Protein 7CWH (pdb70)

Radius of gyration: 13.85 Å; Cα contacts (8 Å, |Δi|>4): 88; chains: 2; bounding box: 49×27×31 Å

Nearest PDB structures (foldseek):
  7cwh-assembly1_B  TM=8.374E-01  e=2.472E-10  Homo sapiens
  5y1z-assembly2_D  TM=7.277E-01  e=6.299E-08  Homo sapiens
  6g5n-assembly2_B  TM=7.390E-01  e=1.308E-02  Homo sapiens
  6g5p-assembly2_B  TM=7.292E-01  e=2.421E-02  Homo sapiens
  7cwh-assembly1_B  TM=8.612E-01  e=1.214E-10  Homo sapiens

InterPro domains:
  IPR000164 Histone H3/CENP-A [PR00622] (3-17)
  IPR000164 Histone H3/CENP-A [PR00622] (17-31)
  IPR000164 Histone H3/CENP-A [PR00622] (34-55)
  IPR000164 Histone H3/CENP-A [PR00622] (58-75)
  IPR000164 Histone H3/CENP-A [PR00622] (80-98)
  IPR000164 Histone H3/CENP-A [PR00622] (98-114)
  IPR000164 Histone H3/CENP-A [PR00622] (114-135)
  IPR000164 Histone H3/CENP-A [PS00322] (15-21)
  IPR000164 Histone H3/CENP-A [PS00959] (67-75)
  IPR000164 Histone H3/CENP-A [PTHR11426] (1-136)
  IPR000164 Histone H3/CENP-A [SM00428] (34-136)
  IPR007125 Core Histone H2A/H2B/H3 domain [PF00125] (44-131)
  IPR009072 Histone-fold [G3DSA:1.10.20.10] (2-136)
  IPR009072 Histone-fold [SSF47113] (2-133)

Organism: Homo sapiens (NCBI:txid9606)

Structure (mmCIF, N/CA/C/O backbone):
data_7CWH
#
_entry.id   7CWH
#
loop_
_entity.id
_entity.type
_entity.pdbx_description
1 polymer 'Peptide from Histone H3.3'
2 polymer 'Protein kinase C-binding protein 1'
3 non-polymer 'ZINC ION'
#
loop_
_atom_site.group_PDB
_atom_site.id
_atom_site.type_symbol
_atom_site.label_atom_id
_atom_site.label_alt_id
_atom_site.label_comp_id
_atom_site.label_asym_id
_atom_site.label_entity_id
_atom_site.label_seq_id
_atom_site.pdbx_PDB_ins_code
_atom_site.Cartn_x
_atom_site.Cartn_y
_atom_site.Cartn_z
_atom_site.occupancy
_atom_site.B_iso_or_equiv
_atom_site.auth_seq_id
_atom_site.auth_comp_id
_atom_site.auth_asym_id
_atom_site.auth_atom_id
_atom_site.pdbx_PDB_model_num
ATOM 1 N N . SER A 1 1 ? 12.599 -10.542 2.269 1 0 31 SER A N 1
ATOM 2 C CA . SER A 1 1 ? 12.461 -9.57 3.39 1 0 31 SER A CA 1
ATOM 3 C C . SER A 1 1 ? 13.421 -8.398 3.172 1 0 31 SER A C 1
ATOM 4 O O . SER A 1 1 ? 13.143 -7.489 2.413 1 0 31 SER A O 1
ATOM 14 N N . THR A 1 2 ? 14.547 -8.413 3.828 1 0 32 THR A N 1
ATOM 15 C CA . THR A 1 2 ? 15.523 -7.299 3.656 1 0 32 THR A CA 1
ATOM 16 C C . THR A 1 2 ? 14.802 -5.96 3.823 1 0 32 THR A C 1
ATOM 17 O O . THR A 1 2 ? 13.626 -5.909 4.124 1 0 32 THR A O 1
ATOM 28 N N . GLY A 1 3 ? 15.498 -4.872 3.631 1 0 33 GLY A N 1
ATOM 29 C CA . GLY A 1 3 ? 14.852 -3.538 3.779 1 0 33 GLY A CA 1
ATOM 30 C C . GLY A 1 3 ? 14.033 -3.225 2.526 1 0 33 GLY A C 1
ATOM 31 O O . GLY A 1 3 ? 14.156 -2.168 1.94 1 0 33 GLY A O 1
ATOM 35 N N . ARG A 1 4 ? 13.195 -4.135 2.111 1 0 34 ARG A N 1
ATOM 36 C CA . ARG A 1 4 ? 12.368 -3.89 0.896 1 0 34 ARG A CA 1
ATOM 37 C C . ARG A 1 4 ? 11.597 -2.58 1.062 1 0 34 ARG A C 1
ATOM 38 O O . ARG A 1 4 ? 11.387 -1.848 0.115 1 0 34 ARG A O 1
ATOM 59 N N . VAL A 1 5 ? 11.172 -2.276 2.258 1 0 35 VAL A N 1
ATOM 60 C CA . VAL A 1 5 ? 10.412 -1.014 2.482 1 0 35 VAL A CA 1
ATOM 61 C C . VAL A 1 5 ? 11.037 -0.24 3.644 1 0 35 VAL A C 1
ATOM 62 O O . VAL A 1 5 ? 11.805 -0.777 4.417 1 0 35 VAL A O 1
ATOM 75 N N . LYS A 1 6 ? 10.712 1.017 3.776 1 0 36 LYS A N 1
ATOM 76 C CA . LYS A 1 6 ? 11.283 1.823 4.891 1 0 36 LYS A CA 1
ATOM 77 C C . LYS A 1 6 ? 10.645 1.39 6.213 1 0 36 LYS A C 1
ATOM 78 O O . LYS A 1 6 ? 9.448 1.204 6.302 1 0 36 LYS A O 1
ATOM 97 N N . LYS A 1 7 ? 11.433 1.228 7.24 1 0 37 LYS A N 1
ATOM 98 C CA . LYS A 1 7 ? 10.87 0.808 8.553 1 0 37 LYS A CA 1
ATOM 99 C C . LYS A 1 7 ? 11.516 1.629 9.672 1 0 37 LYS A C 1
ATOM 100 O O . LYS A 1 7 ? 12.199 1.1 10.525 1 0 37 LYS A O 1
ATOM 119 N N . PRO A 1 8 ? 11.299 2.916 9.667 1 0 38 PRO A N 1
ATOM 120 C CA . PRO A 1 8 ? 11.869 3.832 10.695 1 0 38 PRO A CA 1
ATOM 121 C C . PRO A 1 8 ? 11.186 3.663 12.055 1 0 38 PRO A C 1
ATOM 122 O O . PRO A 1 8 ? 11.545 4.307 13.023 1 0 38 PRO A O 1
ATOM 133 N N . HIS A 1 9 ? 10.209 2.805 12.138 1 0 39 HIS A N 1
ATOM 134 C CA . HIS A 1 9 ? 9.511 2.598 13.437 1 0 39 HIS A CA 1
ATOM 135 C C . HIS A 1 9 ? 8.981 3.941 13.945 1 0 39 HIS A C 1
ATOM 136 O O . HIS A 1 9 ? 9.624 4.617 14.723 1 0 39 HIS A O 1
ATOM 151 N N . ARG A 1 10 ? 7.815 4.333 13.508 1 0 40 ARG A N 1
ATOM 152 C CA . ARG A 1 10 ? 7.251 5.634 13.967 1 0 40 ARG A CA 1
ATOM 153 C C . ARG A 1 10 ? 7.192 5.655 15.494 1 0 40 ARG A C 1
ATOM 154 O O . ARG A 1 10 ? 7.435 6.668 16.121 1 0 40 ARG A O 1
ATOM 175 N N . TYR A 1 11 ? 6.87 4.544 16.1 1 0 41 TYR A N 1
ATOM 176 C CA . TYR A 1 11 ? 6.795 4.502 17.587 1 0 41 TYR A CA 1
ATOM 177 C C . TYR A 1 11 ? 8.076 5.095 18.18 1 0 41 TYR A C 1
ATOM 178 O O . TYR A 1 11 ? 8.03 5.534 19.317 1 0 41 TYR A O 1
ATOM 197 N N . GLN B 2 1 ? 5.835 -16.955 2.694 1 0 103 GLN B N 1
ATOM 198 C CA . GLN B 2 1 ? 4.666 -17.169 3.591 1 0 103 GLN B CA 1
ATOM 199 C C . GLN B 2 1 ? 4.116 -15.814 4.044 1 0 103 GLN B C 1
ATOM 200 O O . GLN B 2 1 ? 2.992 -15.707 4.491 1 0 103 GLN B O 1
ATOM 216 N N . ASP B 2 2 ? 4.902 -14.779 3.932 1 0 104 ASP B N 1
ATOM 217 C CA . ASP B 2 2 ? 4.424 -13.432 4.357 1 0 104 ASP B CA 1
ATOM 218 C C . ASP B 2 2 ? 3.649 -12.782 3.211 1 0 104 ASP B C 1
ATOM 219 O O . ASP B 2 2 ? 3.31 -11.616 3.261 1 0 104 ASP B O 1
ATOM 228 N N . GLY B 2 3 ? 3.362 -13.525 2.178 1 0 105 GLY B N 1
ATOM 229 C CA . GLY B 2 3 ? 2.611 -12.948 1.028 1 0 105 GLY B CA 1
ATOM 230 C C . GLY B 2 3 ? 3.581 -12.227 0.092 1 0 105 GLY B C 1
ATOM 231 O O . GLY B 2 3 ? 3.189 -11.399 -0.706 1 0 105 GLY B O 1
ATOM 235 N N . ARG B 2 4 ? 4.846 -12.533 0.185 1 0 106 ARG B N 1
ATOM 236 C CA . ARG B 2 4 ? 5.842 -11.859 -0.694 1 0 106 ARG B CA 1
ATOM 237 C C . ARG B 2 4 ? 5.351 -10.45 -1.034 1 0 106 ARG B C 1
ATOM 238 O O . ARG B 2 4 ? 4.824 -10.207 -2.103 1 0 106 ARG B O 1
ATOM 259 N N . ASN B 2 5 ? 5.519 -9.519 -0.135 1 0 107 ASN B N 1
ATOM 260 C CA . ASN B 2 5 ? 5.064 -8.128 -0.408 1 0 107 ASN B CA 1
ATOM 261 C C . ASN B 2 5 ? 5.846 -7.559 -1.594 1 0 107 ASN B C 1
ATOM 262 O O . ASN B 2 5 ? 5.425 -6.615 -2.235 1 0 107 ASN B O 1
ATOM 273 N N . ASP B 2 6 ? 6.984 -8.126 -1.893 1 0 108 ASP B N 1
ATOM 274 C CA . ASP B 2 6 ? 7.793 -7.616 -3.037 1 0 108 ASP B CA 1
ATOM 275 C C . ASP B 2 6 ? 7.212 -8.145 -4.351 1 0 108 ASP B C 1
ATOM 276 O O . ASP B 2 6 ? 6.98 -9.327 -4.501 1 0 108 ASP B O 1
ATOM 285 N N . PHE B 2 7 ? 6.982 -7.282 -5.302 1 0 109 PHE B N 1
ATOM 286 C CA . PHE B 2 7 ? 6.428 -7.744 -6.607 1 0 109 PHE B CA 1
ATOM 287 C C . PHE B 2 7 ? 6.583 -6.634 -7.657 1 0 109 PHE B C 1
ATOM 288 O O . PHE B 2 7 ? 7.607 -6.524 -8.302 1 0 109 PHE B O 1
ATOM 305 N N . TYR B 2 8 ? 5.571 -5.819 -7.842 1 0 110 TYR B N 1
ATOM 306 C CA . TYR B 2 8 ? 5.665 -4.717 -8.856 1 0 110 TYR B CA 1
ATOM 307 C C . TYR B 2 8 ? 4.643 -3.602 -8.554 1 0 110 TYR B C 1
ATOM 308 O O . TYR B 2 8 ? 3.476 -3.86 -8.334 1 0 110 TYR B O 1
ATOM 326 N N . CYS B 2 9 ? 5.072 -2.36 -8.575 1 0 111 CYS B N 1
ATOM 327 C CA . CYS B 2 9 ? 4.126 -1.227 -8.326 1 0 111 CYS B CA 1
ATOM 328 C C . CYS B 2 9 ? 3.533 -0.867 -9.691 1 0 111 CYS B C 1
ATOM 329 O O . CYS B 2 9 ? 4.253 -0.578 -10.625 1 0 111 CYS B O 1
ATOM 336 N N . TRP B 2 10 ? 2.237 -0.908 -9.819 1 0 112 TRP B N 1
ATOM 337 C CA . TRP B 2 10 ? 1.596 -0.592 -11.129 1 0 112 TRP B CA 1
ATOM 338 C C . TRP B 2 10 ? 1.997 0.805 -11.62 1 0 112 TRP B C 1
ATOM 339 O O . TRP B 2 10 ? 1.997 1.066 -12.806 1 0 112 TRP B O 1
ATOM 360 N N . VAL B 2 11 ? 2.32 1.714 -10.74 1 0 113 VAL B N 1
ATOM 361 C CA . VAL B 2 11 ? 2.687 3.086 -11.214 1 0 113 VAL B CA 1
ATOM 362 C C . VAL B 2 11 ? 4.027 3.054 -11.96 1 0 113 VAL B C 1
ATOM 363 O O . VAL B 2 11 ? 4.188 3.696 -12.979 1 0 113 VAL B O 1
ATOM 376 N N . CYS B 2 12 ? 4.989 2.319 -11.468 1 0 114 CYS B N 1
ATOM 377 C CA . CYS B 2 12 ? 6.314 2.267 -12.156 1 0 114 CYS B CA 1
ATOM 378 C C . CYS B 2 12 ? 6.461 0.939 -12.889 1 0 114 CYS B C 1
ATOM 379 O O . CYS B 2 12 ? 7.313 0.783 -13.742 1 0 114 CYS B O 1
ATOM 386 N N . HIS B 2 13 ? 5.663 -0.031 -12.552 1 0 115 HIS B N 1
ATOM 387 C CA . HIS B 2 13 ? 5.806 -1.35 -13.214 1 0 115 HIS B CA 1
ATOM 388 C C . HIS B 2 13 ? 7.153 -1.943 -12.793 1 0 115 HIS B C 1
ATOM 389 O O . HIS B 2 13 ? 7.672 -2.851 -13.413 1 0 115 HIS B O 1
ATOM 404 N N . ARG B 2 14 ? 7.726 -1.417 -11.741 1 0 116 ARG B N 1
ATOM 405 C CA . ARG B 2 14 ? 9.04 -1.928 -11.259 1 0 116 ARG B CA 1
ATOM 406 C C . ARG B 2 14 ? 8.917 -2.35 -9.793 1 0 116 ARG B C 1
ATOM 407 O O . ARG B 2 14 ? 8.009 -1.944 -9.094 1 0 116 ARG B O 1
ATOM 428 N N . GLU B 2 15 ? 9.826 -3.159 -9.32 1 0 117 GLU B N 1
ATOM 429 C CA . GLU B 2 15 ? 9.756 -3.61 -7.901 1 0 117 GLU B CA 1
ATOM 430 C C . GLU B 2 15 ? 10.713 -2.769 -7.052 1 0 117 GLU B C 1
ATOM 431 O O . GLU B 2 15 ? 11.78 -2.388 -7.494 1 0 117 GLU B O 1
ATOM 443 N N . GLY B 2 16 ? 10.342 -2.48 -5.834 1 0 118 GLY B N 1
ATOM 444 C CA . GLY B 2 16 ? 11.237 -1.672 -4.956 1 0 118 GLY B CA 1
ATOM 445 C C . GLY B 2 16 ? 10.395 -0.754 -4.065 1 0 118 GLY B C 1
ATOM 446 O O . GLY B 2 16 ? 9.56 -0.01 -4.537 1 0 118 GLY B O 1
ATOM 450 N N . GLN B 2 17 ? 10.61 -0.802 -2.778 1 0 119 GLN B N 1
ATOM 451 C CA . GLN B 2 17 ? 9.834 0.077 -1.857 1 0 119 GLN B CA 1
ATOM 452 C C . GLN B 2 17 ? 8.338 -0.089 -2.131 1 0 119 GLN B C 1
ATOM 453 O O . GLN B 2 17 ? 7.691 0.796 -2.656 1 0 119 GLN B O 1
ATOM 467 N N . VAL B 2 18 ? 7.781 -1.218 -1.784 1 0 120 VAL B N 1
ATOM 468 C CA . VAL B 2 18 ? 6.325 -1.433 -2.02 1 0 120 VAL B CA 1
ATOM 469 C C . VAL B 2 18 ? 5.666 -1.949 -0.739 1 0 120 VAL B C 1
ATOM 470 O O . VAL B 2 18 ? 6.26 -2.685 0.024 1 0 120 VAL B O 1
ATOM 483 N N . LEU B 2 19 ? 4.439 -1.572 -0.5 1 0 121 LEU B N 1
ATOM 484 C CA . LEU B 2 19 ? 3.74 -2.044 0.73 1 0 121 LEU B CA 1
ATOM 485 C C . LEU B 2 19 ? 2.663 -3.061 0.338 1 0 121 LEU B C 1
ATOM 486 O O . LEU B 2 19 ? 2.21 -3.094 -0.789 1 0 121 LEU B O 1
ATOM 502 N N . CYS B 2 20 ? 2.256 -3.898 1.255 1 0 122 CYS B N 1
ATOM 503 C CA . CYS B 2 20 ? 1.212 -4.912 0.927 1 0 122 CYS B CA 1
ATOM 504 C C . CYS B 2 20 ? -0.18 -4.394 1.309 1 0 122 CYS B C 1
ATOM 505 O O . CYS B 2 20 ? -0.418 -4.012 2.436 1 0 122 CYS B O 1
ATOM 513 N N . CYS B 2 21 ? -1.109 -4.4 0.386 1 0 123 CYS B N 1
ATOM 514 C CA . CYS B 2 21 ? -2.486 -3.92 0.715 1 0 123 CYS B CA 1
ATOM 515 C C . CYS B 2 21 ? -3.412 -5.148 0.845 1 0 123 CYS B C 1
ATOM 516 O O . CYS B 2 21 ? -3.292 -6.108 0.112 1 0 123 CYS B O 1
ATOM 523 N N . GLU B 2 22 ? -4.316 -5.133 1.783 1 0 124 GLU B N 1
ATOM 524 C CA . GLU B 2 22 ? -5.21 -6.313 1.959 1 0 124 GLU B CA 1
ATOM 525 C C . GLU B 2 22 ? -6.518 -6.097 1.195 1 0 124 GLU B C 1
ATOM 526 O O . GLU B 2 22 ? -7.182 -7.038 0.809 1 0 124 GLU B O 1
ATOM 538 N N . LEU B 2 23 ? -6.894 -4.869 0.975 1 0 125 LEU B N 1
ATOM 539 C CA . LEU B 2 23 ? -8.168 -4.601 0.256 1 0 125 LEU B CA 1
ATOM 540 C C . LEU B 2 23 ? -7.869 -4.266 -1.206 1 0 125 LEU B C 1
ATOM 541 O O . LEU B 2 23 ? -8.741 -3.854 -1.949 1 0 125 LEU B O 1
ATOM 557 N N . CYS B 2 24 ? -6.642 -4.432 -1.622 1 0 126 CYS B N 1
ATOM 558 C CA . CYS B 2 24 ? -6.283 -4.119 -3.032 1 0 126 CYS B CA 1
ATOM 559 C C . CYS B 2 24 ? -5.036 -4.914 -3.428 1 0 126 CYS B C 1
ATOM 560 O O . CYS B 2 24 ? -4.382 -5.523 -2.603 1 0 126 CYS B O 1
ATOM 567 N N . PRO B 2 25 ? -4.703 -4.893 -4.685 1 0 127 PRO B N 1
ATOM 568 C CA . PRO B 2 25 ? -3.531 -5.61 -5.234 1 0 127 PRO B CA 1
ATOM 569 C C . PRO B 2 25 ? -2.539 -5.998 -4.133 1 0 127 PRO B C 1
ATOM 570 O O . PRO B 2 25 ? -2.087 -5.168 -3.37 1 0 127 PRO B O 1
ATOM 581 N N . ARG B 2 26 ? -2.229 -7.257 -4.034 1 0 128 ARG B N 1
ATOM 582 C CA . ARG B 2 26 ? -1.317 -7.738 -2.957 1 0 128 ARG B CA 1
ATOM 583 C C . ARG B 2 26 ? -0.123 -6.79 -2.759 1 0 128 ARG B C 1
ATOM 584 O O . ARG B 2 26 ? 0.378 -6.648 -1.661 1 0 128 ARG B O 1
ATOM 605 N N . VAL B 2 27 ? 0.362 -6.159 -3.796 1 0 129 VAL B N 1
ATOM 606 C CA . VAL B 2 27 ? 1.547 -5.269 -3.619 1 0 129 VAL B CA 1
ATOM 607 C C . VAL B 2 27 ? 1.28 -3.892 -4.227 1 0 129 VAL B C 1
ATOM 608 O O . VAL B 2 27 ? 0.659 -3.767 -5.265 1 0 129 VAL B O 1
ATOM 621 N N . TYR B 2 28 ? 1.748 -2.851 -3.586 1 0 130 TYR B N 1
ATOM 622 C CA . TYR B 2 28 ? 1.548 -1.49 -4.147 1 0 130 TYR B CA 1
ATOM 623 C C . TYR B 2 28 ? 2.654 -0.548 -3.653 1 0 130 TYR B C 1
ATOM 624 O O . TYR B 2 28 ? 3.369 -0.829 -2.71 1 0 130 TYR B O 1
ATOM 642 N N . HIS B 2 29 ? 2.803 0.559 -4.321 1 0 131 HIS B N 1
ATOM 643 C CA . HIS B 2 29 ? 3.879 1.541 -3.993 1 0 131 HIS B CA 1
ATOM 644 C C . HIS B 2 29 ? 3.49 2.496 -2.861 1 0 131 HIS B C 1
ATOM 645 O O . HIS B 2 29 ? 2.359 2.922 -2.742 1 0 131 HIS B O 1
ATOM 659 N N . ALA B 2 30 ? 4.461 2.887 -2.075 1 0 132 ALA B N 1
ATOM 660 C CA . ALA B 2 30 ? 4.222 3.893 -1.001 1 0 132 ALA B CA 1
ATOM 661 C C . ALA B 2 30 ? 4.881 5.189 -1.467 1 0 132 ALA B C 1
ATOM 662 O O . ALA B 2 30 ? 4.497 6.281 -1.093 1 0 132 ALA B O 1
ATOM 669 N N . LYS B 2 31 ? 5.866 5.051 -2.319 1 0 133 LYS B N 1
ATOM 670 C CA . LYS B 2 31 ? 6.597 6.236 -2.847 1 0 133 LYS B CA 1
ATOM 671 C C . LYS B 2 31 ? 5.678 6.941 -3.836 1 0 133 LYS B C 1
ATOM 672 O O . LYS B 2 31 ? 5.338 8.095 -3.681 1 0 133 LYS B O 1
ATOM 691 N N . CYS B 2 32 ? 5.253 6.228 -4.842 1 0 134 CYS B N 1
ATOM 692 C CA . CYS B 2 32 ? 4.356 6.829 -5.863 1 0 134 CYS B CA 1
ATOM 693 C C . CYS B 2 32 ? 3.161 7.455 -5.151 1 0 134 CYS B C 1
ATOM 694 O O . CYS B 2 32 ? 2.644 8.478 -5.555 1 0 134 CYS B O 1
ATOM 701 N N . LEU B 2 33 ? 2.737 6.852 -4.074 1 0 135 LEU B N 1
ATOM 702 C CA . LEU B 2 33 ? 1.589 7.403 -3.309 1 0 135 LEU B CA 1
ATOM 703 C C . LEU B 2 33 ? 2.11 8.539 -2.426 1 0 135 LEU B C 1
ATOM 704 O O . LEU B 2 33 ? 1.353 9.295 -1.85 1 0 135 LEU B O 1
ATOM 720 N N . ARG B 2 34 ? 3.408 8.659 -2.329 1 0 136 ARG B N 1
ATOM 721 C CA . ARG B 2 34 ? 4.006 9.743 -1.502 1 0 136 ARG B CA 1
ATOM 722 C C . ARG B 2 34 ? 3.664 9.515 -0.028 1 0 136 ARG B C 1
ATOM 723 O O . ARG B 2 34 ? 3.294 10.427 0.685 1 0 136 ARG B O 1
ATOM 744 N N . LEU B 2 35 ? 3.794 8.302 0.438 1 0 137 LEU B N 1
ATOM 745 C CA . LEU B 2 35 ? 3.493 8.017 1.867 1 0 137 LEU B CA 1
ATOM 746 C C . LEU B 2 35 ? 4.767 8.185 2.696 1 0 137 LEU B C 1
ATOM 747 O O . LEU B 2 35 ? 5.819 7.69 2.343 1 0 137 LEU B O 1
ATOM 763 N N . THR B 2 36 ? 4.68 8.882 3.795 1 0 138 THR B N 1
ATOM 764 C CA . THR B 2 36 ? 5.891 9.099 4.635 1 0 138 THR B CA 1
ATOM 765 C C . THR B 2 36 ? 5.796 8.241 5.898 1 0 138 THR B C 1
ATOM 766 O O . THR B 2 36 ? 6.702 8.211 6.71 1 0 138 THR B O 1
ATOM 777 N N . SER B 2 37 ? 4.71 7.542 6.069 1 0 139 SER B N 1
ATOM 778 C CA . SER B 2 37 ? 4.553 6.69 7.281 1 0 139 SER B CA 1
ATOM 779 C C . SER B 2 37 ? 4.56 5.218 6.868 1 0 139 SER B C 1
ATOM 780 O O . SER B 2 37 ? 4.138 4.863 5.785 1 0 139 SER B O 1
ATOM 788 N N . GLU B 2 38 ? 5.04 4.356 7.722 1 0 140 GLU B N 1
ATOM 789 C CA . GLU B 2 38 ? 5.075 2.909 7.374 1 0 140 GLU B CA 1
ATOM 790 C C . GLU B 2 38 ? 4.167 2.13 8.329 1 0 140 GLU B C 1
ATOM 791 O O . GLU B 2 38 ? 4.582 1.716 9.393 1 0 140 GLU B O 1
ATOM 803 N N . PRO B 2 39 ? 2.939 1.933 7.942 1 0 141 PRO B N 1
ATOM 804 C CA . PRO B 2 39 ? 1.943 1.197 8.771 1 0 141 PRO B CA 1
ATOM 805 C C . PRO B 2 39 ? 2.151 -0.319 8.706 1 0 141 PRO B C 1
ATOM 806 O O . PRO B 2 39 ? 2.616 -0.849 7.716 1 0 141 PRO B O 1
ATOM 817 N N . GLU B 2 40 ? 1.816 -1.022 9.752 1 0 142 GLU B N 1
ATOM 818 C CA . GLU B 2 40 ? 2.004 -2.5 9.746 1 0 142 GLU B CA 1
ATOM 819 C C . GLU B 2 40 ? 0.639 -3.191 9.757 1 0 142 GLU B C 1
ATOM 820 O O . GLU B 2 40 ? -0.326 -2.675 10.288 1 0 142 GLU B O 1
ATOM 832 N N . GLY B 2 41 ? 0.549 -4.354 9.174 1 0 143 GLY B N 1
ATOM 833 C CA . GLY B 2 41 ? -0.756 -5.076 9.147 1 0 143 GLY B CA 1
ATOM 834 C C . GLY B 2 41 ? -1.554 -4.641 7.917 1 0 143 GLY B C 1
ATOM 835 O O . GLY B 2 41 ? -1.031 -4.023 7.013 1 0 143 GLY B O 1
ATOM 839 N N . ASP B 2 42 ? -2.817 -4.964 7.875 1 0 144 ASP B N 1
ATOM 840 C CA . ASP B 2 42 ? -3.652 -4.569 6.705 1 0 144 ASP B CA 1
ATOM 841 C C . ASP B 2 42 ? -3.681 -3.044 6.577 1 0 144 ASP B C 1
ATOM 842 O O . ASP B 2 42 ? -4.373 -2.362 7.307 1 0 144 ASP B O 1
ATOM 851 N N . TRP B 2 43 ? -2.94 -2.505 5.647 1 0 145 TRP B N 1
ATOM 852 C CA . TRP B 2 43 ? -2.92 -1.025 5.472 1 0 145 TRP B CA 1
ATOM 853 C C . TRP B 2 43 ? -3.737 -0.663 4.228 1 0 145 TRP B C 1
ATOM 854 O O . TRP B 2 43 ? -3.775 -1.4 3.264 1 0 145 TRP B O 1
ATOM 875 N N . PHE B 2 44 ? -4.404 0.458 4.25 1 0 146 PHE B N 1
ATOM 876 C CA . PHE B 2 44 ? -5.235 0.855 3.077 1 0 146 PHE B CA 1
ATOM 877 C C . PHE B 2 44 ? -4.572 2.011 2.326 1 0 146 PHE B C 1
ATOM 878 O O . PHE B 2 44 ? -4.521 3.124 2.811 1 0 146 PHE B O 1
ATOM 895 N N . CYS B 2 45 ? -4.078 1.771 1.139 1 0 147 CYS B N 1
ATOM 896 C CA . CYS B 2 45 ? -3.436 2.878 0.379 1 0 147 CYS B CA 1
ATOM 897 C C . CYS B 2 45 ? -4.482 3.96 0.111 1 0 147 CYS B C 1
ATOM 898 O O . CYS B 2 45 ? -5.65 3.671 -0.063 1 0 147 CYS B O 1
ATOM 905 N N . PRO B 2 46 ? -4.07 5.195 0.066 1 0 148 PRO B N 1
ATOM 906 C CA . PRO B 2 46 ? -4.987 6.329 -0.184 1 0 148 PRO B CA 1
ATOM 907 C C . PRO B 2 46 ? -6.058 5.954 -1.209 1 0 148 PRO B C 1
ATOM 908 O O . PRO B 2 46 ? -7.176 6.424 -1.157 1 0 148 PRO B O 1
ATOM 919 N N . GLU B 2 47 ? -5.721 5.093 -2.131 1 0 149 GLU B N 1
ATOM 920 C CA . GLU B 2 47 ? -6.71 4.687 -3.166 1 0 149 GLU B CA 1
ATOM 921 C C . GLU B 2 47 ? -7.878 3.962 -2.494 1 0 149 GLU B C 1
ATOM 922 O O . GLU B 2 47 ? -9.027 4.265 -2.743 1 0 149 GLU B O 1
ATOM 934 N N . CYS B 2 48 ? -7.607 3.004 -1.643 1 0 150 CYS B N 1
ATOM 935 C CA . CYS B 2 48 ? -8.733 2.287 -0.981 1 0 150 CYS B CA 1
ATOM 936 C C . CYS B 2 48 ? -9.371 3.203 0.069 1 0 150 CYS B C 1
ATOM 937 O O . CYS B 2 48 ? -10.576 3.236 0.225 1 0 150 CYS B O 1
ATOM 944 N N . GLU B 2 49 ? -8.577 3.954 0.785 1 0 151 GLU B N 1
ATOM 945 C CA . GLU B 2 49 ? -9.139 4.873 1.82 1 0 151 GLU B CA 1
ATOM 946 C C . GLU B 2 49 ? -9.987 5.965 1.152 1 0 151 GLU B C 1
ATOM 947 O O . GLU B 2 49 ? -10.999 6.382 1.678 1 0 151 GLU B O 1
ATOM 959 N N . LYS B 2 50 ? -9.578 6.44 0.005 1 0 152 LYS B N 1
ATOM 960 C CA . LYS B 2 50 ? -10.358 7.52 -0.676 1 0 152 LYS B CA 1
ATOM 961 C C . LYS B 2 50 ? -11.778 7.033 -0.975 1 0 152 LYS B C 1
ATOM 962 O O . LYS B 2 50 ? -12.746 7.719 -0.715 1 0 152 LYS B O 1
ATOM 981 N N . ILE B 2 51 ? -11.91 5.858 -1.524 1 0 153 ILE B N 1
ATOM 982 C CA . ILE B 2 51 ? -13.268 5.335 -1.844 1 0 153 ILE B CA 1
ATOM 983 C C . ILE B 2 51 ? -13.977 4.911 -0.556 1 0 153 ILE B C 1
ATOM 984 O O . ILE B 2 51 ? -15.191 4.884 -0.484 1 0 153 ILE B O 1
ATOM 1000 N N . THR B 2 52 ? -13.232 4.576 0.462 1 0 154 THR B N 1
ATOM 1001 C CA . THR B 2 52 ? -13.868 4.154 1.744 1 0 154 THR B CA 1
ATOM 1002 C C . THR B 2 52 ? -14.548 5.356 2.404 1 0 154 THR B C 1
ATOM 1003 O O . THR B 2 52 ? -15.628 5.246 2.949 1 0 154 THR B O 1
ATOM 1014 N N . VAL B 2 53 ? -13.925 6.501 2.363 1 0 155 VAL B N 1
ATOM 1015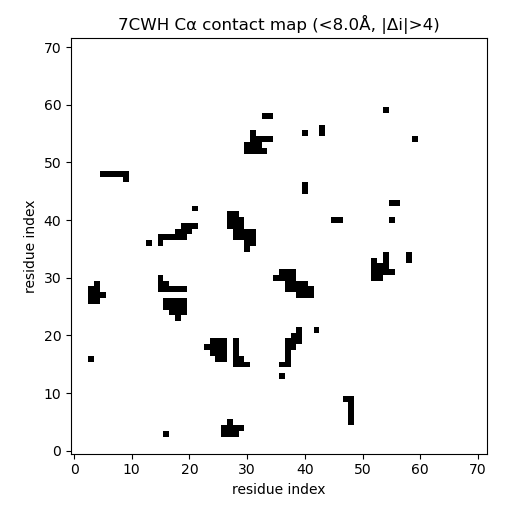 C CA . VAL B 2 53 ? -14.542 7.707 2.987 1 0 155 VAL B CA 1
ATOM 1016 C C . VAL B 2 53 ? -15.806 8.095 2.216 1 0 155 VAL B C 1
ATOM 1017 O O . VAL B 2 53 ? -16.801 8.487 2.791 1 0 155 VAL B O 1
ATOM 1030 N N . ALA B 2 54 ? -15.773 7.992 0.915 1 0 156 ALA B N 1
ATOM 1031 C CA . ALA B 2 54 ? -16.973 8.355 0.109 1 0 156 ALA B CA 1
ATOM 1032 C C . ALA B 2 54 ? -18.108 7.373 0.41 1 0 156 ALA B C 1
ATOM 1033 O O . ALA B 2 54 ? -19.268 7.672 0.212 1 0 156 ALA B O 1
ATOM 1040 N N . GLU B 2 55 ? -17.781 6.203 0.889 1 0 157 GLU B N 1
ATOM 1041 C CA . GLU B 2 55 ? -18.842 5.205 1.201 1 0 157 GLU B CA 1
ATOM 1042 C C . GLU B 2 55 ? -19.761 5.04 -0.012 1 0 157 GLU B C 1
ATOM 1043 O O . GLU B 2 55 ? -19.491 5.551 -1.081 1 0 157 GLU B O 1
ATOM 1055 N N . CYS B 2 56 ? -20.846 4.331 0.146 1 0 158 CYS B N 1
ATOM 1056 C CA . CYS B 2 56 ? -21.78 4.134 -0.999 1 0 158 CYS B CA 1
ATOM 1057 C C . CYS B 2 56 ? -22.08 5.486 -1.649 1 0 158 CYS B C 1
ATOM 1058 O O . CYS B 2 56 ? -22.878 6.259 -1.159 1 0 158 CYS B O 1
ATOM 1066 N N . ILE B 2 57 ? -21.446 5.777 -2.753 1 0 159 ILE B N 1
ATOM 1067 C CA . ILE B 2 57 ? -21.695 7.078 -3.434 1 0 159 ILE B CA 1
ATOM 1068 C C . ILE B 2 57 ? -23.176 7.187 -3.802 1 0 159 ILE B C 1
ATOM 1069 O O . ILE B 2 57 ? -23.765 8.247 -3.737 1 0 159 ILE B O 1
ATOM 1085 N N . GLU B 2 58 ? -23.783 6.097 -4.186 1 0 160 GLU B N 1
ATOM 1086 C CA . GLU B 2 58 ? -25.225 6.14 -4.558 1 0 160 GLU B CA 1
ATOM 1087 C C . GLU B 2 58 ? -26.078 5.811 -3.33 1 0 160 GLU B C 1
ATOM 1088 O O . GLU B 2 58 ? -25.671 5.067 -2.461 1 0 160 GLU B O 1
ATOM 1100 N N . THR B 2 59 ? -27.259 6.361 -3.254 1 0 161 THR B N 1
ATOM 1101 C CA . THR B 2 59 ? -28.136 6.081 -2.082 1 0 161 THR B CA 1
ATOM 1102 C C . THR B 2 59 ? -28.831 4.732 -2.277 1 0 161 THR B C 1
ATOM 1103 O O . THR B 2 59 ? -29.291 4.409 -3.354 1 0 161 THR B O 1
ATOM 1114 N N . GLN B 2 60 ? -28.908 3.939 -1.242 1 0 162 GLN B N 1
ATOM 1115 C CA . GLN B 2 60 ? -29.571 2.611 -1.368 1 0 162 GLN B CA 1
ATOM 1116 C C . GLN B 2 60 ? -31.047 2.74 -0.986 1 0 162 GLN B C 1
ATOM 1117 O O . GLN B 2 60 ? -31.383 3.25 0.064 1 0 162 GLN B O 1
ATOM 1131 N N . SER B 2 61 ? -31.93 2.28 -1.831 1 0 163 SER B N 1
ATOM 1132 C CA . SER B 2 61 ? -33.383 2.378 -1.515 1 0 163 SER B CA 1
ATOM 1133 C C . SER B 2 61 ? -33.719 3.81 -1.093 1 0 163 SER B C 1
ATOM 1134 O O . SER B 2 61 ? -32.863 4.666 -1.243 1 0 163 SER B O 1
ATOM 1145 N N . SER A 1 1 ? 17.45 -11.133 4.217 1 0 31 SER A N 2
ATOM 1146 C CA . SER A 1 1 ? 16.055 -10.787 3.828 1 0 31 SER A CA 2
ATOM 1147 C C . SER A 1 1 ? 15.705 -9.398 4.365 1 0 31 SER A C 2
ATOM 1148 O O . SER A 1 1 ? 15.253 -9.251 5.484 1 0 31 SER A O 2
ATOM 1158 N N . THR A 1 2 ? 15.909 -8.377 3.578 1 0 32 THR A N 2
ATOM 1159 C CA . THR A 1 2 ? 15.586 -7 4.045 1 0 32 THR A CA 2
ATOM 1160 C C . THR A 1 2 ? 14.091 -6.735 3.858 1 0 32 THR A C 2
ATOM 1161 O O . THR A 1 2 ? 13.416 -7.423 3.117 1 0 32 THR A O 2
ATOM 1172 N N . GLY A 1 3 ? 13.566 -5.743 4.524 1 0 33 GLY A N 2
ATOM 1173 C CA . GLY A 1 3 ? 12.115 -5.436 4.384 1 0 33 GLY A CA 2
ATOM 1174 C C . GLY A 1 3 ? 11.856 -4.804 3.015 1 0 33 GLY A C 2
ATOM 1175 O O . GLY A 1 3 ? 12.521 -3.868 2.616 1 0 33 GLY A O 2
ATOM 1179 N N . ARG A 1 4 ? 10.893 -5.307 2.292 1 0 34 ARG A N 2
ATOM 1180 C CA . ARG A 1 4 ? 10.591 -4.735 0.951 1 0 34 ARG A CA 2
ATOM 1181 C C . ARG A 1 4 ? 10.236 -3.253 1.097 1 0 34 ARG A C 2
ATOM 1182 O O . ARG A 1 4 ? 10.551 -2.443 0.248 1 0 34 ARG A O 2
ATOM 1203 N N . VAL A 1 5 ? 9.581 -2.893 2.167 1 0 35 VAL A N 2
ATOM 1204 C CA . VAL A 1 5 ? 9.206 -1.465 2.366 1 0 35 VAL A CA 2
ATOM 1205 C C . VAL A 1 5 ? 9.579 -1.031 3.785 1 0 35 VAL A C 2
ATOM 1206 O O . VAL A 1 5 ? 9.589 -1.826 4.704 1 0 35 VAL A O 2
ATOM 1219 N N . LYS A 1 6 ? 9.882 0.225 3.971 1 0 36 LYS A N 2
ATOM 1220 C CA . LYS A 1 6 ? 10.254 0.708 5.33 1 0 36 LYS A CA 2
ATOM 1221 C C . LYS A 1 6 ? 9.133 0.369 6.316 1 0 36 LYS A C 2
ATOM 1222 O O . LYS A 1 6 ? 8.043 0 5.929 1 0 36 LYS A O 2
ATOM 1241 N N . LYS A 1 7 ? 9.394 0.49 7.59 1 0 37 LYS A N 2
ATOM 1242 C CA . LYS A 1 7 ? 8.341 0.175 8.598 1 0 37 LYS A CA 2
ATOM 1243 C C . LYS A 1 7 ? 8.603 0.977 9.875 1 0 37 LYS A C 2
ATOM 1244 O O . LYS A 1 7 ? 7.801 1.796 10.277 1 0 37 LYS A O 2
ATOM 1263 N N . PRO A 1 8 ? 9.719 0.742 10.505 1 0 38 PRO A N 2
ATOM 1264 C CA . PRO A 1 8 ? 10.103 1.453 11.759 1 0 38 PRO A CA 2
ATOM 1265 C C . PRO A 1 8 ? 10.178 2.969 11.557 1 0 38 PRO A C 2
ATOM 1266 O O . PRO A 1 8 ? 10.747 3.449 10.597 1 0 38 PRO A O 2
ATOM 1277 N N . HIS A 1 9 ? 9.611 3.726 12.454 1 0 39 HIS A N 2
ATOM 1278 C CA . HIS A 1 9 ? 9.657 5.208 12.311 1 0 39 HIS A CA 2
ATOM 1279 C C . HIS A 1 9 ? 9.158 5.855 13.604 1 0 39 HIS A C 2
ATOM 1280 O O . HIS A 1 9 ? 9.666 6.87 14.037 1 0 39 HIS A O 2
ATOM 1295 N N . ARG A 1 10 ? 8.163 5.281 14.222 1 0 40 ARG A N 2
ATOM 1296 C CA . ARG A 1 10 ? 7.634 5.868 15.484 1 0 40 ARG A CA 2
ATOM 1297 C C . ARG A 1 10 ? 6.994 4.766 16.332 1 0 40 ARG A C 2
ATOM 1298 O O . ARG A 1 10 ? 6.714 3.686 15.852 1 0 40 ARG A O 2
ATOM 1319 N N . TYR A 1 11 ? 6.765 5.031 17.588 1 0 41 TYR A N 2
ATOM 1320 C CA . TYR A 1 11 ? 6.145 3.997 18.466 1 0 41 TYR A CA 2
ATOM 1321 C C . TYR A 1 11 ? 4.9 3.427 17.782 1 0 41 TYR A C 2
ATOM 1322 O O . TYR A 1 11 ? 3.969 4.185 17.564 1 0 41 TYR A O 2
ATOM 1341 N N . GLN B 2 1 ? 10.407 -17.816 4.533 1 0 103 GLN B N 2
ATOM 1342 C CA . GLN B 2 1 ? 9.498 -17.57 3.38 1 0 103 GLN B CA 2
ATOM 1343 C C . GLN B 2 1 ? 8.354 -16.652 3.818 1 0 103 GLN B C 2
ATOM 1344 O O . GLN B 2 1 ? 7.404 -17.084 4.441 1 0 103 GLN B O 2
ATOM 1360 N N . ASP B 2 2 ? 8.438 -15.391 3.497 1 0 104 ASP B N 2
ATOM 1361 C CA . ASP B 2 2 ? 7.357 -14.447 3.896 1 0 104 ASP B CA 2
ATOM 1362 C C . ASP B 2 2 ? 6.249 -14.465 2.842 1 0 104 ASP B C 2
ATOM 1363 O O . ASP B 2 2 ? 5.323 -13.679 2.885 1 0 104 ASP B O 2
ATOM 1372 N N . GLY B 2 3 ? 6.334 -15.358 1.894 1 0 105 GLY B N 2
ATOM 1373 C CA . GLY B 2 3 ? 5.285 -15.425 0.837 1 0 105 GLY B CA 2
ATOM 1374 C C . GLY B 2 3 ? 5.574 -14.376 -0.238 1 0 105 GLY B C 2
ATOM 1375 O O . GLY B 2 3 ? 4.708 -14.003 -1.004 1 0 105 GLY B O 2
ATOM 1379 N N . ARG B 2 4 ? 6.787 -13.897 -0.302 1 0 106 ARG B N 2
ATOM 1380 C CA . ARG B 2 4 ? 7.127 -12.869 -1.323 1 0 106 ARG B CA 2
ATOM 1381 C C . ARG B 2 4 ? 5.88 -12.049 -1.657 1 0 106 ARG B C 2
ATOM 1382 O O . ARG B 2 4 ? 5.219 -12.282 -2.649 1 0 106 ARG B O 2
ATOM 1403 N N . ASN B 2 5 ? 5.553 -11.088 -0.837 1 0 107 ASN B N 2
ATOM 1404 C CA . ASN B 2 5 ? 4.348 -10.254 -1.109 1 0 107 ASN B CA 2
ATOM 1405 C C . ASN B 2 5 ? 4.697 -9.172 -2.133 1 0 107 ASN B C 2
ATOM 1406 O O . ASN B 2 5 ? 3.875 -8.352 -2.488 1 0 107 ASN B O 2
ATOM 1417 N N . ASP B 2 6 ? 5.912 -9.164 -2.611 1 0 108 ASP B N 2
ATOM 1418 C CA . ASP B 2 6 ? 6.316 -8.129 -3.603 1 0 108 ASP B CA 2
ATOM 1419 C C . ASP B 2 6 ? 5.965 -8.607 -5.012 1 0 108 ASP B C 2
ATOM 1420 O O . ASP B 2 6 ? 6.247 -9.729 -5.383 1 0 108 ASP B O 2
ATOM 1429 N N . PHE B 2 7 ? 5.356 -7.765 -5.804 1 0 109 PHE B N 2
ATOM 1430 C CA . PHE B 2 7 ? 5.008 -8.171 -7.197 1 0 109 PHE B CA 2
ATOM 1431 C C . PHE B 2 7 ? 5.287 -7.008 -8.158 1 0 109 PHE B C 2
ATOM 1432 O O . PHE B 2 7 ? 6.284 -6.995 -8.851 1 0 109 PHE B O 2
ATOM 1449 N N . TYR B 2 8 ? 4.404 -6.037 -8.218 1 0 110 TYR B N 2
ATOM 1450 C CA . TYR B 2 8 ? 4.621 -4.875 -9.142 1 0 110 TYR B CA 2
ATOM 1451 C C . TYR B 2 8 ? 3.789 -3.655 -8.697 1 0 110 TYR B C 2
ATOM 1452 O O . TYR B 2 8 ? 2.67 -3.788 -8.242 1 0 110 TYR B O 2
ATOM 1470 N N . CYS B 2 9 ? 4.319 -2.463 -8.86 1 0 111 CYS B N 2
ATOM 1471 C CA . CYS B 2 9 ? 3.548 -1.234 -8.492 1 0 111 CYS B CA 2
ATOM 1472 C C . CYS B 2 9 ? 2.927 -0.706 -9.793 1 0 111 CYS B C 2
ATOM 1473 O O . CYS B 2 9 ? 3.626 -0.493 -10.764 1 0 111 CYS B O 2
ATOM 1480 N N . TRP B 2 10 ? 1.64 -0.511 -9.825 1 0 112 TRP B N 2
ATOM 1481 C CA . TRP B 2 10 ? 0.981 -0.01 -11.068 1 0 112 TRP B CA 2
ATOM 1482 C C . TRP B 2 10 ? 1.478 1.395 -11.431 1 0 112 TRP B C 2
ATOM 1483 O O . TRP B 2 10 ? 1.449 1.783 -12.582 1 0 112 TRP B O 2
ATOM 1504 N N . VAL B 2 11 ? 1.916 2.174 -10.478 1 0 113 VAL B N 2
ATOM 1505 C CA . VAL B 2 11 ? 2.377 3.556 -10.824 1 0 113 VAL B CA 2
ATOM 1506 C C . VAL B 2 11 ? 3.652 3.498 -11.677 1 0 113 VAL B C 2
ATOM 1507 O O . VAL B 2 11 ? 3.755 4.161 -12.691 1 0 113 VAL B O 2
ATOM 1520 N N . CYS B 2 12 ? 4.622 2.718 -11.28 1 0 114 CYS B N 2
ATOM 1521 C CA . CYS B 2 12 ? 5.886 2.637 -12.073 1 0 114 CYS B CA 2
ATOM 1522 C C . CYS B 2 12 ? 5.966 1.291 -12.781 1 0 114 CYS B C 2
ATOM 1523 O O . CYS B 2 12 ? 6.754 1.103 -13.686 1 0 114 CYS B O 2
ATOM 1530 N N . HIS B 2 13 ? 5.18 0.341 -12.367 1 0 115 HIS B N 2
ATOM 1531 C CA . HIS B 2 13 ? 5.264 -0.997 -13.004 1 0 115 HIS B CA 2
ATOM 1532 C C . HIS B 2 13 ? 6.6 -1.625 -12.601 1 0 115 HIS B C 2
ATOM 1533 O O . HIS B 2 13 ? 7.078 -2.555 -13.219 1 0 115 HIS B O 2
ATOM 1548 N N . ARG B 2 14 ? 7.206 -1.107 -11.564 1 0 116 ARG B N 2
ATOM 1549 C CA . ARG B 2 14 ? 8.516 -1.65 -11.102 1 0 116 ARG B CA 2
ATOM 1550 C C . ARG B 2 14 ? 8.306 -2.469 -9.827 1 0 116 ARG B C 2
ATOM 1551 O O . ARG B 2 14 ? 7.242 -2.462 -9.24 1 0 116 ARG B O 2
ATOM 1572 N N . GLU B 2 15 ? 9.315 -3.173 -9.39 1 0 117 GLU B N 2
ATOM 1573 C CA . GLU B 2 15 ? 9.169 -3.998 -8.157 1 0 117 GLU B CA 2
ATOM 1574 C C . GLU B 2 15 ? 10.062 -3.427 -7.054 1 0 117 GLU B C 2
ATOM 1575 O O . GLU B 2 15 ? 10.916 -2.597 -7.3 1 0 117 GLU B O 2
ATOM 1587 N N . GLY B 2 16 ? 9.873 -3.864 -5.838 1 0 118 GLY B N 2
ATOM 1588 C CA . GLY B 2 16 ? 10.715 -3.348 -4.721 1 0 118 GLY B CA 2
ATOM 1589 C C . GLY B 2 16 ? 10.056 -2.11 -4.108 1 0 118 GLY B C 2
ATOM 1590 O O . GLY B 2 16 ? 9.338 -1.386 -4.766 1 0 118 GLY B O 2
ATOM 1594 N N . GLN B 2 17 ? 10.297 -1.862 -2.849 1 0 119 GLN B N 2
ATOM 1595 C CA . GLN B 2 17 ? 9.69 -0.669 -2.193 1 0 119 GLN B CA 2
ATOM 1596 C C . GLN B 2 17 ? 8.175 -0.684 -2.402 1 0 119 GLN B C 2
ATOM 1597 O O . GLN B 2 17 ? 7.589 0.292 -2.829 1 0 119 GLN B O 2
ATOM 1611 N N . VAL B 2 18 ? 7.535 -1.783 -2.108 1 0 120 VAL B N 2
ATOM 1612 C CA . VAL B 2 18 ? 6.058 -1.855 -2.295 1 0 120 VAL B CA 2
ATOM 1613 C C . VAL B 2 18 ? 5.382 -2.15 -0.955 1 0 120 VAL B C 2
ATOM 1614 O O . VAL B 2 18 ? 5.916 -2.855 -0.121 1 0 120 VAL B O 2
ATOM 1627 N N . LEU B 2 19 ? 4.207 -1.621 -0.743 1 0 121 LEU B N 2
ATOM 1628 C CA . LEU B 2 19 ? 3.499 -1.867 0.545 1 0 121 LEU B CA 2
ATOM 1629 C C . LEU B 2 19 ? 2.324 -2.818 0.302 1 0 121 LEU B C 2
ATOM 1630 O O . LEU B 2 19 ? 1.675 -2.766 -0.725 1 0 121 LEU B O 2
ATOM 1646 N N . CYS B 2 20 ? 2.052 -3.695 1.23 1 0 122 CYS B N 2
ATOM 1647 C CA . CYS B 2 20 ? 0.92 -4.651 1.042 1 0 122 CYS B CA 2
ATOM 1648 C C . CYS B 2 20 ? -0.396 -4.022 1.513 1 0 122 CYS B C 2
ATOM 1649 O O . CYS B 2 20 ? -0.469 -3.438 2.576 1 0 122 CYS B O 2
ATOM 1657 N N . CYS B 2 21 ? -1.448 -4.157 0.743 1 0 123 CYS B N 2
ATOM 1658 C CA . CYS B 2 21 ? -2.76 -3.579 1.169 1 0 123 CYS B CA 2
ATOM 1659 C C . CYS B 2 21 ? -3.675 -4.717 1.66 1 0 123 CYS B C 2
ATOM 1660 O O . CYS B 2 21 ? -3.231 -5.828 1.864 1 0 123 CYS B O 2
ATOM 1667 N N . GLU B 2 22 ? -4.938 -4.458 1.847 1 0 124 GLU B N 2
ATOM 1668 C CA . GLU B 2 22 ? -5.846 -5.543 2.316 1 0 124 GLU B CA 2
ATOM 1669 C C . GLU B 2 22 ? -7.224 -5.39 1.67 1 0 124 GLU B C 2
ATOM 1670 O O . GLU B 2 22 ? -8.145 -6.118 1.975 1 0 124 GLU B O 2
ATOM 1682 N N . LEU B 2 23 ? -7.373 -4.445 0.784 1 0 125 LEU B N 2
ATOM 1683 C CA . LEU B 2 23 ? -8.693 -4.254 0.122 1 0 125 LEU B CA 2
ATOM 1684 C C . LEU B 2 23 ? -8.488 -4.076 -1.384 1 0 125 LEU B C 2
ATOM 1685 O O . LEU B 2 23 ? -9.403 -3.732 -2.108 1 0 125 LEU B O 2
ATOM 1701 N N . CYS B 2 24 ? -7.292 -4.303 -1.858 1 0 126 CYS B N 2
ATOM 1702 C CA . CYS B 2 24 ? -7.023 -4.136 -3.311 1 0 126 CYS B CA 2
ATOM 1703 C C . CYS B 2 24 ? -5.749 -4.903 -3.685 1 0 126 CYS B C 2
ATOM 1704 O O . CYS B 2 24 ? -5.119 -5.527 -2.856 1 0 126 CYS B O 2
ATOM 1711 N N . PRO B 2 25 ? -5.371 -4.838 -4.927 1 0 127 PRO B N 2
ATOM 1712 C CA . PRO B 2 25 ? -4.168 -5.524 -5.452 1 0 127 PRO B CA 2
ATOM 1713 C C . PRO B 2 25 ? -3.24 -5.981 -4.324 1 0 127 PRO B C 2
ATOM 1714 O O . PRO B 2 25 ? -2.871 -5.212 -3.459 1 0 127 PRO B O 2
ATOM 1725 N N . ARG B 2 26 ? -2.892 -7.235 -4.317 1 0 128 ARG B N 2
ATOM 1726 C CA . ARG B 2 26 ? -2.051 -7.79 -3.218 1 0 128 ARG B CA 2
ATOM 1727 C C . ARG B 2 26 ? -0.943 -6.808 -2.8 1 0 128 ARG B C 2
ATOM 1728 O O . ARG B 2 26 ? -0.66 -6.657 -1.627 1 0 128 ARG B O 2
ATOM 1749 N N . VAL B 2 27 ? -0.292 -6.157 -3.728 1 0 129 VAL B N 2
ATOM 1750 C CA . VAL B 2 27 ? 0.819 -5.244 -3.333 1 0 129 VAL B CA 2
ATOM 1751 C C . VAL B 2 27 ? 0.691 -3.901 -4.052 1 0 129 VAL B C 2
ATOM 1752 O O . VAL B 2 27 ? 0.169 -3.815 -5.148 1 0 129 VAL B O 2
ATOM 1765 N N . TYR B 2 28 ? 1.166 -2.845 -3.443 1 0 130 TYR B N 2
ATOM 1766 C CA . TYR B 2 28 ? 1.111 -1.519 -4.112 1 0 130 TYR B CA 2
ATOM 1767 C C . TYR B 2 28 ? 2.269 -0.636 -3.632 1 0 130 TYR B C 2
ATOM 1768 O O . TYR B 2 28 ? 2.934 -0.917 -2.653 1 0 130 TYR B O 2
ATOM 1786 N N . HIS B 2 29 ? 2.521 0.419 -4.352 1 0 131 HIS B N 2
ATOM 1787 C CA . HIS B 2 29 ? 3.659 1.334 -4.042 1 0 131 HIS B CA 2
ATOM 1788 C C . HIS B 2 29 ? 3.325 2.351 -2.945 1 0 131 HIS B C 2
ATOM 1789 O O . HIS B 2 29 ? 2.291 2.987 -2.955 1 0 131 HIS B O 2
ATOM 1803 N N . ALA B 2 30 ? 4.248 2.551 -2.039 1 0 132 ALA B N 2
ATOM 1804 C CA . ALA B 2 30 ? 4.086 3.604 -0.997 1 0 132 ALA B CA 2
ATOM 1805 C C . ALA B 2 30 ? 5.058 4.724 -1.36 1 0 132 ALA B C 2
ATOM 1806 O O . ALA B 2 30 ? 4.842 5.886 -1.072 1 0 132 ALA B O 2
ATOM 1813 N N . LYS B 2 31 ? 6.121 4.363 -2.033 1 0 133 LYS B N 2
ATOM 1814 C CA . LYS B 2 31 ? 7.146 5.358 -2.45 1 0 133 LYS B CA 2
ATOM 1815 C C . LYS B 2 31 ? 6.471 6.343 -3.395 1 0 133 LYS B C 2
ATOM 1816 O O . LYS B 2 31 ? 6.578 7.543 -3.251 1 0 133 LYS B O 2
ATOM 1835 N N . CYS B 2 32 ? 5.75 5.828 -4.352 1 0 134 CYS B N 2
ATOM 1836 C CA . CYS B 2 32 ? 5.04 6.707 -5.315 1 0 134 CYS B CA 2
ATOM 1837 C C . CYS B 2 32 ? 4.189 7.701 -4.531 1 0 134 CYS B C 2
ATOM 1838 O O . CYS B 2 32 ? 3.982 8.824 -4.944 1 0 134 CYS B O 2
ATOM 1845 N N . LEU B 2 33 ? 3.717 7.293 -3.386 1 0 135 LEU B N 2
ATOM 1846 C CA . LEU B 2 33 ? 2.912 8.209 -2.539 1 0 135 LEU B CA 2
ATOM 1847 C C . LEU B 2 33 ? 3.872 9.153 -1.815 1 0 135 LEU B C 2
ATOM 1848 O O . LEU B 2 33 ? 3.488 10.192 -1.316 1 0 135 LEU B O 2
ATOM 1864 N N . ARG B 2 34 ? 5.127 8.79 -1.767 1 0 136 ARG B N 2
ATOM 1865 C CA . ARG B 2 34 ? 6.138 9.655 -1.099 1 0 136 ARG B CA 2
ATOM 1866 C C . ARG B 2 34 ? 5.75 9.863 0.367 1 0 136 ARG B C 2
ATOM 1867 O O . ARG B 2 34 ? 5.776 10.966 0.877 1 0 136 ARG B O 2
ATOM 1888 N N . LEU B 2 35 ? 5.397 8.809 1.049 1 0 137 LEU B N 2
ATOM 1889 C CA . LEU B 2 35 ? 5.019 8.943 2.483 1 0 137 LEU B CA 2
ATOM 1890 C C . LEU B 2 35 ? 6.287 9.043 3.333 1 0 137 LEU B C 2
ATOM 1891 O O . LEU B 2 35 ? 7.368 8.709 2.892 1 0 137 LEU B O 2
ATOM 1907 N N . THR B 2 36 ? 6.162 9.5 4.549 1 0 138 THR B N 2
ATOM 1908 C CA . THR B 2 36 ? 7.36 9.631 5.424 1 0 138 THR B CA 2
ATOM 1909 C C . THR B 2 36 ? 7.275 8.614 6.562 1 0 138 THR B C 2
ATOM 1910 O O . THR B 2 36 ? 8.252 8.327 7.226 1 0 138 THR B O 2
ATOM 1921 N N . SER B 2 37 ? 6.114 8.065 6.791 1 0 139 SER B N 2
ATOM 1922 C CA . SER B 2 37 ? 5.964 7.068 7.889 1 0 139 SER B CA 2
ATOM 1923 C C . SER B 2 37 ? 5.057 5.931 7.416 1 0 139 SER B C 2
ATOM 1924 O O . SER B 2 37 ? 4.149 6.131 6.633 1 0 139 SER B O 2
ATOM 1932 N N . GLU B 2 38 ? 5.298 4.736 7.88 1 0 140 GLU B N 2
ATOM 1933 C CA . GLU B 2 38 ? 4.452 3.589 7.451 1 0 140 GLU B CA 2
ATOM 1934 C C . GLU B 2 38 ? 3.746 2.988 8.668 1 0 140 GLU B C 2
ATOM 1935 O O . GLU B 2 38 ? 4.268 2.112 9.329 1 0 140 GLU B O 2
ATOM 1947 N N . PRO B 2 39 ? 2.565 3.458 8.956 1 0 141 PRO B N 2
ATOM 1948 C CA . PRO B 2 39 ? 1.756 2.956 10.102 1 0 141 PRO B CA 2
ATOM 1949 C C . PRO B 2 39 ? 1.532 1.443 10.027 1 0 141 PRO B C 2
ATOM 1950 O O . PRO B 2 39 ? 1.483 0.866 8.958 1 0 141 PRO B O 2
ATOM 1961 N N . GLU B 2 40 ? 1.396 0.794 11.15 1 0 142 GLU B N 2
ATOM 1962 C CA . GLU B 2 40 ? 1.172 -0.678 11.133 1 0 142 GLU B CA 2
ATOM 1963 C C . GLU B 2 40 ? -0.33 -0.968 11.066 1 0 142 GLU B C 2
ATOM 1964 O O . GLU B 2 40 ? -1.139 -0.236 11.602 1 0 142 GLU B O 2
ATOM 1976 N N . GLY B 2 41 ? -0.707 -2.031 10.412 1 0 143 GLY B N 2
ATOM 1977 C CA . GLY B 2 41 ? -2.156 -2.365 10.303 1 0 143 GLY B CA 2
ATOM 1978 C C . GLY B 2 41 ? -2.546 -2.479 8.828 1 0 143 GLY B C 2
ATOM 1979 O O . GLY B 2 41 ? -1.703 -2.596 7.962 1 0 143 GLY B O 2
ATOM 1983 N N . ASP B 2 42 ? -3.818 -2.447 8.538 1 0 144 ASP B N 2
ATOM 1984 C CA . ASP B 2 42 ? -4.263 -2.554 7.119 1 0 144 ASP B CA 2
ATOM 1985 C C . ASP B 2 42 ? -4.003 -1.233 6.391 1 0 144 ASP B C 2
ATOM 1986 O O . ASP B 2 42 ? -4.648 -0.235 6.643 1 0 144 ASP B O 2
ATOM 1995 N N . TRP B 2 43 ? -3.066 -1.221 5.481 1 0 145 TRP B N 2
ATOM 1996 C CA . TRP B 2 43 ? -2.768 0.03 4.731 1 0 145 TRP B CA 2
ATOM 1997 C C . TRP B 2 43 ? -3.714 0.124 3.53 1 0 145 TRP B C 2
ATOM 1998 O O . TRP B 2 43 ? -3.814 -0.788 2.733 1 0 145 TRP B O 2
ATOM 2019 N N . PHE B 2 44 ? -4.422 1.213 3.403 1 0 146 PHE B N 2
ATOM 2020 C CA . PHE B 2 44 ? -5.378 1.352 2.267 1 0 146 PHE B CA 2
ATOM 2021 C C . PHE B 2 44 ? -4.828 2.333 1.231 1 0 146 PHE B C 2
ATOM 2022 O O . PHE B 2 44 ? -4.744 3.52 1.474 1 0 146 PHE B O 2
ATOM 2039 N N . CYS B 2 45 ? -4.467 1.858 0.066 1 0 147 CYS B N 2
ATOM 2040 C CA . CYS B 2 45 ? -3.929 2.788 -0.965 1 0 147 CYS B CA 2
ATOM 2041 C C . CYS B 2 45 ? -4.905 3.954 -1.128 1 0 147 CYS B C 2
ATOM 2042 O O . CYS B 2 45 ? -6.094 3.807 -0.929 1 0 147 CYS B O 2
ATOM 2049 N N . PRO B 2 46 ? -4.41 5.1 -1.498 1 0 148 PRO B N 2
ATOM 2050 C CA . PRO B 2 46 ? -5.252 6.303 -1.698 1 0 148 PRO B CA 2
ATOM 2051 C C . PRO B 2 46 ? -6.549 5.947 -2.425 1 0 148 PRO B C 2
ATOM 2052 O O . PRO B 2 46 ? -7.6 6.49 -2.148 1 0 148 PRO B O 2
ATOM 2063 N N . GLU B 2 47 ? -6.481 5.021 -3.344 1 0 149 GLU B N 2
ATOM 2064 C CA . GLU B 2 47 ? -7.702 4.638 -4.105 1 0 149 GLU B CA 2
ATOM 2065 C C . GLU B 2 47 ? -8.728 4.034 -3.143 1 0 149 GLU B C 2
ATOM 2066 O O . GLU B 2 47 ? -9.88 4.415 -3.14 1 0 149 GLU B O 2
ATOM 2078 N N . CYS B 2 48 ? -8.333 3.096 -2.322 1 0 150 CYS B N 2
ATOM 2079 C CA . CYS B 2 48 ? -9.319 2.494 -1.38 1 0 150 CYS B CA 2
ATOM 2080 C C . CYS B 2 48 ? -9.643 3.501 -0.272 1 0 150 CYS B C 2
ATOM 2081 O O . CYS B 2 48 ? -10.781 3.654 0.127 1 0 150 CYS B O 2
ATOM 2088 N N . GLU B 2 49 ? -8.655 4.201 0.223 1 0 151 GLU B N 2
ATOM 2089 C CA . GLU B 2 49 ? -8.908 5.206 1.298 1 0 151 GLU B CA 2
ATOM 2090 C C . GLU B 2 49 ? -9.837 6.312 0.778 1 0 151 GLU B C 2
ATOM 2091 O O . GLU B 2 49 ? -10.633 6.86 1.516 1 0 151 GLU B O 2
ATOM 2103 N N . LYS B 2 50 ? -9.738 6.654 -0.48 1 0 152 LYS B N 2
ATOM 2104 C CA . LYS B 2 50 ? -10.606 7.74 -1.029 1 0 152 LYS B CA 2
ATOM 2105 C C . LYS B 2 50 ? -12.077 7.321 -0.96 1 0 152 LYS B C 2
ATOM 2106 O O . LYS B 2 50 ? -12.932 8.085 -0.555 1 0 152 LYS B O 2
ATOM 2125 N N . ILE B 2 51 ? -12.381 6.119 -1.359 1 0 153 ILE B N 2
ATOM 2126 C CA . ILE B 2 51 ? -13.799 5.658 -1.328 1 0 153 ILE B CA 2
ATOM 2127 C C . ILE B 2 51 ? -14.173 5.233 0.096 1 0 153 ILE B C 2
ATOM 2128 O O . ILE B 2 51 ? -15.336 5.171 0.448 1 0 153 ILE B O 2
ATOM 2144 N N . THR B 2 52 ? -13.201 4.935 0.913 1 0 154 THR B N 2
ATOM 2145 C CA . THR B 2 52 ? -13.507 4.508 2.309 1 0 154 THR B CA 2
ATOM 2146 C C . THR B 2 52 ? -14.051 5.698 3.105 1 0 154 THR B C 2
ATOM 2147 O O . THR B 2 52 ? -14.98 5.565 3.877 1 0 154 THR B O 2
ATOM 2158 N N . VAL B 2 53 ? -13.479 6.857 2.928 1 0 155 VAL B N 2
ATOM 2159 C CA . VAL B 2 53 ? -13.967 8.051 3.676 1 0 155 VAL B CA 2
ATOM 2160 C C . VAL B 2 53 ? -15.265 8.557 3.045 1 0 155 VAL B C 2
ATOM 2161 O O . VAL B 2 53 ? -16.15 9.037 3.724 1 0 155 VAL B O 2
ATOM 2174 N N . ALA B 2 54 ? -15.386 8.455 1.75 1 0 156 ALA B N 2
ATOM 2175 C CA . ALA B 2 54 ? -16.628 8.93 1.079 1 0 156 ALA B CA 2
ATOM 2176 C C . ALA B 2 54 ? -17.791 8.004 1.438 1 0 156 ALA B C 2
ATOM 2177 O O . ALA B 2 54 ? -18.945 8.335 1.246 1 0 156 ALA B O 2
ATOM 2184 N N . GLU B 2 55 ? -17.498 6.842 1.957 1 0 157 GLU B N 2
ATOM 2185 C CA . GLU B 2 55 ? -18.587 5.895 2.325 1 0 157 GLU B CA 2
ATOM 2186 C C . GLU B 2 55 ? -19.529 5.711 1.133 1 0 157 GLU B C 2
ATOM 2187 O O . GLU B 2 55 ? -19.167 5.957 0 1 0 157 GLU B O 2
ATOM 2199 N N . CYS B 2 56 ? -20.736 5.279 1.38 1 0 158 CYS B N 2
ATOM 2200 C CA . CYS B 2 56 ? -21.698 5.079 0.261 1 0 158 CYS B CA 2
ATOM 2201 C C . CYS B 2 56 ? -22.207 6.438 -0.223 1 0 158 CYS B C 2
ATOM 2202 O O . CYS B 2 56 ? -23.04 7.06 0.405 1 0 158 CYS B O 2
ATOM 2210 N N . ILE B 2 57 ? -21.711 6.905 -1.338 1 0 159 ILE B N 2
ATOM 2211 C CA . ILE B 2 57 ? -22.167 8.223 -1.859 1 0 159 ILE B CA 2
ATOM 2212 C C . ILE B 2 57 ? -23.671 8.169 -2.141 1 0 159 ILE B C 2
ATOM 2213 O O . ILE B 2 57 ? -24.412 9.06 -1.773 1 0 159 ILE B O 2
ATOM 2229 N N . GLU B 2 58 ? -24.128 7.132 -2.786 1 0 160 GLU B N 2
ATOM 2230 C CA . GLU B 2 58 ? -25.582 7.023 -3.088 1 0 160 GLU B CA 2
ATOM 2231 C C . GLU B 2 58 ? -25.883 5.636 -3.659 1 0 160 GLU B C 2
ATOM 2232 O O . GLU B 2 58 ? -26.068 5.47 -4.847 1 0 160 GLU B O 2
ATOM 2244 N N . THR B 2 59 ? -25.934 4.638 -2.819 1 0 161 THR B N 2
ATOM 2245 C CA . THR B 2 59 ? -26.224 3.262 -3.313 1 0 161 THR B CA 2
ATOM 2246 C C . THR B 2 59 ? -27.305 2.625 -2.438 1 0 161 THR B C 2
ATOM 2247 O O . THR B 2 59 ? -27.596 3.09 -1.354 1 0 161 THR B O 2
ATOM 2258 N N . GLN B 2 60 ? -27.903 1.56 -2.9 1 0 162 GLN B N 2
ATOM 2259 C CA . GLN B 2 60 ? -28.964 0.893 -2.094 1 0 162 GLN B CA 2
ATOM 2260 C C . GLN B 2 60 ? -28.895 -0.62 -2.312 1 0 162 GLN B C 2
ATOM 2261 O O . GLN B 2 60 ? -28.294 -1.094 -3.254 1 0 162 GLN B O 2
ATOM 2275 N N . SER B 2 61 ? -29.505 -1.381 -1.444 1 0 163 SER B N 2
ATOM 2276 C CA . SER B 2 61 ? -29.472 -2.863 -1.602 1 0 163 SER B CA 2
ATOM 2277 C C . SER B 2 61 ? -30.185 -3.253 -2.899 1 0 163 SER B C 2
ATOM 2278 O O . SER B 2 61 ? -31.388 -3.064 -2.971 1 0 163 SER B O 2
ATOM 2289 N N . SER A 1 1 ? 12.358 -10.903 1.387 1 0 31 SER A N 3
ATOM 2290 C CA . SER A 1 1 ? 13.095 -11.625 2.463 1 0 31 SER A CA 3
ATOM 2291 C C . SER A 1 1 ? 14.167 -10.707 3.053 1 0 31 SER A C 3
ATOM 2292 O O . SER A 1 1 ? 14.668 -10.938 4.135 1 0 31 SER A O 3
ATOM 2302 N N . THR A 1 2 ? 14.522 -9.666 2.35 1 0 32 THR A N 3
ATOM 2303 C CA . THR A 1 2 ? 15.56 -8.734 2.87 1 0 32 THR A CA 3
ATOM 2304 C C . THR A 1 2 ? 15.227 -7.305 2.436 1 0 32 THR A C 3
ATOM 2305 O O . THR A 1 2 ? 15.933 -6.37 2.752 1 0 32 THR A O 3
ATOM 2316 N N . GLY A 1 3 ? 14.154 -7.131 1.713 1 0 33 GLY A N 3
ATOM 2317 C CA . GLY A 1 3 ? 13.776 -5.762 1.259 1 0 33 GLY A CA 3
ATOM 2318 C C . GLY A 1 3 ? 12.298 -5.742 0.871 1 0 33 GLY A C 3
ATOM 2319 O O . GLY A 1 3 ? 11.822 -6.598 0.152 1 0 33 GLY A O 3
ATOM 2323 N N . ARG A 1 4 ? 11.565 -4.77 1.342 1 0 34 ARG A N 3
ATOM 2324 C CA . ARG A 1 4 ? 10.117 -4.694 1 1 0 34 ARG A CA 3
ATOM 2325 C C . ARG A 1 4 ? 9.552 -3.352 1.466 1 0 34 ARG A C 3
ATOM 2326 O O . ARG A 1 4 ? 9.485 -2.4 0.714 1 0 34 ARG A O 3
ATOM 2347 N N . VAL A 1 5 ? 9.143 -3.268 2.703 1 0 35 VAL A N 3
ATOM 2348 C CA . VAL A 1 5 ? 8.58 -1.986 3.216 1 0 35 VAL A CA 3
ATOM 2349 C C . VAL A 1 5 ? 9.631 -1.273 4.07 1 0 35 VAL A C 3
ATOM 2350 O O . VAL A 1 5 ? 10.538 -1.887 4.596 1 0 35 VAL A O 3
ATOM 2363 N N . LYS A 1 6 ? 9.514 0.019 4.215 1 0 36 LYS A N 3
ATOM 2364 C CA . LYS A 1 6 ? 10.508 0.771 5.032 1 0 36 LYS A CA 3
ATOM 2365 C C . LYS A 1 6 ? 10.135 0.667 6.512 1 0 36 LYS A C 3
ATOM 2366 O O . LYS A 1 6 ? 10.274 1.609 7.266 1 0 36 LYS A O 3
ATOM 2385 N N . LYS A 1 7 ? 9.659 -0.473 6.936 1 0 37 LYS A N 3
ATOM 2386 C CA . LYS A 1 7 ? 9.277 -0.635 8.366 1 0 37 LYS A CA 3
ATOM 2387 C C . LYS A 1 7 ? 10.493 -0.366 9.255 1 0 37 LYS A C 3
ATOM 2388 O O . LYS A 1 7 ? 10.406 0.328 10.248 1 0 37 LYS A O 3
ATOM 2407 N N . PRO A 1 8 ? 11.622 -0.913 8.896 1 0 38 PRO A N 3
ATOM 2408 C CA . PRO A 1 8 ? 12.883 -0.74 9.673 1 0 38 PRO A CA 3
ATOM 2409 C C . PRO A 1 8 ? 13.274 0.734 9.814 1 0 38 PRO A C 3
ATOM 2410 O O . PRO A 1 8 ? 14.003 1.108 10.711 1 0 38 PRO A O 3
ATOM 2421 N N . HIS A 1 9 ? 12.794 1.572 8.939 1 0 39 HIS A N 3
ATOM 2422 C CA . HIS A 1 9 ? 13.14 3.018 9.029 1 0 39 HIS A CA 3
ATOM 2423 C C . HIS A 1 9 ? 12.724 3.553 10.399 1 0 39 HIS A C 3
ATOM 2424 O O . HIS A 1 9 ? 13.445 4.299 11.03 1 0 39 HIS A O 3
ATOM 2439 N N . ARG A 1 10 ? 11.562 3.181 10.864 1 0 40 ARG A N 3
ATOM 2440 C CA . ARG A 1 10 ? 11.102 3.673 12.192 1 0 40 ARG A CA 3
ATOM 2441 C C . ARG A 1 10 ? 12.025 3.129 13.285 1 0 40 ARG A C 3
ATOM 2442 O O . ARG A 1 10 ? 12.537 2.031 13.187 1 0 40 ARG A O 3
ATOM 2463 N N . TYR A 1 11 ? 12.239 3.887 14.325 1 0 41 TYR A N 3
ATOM 2464 C CA . TYR A 1 11 ? 13.128 3.411 15.423 1 0 41 TYR A CA 3
ATOM 2465 C C . TYR A 1 11 ? 12.706 2.003 15.847 1 0 41 TYR A C 3
ATOM 2466 O O . TYR A 1 11 ? 11.598 1.861 16.338 1 0 41 TYR A O 3
ATOM 2485 N N . GLN B 2 1 ? 2.989 -18.334 6.828 1 0 103 GLN B N 3
ATOM 2486 C CA . GLN B 2 1 ? 4.21 -17.836 6.132 1 0 103 GLN B CA 3
ATOM 2487 C C . GLN B 2 1 ? 4.024 -16.361 5.771 1 0 103 GLN B C 3
ATOM 2488 O O . GLN B 2 1 ? 2.949 -15.81 5.902 1 0 103 GLN B O 3
ATOM 2504 N N . ASP B 2 2 ? 5.064 -15.717 5.318 1 0 104 ASP B N 3
ATOM 2505 C CA . ASP B 2 2 ? 4.946 -14.278 4.949 1 0 104 ASP B CA 3
ATOM 2506 C C . ASP B 2 2 ? 3.89 -14.116 3.853 1 0 104 ASP B C 3
ATOM 2507 O O . ASP B 2 2 ? 3.173 -13.137 3.809 1 0 104 ASP B O 3
ATOM 2516 N N . GLY B 2 3 ? 3.791 -15.07 2.968 1 0 105 GLY B N 3
ATOM 2517 C CA . GLY B 2 3 ? 2.784 -14.969 1.875 1 0 105 GLY B CA 3
ATOM 2518 C C . GLY B 2 3 ? 3.355 -14.137 0.727 1 0 105 GLY B C 3
ATOM 2519 O O . GLY B 2 3 ? 2.632 -13.624 -0.103 1 0 105 GLY B O 3
ATOM 2523 N N . ARG B 2 4 ? 4.652 -13.995 0.674 1 0 106 ARG B N 3
ATOM 2524 C CA . ARG B 2 4 ? 5.269 -13.187 -0.415 1 0 106 ARG B CA 3
ATOM 2525 C C . ARG B 2 4 ? 4.297 -12.088 -0.848 1 0 106 ARG B C 3
ATOM 2526 O O . ARG B 2 4 ? 3.621 -12.203 -1.852 1 0 106 ARG B O 3
ATOM 2547 N N . ASN B 2 5 ? 4.222 -11.021 -0.1 1 0 107 ASN B N 3
ATOM 2548 C CA . ASN B 2 5 ? 3.295 -9.915 -0.469 1 0 107 ASN B CA 3
ATOM 2549 C C . ASN B 2 5 ? 3.987 -8.983 -1.465 1 0 107 ASN B C 3
ATOM 2550 O O . ASN B 2 5 ? 3.455 -7.958 -1.844 1 0 107 ASN B O 3
ATOM 2561 N N . ASP B 2 6 ? 5.171 -9.327 -1.892 1 0 108 ASP B N 3
ATOM 2562 C CA . ASP B 2 6 ? 5.899 -8.457 -2.859 1 0 108 ASP B CA 3
ATOM 2563 C C . ASP B 2 6 ? 5.211 -8.524 -4.224 1 0 108 ASP B C 3
ATOM 2564 O O . ASP B 2 6 ? 4.728 -9.561 -4.634 1 0 108 ASP B O 3
ATOM 2573 N N . PHE B 2 7 ? 5.168 -7.429 -4.935 1 0 109 PHE B N 3
ATOM 2574 C CA . PHE B 2 7 ? 4.518 -7.438 -6.277 1 0 109 PHE B CA 3
ATOM 2575 C C . PHE B 2 7 ? 5.031 -6.254 -7.107 1 0 109 PHE B C 3
ATOM 2576 O O . PHE B 2 7 ? 6.189 -6.203 -7.475 1 0 109 PHE B O 3
ATOM 2593 N N . TYR B 2 8 ? 4.176 -5.307 -7.42 1 0 110 TYR B N 3
ATOM 2594 C CA . TYR B 2 8 ? 4.618 -4.132 -8.242 1 0 110 TYR B CA 3
ATOM 2595 C C . TYR B 2 8 ? 3.705 -2.914 -7.996 1 0 110 TYR B C 3
ATOM 2596 O O . TYR B 2 8 ? 2.509 -3.048 -7.818 1 0 110 TYR B O 3
ATOM 2614 N N . CYS B 2 9 ? 4.259 -1.722 -8.019 1 0 111 CYS B N 3
ATOM 2615 C CA . CYS B 2 9 ? 3.424 -0.496 -7.826 1 0 111 CYS B CA 3
ATOM 2616 C C . CYS B 2 9 ? 2.881 -0.109 -9.204 1 0 111 CYS B C 3
ATOM 2617 O O . CYS B 2 9 ? 3.634 0.112 -10.13 1 0 111 CYS B O 3
ATOM 2624 N N . TRP B 2 10 ? 1.589 -0.034 -9.348 1 0 112 TRP B N 3
ATOM 2625 C CA . TRP B 2 10 ? 0.993 0.332 -10.667 1 0 112 TRP B CA 3
ATOM 2626 C C . TRP B 2 10 ? 1.453 1.725 -11.115 1 0 112 TRP B C 3
ATOM 2627 O O . TRP B 2 10 ? 1.43 2.036 -12.289 1 0 112 TRP B O 3
ATOM 2648 N N . VAL B 2 11 ? 1.85 2.58 -10.209 1 0 113 VAL B N 3
ATOM 2649 C CA . VAL B 2 11 ? 2.284 3.946 -10.641 1 0 113 VAL B CA 3
ATOM 2650 C C . VAL B 2 11 ? 3.633 3.874 -11.37 1 0 113 VAL B C 3
ATOM 2651 O O . VAL B 2 11 ? 3.863 4.591 -12.325 1 0 113 VAL B O 3
ATOM 2664 N N . CYS B 2 12 ? 4.523 3.024 -10.936 1 0 114 CYS B N 3
ATOM 2665 C CA . CYS B 2 12 ? 5.855 2.93 -11.607 1 0 114 CYS B CA 3
ATOM 2666 C C . CYS B 2 12 ? 6 1.566 -12.272 1 0 114 CYS B C 3
ATOM 2667 O O . CYS B 2 12 ? 6.901 1.343 -13.057 1 0 114 CYS B O 3
ATOM 2674 N N . HIS B 2 13 ? 5.145 0.641 -11.951 1 0 115 HIS B N 3
ATOM 2675 C CA . HIS B 2 13 ? 5.282 -0.71 -12.547 1 0 115 HIS B CA 3
ATOM 2676 C C . HIS B 2 13 ? 6.592 -1.316 -12.041 1 0 115 HIS B C 3
ATOM 2677 O O . HIS B 2 13 ? 7.134 -2.236 -12.619 1 0 115 HIS B O 3
ATOM 2692 N N . ARG B 2 14 ? 7.107 -0.788 -10.961 1 0 116 ARG B N 3
ATOM 2693 C CA . ARG B 2 14 ? 8.382 -1.312 -10.395 1 0 116 ARG B CA 3
ATOM 2694 C C . ARG B 2 14 ? 8.158 -1.742 -8.943 1 0 116 ARG B C 3
ATOM 2695 O O . ARG B 2 14 ? 7.318 -1.203 -8.248 1 0 116 ARG B O 3
ATOM 2716 N N . GLU B 2 15 ? 8.903 -2.707 -8.476 1 0 117 GLU B N 3
ATOM 2717 C CA . GLU B 2 15 ? 8.727 -3.169 -7.071 1 0 117 GLU B CA 3
ATOM 2718 C C . GLU B 2 15 ? 9.785 -2.51 -6.181 1 0 117 GLU B C 3
ATOM 2719 O O . GLU B 2 15 ? 10.904 -2.279 -6.597 1 0 117 GLU B O 3
ATOM 2731 N N . GLY B 2 16 ? 9.44 -2.207 -4.96 1 0 118 GLY B N 3
ATOM 2732 C CA . GLY B 2 16 ? 10.428 -1.567 -4.043 1 0 118 GLY B CA 3
ATOM 2733 C C . GLY B 2 16 ? 9.711 -0.589 -3.112 1 0 118 GLY B C 3
ATOM 2734 O O . GLY B 2 16 ? 9.012 0.304 -3.549 1 0 118 GLY B O 3
ATOM 2738 N N . GLN B 2 17 ? 9.88 -0.745 -1.826 1 0 119 GLN B N 3
ATOM 2739 C CA . GLN B 2 17 ? 9.213 0.18 -0.866 1 0 119 GLN B CA 3
ATOM 2740 C C . GLN B 2 17 ? 7.706 0.186 -1.123 1 0 119 GLN B C 3
ATOM 2741 O O . GLN B 2 17 ? 7.163 1.128 -1.665 1 0 119 GLN B O 3
ATOM 2755 N N . VAL B 2 18 ? 7.023 -0.86 -0.742 1 0 120 VAL B N 3
ATOM 2756 C CA . VAL B 2 18 ? 5.55 -0.91 -0.966 1 0 120 VAL B CA 3
ATOM 2757 C C . VAL B 2 18 ? 4.849 -1.387 0.308 1 0 120 VAL B C 3
ATOM 2758 O O . VAL B 2 18 ? 5.385 -2.171 1.065 1 0 120 VAL B O 3
ATOM 2771 N N . LEU B 2 19 ? 3.651 -0.924 0.545 1 0 121 LEU B N 3
ATOM 2772 C CA . LEU B 2 19 ? 2.914 -1.358 1.765 1 0 121 LEU B CA 3
ATOM 2773 C C . LEU B 2 19 ? 1.827 -2.363 1.367 1 0 121 LEU B C 3
ATOM 2774 O O . LEU B 2 19 ? 1.386 -2.396 0.236 1 0 121 LEU B O 3
ATOM 2790 N N . CYS B 2 20 ? 1.401 -3.19 2.284 1 0 122 CYS B N 3
ATOM 2791 C CA . CYS B 2 20 ? 0.351 -4.196 1.95 1 0 122 CYS B CA 3
ATOM 2792 C C . CYS B 2 20 ? -1.044 -3.643 2.27 1 0 122 CYS B C 3
ATOM 2793 O O . CYS B 2 20 ? -1.327 -3.27 3.391 1 0 122 CYS B O 3
ATOM 2801 N N . CYS B 2 21 ? -1.926 -3.609 1.302 1 0 123 CYS B N 3
ATOM 2802 C CA . CYS B 2 21 ? -3.305 -3.1 1.571 1 0 123 CYS B CA 3
ATOM 2803 C C . CYS B 2 21 ? -4.197 -4.323 1.888 1 0 123 CYS B C 3
ATOM 2804 O O . CYS B 2 21 ? -4.01 -5.379 1.321 1 0 123 CYS B O 3
ATOM 2811 N N . GLU B 2 22 ? -5.132 -4.202 2.787 1 0 124 GLU B N 3
ATOM 2812 C CA . GLU B 2 22 ? -5.978 -5.381 3.123 1 0 124 GLU B CA 3
ATOM 2813 C C . GLU B 2 22 ? -7.332 -5.271 2.42 1 0 124 GLU B C 3
ATOM 2814 O O . GLU B 2 22 ? -8.22 -6.072 2.638 1 0 124 GLU B O 3
ATOM 2826 N N . LEU B 2 23 ? -7.502 -4.286 1.585 1 0 125 LEU B N 3
ATOM 2827 C CA . LEU B 2 23 ? -8.801 -4.129 0.877 1 0 125 LEU B CA 3
ATOM 2828 C C . LEU B 2 23 ? -8.548 -3.886 -0.611 1 0 125 LEU B C 3
ATOM 2829 O O . LEU B 2 23 ? -9.451 -3.56 -1.36 1 0 125 LEU B O 3
ATOM 2845 N N . CYS B 2 24 ? -7.326 -4.039 -1.045 1 0 126 CYS B N 3
ATOM 2846 C CA . CYS B 2 24 ? -7.005 -3.797 -2.478 1 0 126 CYS B CA 3
ATOM 2847 C C . CYS B 2 24 ? -5.687 -4.493 -2.831 1 0 126 CYS B C 3
ATOM 2848 O O . CYS B 2 24 ? -5.029 -5.07 -1.987 1 0 126 CYS B O 3
ATOM 2855 N N . PRO B 2 25 ? -5.302 -4.424 -4.069 1 0 127 PRO B N 3
ATOM 2856 C CA . PRO B 2 25 ? -4.053 -5.039 -4.576 1 0 127 PRO B CA 3
ATOM 2857 C C . PRO B 2 25 ? -3.096 -5.393 -3.434 1 0 127 PRO B C 3
ATOM 2858 O O . PRO B 2 25 ? -2.76 -4.566 -2.612 1 0 127 PRO B O 3
ATOM 2869 N N . ARG B 2 26 ? -2.687 -6.628 -3.368 1 0 128 ARG B N 3
ATOM 2870 C CA . ARG B 2 26 ? -1.808 -7.082 -2.253 1 0 128 ARG B CA 3
ATOM 2871 C C . ARG B 2 26 ? -0.697 -6.062 -1.954 1 0 128 ARG B C 3
ATOM 2872 O O . ARG B 2 26 ? -0.347 -5.846 -0.809 1 0 128 ARG B O 3
ATOM 2893 N N . VAL B 2 27 ? -0.116 -5.449 -2.95 1 0 129 VAL B N 3
ATOM 2894 C CA . VAL B 2 27 ? 1 -4.499 -2.671 1 0 129 VAL B CA 3
ATOM 2895 C C . VAL B 2 27 ? 0.774 -3.175 -3.402 1 0 129 VAL B C 3
ATOM 2896 O O . VAL B 2 27 ? 0.248 -3.138 -4.498 1 0 129 VAL B O 3
ATOM 2909 N N . TYR B 2 28 ? 1.172 -2.082 -2.803 1 0 130 TYR B N 3
ATOM 2910 C CA . TYR B 2 28 ? 1.02 -0.77 -3.486 1 0 130 TYR B CA 3
ATOM 2911 C C . TYR B 2 28 ? 2.112 0.2 -3.015 1 0 130 TYR B C 3
ATOM 2912 O O . TYR B 2 28 ? 2.784 -0.016 -2.026 1 0 130 TYR B O 3
ATOM 2930 N N . HIS B 2 29 ? 2.296 1.256 -3.753 1 0 131 HIS B N 3
ATOM 2931 C CA . HIS B 2 29 ? 3.383 2.24 -3.466 1 0 131 HIS B CA 3
ATOM 2932 C C . HIS B 2 29 ? 2.997 3.253 -2.382 1 0 131 HIS B C 3
ATOM 2933 O O . HIS B 2 29 ? 1.896 3.762 -2.344 1 0 131 HIS B O 3
ATOM 2947 N N . ALA B 2 30 ? 3.945 3.594 -1.547 1 0 132 ALA B N 3
ATOM 2948 C CA . ALA B 2 30 ? 3.721 4.657 -0.526 1 0 132 ALA B CA 3
ATOM 2949 C C . ALA B 2 30 ? 4.564 5.855 -0.957 1 0 132 ALA B C 3
ATOM 2950 O O . ALA B 2 30 ? 4.293 6.992 -0.617 1 0 132 ALA B O 3
ATOM 2957 N N . LYS B 2 31 ? 5.577 5.587 -1.743 1 0 133 LYS B N 3
ATOM 2958 C CA . LYS B 2 31 ? 6.474 6.666 -2.236 1 0 133 LYS B CA 3
ATOM 2959 C C . LYS B 2 31 ? 5.677 7.513 -3.22 1 0 133 LYS B C 3
ATOM 2960 O O . LYS B 2 31 ? 5.56 8.713 -3.08 1 0 133 LYS B O 3
ATOM 2979 N N . CYS B 2 32 ? 5.104 6.877 -4.204 1 0 134 CYS B N 3
ATOM 2980 C CA . CYS B 2 32 ? 4.287 7.612 -5.2 1 0 134 CYS B CA 3
ATOM 2981 C C . CYS B 2 32 ? 3.23 8.424 -4.458 1 0 134 CYS B C 3
ATOM 2982 O O . CYS B 2 32 ? 2.871 9.514 -4.856 1 0 134 CYS B O 3
ATOM 2989 N N . LEU B 2 33 ? 2.748 7.901 -3.364 1 0 135 LEU B N 3
ATOM 2990 C CA . LEU B 2 33 ? 1.75 8.642 -2.554 1 0 135 LEU B CA 3
ATOM 2991 C C . LEU B 2 33 ? 2.495 9.676 -1.711 1 0 135 LEU B C 3
ATOM 2992 O O . LEU B 2 33 ? 1.906 10.552 -1.107 1 0 135 LEU B O 3
ATOM 3008 N N . ARG B 2 34 ? 3.798 9.576 -1.675 1 0 136 ARG B N 3
ATOM 3009 C CA . ARG B 2 34 ? 4.607 10.535 -0.876 1 0 136 ARG B CA 3
ATOM 3010 C C . ARG B 2 34 ? 4.392 10.275 0.616 1 0 136 ARG B C 3
ATOM 3011 O O . ARG B 2 34 ? 4.219 11.188 1.399 1 0 136 ARG B O 3
ATOM 3032 N N . LEU B 2 35 ? 4.406 9.033 1.017 1 0 137 LEU B N 3
ATOM 3033 C CA . LEU B 2 35 ? 4.215 8.713 2.458 1 0 137 LEU B CA 3
ATOM 3034 C C . LEU B 2 35 ? 5.582 8.559 3.128 1 0 137 LEU B C 3
ATOM 3035 O O . LEU B 2 35 ? 6.449 7.865 2.637 1 0 137 LEU B O 3
ATOM 3051 N N . THR B 2 36 ? 5.781 9.204 4.244 1 0 138 THR B N 3
ATOM 3052 C CA . THR B 2 36 ? 7.101 9.12 4.929 1 0 138 THR B CA 3
ATOM 3053 C C . THR B 2 36 ? 6.953 8.332 6.23 1 0 138 THR B C 3
ATOM 3054 O O . THR B 2 36 ? 7.926 7.93 6.838 1 0 138 THR B O 3
ATOM 3065 N N . SER B 2 37 ? 5.743 8.106 6.662 1 0 139 SER B N 3
ATOM 3066 C CA . SER B 2 37 ? 5.531 7.35 7.927 1 0 139 SER B CA 3
ATOM 3067 C C . SER B 2 37 ? 4.924 5.985 7.605 1 0 139 SER B C 3
ATOM 3068 O O . SER B 2 37 ? 4.109 5.852 6.713 1 0 139 SER B O 3
ATOM 3076 N N . GLU B 2 38 ? 5.316 4.967 8.318 1 0 140 GLU B N 3
ATOM 3077 C CA . GLU B 2 38 ? 4.762 3.611 8.047 1 0 140 GLU B CA 3
ATOM 3078 C C . GLU B 2 38 ? 3.528 3.378 8.919 1 0 140 GLU B C 3
ATOM 3079 O O . GLU B 2 38 ? 3.576 3.499 10.127 1 0 140 GLU B O 3
ATOM 3091 N N . PRO B 2 39 ? 2.429 3.039 8.303 1 0 141 PRO B N 3
ATOM 3092 C CA . PRO B 2 39 ? 1.148 2.787 9.023 1 0 141 PRO B CA 3
ATOM 3093 C C . PRO B 2 39 ? 1.14 1.422 9.718 1 0 141 PRO B C 3
ATOM 3094 O O . PRO B 2 39 ? 1.771 0.484 9.274 1 0 141 PRO B O 3
ATOM 3105 N N . GLU B 2 40 ? 0.432 1.302 10.807 1 0 142 GLU B N 3
ATOM 3106 C CA . GLU B 2 40 ? 0.386 -0.003 11.522 1 0 142 GLU B CA 3
ATOM 3107 C C . GLU B 2 40 ? -1.007 -0.621 11.374 1 0 142 GLU B C 3
ATOM 3108 O O . GLU B 2 40 ? -2.009 0.066 11.404 1 0 142 GLU B O 3
ATOM 3120 N N . GLY B 2 41 ? -1.077 -1.915 11.215 1 0 143 GLY B N 3
ATOM 3121 C CA . GLY B 2 41 ? -2.404 -2.575 11.063 1 0 143 GLY B CA 3
ATOM 3122 C C . GLY B 2 41 ? -2.874 -2.452 9.613 1 0 143 GLY B C 3
ATOM 3123 O O . GLY B 2 41 ? -2.105 -2.145 8.726 1 0 143 GLY B O 3
ATOM 3127 N N . ASP B 2 42 ? -4.133 -2.691 9.366 1 0 144 ASP B N 3
ATOM 3128 C CA . ASP B 2 42 ? -4.654 -2.586 7.973 1 0 144 ASP B CA 3
ATOM 3129 C C . ASP B 2 42 ? -4.598 -1.13 7.505 1 0 144 ASP B C 3
ATOM 3130 O O . ASP B 2 42 ? -5.104 -0.237 8.157 1 0 144 ASP B O 3
ATOM 3139 N N . TRP B 2 43 ? -3.994 -0.884 6.374 1 0 145 TRP B N 3
ATOM 3140 C CA . TRP B 2 43 ? -3.905 0.512 5.86 1 0 145 TRP B CA 3
ATOM 3141 C C . TRP B 2 43 ? -4.728 0.62 4.574 1 0 145 TRP B C 3
ATOM 3142 O O . TRP B 2 43 ? -4.831 -0.321 3.811 1 0 145 TRP B O 3
ATOM 3163 N N . PHE B 2 44 ? -5.329 1.753 4.335 1 0 146 PHE B N 3
ATOM 3164 C CA . PHE B 2 44 ? -6.16 1.911 3.107 1 0 146 PHE B CA 3
ATOM 3165 C C . PHE B 2 44 ? -5.539 2.959 2.18 1 0 146 PHE B C 3
ATOM 3166 O O . PHE B 2 44 ? -5.556 4.138 2.471 1 0 146 PHE B O 3
ATOM 3183 N N . CYS B 2 45 ? -5.008 2.549 1.058 1 0 147 CYS B N 3
ATOM 3184 C CA . CYS B 2 45 ? -4.406 3.545 0.129 1 0 147 CYS B CA 3
ATOM 3185 C C . CYS B 2 45 ? -5.5 4.519 -0.317 1 0 147 CYS B C 3
ATOM 3186 O O . CYS B 2 45 ? -6.649 4.15 -0.446 1 0 147 CYS B O 3
ATOM 3193 N N . PRO B 2 46 ? -5.143 5.746 -0.564 1 0 148 PRO B N 3
ATOM 3194 C CA . PRO B 2 46 ? -6.111 6.783 -0.99 1 0 148 PRO B CA 3
ATOM 3195 C C . PRO B 2 46 ? -7.161 6.198 -1.934 1 0 148 PRO B C 3
ATOM 3196 O O . PRO B 2 46 ? -8.3 6.619 -1.954 1 0 148 PRO B O 3
ATOM 3207 N N . GLU B 2 47 ? -6.782 5.215 -2.708 1 0 149 GLU B N 3
ATOM 3208 C CA . GLU B 2 47 ? -7.748 4.606 -3.661 1 0 149 GLU B CA 3
ATOM 3209 C C . GLU B 2 47 ? -8.898 3.966 -2.878 1 0 149 GLU B C 3
ATOM 3210 O O . GLU B 2 47 ? -10.054 4.181 -3.178 1 0 149 GLU B O 3
ATOM 3222 N N . CYS B 2 48 ? -8.602 3.179 -1.873 1 0 150 CYS B N 3
ATOM 3223 C CA . CYS B 2 48 ? -9.708 2.549 -1.1 1 0 150 CYS B CA 3
ATOM 3224 C C . CYS B 2 48 ? -10.385 3.609 -0.225 1 0 150 CYS B C 3
ATOM 3225 O O . CYS B 2 48 ? -11.595 3.647 -0.105 1 0 150 CYS B O 3
ATOM 3232 N N . GLU B 2 49 ? -9.62 4.478 0.38 1 0 151 GLU B N 3
ATOM 3233 C CA . GLU B 2 49 ? -10.22 5.542 1.24 1 0 151 GLU B CA 3
ATOM 3234 C C . GLU B 2 49 ? -11.104 6.468 0.393 1 0 151 GLU B C 3
ATOM 3235 O O . GLU B 2 49 ? -12.133 6.935 0.84 1 0 151 GLU B O 3
ATOM 3247 N N . LYS B 2 50 ? -10.71 6.749 -0.822 1 0 152 LYS B N 3
ATOM 3248 C CA . LYS B 2 50 ? -11.526 7.662 -1.678 1 0 152 LYS B CA 3
ATOM 3249 C C . LYS B 2 50 ? -12.926 7.078 -1.883 1 0 152 LYS B C 3
ATOM 3250 O O . LYS B 2 50 ? -13.919 7.765 -1.759 1 0 152 LYS B O 3
ATOM 3269 N N . ILE B 2 51 ? -13.013 5.817 -2.203 1 0 153 ILE B N 3
ATOM 3270 C CA . ILE B 2 51 ? -14.349 5.193 -2.419 1 0 153 ILE B CA 3
ATOM 3271 C C . ILE B 2 51 ? -15.016 4.913 -1.07 1 0 153 ILE B C 3
ATOM 3272 O O . ILE B 2 51 ? -16.221 4.791 -0.978 1 0 153 ILE B O 3
ATOM 3288 N N . THR B 2 52 ? -14.243 4.807 -0.024 1 0 154 THR B N 3
ATOM 3289 C CA . THR B 2 52 ? -14.838 4.528 1.315 1 0 154 THR B CA 3
ATOM 3290 C C . THR B 2 52 ? -15.645 5.741 1.783 1 0 154 THR B C 3
ATOM 3291 O O . THR B 2 52 ? -16.719 5.605 2.338 1 0 154 THR B O 3
ATOM 3302 N N . VAL B 2 53 ? -15.142 6.925 1.569 1 0 155 VAL B N 3
ATOM 3303 C CA . VAL B 2 53 ? -15.89 8.141 1.995 1 0 155 VAL B CA 3
ATOM 3304 C C . VAL B 2 53 ? -16.939 8.494 0.937 1 0 155 VAL B C 3
ATOM 3305 O O . VAL B 2 53 ? -18.04 8.9 1.253 1 0 155 VAL B O 3
ATOM 3318 N N . ALA B 2 54 ? -16.608 8.343 -0.315 1 0 156 ALA B N 3
ATOM 3319 C CA . ALA B 2 54 ? -17.588 8.668 -1.389 1 0 156 ALA B CA 3
ATOM 3320 C C . ALA B 2 54 ? -18.223 7.375 -1.908 1 0 156 ALA B C 3
ATOM 3321 O O . ALA B 2 54 ? -18.642 7.291 -3.046 1 0 156 ALA B O 3
ATOM 3328 N N . GLU B 2 55 ? -18.298 6.366 -1.084 1 0 157 GLU B N 3
ATOM 3329 C CA . GLU B 2 55 ? -18.903 5.081 -1.531 1 0 157 GLU B CA 3
ATOM 3330 C C . GLU B 2 55 ? -20.22 5.363 -2.258 1 0 157 GLU B C 3
ATOM 3331 O O . GLU B 2 55 ? -20.646 4.606 -3.107 1 0 157 GLU B O 3
ATOM 3343 N N . CYS B 2 56 ? -20.867 6.45 -1.933 1 0 158 CYS B N 3
ATOM 3344 C CA . CYS B 2 56 ? -22.153 6.78 -2.606 1 0 158 CYS B CA 3
ATOM 3345 C C . CYS B 2 56 ? -21.99 6.632 -4.12 1 0 158 CYS B C 3
ATOM 3346 O O . CYS B 2 56 ? -22.924 6.307 -4.827 1 0 158 CYS B O 3
ATOM 3354 N N . ILE B 2 57 ? -20.809 6.867 -4.624 1 0 159 ILE B N 3
ATOM 3355 C CA . ILE B 2 57 ? -20.587 6.739 -6.091 1 0 159 ILE B CA 3
ATOM 3356 C C . ILE B 2 57 ? -20.969 5.329 -6.546 1 0 159 ILE B C 3
ATOM 3357 O O . ILE B 2 57 ? -21.485 5.134 -7.628 1 0 159 ILE B O 3
ATOM 3373 N N . GLU B 2 58 ? -20.721 4.344 -5.727 1 0 160 GLU B N 3
ATOM 3374 C CA . GLU B 2 58 ? -21.071 2.949 -6.112 1 0 160 GLU B CA 3
ATOM 3375 C C . GLU B 2 58 ? -21.994 2.342 -5.052 1 0 160 GLU B C 3
ATOM 3376 O O . GLU B 2 58 ? -21.973 2.729 -3.903 1 0 160 GLU B O 3
ATOM 3388 N N . THR B 2 59 ? -22.804 1.391 -5.433 1 0 161 THR B N 3
ATOM 3389 C CA . THR B 2 59 ? -23.727 0.763 -4.448 1 0 161 THR B CA 3
ATOM 3390 C C . THR B 2 59 ? -22.974 -0.311 -3.658 1 0 161 THR B C 3
ATOM 3391 O O . THR B 2 59 ? -21.929 -0.777 -4.066 1 0 161 THR B O 3
ATOM 3402 N N . GLN B 2 60 ? -23.497 -0.707 -2.529 1 0 162 GLN B N 3
ATOM 3403 C CA . GLN B 2 60 ? -22.811 -1.75 -1.716 1 0 162 GLN B CA 3
ATOM 3404 C C . GLN B 2 60 ? -22.665 -3.027 -2.543 1 0 162 GLN B C 3
ATOM 3405 O O . GLN B 2 60 ? -21.693 -3.749 -2.424 1 0 162 GLN B O 3
ATOM 3419 N N . SER B 2 61 ? -23.622 -3.315 -3.381 1 0 163 SER B N 3
ATOM 3420 C CA . SER B 2 61 ? -23.537 -4.549 -4.215 1 0 163 SER B CA 3
ATOM 3421 C C . SER B 2 61 ? -22.604 -4.298 -5.401 1 0 163 SER B C 3
ATOM 3422 O O . SER B 2 61 ? -21.546 -4.904 -5.437 1 0 163 SER B O 3
ATOM 3433 N N . SER A 1 1 ? 11.949 -11.626 -1.493 1 0 31 SER A N 4
ATOM 3434 C CA . SER A 1 1 ? 12.349 -12.13 -0.148 1 0 31 SER A CA 4
ATOM 3435 C C . SER A 1 1 ? 12.827 -10.958 0.714 1 0 31 SER A C 4
ATOM 3436 O O . SER A 1 1 ? 12.071 -10.382 1.47 1 0 31 SER A O 4
ATOM 3446 N N . THR A 1 2 ? 14.078 -10.604 0.605 1 0 32 THR A N 4
ATOM 3447 C CA . THR A 1 2 ? 14.602 -9.471 1.419 1 0 32 THR A CA 4
ATOM 3448 C C . THR A 1 2 ? 14.243 -8.148 0.741 1 0 32 THR A C 4
ATOM 3449 O O . THR A 1 2 ? 13.93 -8.104 -0.431 1 0 32 THR A O 4
ATOM 3460 N N . GLY A 1 3 ? 14.284 -7.066 1.471 1 0 33 GLY A N 4
ATOM 3461 C CA . GLY A 1 3 ? 13.945 -5.747 0.868 1 0 33 GLY A CA 4
ATOM 3462 C C . GLY A 1 3 ? 12.506 -5.777 0.348 1 0 33 GLY A C 4
ATOM 3463 O O . GLY A 1 3 ? 12.185 -6.5 -0.574 1 0 33 GLY A O 4
ATOM 3467 N N . ARG A 1 4 ? 11.638 -4.997 0.931 1 0 34 ARG A N 4
ATOM 3468 C CA . ARG A 1 4 ? 10.222 -4.981 0.469 1 0 34 ARG A CA 4
ATOM 3469 C C . ARG A 1 4 ? 9.558 -3.675 0.91 1 0 34 ARG A C 4
ATOM 3470 O O . ARG A 1 4 ? 9.266 -2.813 0.106 1 0 34 ARG A O 4
ATOM 3491 N N . VAL A 1 5 ? 9.313 -3.523 2.183 1 0 35 VAL A N 4
ATOM 3492 C CA . VAL A 1 5 ? 8.659 -2.276 2.673 1 0 35 VAL A CA 4
ATOM 3493 C C . VAL A 1 5 ? 9.527 -1.638 3.759 1 0 35 VAL A C 4
ATOM 3494 O O . VAL A 1 5 ? 10.185 -2.317 4.52 1 0 35 VAL A O 4
ATOM 3507 N N . LYS A 1 6 ? 9.531 -0.335 3.839 1 0 36 LYS A N 4
ATOM 3508 C CA . LYS A 1 6 ? 10.355 0.347 4.876 1 0 36 LYS A CA 4
ATOM 3509 C C . LYS A 1 6 ? 9.648 0.253 6.231 1 0 36 LYS A C 4
ATOM 3510 O O . LYS A 1 6 ? 8.444 0.391 6.325 1 0 36 LYS A O 4
ATOM 3529 N N . LYS A 1 7 ? 10.386 0.02 7.28 1 0 37 LYS A N 4
ATOM 3530 C CA . LYS A 1 7 ? 9.758 -0.076 8.628 1 0 37 LYS A CA 4
ATOM 3531 C C . LYS A 1 7 ? 10.849 -0.129 9.699 1 0 37 LYS A C 4
ATOM 3532 O O . LYS A 1 7 ? 10.882 -1.023 10.52 1 0 37 LYS A O 4
ATOM 3551 N N . PRO A 1 8 ? 11.737 0.828 9.69 1 0 38 PRO A N 4
ATOM 3552 C CA . PRO A 1 8 ? 12.853 0.9 10.676 1 0 38 PRO A CA 4
ATOM 3553 C C . PRO A 1 8 ? 12.348 1.144 12.099 1 0 38 PRO A C 4
ATOM 3554 O O . PRO A 1 8 ? 12.839 0.567 13.049 1 0 38 PRO A O 4
ATOM 3565 N N . HIS A 1 9 ? 11.371 1.993 12.256 1 0 39 HIS A N 4
ATOM 3566 C CA . HIS A 1 9 ? 10.837 2.267 13.62 1 0 39 HIS A CA 4
ATOM 3567 C C . HIS A 1 9 ? 9.322 2.458 13.54 1 0 39 HIS A C 4
ATOM 3568 O O . HIS A 1 9 ? 8.811 3.069 12.622 1 0 39 HIS A O 4
ATOM 3583 N N . ARG A 1 10 ? 8.597 1.939 14.492 1 0 40 ARG A N 4
ATOM 3584 C CA . ARG A 1 10 ? 7.117 2.092 14.466 1 0 40 ARG A CA 4
ATOM 3585 C C . ARG A 1 10 ? 6.743 3.513 14.891 1 0 40 ARG A C 4
ATOM 3586 O O . ARG A 1 10 ? 7.347 4.087 15.777 1 0 40 ARG A O 4
ATOM 3607 N N . TYR A 1 11 ? 5.75 4.087 14.268 1 0 41 TYR A N 4
ATOM 3608 C CA . TYR A 1 11 ? 5.338 5.471 14.637 1 0 41 TYR A CA 4
ATOM 3609 C C . TYR A 1 11 ? 4.027 5.819 13.93 1 0 41 TYR A C 4
ATOM 3610 O O . TYR A 1 11 ? 3.894 5.473 12.767 1 0 41 TYR A O 4
ATOM 3629 N N . GLN B 2 1 ? 4.135 -19.62 5.048 1 0 103 GLN B N 4
ATOM 3630 C CA . GLN B 2 1 ? 4.713 -18.485 4.277 1 0 103 GLN B CA 4
ATOM 3631 C C . GLN B 2 1 ? 4.001 -17.188 4.666 1 0 103 GLN B C 4
ATOM 3632 O O . GLN B 2 1 ? 2.948 -17.205 5.274 1 0 103 GLN B O 4
ATOM 3648 N N . ASP B 2 2 ? 4.567 -16.064 4.322 1 0 104 ASP B N 4
ATOM 3649 C CA . ASP B 2 2 ? 3.922 -14.768 4.674 1 0 104 ASP B CA 4
ATOM 3650 C C . ASP B 2 2 ? 2.919 -14.385 3.584 1 0 104 ASP B C 4
ATOM 3651 O O . ASP B 2 2 ? 2.382 -13.295 3.574 1 0 104 ASP B O 4
ATOM 3660 N N . GLY B 2 3 ? 2.658 -15.275 2.666 1 0 105 GLY B N 4
ATOM 3661 C CA . GLY B 2 3 ? 1.691 -14.961 1.577 1 0 105 GLY B CA 4
ATOM 3662 C C . GLY B 2 3 ? 2.405 -14.192 0.463 1 0 105 GLY B C 4
ATOM 3663 O O . GLY B 2 3 ? 1.783 -13.535 -0.348 1 0 105 GLY B O 4
ATOM 3667 N N . ARG B 2 4 ? 3.707 -14.269 0.42 1 0 106 ARG B N 4
ATOM 3668 C CA . ARG B 2 4 ? 4.459 -13.536 -0.637 1 0 106 ARG B CA 4
ATOM 3669 C C . ARG B 2 4 ? 3.69 -12.274 -1.031 1 0 106 ARG B C 4
ATOM 3670 O O . ARG B 2 4 ? 2.984 -12.248 -2.02 1 0 106 ARG B O 4
ATOM 3691 N N . ASN B 2 5 ? 3.818 -11.225 -0.265 1 0 107 ASN B N 4
ATOM 3692 C CA . ASN B 2 5 ? 3.094 -9.966 -0.595 1 0 107 ASN B CA 4
ATOM 3693 C C . ASN B 2 5 ? 3.879 -9.189 -1.654 1 0 107 ASN B C 4
ATOM 3694 O O . ASN B 2 5 ? 3.503 -8.103 -2.047 1 0 107 ASN B O 4
ATOM 3705 N N . ASP B 2 6 ? 4.969 -9.736 -2.118 1 0 108 ASP B N 4
ATOM 3706 C CA . ASP B 2 6 ? 5.781 -9.024 -3.147 1 0 108 ASP B CA 4
ATOM 3707 C C . ASP B 2 6 ? 5.026 -9.017 -4.478 1 0 108 ASP B C 4
ATOM 3708 O O . ASP B 2 6 ? 4.37 -9.975 -4.834 1 0 108 ASP B O 4
ATOM 3717 N N . PHE B 2 7 ? 5.117 -7.946 -5.22 1 0 109 PHE B N 4
ATOM 3718 C CA . PHE B 2 7 ? 4.411 -7.887 -6.532 1 0 109 PHE B CA 4
ATOM 3719 C C . PHE B 2 7 ? 5 -6.755 -7.386 1 0 109 PHE B C 4
ATOM 3720 O O . PHE B 2 7 ? 6.14 -6.817 -7.804 1 0 109 PHE B O 4
ATOM 3737 N N . TYR B 2 8 ? 4.229 -5.729 -7.66 1 0 110 TYR B N 4
ATOM 3738 C CA . TYR B 2 8 ? 4.748 -4.598 -8.499 1 0 110 TYR B CA 4
ATOM 3739 C C . TYR B 2 8 ? 3.937 -3.31 -8.25 1 0 110 TYR B C 4
ATOM 3740 O O . TYR B 2 8 ? 2.756 -3.353 -7.964 1 0 110 TYR B O 4
ATOM 3758 N N . CYS B 2 9 ? 4.561 -2.16 -8.388 1 0 111 CYS B N 4
ATOM 3759 C CA . CYS B 2 9 ? 3.825 -0.872 -8.198 1 0 111 CYS B CA 4
ATOM 3760 C C . CYS B 2 9 ? 3.274 -0.477 -9.571 1 0 111 CYS B C 4
ATOM 3761 O O . CYS B 2 9 ? 4.02 -0.352 -10.521 1 0 111 CYS B O 4
ATOM 3768 N N . TRP B 2 10 ? 1.99 -0.291 -9.687 1 0 112 TRP B N 4
ATOM 3769 C CA . TRP B 2 10 ? 1.395 0.088 -11.003 1 0 112 TRP B CA 4
ATOM 3770 C C . TRP B 2 10 ? 1.942 1.436 -11.49 1 0 112 TRP B C 4
ATOM 3771 O O . TRP B 2 10 ? 1.911 1.726 -12.67 1 0 112 TRP B O 4
ATOM 3792 N N . VAL B 2 11 ? 2.425 2.275 -10.612 1 0 113 VAL B N 4
ATOM 3793 C CA . VAL B 2 11 ? 2.939 3.601 -11.082 1 0 113 VAL B CA 4
ATOM 3794 C C . VAL B 2 11 ? 4.264 3.424 -11.837 1 0 113 VAL B C 4
ATOM 3795 O O . VAL B 2 11 ? 4.521 4.104 -12.811 1 0 113 VAL B O 4
ATOM 3808 N N . CYS B 2 12 ? 5.105 2.524 -11.403 1 0 114 CYS B N 4
ATOM 3809 C CA . CYS B 2 12 ? 6.411 2.325 -12.1 1 0 114 CYS B CA 4
ATOM 3810 C C . CYS B 2 12 ? 6.469 0.925 -12.697 1 0 114 CYS B C 4
ATOM 3811 O O . CYS B 2 12 ? 7.323 0.621 -13.506 1 0 114 CYS B O 4
ATOM 3818 N N . HIS B 2 13 ? 5.59 0.056 -12.291 1 0 115 HIS B N 4
ATOM 3819 C CA . HIS B 2 13 ? 5.641 -1.328 -12.823 1 0 115 HIS B CA 4
ATOM 3820 C C . HIS B 2 13 ? 6.926 -1.982 -12.312 1 0 115 HIS B C 4
ATOM 3821 O O . HIS B 2 13 ? 7.464 -2.887 -12.917 1 0 115 HIS B O 4
ATOM 3836 N N . ARG B 2 14 ? 7.423 -1.511 -11.196 1 0 116 ARG B N 4
ATOM 3837 C CA . ARG B 2 14 ? 8.674 -2.084 -10.624 1 0 116 ARG B CA 4
ATOM 3838 C C . ARG B 2 14 ? 8.417 -2.527 -9.181 1 0 116 ARG B C 4
ATOM 3839 O O . ARG B 2 14 ? 7.599 -1.961 -8.483 1 0 116 ARG B O 4
ATOM 3860 N N . GLU B 2 15 ? 9.114 -3.532 -8.724 1 0 117 GLU B N 4
ATOM 3861 C CA . GLU B 2 15 ? 8.907 -4.01 -7.329 1 0 117 GLU B CA 4
ATOM 3862 C C . GLU B 2 15 ? 10.025 -3.469 -6.435 1 0 117 GLU B C 4
ATOM 3863 O O . GLU B 2 15 ? 11.159 -3.336 -6.854 1 0 117 GLU B O 4
ATOM 3875 N N . GLY B 2 16 ? 9.717 -3.158 -5.204 1 0 118 GLY B N 4
ATOM 3876 C CA . GLY B 2 16 ? 10.765 -2.63 -4.284 1 0 118 GLY B CA 4
ATOM 3877 C C . GLY B 2 16 ? 10.191 -1.478 -3.454 1 0 118 GLY B C 4
ATOM 3878 O O . GLY B 2 16 ? 9.557 -0.582 -3.974 1 0 118 GLY B O 4
ATOM 3882 N N . GLN B 2 17 ? 10.412 -1.495 -2.168 1 0 119 GLN B N 4
ATOM 3883 C CA . GLN B 2 17 ? 9.885 -0.4 -1.305 1 0 119 GLN B CA 4
ATOM 3884 C C . GLN B 2 17 ? 8.385 -0.23 -1.552 1 0 119 GLN B C 4
ATOM 3885 O O . GLN B 2 17 ? 7.921 0.835 -1.905 1 0 119 GLN B O 4
ATOM 3899 N N . VAL B 2 18 ? 7.621 -1.274 -1.372 1 0 120 VAL B N 4
ATOM 3900 C CA . VAL B 2 18 ? 6.153 -1.17 -1.608 1 0 120 VAL B CA 4
ATOM 3901 C C . VAL B 2 18 ? 5.401 -1.413 -0.298 1 0 120 VAL B C 4
ATOM 3902 O O . VAL B 2 18 ? 5.846 -2.151 0.556 1 0 120 VAL B O 4
ATOM 3915 N N . LEU B 2 19 ? 4.258 -0.8 -0.137 1 0 121 LEU B N 4
ATOM 3916 C CA . LEU B 2 19 ? 3.473 -1.004 1.113 1 0 121 LEU B CA 4
ATOM 3917 C C . LEU B 2 19 ? 2.387 -2.055 0.859 1 0 121 LEU B C 4
ATOM 3918 O O . LEU B 2 19 ? 1.989 -2.289 -0.264 1 0 121 LEU B O 4
ATOM 3934 N N . CYS B 2 20 ? 1.912 -2.698 1.893 1 0 122 CYS B N 4
ATOM 3935 C CA . CYS B 2 20 ? 0.862 -3.741 1.703 1 0 122 CYS B CA 4
ATOM 3936 C C . CYS B 2 20 ? -0.524 -3.173 2.033 1 0 122 CYS B C 4
ATOM 3937 O O . CYS B 2 20 ? -0.779 -2.743 3.139 1 0 122 CYS B O 4
ATOM 3945 N N . CYS B 2 21 ? -1.432 -3.191 1.089 1 0 123 CYS B N 4
ATOM 3946 C CA . CYS B 2 21 ? -2.808 -2.678 1.373 1 0 123 CYS B CA 4
ATOM 3947 C C . CYS B 2 21 ? -3.681 -3.91 1.694 1 0 123 CYS B C 4
ATOM 3948 O O . CYS B 2 21 ? -3.44 -4.981 1.174 1 0 123 CYS B O 4
ATOM 3955 N N . GLU B 2 22 ? -4.663 -3.785 2.541 1 0 124 GLU B N 4
ATOM 3956 C CA . GLU B 2 22 ? -5.497 -4.974 2.875 1 0 124 GLU B CA 4
ATOM 3957 C C . GLU B 2 22 ? -6.827 -4.908 2.123 1 0 124 GLU B C 4
ATOM 3958 O O . GLU B 2 22 ? -7.473 -5.913 1.9 1 0 124 GLU B O 4
ATOM 3970 N N . LEU B 2 23 ? -7.246 -3.738 1.737 1 0 125 LEU B N 4
ATOM 3971 C CA . LEU B 2 23 ? -8.548 -3.612 1.028 1 0 125 LEU B CA 4
ATOM 3972 C C . LEU B 2 23 ? -8.302 -3.44 -0.47 1 0 125 LEU B C 4
ATOM 3973 O O . LEU B 2 23 ? -9.205 -3.127 -1.227 1 0 125 LEU B O 4
ATOM 3989 N N . CYS B 2 24 ? -7.087 -3.635 -0.906 1 0 126 CYS B N 4
ATOM 3990 C CA . CYS B 2 24 ? -6.773 -3.46 -2.35 1 0 126 CYS B CA 4
ATOM 3991 C C . CYS B 2 24 ? -5.485 -4.217 -2.688 1 0 126 CYS B C 4
ATOM 3992 O O . CYS B 2 24 ? -4.84 -4.784 -1.83 1 0 126 CYS B O 4
ATOM 3999 N N . PRO B 2 25 ? -5.111 -4.208 -3.934 1 0 127 PRO B N 4
ATOM 4000 C CA . PRO B 2 25 ? -3.893 -4.888 -4.428 1 0 127 PRO B CA 4
ATOM 4001 C C . PRO B 2 25 ? -2.931 -5.225 -3.284 1 0 127 PRO B C 4
ATOM 4002 O O . PRO B 2 25 ? -2.601 -4.387 -2.469 1 0 127 PRO B O 4
ATOM 4013 N N . ARG B 2 26 ? -2.511 -6.454 -3.208 1 0 128 ARG B N 4
ATOM 4014 C CA . ARG B 2 26 ? -1.624 -6.892 -2.093 1 0 128 ARG B CA 4
ATOM 4015 C C . ARG B 2 26 ? -0.433 -5.937 -1.907 1 0 128 ARG B C 4
ATOM 4016 O O . ARG B 2 26 ? -0.021 -5.669 -0.794 1 0 128 ARG B O 4
ATOM 4037 N N . VAL B 2 27 ? 0.146 -5.437 -2.966 1 0 129 VAL B N 4
ATOM 4038 C CA . VAL B 2 27 ? 1.34 -4.557 -2.795 1 0 129 VAL B CA 4
ATOM 4039 C C . VAL B 2 27 ? 1.162 -3.255 -3.579 1 0 129 VAL B C 4
ATOM 4040 O O . VAL B 2 27 ? 0.618 -3.238 -4.667 1 0 129 VAL B O 4
ATOM 4053 N N . TYR B 2 28 ? 1.624 -2.159 -3.034 1 0 130 TYR B N 4
ATOM 4054 C CA . TYR B 2 28 ? 1.538 -0.873 -3.776 1 0 130 TYR B CA 4
ATOM 4055 C C . TYR B 2 28 ? 2.632 0.089 -3.293 1 0 130 TYR B C 4
ATOM 4056 O O . TYR B 2 28 ? 3.039 0.081 -2.148 1 0 130 TYR B O 4
ATOM 4074 N N . HIS B 2 29 ? 3.119 0.899 -4.189 1 0 131 HIS B N 4
ATOM 4075 C CA . HIS B 2 29 ? 4.24 1.835 -3.881 1 0 131 HIS B CA 4
ATOM 4076 C C . HIS B 2 29 ? 3.907 2.811 -2.748 1 0 131 HIS B C 4
ATOM 4077 O O . HIS B 2 29 ? 2.807 3.312 -2.636 1 0 131 HIS B O 4
ATOM 4091 N N . ALA B 2 30 ? 4.896 3.134 -1.954 1 0 132 ALA B N 4
ATOM 4092 C CA . ALA B 2 30 ? 4.722 4.164 -0.89 1 0 132 ALA B CA 4
ATOM 4093 C C . ALA B 2 30 ? 5.481 5.403 -1.361 1 0 132 ALA B C 4
ATOM 4094 O O . ALA B 2 30 ? 5.194 6.521 -0.978 1 0 132 ALA B O 4
ATOM 4101 N N . LYS B 2 31 ? 6.439 5.189 -2.229 1 0 133 LYS B N 4
ATOM 4102 C CA . LYS B 2 31 ? 7.25 6.312 -2.772 1 0 133 LYS B CA 4
ATOM 4103 C C . LYS B 2 31 ? 6.357 7.107 -3.717 1 0 133 LYS B C 4
ATOM 4104 O O . LYS B 2 31 ? 6.128 8.286 -3.539 1 0 133 LYS B O 4
ATOM 4123 N N . CYS B 2 32 ? 5.831 6.446 -4.711 1 0 134 CYS B N 4
ATOM 4124 C CA . CYS B 2 32 ? 4.929 7.129 -5.673 1 0 134 CYS B CA 4
ATOM 4125 C C . CYS B 2 32 ? 3.818 7.821 -4.889 1 0 134 CYS B C 4
ATOM 4126 O O . CYS B 2 32 ? 3.336 8.871 -5.263 1 0 134 CYS B O 4
ATOM 4133 N N . LEU B 2 33 ? 3.428 7.241 -3.788 1 0 135 LEU B N 4
ATOM 4134 C CA . LEU B 2 33 ? 2.379 7.866 -2.941 1 0 135 LEU B CA 4
ATOM 4135 C C . LEU B 2 33 ? 3.022 9.015 -2.161 1 0 135 LEU B C 4
ATOM 4136 O O . LEU B 2 33 ? 2.35 9.858 -1.601 1 0 135 LEU B O 4
ATOM 4152 N N . ARG B 2 34 ? 4.328 9.046 -2.131 1 0 136 ARG B N 4
ATOM 4153 C CA . ARG B 2 34 ? 5.04 10.134 -1.41 1 0 136 ARG B CA 4
ATOM 4154 C C . ARG B 2 34 ? 4.835 9.975 0.099 1 0 136 ARG B C 4
ATOM 4155 O O . ARG B 2 34 ? 4.569 10.929 0.804 1 0 136 ARG B O 4
ATOM 4176 N N . LEU B 2 35 ? 4.965 8.777 0.598 1 0 137 LEU B N 4
ATOM 4177 C CA . LEU B 2 35 ? 4.803 8.559 2.062 1 0 137 LEU B CA 4
ATOM 4178 C C . LEU B 2 35 ? 6.183 8.436 2.711 1 0 137 LEU B C 4
ATOM 4179 O O . LEU B 2 35 ? 7.04 7.718 2.236 1 0 137 LEU B O 4
ATOM 4195 N N . THR B 2 36 ? 6.403 9.131 3.792 1 0 138 THR B N 4
ATOM 4196 C CA . THR B 2 36 ? 7.728 9.06 4.468 1 0 138 THR B CA 4
ATOM 4197 C C . THR B 2 36 ? 7.579 8.344 5.81 1 0 138 THR B C 4
ATOM 4198 O O . THR B 2 36 ? 8.551 8.001 6.453 1 0 138 THR B O 4
ATOM 4209 N N . SER B 2 37 ? 6.369 8.114 6.237 1 0 139 SER B N 4
ATOM 4210 C CA . SER B 2 37 ? 6.155 7.427 7.541 1 0 139 SER B CA 4
ATOM 4211 C C . SER B 2 37 ? 5.509 6.062 7.292 1 0 139 SER B C 4
ATOM 4212 O O . SER B 2 37 ? 4.738 5.888 6.368 1 0 139 SER B O 4
ATOM 4220 N N . GLU B 2 38 ? 5.821 5.092 8.105 1 0 140 GLU B N 4
ATOM 4221 C CA . GLU B 2 38 ? 5.226 3.741 7.911 1 0 140 GLU B CA 4
ATOM 4222 C C . GLU B 2 38 ? 3.997 3.588 8.807 1 0 140 GLU B C 4
ATOM 4223 O O . GLU B 2 38 ? 4.07 3.75 10.01 1 0 140 GLU B O 4
ATOM 4235 N N . PRO B 2 39 ? 2.875 3.275 8.221 1 0 141 PRO B N 4
ATOM 4236 C CA . PRO B 2 39 ? 1.598 3.094 8.968 1 0 141 PRO B CA 4
ATOM 4237 C C . PRO B 2 39 ? 1.551 1.755 9.71 1 0 141 PRO B C 4
ATOM 4238 O O . PRO B 2 39 ? 2.135 0.779 9.284 1 0 141 PRO B O 4
ATOM 4249 N N . GLU B 2 40 ? 0.863 1.701 10.815 1 0 142 GLU B N 4
ATOM 4250 C CA . GLU B 2 40 ? 0.779 0.421 11.574 1 0 142 GLU B CA 4
ATOM 4251 C C . GLU B 2 40 ? -0.578 -0.239 11.319 1 0 142 GLU B C 4
ATOM 4252 O O . GLU B 2 40 ? -1.601 0.415 11.286 1 0 142 GLU B O 4
ATOM 4264 N N . GLY B 2 41 ? -0.592 -1.532 11.139 1 0 143 GLY B N 4
ATOM 4265 C CA . GLY B 2 41 ? -1.882 -2.234 10.881 1 0 143 GLY B CA 4
ATOM 4266 C C . GLY B 2 41 ? -2.248 -2.103 9.401 1 0 143 GLY B C 4
ATOM 4267 O O . GLY B 2 41 ? -1.427 -1.754 8.578 1 0 143 GLY B O 4
ATOM 4271 N N . ASP B 2 42 ? -3.474 -2.383 9.057 1 0 144 ASP B N 4
ATOM 4272 C CA . ASP B 2 42 ? -3.894 -2.274 7.631 1 0 144 ASP B CA 4
ATOM 4273 C C . ASP B 2 42 ? -3.859 -0.811 7.187 1 0 144 ASP B C 4
ATOM 4274 O O . ASP B 2 42 ? -4.356 0.067 7.866 1 0 144 ASP B O 4
ATOM 4283 N N . TRP B 2 43 ? -3.284 -0.541 6.048 1 0 145 TRP B N 4
ATOM 4284 C CA . TRP B 2 43 ? -3.218 0.865 5.558 1 0 145 TRP B CA 4
ATOM 4285 C C . TRP B 2 43 ? -4.101 0.998 4.314 1 0 145 TRP B C 4
ATOM 4286 O O . TRP B 2 43 ? -4.252 0.068 3.545 1 0 145 TRP B O 4
ATOM 4307 N N . PHE B 2 44 ? -4.701 2.14 4.121 1 0 146 PHE B N 4
ATOM 4308 C CA . PHE B 2 44 ? -5.594 2.323 2.938 1 0 146 PHE B CA 4
ATOM 4309 C C . PHE B 2 44 ? -5.007 3.37 1.99 1 0 146 PHE B C 4
ATOM 4310 O O . PHE B 2 44 ? -5.018 4.552 2.279 1 0 146 PHE B O 4
ATOM 4327 N N . CYS B 2 45 ? -4.509 2.96 0.853 1 0 147 CYS B N 4
ATOM 4328 C CA . CYS B 2 45 ? -3.957 3.959 -0.105 1 0 147 CYS B CA 4
ATOM 4329 C C . CYS B 2 45 ? -5.07 4.935 -0.488 1 0 147 CYS B C 4
ATOM 4330 O O . CYS B 2 45 ? -6.234 4.589 -0.484 1 0 147 CYS B O 4
ATOM 4337 N N . PRO B 2 46 ? -4.717 6.141 -0.828 1 0 148 PRO B N 4
ATOM 4338 C CA . PRO B 2 46 ? -5.702 7.183 -1.198 1 0 148 PRO B CA 4
ATOM 4339 C C . PRO B 2 46 ? -6.797 6.607 -2.095 1 0 148 PRO B C 4
ATOM 4340 O O . PRO B 2 46 ? -7.93 7.045 -2.072 1 0 148 PRO B O 4
ATOM 4351 N N . GLU B 2 47 ? -6.465 5.613 -2.875 1 0 149 GLU B N 4
ATOM 4352 C CA . GLU B 2 47 ? -7.478 5.006 -3.777 1 0 149 GLU B CA 4
ATOM 4353 C C . GLU B 2 47 ? -8.588 4.369 -2.937 1 0 149 GLU B C 4
ATOM 4354 O O . GLU B 2 47 ? -9.758 4.583 -3.183 1 0 149 GLU B O 4
ATOM 4366 N N . CYS B 2 48 ? -8.245 3.587 -1.945 1 0 150 CYS B N 4
ATOM 4367 C CA . CYS B 2 48 ? -9.312 2.96 -1.115 1 0 150 CYS B CA 4
ATOM 4368 C C . CYS B 2 48 ? -9.944 4.024 -0.209 1 0 150 CYS B C 4
ATOM 4369 O O . CYS B 2 48 ? -11.143 4.052 -0.016 1 0 150 CYS B O 4
ATOM 4376 N N . GLU B 2 49 ? -9.148 4.904 0.34 1 0 151 GLU B N 4
ATOM 4377 C CA . GLU B 2 49 ? -9.704 5.968 1.229 1 0 151 GLU B CA 4
ATOM 4378 C C . GLU B 2 49 ? -10.621 6.9 0.425 1 0 151 GLU B C 4
ATOM 4379 O O . GLU B 2 49 ? -11.627 7.368 0.92 1 0 151 GLU B O 4
ATOM 4391 N N . LYS B 2 50 ? -10.278 7.186 -0.805 1 0 152 LYS B N 4
ATOM 4392 C CA . LYS B 2 50 ? -11.129 8.107 -1.62 1 0 152 LYS B CA 4
ATOM 4393 C C . LYS B 2 50 ? -12.539 7.529 -1.765 1 0 152 LYS B C 4
ATOM 4394 O O . LYS B 2 50 ? -13.523 8.218 -1.582 1 0 152 LYS B O 4
ATOM 4413 N N . ILE B 2 51 ? -12.647 6.274 -2.096 1 0 153 ILE B N 4
ATOM 4414 C CA . ILE B 2 51 ? -13.994 5.657 -2.257 1 0 153 ILE B CA 4
ATOM 4415 C C . ILE B 2 51 ? -14.625 5.425 -0.882 1 0 153 ILE B C 4
ATOM 4416 O O . ILE B 2 51 ? -15.829 5.333 -0.75 1 0 153 ILE B O 4
ATOM 4432 N N . THR B 2 52 ? -13.822 5.324 0.142 1 0 154 THR B N 4
ATOM 4433 C CA . THR B 2 52 ? -14.38 5.092 1.505 1 0 154 THR B CA 4
ATOM 4434 C C . THR B 2 52 ? -15.152 6.332 1.965 1 0 154 THR B C 4
ATOM 4435 O O . THR B 2 52 ? -16.209 6.232 2.554 1 0 154 THR B O 4
ATOM 4446 N N . VAL B 2 53 ? -14.633 7.5 1.702 1 0 155 VAL B N 4
ATOM 4447 C CA . VAL B 2 53 ? -15.346 8.742 2.116 1 0 155 VAL B CA 4
ATOM 4448 C C . VAL B 2 53 ? -16.563 8.961 1.212 1 0 155 VAL B C 4
ATOM 4449 O O . VAL B 2 53 ? -17.618 9.36 1.661 1 0 155 VAL B O 4
ATOM 4462 N N . ALA B 2 54 ? -16.423 8.704 -0.059 1 0 156 ALA B N 4
ATOM 4463 C CA . ALA B 2 54 ? -17.572 8.896 -0.989 1 0 156 ALA B CA 4
ATOM 4464 C C . ALA B 2 54 ? -18.153 7.533 -1.37 1 0 156 ALA B C 4
ATOM 4465 O O . ALA B 2 54 ? -18.679 7.353 -2.451 1 0 156 ALA B O 4
ATOM 4472 N N . GLU B 2 55 ? -18.063 6.572 -0.492 1 0 157 GLU B N 4
ATOM 4473 C CA . GLU B 2 55 ? -18.612 5.223 -0.807 1 0 157 GLU B CA 4
ATOM 4474 C C . GLU B 2 55 ? -20.012 5.368 -1.408 1 0 157 GLU B C 4
ATOM 4475 O O . GLU B 2 55 ? -20.468 4.525 -2.153 1 0 157 GLU B O 4
ATOM 4487 N N . CYS B 2 56 ? -20.696 6.434 -1.094 1 0 158 CYS B N 4
ATOM 4488 C CA . CYS B 2 56 ? -22.063 6.635 -1.65 1 0 158 CYS B CA 4
ATOM 4489 C C . CYS B 2 56 ? -22.043 6.373 -3.157 1 0 158 CYS B C 4
ATOM 4490 O O . CYS B 2 56 ? -23.033 5.984 -3.743 1 0 158 CYS B O 4
ATOM 4498 N N . ILE B 2 57 ? -20.921 6.585 -3.79 1 0 159 ILE B N 4
ATOM 4499 C CA . ILE B 2 57 ? -20.84 6.348 -5.259 1 0 159 ILE B CA 4
ATOM 4500 C C . ILE B 2 57 ? -21.274 4.913 -5.569 1 0 159 ILE B C 4
ATOM 4501 O O . ILE B 2 57 ? -21.911 4.651 -6.571 1 0 159 ILE B O 4
ATOM 4517 N N . GLU B 2 58 ? -20.937 3.984 -4.717 1 0 160 GLU B N 4
ATOM 4518 C CA . GLU B 2 58 ? -21.331 2.567 -4.966 1 0 160 GLU B CA 4
ATOM 4519 C C . GLU B 2 58 ? -22.242 2.088 -3.834 1 0 160 GLU B C 4
ATOM 4520 O O . GLU B 2 58 ? -22.17 2.565 -2.719 1 0 160 GLU B O 4
ATOM 4532 N N . THR B 2 59 ? -23.099 1.143 -4.112 1 0 161 THR B N 4
ATOM 4533 C CA . THR B 2 59 ? -24.014 0.631 -3.052 1 0 161 THR B CA 4
ATOM 4534 C C . THR B 2 59 ? -23.282 -0.415 -2.209 1 0 161 THR B C 4
ATOM 4535 O O . THR B 2 59 ? -22.563 -1.248 -2.723 1 0 161 THR B O 4
ATOM 4546 N N . GLN B 2 60 ? -23.458 -0.377 -0.916 1 0 162 GLN B N 4
ATOM 4547 C CA . GLN B 2 60 ? -22.773 -1.371 -0.042 1 0 162 GLN B CA 4
ATOM 4548 C C . GLN B 2 60 ? -23.685 -2.581 0.169 1 0 162 GLN B C 4
ATOM 4549 O O . GLN B 2 60 ? -24.831 -2.447 0.55 1 0 162 GLN B O 4
ATOM 4563 N N . SER B 2 61 ? -23.185 -3.761 -0.075 1 0 163 SER B N 4
ATOM 4564 C CA . SER B 2 61 ? -24.025 -4.978 0.113 1 0 163 SER B CA 4
ATOM 4565 C C . SER B 2 61 ? -24.539 -5.026 1.552 1 0 163 SER B C 4
ATOM 4566 O O . SER B 2 61 ? -24.137 -4.179 2.333 1 0 163 SER B O 4
ATOM 4577 N N . SER A 1 1 ? 13.404 -11.075 6.888 1 0 31 SER A N 5
ATOM 4578 C CA . SER A 1 1 ? 13.196 -9.622 6.63 1 0 31 SER A CA 5
ATOM 4579 C C . SER A 1 1 ? 13.804 -9.253 5.275 1 0 31 SER A C 5
ATOM 4580 O O . SER A 1 1 ? 14.904 -8.745 5.195 1 0 31 SER A O 5
ATOM 4590 N N . THR A 1 2 ? 13.095 -9.504 4.208 1 0 32 THR A N 5
ATOM 4591 C CA . THR A 1 2 ? 13.633 -9.165 2.859 1 0 32 THR A CA 5
ATOM 4592 C C . THR A 1 2 ? 13.964 -7.672 2.802 1 0 32 THR A C 5
ATOM 4593 O O . THR A 1 2 ? 14.947 -7.268 2.215 1 0 32 THR A O 5
ATOM 4604 N N . GLY A 1 3 ? 13.15 -6.851 3.408 1 0 33 GLY A N 5
ATOM 4605 C CA . GLY A 1 3 ? 13.42 -5.386 3.388 1 0 33 GLY A CA 5
ATOM 4606 C C . GLY A 1 3 ? 12.915 -4.791 2.073 1 0 33 GLY A C 5
ATOM 4607 O O . GLY A 1 3 ? 13.384 -3.764 1.624 1 0 33 GLY A O 5
ATOM 4611 N N . ARG A 1 4 ? 11.962 -5.428 1.45 1 0 34 ARG A N 5
ATOM 4612 C CA . ARG A 1 4 ? 11.427 -4.9 0.164 1 0 34 ARG A CA 5
ATOM 4613 C C . ARG A 1 4 ? 10.94 -3.463 0.367 1 0 34 ARG A C 5
ATOM 4614 O O . ARG A 1 4 ? 11.083 -2.621 -0.498 1 0 34 ARG A O 5
ATOM 4635 N N . VAL A 1 5 ? 10.365 -3.176 1.503 1 0 35 VAL A N 5
ATOM 4636 C CA . VAL A 1 5 ? 9.871 -1.793 1.759 1 0 35 VAL A CA 5
ATOM 4637 C C . VAL A 1 5 ? 10.325 -1.34 3.149 1 0 35 VAL A C 5
ATOM 4638 O O . VAL A 1 5 ? 10.415 -2.125 4.071 1 0 35 VAL A O 5
ATOM 4651 N N . LYS A 1 6 ? 10.608 -0.074 3.308 1 0 36 LYS A N 5
ATOM 4652 C CA . LYS A 1 6 ? 11.051 0.428 4.638 1 0 36 LYS A CA 5
ATOM 4653 C C . LYS A 1 6 ? 9.996 0.082 5.691 1 0 36 LYS A C 5
ATOM 4654 O O . LYS A 1 6 ? 8.81 0.12 5.433 1 0 36 LYS A O 5
ATOM 4673 N N . LYS A 1 7 ? 10.419 -0.256 6.879 1 0 37 LYS A N 5
ATOM 4674 C CA . LYS A 1 7 ? 9.441 -0.599 7.948 1 0 37 LYS A CA 5
ATOM 4675 C C . LYS A 1 7 ? 10.06 -0.313 9.318 1 0 37 LYS A C 5
ATOM 4676 O O . LYS A 1 7 ? 10.106 -1.17 10.178 1 0 37 LYS A O 5
ATOM 4695 N N . PRO A 1 8 ? 10.532 0.887 9.517 1 0 38 PRO A N 5
ATOM 4696 C CA . PRO A 1 8 ? 11.16 1.301 10.805 1 0 38 PRO A CA 5
ATOM 4697 C C . PRO A 1 8 ? 10.161 1.283 11.964 1 0 38 PRO A C 5
ATOM 4698 O O . PRO A 1 8 ? 8.983 1.525 11.783 1 0 38 PRO A O 5
ATOM 4709 N N . HIS A 1 9 ? 10.619 1.002 13.151 1 0 39 HIS A N 5
ATOM 4710 C CA . HIS A 1 9 ? 9.69 0.972 14.317 1 0 39 HIS A CA 5
ATOM 4711 C C . HIS A 1 9 ? 9.735 2.323 15.033 1 0 39 HIS A C 5
ATOM 4712 O O . HIS A 1 9 ? 10.783 2.918 15.19 1 0 39 HIS A O 5
ATOM 4727 N N . ARG A 1 10 ? 8.608 2.814 15.465 1 0 40 ARG A N 5
ATOM 4728 C CA . ARG A 1 10 ? 8.591 4.128 16.168 1 0 40 ARG A CA 5
ATOM 4729 C C . ARG A 1 10 ? 9.511 4.067 17.386 1 0 40 ARG A C 5
ATOM 4730 O O . ARG A 1 10 ? 10.155 5.037 17.741 1 0 40 ARG A O 5
ATOM 4751 N N . TYR A 1 11 ? 9.582 2.935 18.033 1 0 41 TYR A N 5
ATOM 4752 C CA . TYR A 1 11 ? 10.462 2.813 19.228 1 0 41 TYR A CA 5
ATOM 4753 C C . TYR A 1 11 ? 11.912 2.62 18.777 1 0 41 TYR A C 5
ATOM 4754 O O . TYR A 1 11 ? 12.139 1.772 17.93 1 0 41 TYR A O 5
ATOM 4773 N N . GLN B 2 1 ? 8.121 -16.86 5.991 1 0 103 GLN B N 5
ATOM 4774 C CA . GLN B 2 1 ? 6.799 -16.638 6.642 1 0 103 GLN B CA 5
ATOM 4775 C C . GLN B 2 1 ? 6.282 -15.242 6.288 1 0 103 GLN B C 5
ATOM 4776 O O . GLN B 2 1 ? 5.104 -14.965 6.376 1 0 103 GLN B O 5
ATOM 4792 N N . ASP B 2 2 ? 7.157 -14.361 5.886 1 0 104 ASP B N 5
ATOM 4793 C CA . ASP B 2 2 ? 6.716 -12.984 5.526 1 0 104 ASP B CA 5
ATOM 4794 C C . ASP B 2 2 ? 5.695 -13.057 4.389 1 0 104 ASP B C 5
ATOM 4795 O O . ASP B 2 2 ? 4.756 -12.287 4.333 1 0 104 ASP B O 5
ATOM 4804 N N . GLY B 2 3 ? 5.871 -13.976 3.479 1 0 105 GLY B N 5
ATOM 4805 C CA . GLY B 2 3 ? 4.911 -14.097 2.346 1 0 105 GLY B CA 5
ATOM 4806 C C . GLY B 2 3 ? 5.385 -13.226 1.181 1 0 105 GLY B C 5
ATOM 4807 O O . GLY B 2 3 ? 4.702 -13.079 0.186 1 0 105 GLY B O 5
ATOM 4811 N N . ARG B 2 4 ? 6.548 -12.647 1.296 1 0 106 ARG B N 5
ATOM 4812 C CA . ARG B 2 4 ? 7.061 -11.783 0.197 1 0 106 ARG B CA 5
ATOM 4813 C C . ARG B 2 4 ? 5.884 -11.149 -0.548 1 0 106 ARG B C 5
ATOM 4814 O O . ARG B 2 4 ? 5.432 -11.652 -1.557 1 0 106 ARG B O 5
ATOM 4835 N N . ASN B 2 5 ? 5.382 -10.049 -0.056 1 0 107 ASN B N 5
ATOM 4836 C CA . ASN B 2 5 ? 4.232 -9.386 -0.733 1 0 107 ASN B CA 5
ATOM 4837 C C . ASN B 2 5 ? 4.752 -8.48 -1.851 1 0 107 ASN B C 5
ATOM 4838 O O . ASN B 2 5 ? 4.015 -7.704 -2.427 1 0 107 ASN B O 5
ATOM 4849 N N . ASP B 2 6 ? 6.016 -8.574 -2.163 1 0 108 ASP B N 5
ATOM 4850 C CA . ASP B 2 6 ? 6.582 -7.716 -3.243 1 0 108 ASP B CA 5
ATOM 4851 C C . ASP B 2 6 ? 6.049 -8.182 -4.599 1 0 108 ASP B C 5
ATOM 4852 O O . ASP B 2 6 ? 5.971 -9.363 -4.87 1 0 108 ASP B O 5
ATOM 4861 N N . PHE B 2 7 ? 5.686 -7.265 -5.454 1 0 109 PHE B N 5
ATOM 4862 C CA . PHE B 2 7 ? 5.165 -7.661 -6.795 1 0 109 PHE B CA 5
ATOM 4863 C C . PHE B 2 7 ? 5.505 -6.573 -7.824 1 0 109 PHE B C 5
ATOM 4864 O O . PHE B 2 7 ? 6.552 -6.6 -8.437 1 0 109 PHE B O 5
ATOM 4881 N N . TYR B 2 8 ? 4.62 -5.626 -8.028 1 0 110 TYR B N 5
ATOM 4882 C CA . TYR B 2 8 ? 4.894 -4.539 -9.026 1 0 110 TYR B CA 5
ATOM 4883 C C . TYR B 2 8 ? 4.044 -3.288 -8.725 1 0 110 TYR B C 5
ATOM 4884 O O . TYR B 2 8 ? 2.88 -3.383 -8.388 1 0 110 TYR B O 5
ATOM 4902 N N . CYS B 2 9 ? 4.612 -2.112 -8.879 1 0 111 CYS B N 5
ATOM 4903 C CA . CYS B 2 9 ? 3.837 -0.858 -8.633 1 0 111 CYS B CA 5
ATOM 4904 C C . CYS B 2 9 ? 3.29 -0.406 -9.991 1 0 111 CYS B C 5
ATOM 4905 O O . CYS B 2 9 ? 4.03 -0.224 -10.936 1 0 111 CYS B O 5
ATOM 4912 N N . TRP B 2 10 ? 2.001 -0.242 -10.096 1 0 112 TRP B N 5
ATOM 4913 C CA . TRP B 2 10 ? 1.395 0.179 -11.394 1 0 112 TRP B CA 5
ATOM 4914 C C . TRP B 2 10 ? 1.941 1.54 -11.846 1 0 112 TRP B C 5
ATOM 4915 O O . TRP B 2 10 ? 2.004 1.82 -13.025 1 0 112 TRP B O 5
ATOM 4936 N N . VAL B 2 11 ? 2.321 2.399 -10.937 1 0 113 VAL B N 5
ATOM 4937 C CA . VAL B 2 11 ? 2.83 3.738 -11.371 1 0 113 VAL B CA 5
ATOM 4938 C C . VAL B 2 11 ? 4.144 3.584 -12.15 1 0 113 VAL B C 5
ATOM 4939 O O . VAL B 2 11 ? 4.372 4.266 -13.13 1 0 113 VAL B O 5
ATOM 4952 N N . CYS B 2 12 ? 5.01 2.701 -11.728 1 0 114 CYS B N 5
ATOM 4953 C CA . CYS B 2 12 ? 6.304 2.518 -12.453 1 0 114 CYS B CA 5
ATOM 4954 C C . CYS B 2 12 ? 6.269 1.218 -13.246 1 0 114 CYS B C 5
ATOM 4955 O O . CYS B 2 12 ? 7.078 0.995 -14.125 1 0 114 CYS B O 5
ATOM 4962 N N . HIS B 2 13 ? 5.361 0.341 -12.933 1 0 115 HIS B N 5
ATOM 4963 C CA . HIS B 2 13 ? 5.325 -0.955 -13.656 1 0 115 HIS B CA 5
ATOM 4964 C C . HIS B 2 13 ? 6.578 -1.742 -13.267 1 0 115 HIS B C 5
ATOM 4965 O O . HIS B 2 13 ? 6.968 -2.684 -13.926 1 0 115 HIS B O 5
ATOM 4980 N N . ARG B 2 14 ? 7.214 -1.347 -12.194 1 0 116 ARG B N 5
ATOM 4981 C CA . ARG B 2 14 ? 8.447 -2.053 -11.74 1 0 116 ARG B CA 5
ATOM 4982 C C . ARG B 2 14 ? 8.309 -2.42 -10.262 1 0 116 ARG B C 5
ATOM 4983 O O . ARG B 2 14 ? 7.521 -1.841 -9.539 1 0 116 ARG B O 5
ATOM 5004 N N . GLU B 2 15 ? 9.071 -3.375 -9.802 1 0 117 GLU B N 5
ATOM 5005 C CA . GLU B 2 15 ? 8.98 -3.778 -8.371 1 0 117 GLU B CA 5
ATOM 5006 C C . GLU B 2 15 ? 10.018 -3.002 -7.555 1 0 117 GLU B C 5
ATOM 5007 O O . GLU B 2 15 ? 11.108 -2.728 -8.019 1 0 117 GLU B O 5
ATOM 5019 N N . GLY B 2 16 ? 9.687 -2.644 -6.344 1 0 118 GLY B N 5
ATOM 5020 C CA . GLY B 2 16 ? 10.658 -1.891 -5.499 1 0 118 GLY B CA 5
ATOM 5021 C C . GLY B 2 16 ? 9.9 -1.045 -4.472 1 0 118 GLY B C 5
ATOM 5022 O O . GLY B 2 16 ? 9.091 -0.208 -4.818 1 0 118 GLY B O 5
ATOM 5026 N N . GLN B 2 17 ? 10.161 -1.256 -3.21 1 0 119 GLN B N 5
ATOM 5027 C CA . GLN B 2 17 ? 9.466 -0.458 -2.161 1 0 119 GLN B CA 5
ATOM 5028 C C . GLN B 2 17 ? 7.964 -0.425 -2.451 1 0 119 GLN B C 5
ATOM 5029 O O . GLN B 2 17 ? 7.475 0.447 -3.142 1 0 119 GLN B O 5
ATOM 5043 N N . VAL B 2 18 ? 7.228 -1.369 -1.932 1 0 120 VAL B N 5
ATOM 5044 C CA . VAL B 2 18 ? 5.757 -1.385 -2.177 1 0 120 VAL B CA 5
ATOM 5045 C C . VAL B 2 18 ? 5.028 -1.819 -0.904 1 0 120 VAL B C 5
ATOM 5046 O O . VAL B 2 18 ? 5.553 -2.556 -0.097 1 0 120 VAL B O 5
ATOM 5059 N N . LEU B 2 19 ? 3.813 -1.37 -0.725 1 0 121 LEU B N 5
ATOM 5060 C CA . LEU B 2 19 ? 3.047 -1.761 0.491 1 0 121 LEU B CA 5
ATOM 5061 C C . LEU B 2 19 ? 1.812 -2.567 0.073 1 0 121 LEU B C 5
ATOM 5062 O O . LEU B 2 19 ? 1.346 -2.466 -1.045 1 0 121 LEU B O 5
ATOM 5078 N N . CYS B 2 20 ? 1.288 -3.374 0.954 1 0 122 CYS B N 5
ATOM 5079 C CA . CYS B 2 20 ? 0.09 -4.19 0.598 1 0 122 CYS B CA 5
ATOM 5080 C C . CYS B 2 20 ? -1.196 -3.473 1.025 1 0 122 CYS B C 5
ATOM 5081 O O . CYS B 2 20 ? -1.345 -3.078 2.164 1 0 122 CYS B O 5
ATOM 5089 N N . CYS B 2 21 ? -2.14 -3.321 0.129 1 0 123 CYS B N 5
ATOM 5090 C CA . CYS B 2 21 ? -3.421 -2.652 0.505 1 0 123 CYS B CA 5
ATOM 5091 C C . CYS B 2 21 ? -4.47 -3.744 0.843 1 0 123 CYS B C 5
ATOM 5092 O O . CYS B 2 21 ? -4.599 -4.722 0.136 1 0 123 CYS B O 5
ATOM 5099 N N . GLU B 2 22 ? -5.205 -3.588 1.908 1 0 124 GLU B N 5
ATOM 5100 C CA . GLU B 2 22 ? -6.215 -4.626 2.258 1 0 124 GLU B CA 5
ATOM 5101 C C . GLU B 2 22 ? -7.576 -4.252 1.668 1 0 124 GLU B C 5
ATOM 5102 O O . GLU B 2 22 ? -8.594 -4.8 2.04 1 0 124 GLU B O 5
ATOM 5114 N N . LEU B 2 23 ? -7.604 -3.323 0.755 1 0 125 LEU B N 5
ATOM 5115 C CA . LEU B 2 23 ? -8.902 -2.917 0.149 1 0 125 LEU B CA 5
ATOM 5116 C C . LEU B 2 23 ? -8.698 -2.592 -1.33 1 0 125 LEU B C 5
ATOM 5117 O O . LEU B 2 23 ? -9.542 -1.985 -1.964 1 0 125 LEU B O 5
ATOM 5133 N N . CYS B 2 24 ? -7.584 -2.988 -1.883 1 0 126 CYS B N 5
ATOM 5134 C CA . CYS B 2 24 ? -7.313 -2.688 -3.315 1 0 126 CYS B CA 5
ATOM 5135 C C . CYS B 2 24 ? -6.097 -3.491 -3.785 1 0 126 CYS B C 5
ATOM 5136 O O . CYS B 2 24 ? -5.486 -4.216 -3.026 1 0 126 CYS B O 5
ATOM 5143 N N . PRO B 2 25 ? -5.746 -3.349 -5.028 1 0 127 PRO B N 5
ATOM 5144 C CA . PRO B 2 25 ? -4.592 -4.05 -5.639 1 0 127 PRO B CA 5
ATOM 5145 C C . PRO B 2 25 ? -3.652 -4.623 -4.574 1 0 127 PRO B C 5
ATOM 5146 O O . PRO B 2 25 ? -3.099 -3.903 -3.767 1 0 127 PRO B O 5
ATOM 5157 N N . ARG B 2 26 ? -3.499 -5.915 -4.555 1 0 128 ARG B N 5
ATOM 5158 C CA . ARG B 2 26 ? -2.666 -6.571 -3.508 1 0 128 ARG B CA 5
ATOM 5159 C C . ARG B 2 26 ? -1.374 -5.783 -3.233 1 0 128 ARG B C 5
ATOM 5160 O O . ARG B 2 26 ? -0.924 -5.706 -2.107 1 0 128 ARG B O 5
ATOM 5181 N N . VAL B 2 27 ? -0.753 -5.221 -4.234 1 0 129 VAL B N 5
ATOM 5182 C CA . VAL B 2 27 ? 0.539 -4.514 -3.987 1 0 129 VAL B CA 5
ATOM 5183 C C . VAL B 2 27 ? 0.521 -3.123 -4.62 1 0 129 VAL B C 5
ATOM 5184 O O . VAL B 2 27 ? -0.027 -2.919 -5.687 1 0 129 VAL B O 5
ATOM 5197 N N . TYR B 2 28 ? 1.119 -2.159 -3.969 1 0 130 TYR B N 5
ATOM 5198 C CA . TYR B 2 28 ? 1.181 -0.796 -4.561 1 0 130 TYR B CA 5
ATOM 5199 C C . TYR B 2 28 ? 2.403 -0.042 -4.021 1 0 130 TYR B C 5
ATOM 5200 O O . TYR B 2 28 ? 3.008 -0.413 -3.035 1 0 130 TYR B O 5
ATOM 5218 N N . HIS B 2 29 ? 2.773 1.008 -4.698 1 0 131 HIS B N 5
ATOM 5219 C CA . HIS B 2 29 ? 3.988 1.794 -4.335 1 0 131 HIS B CA 5
ATOM 5220 C C . HIS B 2 29 ? 3.757 2.732 -3.145 1 0 131 HIS B C 5
ATOM 5221 O O . HIS B 2 29 ? 2.703 3.313 -2.982 1 0 131 HIS B O 5
ATOM 5235 N N . ALA B 2 30 ? 4.785 2.933 -2.359 1 0 132 ALA B N 5
ATOM 5236 C CA . ALA B 2 30 ? 4.712 3.909 -1.235 1 0 132 ALA B CA 5
ATOM 5237 C C . ALA B 2 30 ? 5.507 5.135 -1.674 1 0 132 ALA B C 5
ATOM 5238 O O . ALA B 2 30 ? 5.259 6.252 -1.258 1 0 132 ALA B O 5
ATOM 5245 N N . LYS B 2 31 ? 6.453 4.916 -2.554 1 0 133 LYS B N 5
ATOM 5246 C CA . LYS B 2 31 ? 7.292 6.029 -3.076 1 0 133 LYS B CA 5
ATOM 5247 C C . LYS B 2 31 ? 6.414 6.879 -3.985 1 0 133 LYS B C 5
ATOM 5248 O O . LYS B 2 31 ? 6.219 8.057 -3.764 1 0 133 LYS B O 5
ATOM 5267 N N . CYS B 2 32 ? 5.859 6.267 -4.993 1 0 134 CYS B N 5
ATOM 5268 C CA . CYS B 2 32 ? 4.955 7.002 -5.915 1 0 134 CYS B CA 5
ATOM 5269 C C . CYS B 2 32 ? 3.835 7.635 -5.094 1 0 134 CYS B C 5
ATOM 5270 O O . CYS B 2 32 ? 3.29 8.661 -5.449 1 0 134 CYS B O 5
ATOM 5277 N N . LEU B 2 33 ? 3.51 7.034 -3.984 1 0 135 LEU B N 5
ATOM 5278 C CA . LEU B 2 33 ? 2.449 7.598 -3.11 1 0 135 LEU B CA 5
ATOM 5279 C C . LEU B 2 33 ? 3.064 8.729 -2.285 1 0 135 LEU B C 5
ATOM 5280 O O . LEU B 2 33 ? 2.376 9.494 -1.639 1 0 135 LEU B O 5
ATOM 5296 N N . ARG B 2 34 ? 4.367 8.834 -2.312 1 0 136 ARG B N 5
ATOM 5297 C CA . ARG B 2 34 ? 5.054 9.908 -1.545 1 0 136 ARG B CA 5
ATOM 5298 C C . ARG B 2 34 ? 4.908 9.643 -0.045 1 0 136 ARG B C 5
ATOM 5299 O O . ARG B 2 34 ? 4.605 10.533 0.727 1 0 136 ARG B O 5
ATOM 5320 N N . LEU B 2 35 ? 5.127 8.427 0.374 1 0 137 LEU B N 5
ATOM 5321 C CA . LEU B 2 35 ? 5.007 8.107 1.824 1 0 137 LEU B CA 5
ATOM 5322 C C . LEU B 2 35 ? 6.385 8.212 2.481 1 0 137 LEU B C 5
ATOM 5323 O O . LEU B 2 35 ? 7.371 7.734 1.957 1 0 137 LEU B O 5
ATOM 5339 N N . THR B 2 36 ? 6.459 8.837 3.623 1 0 138 THR B N 5
ATOM 5340 C CA . THR B 2 36 ? 7.773 8.973 4.315 1 0 138 THR B CA 5
ATOM 5341 C C . THR B 2 36 ? 7.777 8.111 5.577 1 0 138 THR B C 5
ATOM 5342 O O . THR B 2 36 ? 8.816 7.702 6.057 1 0 138 THR B O 5
ATOM 5353 N N . SER B 2 37 ? 6.625 7.831 6.117 1 0 139 SER B N 5
ATOM 5354 C CA . SER B 2 37 ? 6.561 6.997 7.351 1 0 139 SER B CA 5
ATOM 5355 C C . SER B 2 37 ? 5.875 5.67 7.027 1 0 139 SER B C 5
ATOM 5356 O O . SER B 2 37 ? 5.088 5.574 6.107 1 0 139 SER B O 5
ATOM 5364 N N . GLU B 2 38 ? 6.167 4.643 7.776 1 0 140 GLU B N 5
ATOM 5365 C CA . GLU B 2 38 ? 5.536 3.322 7.504 1 0 140 GLU B CA 5
ATOM 5366 C C . GLU B 2 38 ? 4.677 2.909 8.701 1 0 140 GLU B C 5
ATOM 5367 O O . GLU B 2 38 ? 5.158 2.317 9.646 1 0 140 GLU B O 5
ATOM 5379 N N . PRO B 2 39 ? 3.412 3.216 8.652 1 0 141 PRO B N 5
ATOM 5380 C CA . PRO B 2 39 ? 2.453 2.862 9.736 1 0 141 PRO B CA 5
ATOM 5381 C C . PRO B 2 39 ? 2.051 1.385 9.687 1 0 141 PRO B C 5
ATOM 5382 O O . PRO B 2 39 ? 2.026 0.774 8.637 1 0 141 PRO B O 5
ATOM 5393 N N . GLU B 2 40 ? 1.738 0.806 10.813 1 0 142 GLU B N 5
ATOM 5394 C CA . GLU B 2 40 ? 1.349 -0.632 10.824 1 0 142 GLU B CA 5
ATOM 5395 C C . GLU B 2 40 ? -0.175 -0.752 10.743 1 0 142 GLU B C 5
ATOM 5396 O O . GLU B 2 40 ? -0.9 0.094 11.231 1 0 142 GLU B O 5
ATOM 5408 N N . GLY B 2 41 ? -0.665 -1.795 10.132 1 0 143 GLY B N 5
ATOM 5409 C CA . GLY B 2 41 ? -2.141 -1.968 10.015 1 0 143 GLY B CA 5
ATOM 5410 C C . GLY B 2 41 ? -2.545 -1.922 8.54 1 0 143 GLY B C 5
ATOM 5411 O O . GLY B 2 41 ? -1.72 -1.751 7.666 1 0 143 GLY B O 5
ATOM 5415 N N . ASP B 2 42 ? -3.81 -2.076 8.258 1 0 144 ASP B N 5
ATOM 5416 C CA . ASP B 2 42 ? -4.267 -2.045 6.841 1 0 144 ASP B CA 5
ATOM 5417 C C . ASP B 2 42 ? -3.874 -0.712 6.197 1 0 144 ASP B C 5
ATOM 5418 O O . ASP B 2 42 ? -4.124 0.348 6.734 1 0 144 ASP B O 5
ATOM 5427 N N . TRP B 2 43 ? -3.268 -0.759 5.04 1 0 145 TRP B N 5
ATOM 5428 C CA . TRP B 2 43 ? -2.853 0.5 4.362 1 0 145 TRP B CA 5
ATOM 5429 C C . TRP B 2 43 ? -3.923 0.889 3.338 1 0 145 TRP B C 5
ATOM 5430 O O . TRP B 2 43 ? -4.385 0.069 2.569 1 0 145 TRP B O 5
ATOM 5451 N N . PHE B 2 44 ? -4.334 2.126 3.334 1 0 146 PHE B N 5
ATOM 5452 C CA . PHE B 2 44 ? -5.383 2.561 2.367 1 0 146 PHE B CA 5
ATOM 5453 C C . PHE B 2 44 ? -4.823 3.627 1.423 1 0 146 PHE B C 5
ATOM 5454 O O . PHE B 2 44 ? -4.675 4.774 1.793 1 0 146 PHE B O 5
ATOM 5471 N N . CYS B 2 45 ? -4.527 3.271 0.201 1 0 147 CYS B N 5
ATOM 5472 C CA . CYS B 2 45 ? -4.009 4.293 -0.752 1 0 147 CYS B CA 5
ATOM 5473 C C . CYS B 2 45 ? -5.121 5.303 -1.036 1 0 147 CYS B C 5
ATOM 5474 O O . CYS B 2 45 ? -6.288 4.967 -1.028 1 0 147 CYS B O 5
ATOM 5481 N N . PRO B 2 46 ? -4.764 6.528 -1.297 1 0 148 PRO B N 5
ATOM 5482 C CA . PRO B 2 46 ? -5.748 7.599 -1.574 1 0 148 PRO B CA 5
ATOM 5483 C C . PRO B 2 46 ? -6.931 7.063 -2.38 1 0 148 PRO B C 5
ATOM 5484 O O . PRO B 2 46 ? -8.042 7.537 -2.264 1 0 148 PRO B O 5
ATOM 5495 N N . GLU B 2 47 ? -6.696 6.06 -3.184 1 0 149 GLU B N 5
ATOM 5496 C CA . GLU B 2 47 ? -7.799 5.489 -4 1 0 149 GLU B CA 5
ATOM 5497 C C . GLU B 2 47 ? -8.864 4.897 -3.074 1 0 149 GLU B C 5
ATOM 5498 O O . GLU B 2 47 ? -10.038 5.165 -3.22 1 0 149 GLU B O 5
ATOM 5510 N N . CYS B 2 48 ? -8.475 4.091 -2.117 1 0 150 CYS B N 5
ATOM 5511 C CA . CYS B 2 48 ? -9.498 3.506 -1.204 1 0 150 CYS B CA 5
ATOM 5512 C C . CYS B 2 48 ? -10.001 4.593 -0.244 1 0 150 CYS B C 5
ATOM 5513 O O . CYS B 2 48 ? -11.184 4.714 0.001 1 0 150 CYS B O 5
ATOM 5520 N N . GLU B 2 49 ? -9.113 5.388 0.293 1 0 151 GLU B N 5
ATOM 5521 C CA . GLU B 2 49 ? -9.542 6.468 1.233 1 0 151 GLU B CA 5
ATOM 5522 C C . GLU B 2 49 ? -10.498 7.437 0.524 1 0 151 GLU B C 5
ATOM 5523 O O . GLU B 2 49 ? -11.434 7.938 1.113 1 0 151 GLU B O 5
ATOM 5535 N N . LYS B 2 50 ? -10.264 7.717 -0.732 1 0 152 LYS B N 5
ATOM 5536 C CA . LYS B 2 50 ? -11.152 8.674 -1.46 1 0 152 LYS B CA 5
ATOM 5537 C C . LYS B 2 50 ? -12.589 8.147 -1.478 1 0 152 LYS B C 5
ATOM 5538 O O . LYS B 2 50 ? -13.528 8.87 -1.211 1 0 152 LYS B O 5
ATOM 5557 N N . ILE B 2 51 ? -12.77 6.896 -1.797 1 0 153 ILE B N 5
ATOM 5558 C CA . ILE B 2 51 ? -14.146 6.327 -1.838 1 0 153 ILE B CA 5
ATOM 5559 C C . ILE B 2 51 ? -14.624 6.026 -0.415 1 0 153 ILE B C 5
ATOM 5560 O O . ILE B 2 51 ? -15.808 5.912 -0.159 1 0 153 ILE B O 5
ATOM 5576 N N . THR B 2 52 ? -13.718 5.89 0.512 1 0 154 THR B N 5
ATOM 5577 C CA . THR B 2 52 ? -14.124 5.59 1.915 1 0 154 THR B CA 5
ATOM 5578 C C . THR B 2 52 ? -14.819 6.811 2.523 1 0 154 THR B C 5
ATOM 5579 O O . THR B 2 52 ? -15.804 6.69 3.224 1 0 154 THR B O 5
ATOM 5590 N N . VAL B 2 53 ? -14.314 7.987 2.266 1 0 155 VAL B N 5
ATOM 5591 C CA . VAL B 2 53 ? -14.949 9.21 2.831 1 0 155 VAL B CA 5
ATOM 5592 C C . VAL B 2 53 ? -16.228 9.53 2.055 1 0 155 VAL B C 5
ATOM 5593 O O . VAL B 2 53 ? -17.178 10.062 2.596 1 0 155 VAL B O 5
ATOM 5606 N N . ALA B 2 54 ? -16.263 9.21 0.791 1 0 156 ALA B N 5
ATOM 5607 C CA . ALA B 2 54 ? -17.481 9.496 -0.017 1 0 156 ALA B CA 5
ATOM 5608 C C . ALA B 2 54 ? -18.674 8.737 0.571 1 0 156 ALA B C 5
ATOM 5609 O O . ALA B 2 54 ? -19.797 9.202 0.535 1 0 156 ALA B O 5
ATOM 5616 N N . GLU B 2 55 ? -18.44 7.573 1.111 1 0 157 GLU B N 5
ATOM 5617 C CA . GLU B 2 55 ? -19.56 6.787 1.699 1 0 157 GLU B CA 5
ATOM 5618 C C . GLU B 2 55 ? -20.625 6.535 0.629 1 0 157 GLU B C 5
ATOM 5619 O O . GLU B 2 55 ? -20.741 7.271 -0.33 1 0 157 GLU B O 5
ATOM 5631 N N . CYS B 2 56 ? -21.405 5.501 0.787 1 0 158 CYS B N 5
ATOM 5632 C CA . CYS B 2 56 ? -22.461 5.203 -0.222 1 0 158 CYS B CA 5
ATOM 5633 C C . CYS B 2 56 ? -21.826 5.096 -1.609 1 0 158 CYS B C 5
ATOM 5634 O O . CYS B 2 56 ? -22.288 5.691 -2.562 1 0 158 CYS B O 5
ATOM 5642 N N . ILE B 2 57 ? -20.767 4.343 -1.731 1 0 159 ILE B N 5
ATOM 5643 C CA . ILE B 2 57 ? -20.104 4.199 -3.057 1 0 159 ILE B CA 5
ATOM 5644 C C . ILE B 2 57 ? -21.113 3.672 -4.079 1 0 159 ILE B C 5
ATOM 5645 O O . ILE B 2 57 ? -21.11 4.065 -5.228 1 0 159 ILE B O 5
ATOM 5661 N N . GLU B 2 58 ? -21.979 2.785 -3.669 1 0 160 GLU B N 5
ATOM 5662 C CA . GLU B 2 58 ? -22.987 2.235 -4.618 1 0 160 GLU B CA 5
ATOM 5663 C C . GLU B 2 58 ? -24.356 2.188 -3.936 1 0 160 GLU B C 5
ATOM 5664 O O . GLU B 2 58 ? -24.467 1.884 -2.765 1 0 160 GLU B O 5
ATOM 5676 N N . THR B 2 59 ? -25.4 2.484 -4.66 1 0 161 THR B N 5
ATOM 5677 C CA . THR B 2 59 ? -26.761 2.455 -4.054 1 0 161 THR B CA 5
ATOM 5678 C C . THR B 2 59 ? -27.26 1.01 -3.99 1 0 161 THR B C 5
ATOM 5679 O O . THR B 2 59 ? -27.096 0.247 -4.921 1 0 161 THR B O 5
ATOM 5690 N N . GLN B 2 60 ? -27.869 0.63 -2.901 1 0 162 GLN B N 5
ATOM 5691 C CA . GLN B 2 60 ? -28.379 -0.764 -2.781 1 0 162 GLN B CA 5
ATOM 5692 C C . GLN B 2 60 ? -29.438 -1.017 -3.855 1 0 162 GLN B C 5
ATOM 5693 O O . GLN B 2 60 ? -30.204 -0.139 -4.204 1 0 162 GLN B O 5
ATOM 5707 N N . SER B 2 61 ? -29.49 -2.209 -4.384 1 0 163 SER B N 5
ATOM 5708 C CA . SER B 2 61 ? -30.499 -2.514 -5.437 1 0 163 SER B CA 5
ATOM 5709 C C . SER B 2 61 ? -31.904 -2.393 -4.845 1 0 163 SER B C 5
ATOM 5710 O O . SER B 2 61 ? -32.534 -3.42 -4.651 1 0 163 SER B O 5
ATOM 5721 N N . SER A 1 1 ? 14.344 -9.219 8.481 1 0 31 SER A N 6
ATOM 5722 C CA . SER A 1 1 ? 13.709 -8.252 7.542 1 0 31 SER A CA 6
ATOM 5723 C C . SER A 1 1 ? 14.635 -8.015 6.348 1 0 31 SER A C 6
ATOM 5724 O O . SER A 1 1 ? 15.739 -7.526 6.494 1 0 31 SER A O 6
ATOM 5734 N N . THR A 1 2 ? 14.197 -8.356 5.168 1 0 32 THR A N 6
ATOM 5735 C CA . THR A 1 2 ? 15.053 -8.152 3.966 1 0 32 THR A CA 6
ATOM 5736 C C . THR A 1 2 ? 15.19 -6.653 3.689 1 0 32 THR A C 6
ATOM 5737 O O . THR A 1 2 ? 16.055 -6.227 2.947 1 0 32 THR A O 6
ATOM 5748 N N . GLY A 1 3 ? 14.348 -5.852 4.278 1 0 33 GLY A N 6
ATOM 5749 C CA . GLY A 1 3 ? 14.43 -4.381 4.047 1 0 33 GLY A CA 6
ATOM 5750 C C . GLY A 1 3 ? 13.59 -4.009 2.823 1 0 33 GLY A C 6
ATOM 5751 O O . GLY A 1 3 ? 13.676 -2.91 2.311 1 0 33 GLY A O 6
ATOM 5755 N N . ARG A 1 4 ? 12.777 -4.914 2.352 1 0 34 ARG A N 6
ATOM 5756 C CA . ARG A 1 4 ? 11.932 -4.611 1.164 1 0 34 ARG A CA 6
ATOM 5757 C C . ARG A 1 4 ? 11.109 -3.351 1.432 1 0 34 ARG A C 6
ATOM 5758 O O . ARG A 1 4 ? 10.856 -2.562 0.543 1 0 34 ARG A O 6
ATOM 5779 N N . VAL A 1 5 ? 10.687 -3.154 2.651 1 0 35 VAL A N 6
ATOM 5780 C CA . VAL A 1 5 ? 9.879 -1.944 2.974 1 0 35 VAL A CA 6
ATOM 5781 C C . VAL A 1 5 ? 10.481 -1.236 4.189 1 0 35 VAL A C 6
ATOM 5782 O O . VAL A 1 5 ? 11.257 -1.806 4.93 1 0 35 VAL A O 6
ATOM 5795 N N . LYS A 1 6 ? 10.127 0.003 4.402 1 0 36 LYS A N 6
ATOM 5796 C CA . LYS A 1 6 ? 10.681 0.746 5.569 1 0 36 LYS A CA 6
ATOM 5797 C C . LYS A 1 6 ? 9.85 0.431 6.815 1 0 36 LYS A C 6
ATOM 5798 O O . LYS A 1 6 ? 8.748 -0.071 6.727 1 0 36 LYS A O 6
ATOM 5817 N N . LYS A 1 7 ? 10.371 0.721 7.975 1 0 37 LYS A N 6
ATOM 5818 C CA . LYS A 1 7 ? 9.608 0.439 9.225 1 0 37 LYS A CA 6
ATOM 5819 C C . LYS A 1 7 ? 10.098 1.366 10.341 1 0 37 LYS A C 6
ATOM 5820 O O . LYS A 1 7 ? 9.349 2.168 10.863 1 0 37 LYS A O 6
ATOM 5839 N N . PRO A 1 8 ? 11.347 1.256 10.7 1 0 38 PRO A N 6
ATOM 5840 C CA . PRO A 1 8 ? 11.955 2.099 11.769 1 0 38 PRO A CA 6
ATOM 5841 C C . PRO A 1 8 ? 11.862 3.592 11.444 1 0 38 PRO A C 6
ATOM 5842 O O . PRO A 1 8 ? 12.019 4.001 10.311 1 0 38 PRO A O 6
ATOM 5853 N N . HIS A 1 9 ? 11.611 4.411 12.427 1 0 39 HIS A N 6
ATOM 5854 C CA . HIS A 1 9 ? 11.511 5.873 12.169 1 0 39 HIS A CA 6
ATOM 5855 C C . HIS A 1 9 ? 11.438 6.618 13.503 1 0 39 HIS A C 6
ATOM 5856 O O . HIS A 1 9 ? 12.291 7.418 13.826 1 0 39 HIS A O 6
ATOM 5871 N N . ARG A 1 10 ? 10.422 6.362 14.281 1 0 40 ARG A N 6
ATOM 5872 C CA . ARG A 1 10 ? 10.297 7.059 15.591 1 0 40 ARG A CA 6
ATOM 5873 C C . ARG A 1 10 ? 11.567 6.834 16.413 1 0 40 ARG A C 6
ATOM 5874 O O . ARG A 1 10 ? 12.033 7.718 17.106 1 0 40 ARG A O 6
ATOM 5895 N N . TYR A 1 11 ? 12.13 5.66 16.341 1 0 41 TYR A N 6
ATOM 5896 C CA . TYR A 1 11 ? 13.371 5.381 17.117 1 0 41 TYR A CA 6
ATOM 5897 C C . TYR A 1 11 ? 14.574 5.989 16.394 1 0 41 TYR A C 6
ATOM 5898 O O . TYR A 1 11 ? 15.622 6.094 17.012 1 0 41 TYR A O 6
ATOM 5917 N N . GLN B 2 1 ? 5.769 -17.04 5.622 1 0 103 GLN B N 6
ATOM 5918 C CA . GLN B 2 1 ? 6.957 -16.141 5.559 1 0 103 GLN B CA 6
ATOM 5919 C C . GLN B 2 1 ? 6.5 -14.684 5.666 1 0 103 GLN B C 6
ATOM 5920 O O . GLN B 2 1 ? 5.655 -14.346 6.471 1 0 103 GLN B O 6
ATOM 5936 N N . ASP B 2 2 ? 7.053 -13.819 4.86 1 0 104 ASP B N 6
ATOM 5937 C CA . ASP B 2 2 ? 6.651 -12.385 4.917 1 0 104 ASP B CA 6
ATOM 5938 C C . ASP B 2 2 ? 5.443 -12.159 4.005 1 0 104 ASP B C 6
ATOM 5939 O O . ASP B 2 2 ? 5.05 -11.039 3.746 1 0 104 ASP B O 6
ATOM 5948 N N . GLY B 2 3 ? 4.85 -13.214 3.516 1 0 105 GLY B N 6
ATOM 5949 C CA . GLY B 2 3 ? 3.67 -13.059 2.62 1 0 105 GLY B CA 6
ATOM 5950 C C . GLY B 2 3 ? 4.144 -12.857 1.18 1 0 105 GLY B C 6
ATOM 5951 O O . GLY B 2 3 ? 3.416 -12.369 0.339 1 0 105 GLY B O 6
ATOM 5955 N N . ARG B 2 4 ? 5.361 -13.23 0.889 1 0 106 ARG B N 6
ATOM 5956 C CA . ARG B 2 4 ? 5.884 -13.051 -0.495 1 0 106 ARG B CA 6
ATOM 5957 C C . ARG B 2 4 ? 5.208 -11.842 -1.143 1 0 106 ARG B C 6
ATOM 5958 O O . ARG B 2 4 ? 4.292 -11.979 -1.93 1 0 106 ARG B O 6
ATOM 5979 N N . ASN B 2 5 ? 5.652 -10.658 -0.82 1 0 107 ASN B N 6
ATOM 5980 C CA . ASN B 2 5 ? 5.036 -9.44 -1.419 1 0 107 ASN B CA 6
ATOM 5981 C C . ASN B 2 5 ? 5.962 -8.883 -2.502 1 0 107 ASN B C 6
ATOM 5982 O O . ASN B 2 5 ? 6.462 -7.781 -2.397 1 0 107 ASN B O 6
ATOM 5993 N N . ASP B 2 6 ? 6.191 -9.634 -3.545 1 0 108 ASP B N 6
ATOM 5994 C CA . ASP B 2 6 ? 7.088 -9.146 -4.633 1 0 108 ASP B CA 6
ATOM 5995 C C . ASP B 2 6 ? 6.28 -8.979 -5.922 1 0 108 ASP B C 6
ATOM 5996 O O . ASP B 2 6 ? 5.582 -9.879 -6.347 1 0 108 ASP B O 6
ATOM 6005 N N . PHE B 2 7 ? 6.375 -7.84 -6.552 1 0 109 PHE B N 6
ATOM 6006 C CA . PHE B 2 7 ? 5.62 -7.627 -7.821 1 0 109 PHE B CA 6
ATOM 6007 C C . PHE B 2 7 ? 6.067 -6.309 -8.472 1 0 109 PHE B C 6
ATOM 6008 O O . PHE B 2 7 ? 7.226 -6.131 -8.788 1 0 109 PHE B O 6
ATOM 6025 N N . TYR B 2 8 ? 5.153 -5.393 -8.689 1 0 110 TYR B N 6
ATOM 6026 C CA . TYR B 2 8 ? 5.528 -4.089 -9.331 1 0 110 TYR B CA 6
ATOM 6027 C C . TYR B 2 8 ? 4.541 -2.975 -8.933 1 0 110 TYR B C 6
ATOM 6028 O O . TYR B 2 8 ? 3.355 -3.202 -8.792 1 0 110 TYR B O 6
ATOM 6046 N N . CYS B 2 9 ? 5.021 -1.76 -8.781 1 0 111 CYS B N 6
ATOM 6047 C CA . CYS B 2 9 ? 4.112 -0.625 -8.429 1 0 111 CYS B CA 6
ATOM 6048 C C . CYS B 2 9 ? 3.57 -0.082 -9.751 1 0 111 CYS B C 6
ATOM 6049 O O . CYS B 2 9 ? 4.33 0.3 -10.617 1 0 111 CYS B O 6
ATOM 6056 N N . TRP B 2 10 ? 2.278 -0.057 -9.92 1 0 112 TRP B N 6
ATOM 6057 C CA . TRP B 2 10 ? 1.691 0.454 -11.194 1 0 112 TRP B CA 6
ATOM 6058 C C . TRP B 2 10 ? 2.093 1.914 -11.444 1 0 112 TRP B C 6
ATOM 6059 O O . TRP B 2 10 ? 2.09 2.371 -12.569 1 0 112 TRP B O 6
ATOM 6080 N N . VAL B 2 11 ? 2.421 2.661 -10.423 1 0 113 VAL B N 6
ATOM 6081 C CA . VAL B 2 11 ? 2.792 4.091 -10.662 1 0 113 VAL B CA 6
ATOM 6082 C C . VAL B 2 11 ? 4.152 4.182 -11.364 1 0 113 VAL B C 6
ATOM 6083 O O . VAL B 2 11 ? 4.354 5.015 -12.226 1 0 113 VAL B O 6
ATOM 6096 N N . CYS B 2 12 ? 5.087 3.34 -11.009 1 0 114 CYS B N 6
ATOM 6097 C CA . CYS B 2 12 ? 6.43 3.399 -11.66 1 0 114 CYS B CA 6
ATOM 6098 C C . CYS B 2 12 ? 6.659 2.137 -12.483 1 0 114 CYS B C 6
ATOM 6099 O O . CYS B 2 12 ? 7.539 2.082 -13.318 1 0 114 CYS B O 6
ATOM 6106 N N . HIS B 2 13 ? 5.897 1.112 -12.242 1 0 115 HIS B N 6
ATOM 6107 C CA . HIS B 2 13 ? 6.118 -0.148 -12.996 1 0 115 HIS B CA 6
ATOM 6108 C C . HIS B 2 13 ? 7.44 -0.755 -12.519 1 0 115 HIS B C 6
ATOM 6109 O O . HIS B 2 13 ? 8.029 -1.589 -13.175 1 0 115 HIS B O 6
ATOM 6124 N N . ARG B 2 14 ? 7.907 -0.324 -11.376 1 0 116 ARG B N 6
ATOM 6125 C CA . ARG B 2 14 ? 9.19 -0.854 -10.835 1 0 116 ARG B CA 6
ATOM 6126 C C . ARG B 2 14 ? 8.936 -1.52 -9.479 1 0 116 ARG B C 6
ATOM 6127 O O . ARG B 2 14 ? 8.001 -1.185 -8.778 1 0 116 ARG B O 6
ATOM 6148 N N . GLU B 2 15 ? 9.762 -2.456 -9.1 1 0 117 GLU B N 6
ATOM 6149 C CA . GLU B 2 15 ? 9.564 -3.141 -7.792 1 0 117 GLU B CA 6
ATOM 6150 C C . GLU B 2 15 ? 10.546 -2.572 -6.766 1 0 117 GLU B C 6
ATOM 6151 O O . GLU B 2 15 ? 11.665 -2.222 -7.09 1 0 117 GLU B O 6
ATOM 6163 N N . GLY B 2 16 ? 10.139 -2.478 -5.529 1 0 118 GLY B N 6
ATOM 6164 C CA . GLY B 2 16 ? 11.05 -1.937 -4.482 1 0 118 GLY B CA 6
ATOM 6165 C C . GLY B 2 16 ? 10.274 -1.003 -3.551 1 0 118 GLY B C 6
ATOM 6166 O O . GLY B 2 16 ? 9.51 -0.168 -3.989 1 0 118 GLY B O 6
ATOM 6170 N N . GLN B 2 17 ? 10.464 -1.14 -2.266 1 0 119 GLN B N 6
ATOM 6171 C CA . GLN B 2 17 ? 9.743 -0.257 -1.306 1 0 119 GLN B CA 6
ATOM 6172 C C . GLN B 2 17 ? 8.242 -0.299 -1.6 1 0 119 GLN B C 6
ATOM 6173 O O . GLN B 2 17 ? 7.62 0.716 -1.843 1 0 119 GLN B O 6
ATOM 6187 N N . VAL B 2 18 ? 7.656 -1.465 -1.583 1 0 120 VAL B N 6
ATOM 6188 C CA . VAL B 2 18 ? 6.196 -1.567 -1.867 1 0 120 VAL B CA 6
ATOM 6189 C C . VAL B 2 18 ? 5.462 -2.079 -0.627 1 0 120 VAL B C 6
ATOM 6190 O O . VAL B 2 18 ? 5.989 -2.862 0.138 1 0 120 VAL B O 6
ATOM 6203 N N . LEU B 2 19 ? 4.246 -1.648 -0.425 1 0 121 LEU B N 6
ATOM 6204 C CA . LEU B 2 19 ? 3.475 -2.12 0.759 1 0 121 LEU B CA 6
ATOM 6205 C C . LEU B 2 19 ? 2.372 -3.076 0.296 1 0 121 LEU B C 6
ATOM 6206 O O . LEU B 2 19 ? 1.854 -2.954 -0.797 1 0 121 LEU B O 6
ATOM 6222 N N . CYS B 2 20 ? 2.017 -4.034 1.109 1 0 122 CYS B N 6
ATOM 6223 C CA . CYS B 2 20 ? 0.952 -4.998 0.705 1 0 122 CYS B CA 6
ATOM 6224 C C . CYS B 2 20 ? -0.431 -4.472 1.108 1 0 122 CYS B C 6
ATOM 6225 O O . CYS B 2 20 ? -0.619 -3.976 2.201 1 0 122 CYS B O 6
ATOM 6233 N N . CYS B 2 21 ? -1.408 -4.597 0.245 1 0 123 CYS B N 6
ATOM 6234 C CA . CYS B 2 21 ? -2.778 -4.111 0.599 1 0 123 CYS B CA 6
ATOM 6235 C C . CYS B 2 21 ? -3.589 -5.283 1.184 1 0 123 CYS B C 6
ATOM 6236 O O . CYS B 2 21 ? -3.028 -6.285 1.576 1 0 123 CYS B O 6
ATOM 6243 N N . GLU B 2 22 ? -4.883 -5.162 1.276 1 0 124 GLU B N 6
ATOM 6244 C CA . GLU B 2 22 ? -5.681 -6.273 1.869 1 0 124 GLU B CA 6
ATOM 6245 C C . GLU B 2 22 ? -6.754 -6.731 0.881 1 0 124 GLU B C 6
ATOM 6246 O O . GLU B 2 22 ? -6.956 -7.912 0.676 1 0 124 GLU B O 6
ATOM 6258 N N . LEU B 2 23 ? -7.448 -5.812 0.272 1 0 125 LEU B N 6
ATOM 6259 C CA . LEU B 2 23 ? -8.531 -6.204 -0.671 1 0 125 LEU B CA 6
ATOM 6260 C C . LEU B 2 23 ? -8.199 -5.692 -2.073 1 0 125 LEU B C 6
ATOM 6261 O O . LEU B 2 23 ? -9.077 -5.334 -2.836 1 0 125 LEU B O 6
ATOM 6277 N N . CYS B 2 24 ? -6.939 -5.65 -2.415 1 0 126 CYS B N 6
ATOM 6278 C CA . CYS B 2 24 ? -6.549 -5.178 -3.771 1 0 126 CYS B CA 6
ATOM 6279 C C . CYS B 2 24 ? -5.139 -5.68 -4.098 1 0 126 CYS B C 6
ATOM 6280 O O . CYS B 2 24 ? -4.472 -6.277 -3.277 1 0 126 CYS B O 6
ATOM 6287 N N . PRO B 2 25 ? -4.687 -5.42 -5.29 1 0 127 PRO B N 6
ATOM 6288 C CA . PRO B 2 25 ? -3.344 -5.823 -5.762 1 0 127 PRO B CA 6
ATOM 6289 C C . PRO B 2 25 ? -2.419 -6.184 -4.596 1 0 127 PRO B C 6
ATOM 6290 O O . PRO B 2 25 ? -2.145 -5.375 -3.734 1 0 127 PRO B O 6
ATOM 6301 N N . ARG B 2 26 ? -1.972 -7.406 -4.552 1 0 128 ARG B N 6
ATOM 6302 C CA . ARG B 2 26 ? -1.124 -7.87 -3.419 1 0 128 ARG B CA 6
ATOM 6303 C C . ARG B 2 26 ? -0.003 -6.868 -3.098 1 0 128 ARG B C 6
ATOM 6304 O O . ARG B 2 26 ? 0.353 -6.684 -1.951 1 0 128 ARG B O 6
ATOM 6325 N N . VAL B 2 27 ? 0.579 -6.237 -4.082 1 0 129 VAL B N 6
ATOM 6326 C CA . VAL B 2 27 ? 1.712 -5.311 -3.786 1 0 129 VAL B CA 6
ATOM 6327 C C . VAL B 2 27 ? 1.432 -3.921 -4.359 1 0 129 VAL B C 6
ATOM 6328 O O . VAL B 2 27 ? 0.863 -3.776 -5.424 1 0 129 VAL B O 6
ATOM 6341 N N . TYR B 2 28 ? 1.831 -2.892 -3.657 1 0 130 TYR B N 6
ATOM 6342 C CA . TYR B 2 28 ? 1.622 -1.515 -4.182 1 0 130 TYR B CA 6
ATOM 6343 C C . TYR B 2 28 ? 2.665 -0.561 -3.588 1 0 130 TYR B C 6
ATOM 6344 O O . TYR B 2 28 ? 3.366 -0.874 -2.646 1 0 130 TYR B O 6
ATOM 6362 N N . HIS B 2 29 ? 2.777 0.599 -4.169 1 0 131 HIS B N 6
ATOM 6363 C CA . HIS B 2 29 ? 3.804 1.598 -3.75 1 0 131 HIS B CA 6
ATOM 6364 C C . HIS B 2 29 ? 3.334 2.488 -2.595 1 0 131 HIS B C 6
ATOM 6365 O O . HIS B 2 29 ? 2.232 2.996 -2.584 1 0 131 HIS B O 6
ATOM 6379 N N . ALA B 2 30 ? 4.216 2.732 -1.657 1 0 132 ALA B N 6
ATOM 6380 C CA . ALA B 2 30 ? 3.904 3.665 -0.537 1 0 132 ALA B CA 6
ATOM 6381 C C . ALA B 2 30 ? 4.728 4.928 -0.788 1 0 132 ALA B C 6
ATOM 6382 O O . ALA B 2 30 ? 4.402 6.012 -0.341 1 0 132 ALA B O 6
ATOM 6389 N N . LYS B 2 31 ? 5.79 4.776 -1.542 1 0 133 LYS B N 6
ATOM 6390 C CA . LYS B 2 31 ? 6.677 5.927 -1.86 1 0 133 LYS B CA 6
ATOM 6391 C C . LYS B 2 31 ? 5.904 6.862 -2.782 1 0 133 LYS B C 6
ATOM 6392 O O . LYS B 2 31 ? 5.778 8.044 -2.531 1 0 133 LYS B O 6
ATOM 6411 N N . CYS B 2 32 ? 5.361 6.322 -3.836 1 0 134 CYS B N 6
ATOM 6412 C CA . CYS B 2 32 ? 4.579 7.149 -4.788 1 0 134 CYS B CA 6
ATOM 6413 C C . CYS B 2 32 ? 3.497 7.892 -4.011 1 0 134 CYS B C 6
ATOM 6414 O O . CYS B 2 32 ? 3.118 8.997 -4.347 1 0 134 CYS B O 6
ATOM 6421 N N . LEU B 2 33 ? 3.017 7.295 -2.954 1 0 135 LEU B N 6
ATOM 6422 C CA . LEU B 2 33 ? 1.985 7.963 -2.119 1 0 135 LEU B CA 6
ATOM 6423 C C . LEU B 2 33 ? 2.679 9.02 -1.262 1 0 135 LEU B C 6
ATOM 6424 O O . LEU B 2 33 ? 2.05 9.886 -0.686 1 0 135 LEU B O 6
ATOM 6440 N N . ARG B 2 34 ? 3.983 8.95 -1.183 1 0 136 ARG B N 6
ATOM 6441 C CA . ARG B 2 34 ? 4.746 9.95 -0.387 1 0 136 ARG B CA 6
ATOM 6442 C C . ARG B 2 34 ? 4.441 9.766 1.101 1 0 136 ARG B C 6
ATOM 6443 O O . ARG B 2 34 ? 4.204 10.716 1.819 1 0 136 ARG B O 6
ATOM 6464 N N . LEU B 2 35 ? 4.454 8.548 1.569 1 0 137 LEU B N 6
ATOM 6465 C CA . LEU B 2 35 ? 4.182 8.303 3.013 1 0 137 LEU B CA 6
ATOM 6466 C C . LEU B 2 35 ? 5.504 8.307 3.784 1 0 137 LEU B C 6
ATOM 6467 O O . LEU B 2 35 ? 6.49 7.747 3.346 1 0 137 LEU B O 6
ATOM 6483 N N . THR B 2 36 ? 5.532 8.936 4.927 1 0 138 THR B N 6
ATOM 6484 C CA . THR B 2 36 ? 6.789 8.976 5.724 1 0 138 THR B CA 6
ATOM 6485 C C . THR B 2 36 ? 6.708 7.952 6.857 1 0 138 THR B C 6
ATOM 6486 O O . THR B 2 36 ? 7.704 7.588 7.45 1 0 138 THR B O 6
ATOM 6497 N N . SER B 2 37 ? 5.529 7.483 7.159 1 0 139 SER B N 6
ATOM 6498 C CA . SER B 2 37 ? 5.382 6.483 8.252 1 0 139 SER B CA 6
ATOM 6499 C C . SER B 2 37 ? 4.753 5.208 7.688 1 0 139 SER B C 6
ATOM 6500 O O . SER B 2 37 ? 4.045 5.236 6.701 1 0 139 SER B O 6
ATOM 6508 N N . GLU B 2 38 ? 5.008 4.087 8.304 1 0 140 GLU B N 6
ATOM 6509 C CA . GLU B 2 38 ? 4.427 2.814 7.801 1 0 140 GLU B CA 6
ATOM 6510 C C . GLU B 2 38 ? 3.553 2.183 8.887 1 0 140 GLU B C 6
ATOM 6511 O O . GLU B 2 38 ? 4.011 1.386 9.679 1 0 140 GLU B O 6
ATOM 6523 N N . PRO B 2 39 ? 2.3 2.542 8.916 1 0 141 PRO B N 6
ATOM 6524 C CA . PRO B 2 39 ? 1.325 1.985 9.896 1 0 141 PRO B CA 6
ATOM 6525 C C . PRO B 2 39 ? 1.225 0.458 9.802 1 0 141 PRO B C 6
ATOM 6526 O O . PRO B 2 39 ? 1.424 -0.121 8.754 1 0 141 PRO B O 6
ATOM 6537 N N . GLU B 2 40 ? 0.92 -0.195 10.889 1 0 142 GLU B N 6
ATOM 6538 C CA . GLU B 2 40 ? 0.806 -1.68 10.853 1 0 142 GLU B CA 6
ATOM 6539 C C . GLU B 2 40 ? -0.663 -2.078 10.694 1 0 142 GLU B C 6
ATOM 6540 O O . GLU B 2 40 ? -1.553 -1.427 11.207 1 0 142 GLU B O 6
ATOM 6552 N N . GLY B 2 41 ? -0.925 -3.144 9.988 1 0 143 GLY B N 6
ATOM 6553 C CA . GLY B 2 41 ? -2.335 -3.584 9.795 1 0 143 GLY B CA 6
ATOM 6554 C C . GLY B 2 41 ? -2.678 -3.563 8.304 1 0 143 GLY B C 6
ATOM 6555 O O . GLY B 2 41 ? -1.83 -3.335 7.466 1 0 143 GLY B O 6
ATOM 6559 N N . ASP B 2 42 ? -3.915 -3.802 7.968 1 0 144 ASP B N 6
ATOM 6560 C CA . ASP B 2 42 ? -4.314 -3.798 6.532 1 0 144 ASP B CA 6
ATOM 6561 C C . ASP B 2 42 ? -4.138 -2.393 5.946 1 0 144 ASP B C 6
ATOM 6562 O O . ASP B 2 42 ? -4.745 -1.442 6.397 1 0 144 ASP B O 6
ATOM 6571 N N . TRP B 2 43 ? -3.317 -2.259 4.941 1 0 145 TRP B N 6
ATOM 6572 C CA . TRP B 2 43 ? -3.11 -0.923 4.318 1 0 145 TRP B CA 6
ATOM 6573 C C . TRP B 2 43 ? -4.102 -0.755 3.162 1 0 145 TRP B C 6
ATOM 6574 O O . TRP B 2 43 ? -4.262 -1.634 2.338 1 0 145 TRP B O 6
ATOM 6595 N N . PHE B 2 44 ? -4.779 0.357 3.106 1 0 146 PHE B N 6
ATOM 6596 C CA . PHE B 2 44 ? -5.778 0.567 2.016 1 0 146 PHE B CA 6
ATOM 6597 C C . PHE B 2 44 ? -5.242 1.571 0.995 1 0 146 PHE B C 6
ATOM 6598 O O . PHE B 2 44 ? -5.271 2.766 1.217 1 0 146 PHE B O 6
ATOM 6615 N N . CYS B 2 45 ? -4.767 1.109 -0.132 1 0 147 CYS B N 6
ATOM 6616 C CA . CYS B 2 45 ? -4.247 2.062 -1.15 1 0 147 CYS B CA 6
ATOM 6617 C C . CYS B 2 45 ? -5.37 3.022 -1.541 1 0 147 CYS B C 6
ATOM 6618 O O . CYS B 2 45 ? -6.526 2.653 -1.572 1 0 147 CYS B O 6
ATOM 6625 N N . PRO B 2 46 ? -5.035 4.242 -1.851 1 0 148 PRO B N 6
ATOM 6626 C CA . PRO B 2 46 ? -6.032 5.266 -2.24 1 0 148 PRO B CA 6
ATOM 6627 C C . PRO B 2 46 ? -7.14 4.655 -3.098 1 0 148 PRO B C 6
ATOM 6628 O O . PRO B 2 46 ? -8.275 5.081 -3.062 1 0 148 PRO B O 6
ATOM 6639 N N . GLU B 2 47 ? -6.812 3.643 -3.857 1 0 149 GLU B N 6
ATOM 6640 C CA . GLU B 2 47 ? -7.836 3.008 -4.728 1 0 149 GLU B CA 6
ATOM 6641 C C . GLU B 2 47 ? -8.93 2.388 -3.856 1 0 149 GLU B C 6
ATOM 6642 O O . GLU B 2 47 ? -10.104 2.597 -4.085 1 0 149 GLU B O 6
ATOM 6654 N N . CYS B 2 48 ? -8.568 1.626 -2.855 1 0 150 CYS B N 6
ATOM 6655 C CA . CYS B 2 48 ? -9.622 1.013 -1.996 1 0 150 CYS B CA 6
ATOM 6656 C C . CYS B 2 48 ? -10.245 2.097 -1.108 1 0 150 CYS B C 6
ATOM 6657 O O . CYS B 2 48 ? -11.442 2.123 -0.896 1 0 150 CYS B O 6
ATOM 6664 N N . GLU B 2 49 ? -9.448 2.996 -0.595 1 0 151 GLU B N 6
ATOM 6665 C CA . GLU B 2 49 ? -9.996 4.08 0.275 1 0 151 GLU B CA 6
ATOM 6666 C C . GLU B 2 49 ? -10.927 4.99 -0.538 1 0 151 GLU B C 6
ATOM 6667 O O . GLU B 2 49 ? -11.937 5.452 -0.046 1 0 151 GLU B O 6
ATOM 6679 N N . LYS B 2 50 ? -10.591 5.263 -1.773 1 0 152 LYS B N 6
ATOM 6680 C CA . LYS B 2 50 ? -11.454 6.162 -2.598 1 0 152 LYS B CA 6
ATOM 6681 C C . LYS B 2 50 ? -12.864 5.578 -2.711 1 0 152 LYS B C 6
ATOM 6682 O O . LYS B 2 50 ? -13.848 6.268 -2.534 1 0 152 LYS B O 6
ATOM 6701 N N . ILE B 2 51 ? -12.971 4.315 -3.014 1 0 153 ILE B N 6
ATOM 6702 C CA . ILE B 2 51 ? -14.318 3.692 -3.146 1 0 153 ILE B CA 6
ATOM 6703 C C . ILE B 2 51 ? -14.941 3.506 -1.758 1 0 153 ILE B C 6
ATOM 6704 O O . ILE B 2 51 ? -16.146 3.451 -1.613 1 0 153 ILE B O 6
ATOM 6720 N N . THR B 2 52 ? -14.13 3.402 -0.74 1 0 154 THR B N 6
ATOM 6721 C CA . THR B 2 52 ? -14.681 3.219 0.633 1 0 154 THR B CA 6
ATOM 6722 C C . THR B 2 52 ? -15.384 4.502 1.083 1 0 154 THR B C 6
ATOM 6723 O O . THR B 2 52 ? -16.43 4.461 1.7 1 0 154 THR B O 6
ATOM 6734 N N . VAL B 2 53 ? -14.82 5.639 0.784 1 0 155 VAL B N 6
ATOM 6735 C CA . VAL B 2 53 ? -15.462 6.92 1.195 1 0 155 VAL B CA 6
ATOM 6736 C C . VAL B 2 53 ? -16.775 7.104 0.432 1 0 155 VAL B C 6
ATOM 6737 O O . VAL B 2 53 ? -17.76 7.565 0.975 1 0 155 VAL B O 6
ATOM 6750 N N . ALA B 2 54 ? -16.798 6.749 -0.823 1 0 156 ALA B N 6
ATOM 6751 C CA . ALA B 2 54 ? -18.049 6.904 -1.617 1 0 156 ALA B CA 6
ATOM 6752 C C . ALA B 2 54 ? -19.116 5.946 -1.083 1 0 156 ALA B C 6
ATOM 6753 O O . ALA B 2 54 ? -20.296 6.137 -1.295 1 0 156 ALA B O 6
ATOM 6760 N N . GLU B 2 55 ? -18.711 4.918 -0.391 1 0 157 GLU B N 6
ATOM 6761 C CA . GLU B 2 55 ? -19.703 3.947 0.153 1 0 157 GLU B CA 6
ATOM 6762 C C . GLU B 2 55 ? -20.886 3.835 -0.811 1 0 157 GLU B C 6
ATOM 6763 O O . GLU B 2 55 ? -20.735 3.947 -2.012 1 0 157 GLU B O 6
ATOM 6775 N N . CYS B 2 56 ? -22.065 3.616 -0.295 1 0 158 CYS B N 6
ATOM 6776 C CA . CYS B 2 56 ? -23.257 3.497 -1.183 1 0 158 CYS B CA 6
ATOM 6777 C C . CYS B 2 56 ? -23.289 4.68 -2.151 1 0 158 CYS B C 6
ATOM 6778 O O . CYS B 2 56 ? -23.777 5.746 -1.829 1 0 158 CYS B O 6
ATOM 6786 N N . ILE B 2 57 ? -22.775 4.502 -3.337 1 0 159 ILE B N 6
ATOM 6787 C CA . ILE B 2 57 ? -22.778 5.617 -4.325 1 0 159 ILE B CA 6
ATOM 6788 C C . ILE B 2 57 ? -24.217 6.073 -4.578 1 0 159 ILE B C 6
ATOM 6789 O O . ILE B 2 57 ? -24.487 7.244 -4.75 1 0 159 ILE B O 6
ATOM 6805 N N . GLU B 2 58 ? -25.143 5.153 -4.604 1 0 160 GLU B N 6
ATOM 6806 C CA . GLU B 2 58 ? -26.564 5.535 -4.846 1 0 160 GLU B CA 6
ATOM 6807 C C . GLU B 2 58 ? -27.255 5.804 -3.508 1 0 160 GLU B C 6
ATOM 6808 O O . GLU B 2 58 ? -27.055 5.097 -2.541 1 0 160 GLU B O 6
ATOM 6820 N N . THR B 2 59 ? -28.07 6.822 -3.446 1 0 161 THR B N 6
ATOM 6821 C CA . THR B 2 59 ? -28.774 7.136 -2.171 1 0 161 THR B CA 6
ATOM 6822 C C . THR B 2 59 ? -30.282 7.2 -2.423 1 0 161 THR B C 6
ATOM 6823 O O . THR B 2 59 ? -30.727 7.332 -3.546 1 0 161 THR B O 6
ATOM 6834 N N . GLN B 2 60 ? -31.07 7.106 -1.388 1 0 162 GLN B N 6
ATOM 6835 C CA . GLN B 2 60 ? -32.548 7.163 -1.57 1 0 162 GLN B CA 6
ATOM 6836 C C . GLN B 2 60 ? -33.183 7.878 -0.377 1 0 162 GLN B C 6
ATOM 6837 O O . GLN B 2 60 ? -32.573 8.032 0.663 1 0 162 GLN B O 6
ATOM 6851 N N . SER B 2 61 ? -34.404 8.316 -0.515 1 0 163 SER B N 6
ATOM 6852 C CA . SER B 2 61 ? -35.075 9.021 0.612 1 0 163 SER B CA 6
ATOM 6853 C C . SER B 2 61 ? -34.963 8.176 1.881 1 0 163 SER B C 6
ATOM 6854 O O . SER B 2 61 ? -34.428 7.083 1.797 1 0 163 SER B O 6
ATOM 6865 N N . SER A 1 1 ? 16.96 -12.932 1.51 1 0 31 SER A N 7
ATOM 6866 C CA . SER A 1 1 ? 15.647 -13.062 2.204 1 0 31 SER A CA 7
ATOM 6867 C C . SER A 1 1 ? 15.401 -11.823 3.068 1 0 31 SER A C 7
ATOM 6868 O O . SER A 1 1 ? 14.796 -11.896 4.118 1 0 31 SER A O 7
ATOM 6878 N N . THR A 1 2 ? 15.866 -10.684 2.632 1 0 32 THR A N 7
ATOM 6879 C CA . THR A 1 2 ? 15.658 -9.441 3.429 1 0 32 THR A CA 7
ATOM 6880 C C . THR A 1 2 ? 14.258 -8.886 3.152 1 0 32 THR A C 7
ATOM 6881 O O . THR A 1 2 ? 13.632 -9.219 2.164 1 0 32 THR A O 7
ATOM 6892 N N . GLY A 1 3 ? 13.763 -8.043 4.015 1 0 33 GLY A N 7
ATOM 6893 C CA . GLY A 1 3 ? 12.404 -7.47 3.801 1 0 33 GLY A CA 7
ATOM 6894 C C . GLY A 1 3 ? 12.453 -6.449 2.662 1 0 33 GLY A C 7
ATOM 6895 O O . GLY A 1 3 ? 13.331 -5.612 2.604 1 0 33 GLY A O 7
ATOM 6899 N N . ARG A 1 4 ? 11.517 -6.514 1.756 1 0 34 ARG A N 7
ATOM 6900 C CA . ARG A 1 4 ? 11.508 -5.547 0.622 1 0 34 ARG A CA 7
ATOM 6901 C C . ARG A 1 4 ? 10.636 -4.344 0.984 1 0 34 ARG A C 7
ATOM 6902 O O . ARG A 1 4 ? 10.252 -3.564 0.135 1 0 34 ARG A O 7
ATOM 6923 N N . VAL A 1 5 ? 10.319 -4.186 2.24 1 0 35 VAL A N 7
ATOM 6924 C CA . VAL A 1 5 ? 9.465 -3.037 2.655 1 0 35 VAL A CA 7
ATOM 6925 C C . VAL A 1 5 ? 10.18 -2.235 3.743 1 0 35 VAL A C 7
ATOM 6926 O O . VAL A 1 5 ? 11.03 -2.744 4.446 1 0 35 VAL A O 7
ATOM 6939 N N . LYS A 1 6 ? 9.841 -0.983 3.89 1 0 36 LYS A N 7
ATOM 6940 C CA . LYS A 1 6 ? 10.5 -0.149 4.934 1 0 36 LYS A CA 7
ATOM 6941 C C . LYS A 1 6 ? 9.746 -0.297 6.258 1 0 36 LYS A C 7
ATOM 6942 O O . LYS A 1 6 ? 8.535 -0.394 6.285 1 0 36 LYS A O 7
ATOM 6961 N N . LYS A 1 7 ? 10.451 -0.314 7.356 1 0 37 LYS A N 7
ATOM 6962 C CA . LYS A 1 7 ? 9.772 -0.452 8.674 1 0 37 LYS A CA 7
ATOM 6963 C C . LYS A 1 7 ? 10.408 0.512 9.68 1 0 37 LYS A C 7
ATOM 6964 O O . LYS A 1 7 ? 11.103 0.104 10.588 1 0 37 LYS A O 7
ATOM 6983 N N . PRO A 1 8 ? 10.168 1.783 9.514 1 0 38 PRO A N 7
ATOM 6984 C CA . PRO A 1 8 ? 10.72 2.831 10.422 1 0 38 PRO A CA 7
ATOM 6985 C C . PRO A 1 8 ? 10.352 2.574 11.886 1 0 38 PRO A C 7
ATOM 6986 O O . PRO A 1 8 ? 9.284 2.079 12.188 1 0 38 PRO A O 7
ATOM 6997 N N . HIS A 1 9 ? 11.225 2.906 12.794 1 0 39 HIS A N 7
ATOM 6998 C CA . HIS A 1 9 ? 10.919 2.683 14.235 1 0 39 HIS A CA 7
ATOM 6999 C C . HIS A 1 9 ? 10.107 3.865 14.768 1 0 39 HIS A C 7
ATOM 7000 O O . HIS A 1 9 ? 10.458 5.011 14.567 1 0 39 HIS A O 7
ATOM 7015 N N . ARG A 1 10 ? 9.022 3.597 15.442 1 0 40 ARG A N 7
ATOM 7016 C CA . ARG A 1 10 ? 8.192 4.709 15.983 1 0 40 ARG A CA 7
ATOM 7017 C C . ARG A 1 10 ? 8.919 5.368 17.155 1 0 40 ARG A C 7
ATOM 7018 O O . ARG A 1 10 ? 9.616 4.719 17.91 1 0 40 ARG A O 7
ATOM 7039 N N . TYR A 1 11 ? 8.763 6.653 17.315 1 0 41 TYR A N 7
ATOM 7040 C CA . TYR A 1 11 ? 9.446 7.353 18.44 1 0 41 TYR A CA 7
ATOM 7041 C C . TYR A 1 11 ? 10.929 6.974 18.45 1 0 41 TYR A C 7
ATOM 7042 O O . TYR A 1 11 ? 11.707 7.686 17.838 1 0 41 TYR A O 7
ATOM 7061 N N . GLN B 2 1 ? 12.932 -13.618 -3.618 1 0 103 GLN B N 7
ATOM 7062 C CA . GLN B 2 1 ? 11.518 -14.006 -3.889 1 0 103 GLN B CA 7
ATOM 7063 C C . GLN B 2 1 ? 10.957 -14.76 -2.682 1 0 103 GLN B C 7
ATOM 7064 O O . GLN B 2 1 ? 10.688 -15.944 -2.747 1 0 103 GLN B O 7
ATOM 7080 N N . ASP B 2 2 ? 10.776 -14.084 -1.58 1 0 104 ASP B N 7
ATOM 7081 C CA . ASP B 2 2 ? 10.23 -14.763 -0.372 1 0 104 ASP B CA 7
ATOM 7082 C C . ASP B 2 2 ? 8.83 -15.297 -0.675 1 0 104 ASP B C 7
ATOM 7083 O O . ASP B 2 2 ? 8.428 -16.331 -0.177 1 0 104 ASP B O 7
ATOM 7092 N N . GLY B 2 3 ? 8.082 -14.601 -1.487 1 0 105 GLY B N 7
ATOM 7093 C CA . GLY B 2 3 ? 6.708 -15.071 -1.822 1 0 105 GLY B CA 7
ATOM 7094 C C . GLY B 2 3 ? 5.703 -14.436 -0.86 1 0 105 GLY B C 7
ATOM 7095 O O . GLY B 2 3 ? 4.518 -14.696 -0.926 1 0 105 GLY B O 7
ATOM 7099 N N . ARG B 2 4 ? 6.167 -13.606 0.034 1 0 106 ARG B N 7
ATOM 7100 C CA . ARG B 2 4 ? 5.237 -12.956 0.999 1 0 106 ARG B CA 7
ATOM 7101 C C . ARG B 2 4 ? 5.054 -11.484 0.619 1 0 106 ARG B C 7
ATOM 7102 O O . ARG B 2 4 ? 5.999 -10.719 0.589 1 0 106 ARG B O 7
ATOM 7123 N N . ASN B 2 5 ? 3.847 -11.083 0.329 1 0 107 ASN B N 7
ATOM 7124 C CA . ASN B 2 5 ? 3.606 -9.66 -0.045 1 0 107 ASN B CA 7
ATOM 7125 C C . ASN B 2 5 ? 4.57 -9.257 -1.163 1 0 107 ASN B C 7
ATOM 7126 O O . ASN B 2 5 ? 5.149 -8.188 -1.141 1 0 107 ASN B O 7
ATOM 7137 N N . ASP B 2 6 ? 4.749 -10.103 -2.14 1 0 108 ASP B N 7
ATOM 7138 C CA . ASP B 2 6 ? 5.673 -9.765 -3.26 1 0 108 ASP B CA 7
ATOM 7139 C C . ASP B 2 6 ? 4.873 -9.619 -4.556 1 0 108 ASP B C 7
ATOM 7140 O O . ASP B 2 6 ? 4.042 -10.446 -4.877 1 0 108 ASP B O 7
ATOM 7149 N N . PHE B 2 7 ? 5.118 -8.578 -5.305 1 0 109 PHE B N 7
ATOM 7150 C CA . PHE B 2 7 ? 4.37 -8.388 -6.582 1 0 109 PHE B CA 7
ATOM 7151 C C . PHE B 2 7 ? 4.991 -7.23 -7.376 1 0 109 PHE B C 7
ATOM 7152 O O . PHE B 2 7 ? 6.169 -7.239 -7.675 1 0 109 PHE B O 7
ATOM 7169 N N . TYR B 2 8 ? 4.206 -6.241 -7.733 1 0 110 TYR B N 7
ATOM 7170 C CA . TYR B 2 8 ? 4.753 -5.09 -8.525 1 0 110 TYR B CA 7
ATOM 7171 C C . TYR B 2 8 ? 3.907 -3.819 -8.307 1 0 110 TYR B C 7
ATOM 7172 O O . TYR B 2 8 ? 2.708 -3.885 -8.119 1 0 110 TYR B O 7
ATOM 7190 N N . CYS B 2 9 ? 4.524 -2.659 -8.363 1 0 111 CYS B N 7
ATOM 7191 C CA . CYS B 2 9 ? 3.757 -1.386 -8.196 1 0 111 CYS B CA 7
ATOM 7192 C C . CYS B 2 9 ? 3.225 -1.016 -9.586 1 0 111 CYS B C 7
ATOM 7193 O O . CYS B 2 9 ? 3.984 -0.872 -10.524 1 0 111 CYS B O 7
ATOM 7200 N N . TRP B 2 10 ? 1.937 -0.876 -9.726 1 0 112 TRP B N 7
ATOM 7201 C CA . TRP B 2 10 ? 1.354 -0.532 -11.057 1 0 112 TRP B CA 7
ATOM 7202 C C . TRP B 2 10 ? 1.89 0.813 -11.565 1 0 112 TRP B C 7
ATOM 7203 O O . TRP B 2 10 ? 1.848 1.088 -12.748 1 0 112 TRP B O 7
ATOM 7224 N N . VAL B 2 11 ? 2.38 1.664 -10.702 1 0 113 VAL B N 7
ATOM 7225 C CA . VAL B 2 11 ? 2.883 2.986 -11.192 1 0 113 VAL B CA 7
ATOM 7226 C C . VAL B 2 11 ? 4.219 2.813 -11.926 1 0 113 VAL B C 7
ATOM 7227 O O . VAL B 2 11 ? 4.477 3.474 -12.914 1 0 113 VAL B O 7
ATOM 7240 N N . CYS B 2 12 ? 5.069 1.937 -11.459 1 0 114 CYS B N 7
ATOM 7241 C CA . CYS B 2 12 ? 6.387 1.746 -12.133 1 0 114 CYS B CA 7
ATOM 7242 C C . CYS B 2 12 ? 6.452 0.357 -12.755 1 0 114 CYS B C 7
ATOM 7243 O O . CYS B 2 12 ? 7.327 0.06 -13.544 1 0 114 CYS B O 7
ATOM 7250 N N . HIS B 2 13 ? 5.555 -0.512 -12.39 1 0 115 HIS B N 7
ATOM 7251 C CA . HIS B 2 13 ? 5.613 -1.888 -12.944 1 0 115 HIS B CA 7
ATOM 7252 C C . HIS B 2 13 ? 6.9 -2.543 -12.443 1 0 115 HIS B C 7
ATOM 7253 O O . HIS B 2 13 ? 7.365 -3.529 -12.978 1 0 115 HIS B O 7
ATOM 7268 N N . ARG B 2 14 ? 7.485 -1.984 -11.414 1 0 116 ARG B N 7
ATOM 7269 C CA . ARG B 2 14 ? 8.744 -2.553 -10.856 1 0 116 ARG B CA 7
ATOM 7270 C C . ARG B 2 14 ? 8.545 -2.871 -9.372 1 0 116 ARG B C 7
ATOM 7271 O O . ARG B 2 14 ? 7.838 -2.18 -8.667 1 0 116 ARG B O 7
ATOM 7292 N N . GLU B 2 15 ? 9.168 -3.914 -8.89 1 0 117 GLU B N 7
ATOM 7293 C CA . GLU B 2 15 ? 9.012 -4.277 -7.453 1 0 117 GLU B CA 7
ATOM 7294 C C . GLU B 2 15 ? 10.132 -3.626 -6.638 1 0 117 GLU B C 7
ATOM 7295 O O . GLU B 2 15 ? 11.248 -3.488 -7.099 1 0 117 GLU B O 7
ATOM 7307 N N . GLY B 2 16 ? 9.842 -3.223 -5.43 1 0 118 GLY B N 7
ATOM 7308 C CA . GLY B 2 16 ? 10.891 -2.585 -4.586 1 0 118 GLY B CA 7
ATOM 7309 C C . GLY B 2 16 ? 10.242 -1.602 -3.61 1 0 118 GLY B C 7
ATOM 7310 O O . GLY B 2 16 ? 9.543 -0.691 -4.003 1 0 118 GLY B O 7
ATOM 7314 N N . GLN B 2 17 ? 10.473 -1.776 -2.336 1 0 119 GLN B N 7
ATOM 7315 C CA . GLN B 2 17 ? 9.874 -0.85 -1.335 1 0 119 GLN B CA 7
ATOM 7316 C C . GLN B 2 17 ? 8.367 -0.74 -1.575 1 0 119 GLN B C 7
ATOM 7317 O O . GLN B 2 17 ? 7.883 0.244 -2.099 1 0 119 GLN B O 7
ATOM 7331 N N . VAL B 2 18 ? 7.62 -1.739 -1.195 1 0 120 VAL B N 7
ATOM 7332 C CA . VAL B 2 18 ? 6.145 -1.686 -1.403 1 0 120 VAL B CA 7
ATOM 7333 C C . VAL B 2 18 ? 5.427 -2.017 -0.092 1 0 120 VAL B C 7
ATOM 7334 O O . VAL B 2 18 ? 5.908 -2.79 0.712 1 0 120 VAL B O 7
ATOM 7347 N N . LEU B 2 19 ? 4.275 -1.442 0.125 1 0 121 LEU B N 7
ATOM 7348 C CA . LEU B 2 19 ? 3.523 -1.727 1.38 1 0 121 LEU B CA 7
ATOM 7349 C C . LEU B 2 19 ? 2.383 -2.702 1.074 1 0 121 LEU B C 7
ATOM 7350 O O . LEU B 2 19 ? 1.888 -2.762 -0.034 1 0 121 LEU B O 7
ATOM 7366 N N . CYS B 2 20 ? 1.966 -3.473 2.042 1 0 122 CYS B N 7
ATOM 7367 C CA . CYS B 2 20 ? 0.864 -4.448 1.798 1 0 122 CYS B CA 7
ATOM 7368 C C . CYS B 2 20 ? -0.486 -3.846 2.207 1 0 122 CYS B C 7
ATOM 7369 O O . CYS B 2 20 ? -0.679 -3.45 3.339 1 0 122 CYS B O 7
ATOM 7377 N N . CYS B 2 21 ? -1.432 -3.796 1.303 1 0 123 CYS B N 7
ATOM 7378 C CA . CYS B 2 21 ? -2.775 -3.243 1.662 1 0 123 CYS B CA 7
ATOM 7379 C C . CYS B 2 21 ? -3.728 -4.408 1.928 1 0 123 CYS B C 7
ATOM 7380 O O . CYS B 2 21 ? -3.317 -5.545 2.021 1 0 123 CYS B O 7
ATOM 7387 N N . GLU B 2 22 ? -4.998 -4.145 2.062 1 0 124 GLU B N 7
ATOM 7388 C CA . GLU B 2 22 ? -5.951 -5.257 2.332 1 0 124 GLU B CA 7
ATOM 7389 C C . GLU B 2 22 ? -7.195 -5.107 1.453 1 0 124 GLU B C 7
ATOM 7390 O O . GLU B 2 22 ? -7.868 -6.07 1.148 1 0 124 GLU B O 7
ATOM 7402 N N . LEU B 2 23 ? -7.506 -3.909 1.046 1 0 125 LEU B N 7
ATOM 7403 C CA . LEU B 2 23 ? -8.709 -3.704 0.196 1 0 125 LEU B CA 7
ATOM 7404 C C . LEU B 2 23 ? -8.281 -3.526 -1.261 1 0 125 LEU B C 7
ATOM 7405 O O . LEU B 2 23 ? -9.081 -3.202 -2.118 1 0 125 LEU B O 7
ATOM 7421 N N . CYS B 2 24 ? -7.023 -3.734 -1.548 1 0 126 CYS B N 7
ATOM 7422 C CA . CYS B 2 24 ? -6.539 -3.571 -2.945 1 0 126 CYS B CA 7
ATOM 7423 C C . CYS B 2 24 ? -5.313 -4.463 -3.166 1 0 126 CYS B C 7
ATOM 7424 O O . CYS B 2 24 ? -4.75 -5.008 -2.238 1 0 126 CYS B O 7
ATOM 7431 N N . PRO B 2 25 ? -4.899 -4.594 -4.391 1 0 127 PRO B N 7
ATOM 7432 C CA . PRO B 2 25 ? -3.728 -5.415 -4.776 1 0 127 PRO B CA 7
ATOM 7433 C C . PRO B 2 25 ? -2.829 -5.716 -3.574 1 0 127 PRO B C 7
ATOM 7434 O O . PRO B 2 25 ? -2.432 -4.831 -2.845 1 0 127 PRO B O 7
ATOM 7445 N N . ARG B 2 26 ? -2.54 -6.965 -3.35 1 0 128 ARG B N 7
ATOM 7446 C CA . ARG B 2 26 ? -1.722 -7.362 -2.169 1 0 128 ARG B CA 7
ATOM 7447 C C . ARG B 2 26 ? -0.531 -6.413 -1.959 1 0 128 ARG B C 7
ATOM 7448 O O . ARG B 2 26 ? -0.16 -6.124 -0.837 1 0 128 ARG B O 7
ATOM 7469 N N . VAL B 2 27 ? 0.094 -5.942 -3.004 1 0 129 VAL B N 7
ATOM 7470 C CA . VAL B 2 27 ? 1.283 -5.06 -2.807 1 0 129 VAL B CA 7
ATOM 7471 C C . VAL B 2 27 ? 1.113 -3.75 -3.579 1 0 129 VAL B C 7
ATOM 7472 O O . VAL B 2 27 ? 0.571 -3.722 -4.669 1 0 129 VAL B O 7
ATOM 7485 N N . TYR B 2 28 ? 1.575 -2.661 -3.021 1 0 130 TYR B N 7
ATOM 7486 C CA . TYR B 2 28 ? 1.483 -1.366 -3.747 1 0 130 TYR B CA 7
ATOM 7487 C C . TYR B 2 28 ? 2.605 -0.425 -3.292 1 0 130 TYR B C 7
ATOM 7488 O O . TYR B 2 28 ? 3.182 -0.572 -2.231 1 0 130 TYR B O 7
ATOM 7506 N N . HIS B 2 29 ? 2.929 0.525 -4.122 1 0 131 HIS B N 7
ATOM 7507 C CA . HIS B 2 29 ? 4.06 1.459 -3.851 1 0 131 HIS B CA 7
ATOM 7508 C C . HIS B 2 29 ? 3.741 2.481 -2.754 1 0 131 HIS B C 7
ATOM 7509 O O . HIS B 2 29 ? 2.64 2.981 -2.644 1 0 131 HIS B O 7
ATOM 7523 N N . ALA B 2 30 ? 4.742 2.84 -1.989 1 0 132 ALA B N 7
ATOM 7524 C CA . ALA B 2 30 ? 4.577 3.913 -0.967 1 0 132 ALA B CA 7
ATOM 7525 C C . ALA B 2 30 ? 5.328 5.133 -1.499 1 0 132 ALA B C 7
ATOM 7526 O O . ALA B 2 30 ? 5.024 6.268 -1.183 1 0 132 ALA B O 7
ATOM 7533 N N . LYS B 2 31 ? 6.299 4.882 -2.343 1 0 133 LYS B N 7
ATOM 7534 C CA . LYS B 2 31 ? 7.101 5.984 -2.941 1 0 133 LYS B CA 7
ATOM 7535 C C . LYS B 2 31 ? 6.204 6.728 -3.921 1 0 133 LYS B C 7
ATOM 7536 O O . LYS B 2 31 ? 5.956 7.908 -3.791 1 0 133 LYS B O 7
ATOM 7555 N N . CYS B 2 32 ? 5.691 6.022 -4.89 1 0 134 CYS B N 7
ATOM 7556 C CA . CYS B 2 32 ? 4.779 6.65 -5.879 1 0 134 CYS B CA 7
ATOM 7557 C C . CYS B 2 32 ? 3.634 7.319 -5.125 1 0 134 CYS B C 7
ATOM 7558 O O . CYS B 2 32 ? 3.127 8.349 -5.524 1 0 134 CYS B O 7
ATOM 7565 N N . LEU B 2 33 ? 3.242 6.745 -4.022 1 0 135 LEU B N 7
ATOM 7566 C CA . LEU B 2 33 ? 2.16 7.352 -3.203 1 0 135 LEU B CA 7
ATOM 7567 C C . LEU B 2 33 ? 2.75 8.538 -2.442 1 0 135 LEU B C 7
ATOM 7568 O O . LEU B 2 33 ? 2.043 9.329 -1.848 1 0 135 LEU B O 7
ATOM 7584 N N . ARG B 2 34 ? 4.052 8.662 -2.462 1 0 136 ARG B N 7
ATOM 7585 C CA . ARG B 2 34 ? 4.714 9.789 -1.749 1 0 136 ARG B CA 7
ATOM 7586 C C . ARG B 2 34 ? 4.545 9.612 -0.239 1 0 136 ARG B C 7
ATOM 7587 O O . ARG B 2 34 ? 4.274 10.553 0.481 1 0 136 ARG B O 7
ATOM 7608 N N . LEU B 2 35 ? 4.712 8.413 0.246 1 0 137 LEU B N 7
ATOM 7609 C CA . LEU B 2 35 ? 4.588 8.18 1.713 1 0 137 LEU B CA 7
ATOM 7610 C C . LEU B 2 35 ? 5.936 7.719 2.268 1 0 137 LEU B C 7
ATOM 7611 O O . LEU B 2 35 ? 6.599 6.878 1.696 1 0 137 LEU B O 7
ATOM 7627 N N . THR B 2 36 ? 6.347 8.267 3.379 1 0 138 THR B N 7
ATOM 7628 C CA . THR B 2 36 ? 7.657 7.868 3.966 1 0 138 THR B CA 7
ATOM 7629 C C . THR B 2 36 ? 7.419 7.053 5.238 1 0 138 THR B C 7
ATOM 7630 O O . THR B 2 36 ? 8.347 6.592 5.875 1 0 138 THR B O 7
ATOM 7641 N N . SER B 2 37 ? 6.183 6.871 5.613 1 0 139 SER B N 7
ATOM 7642 C CA . SER B 2 37 ? 5.885 6.093 6.848 1 0 139 SER B CA 7
ATOM 7643 C C . SER B 2 37 ? 5.159 4.802 6.467 1 0 139 SER B C 7
ATOM 7644 O O . SER B 2 37 ? 4.407 4.757 5.512 1 0 139 SER B O 7
ATOM 7652 N N . GLU B 2 38 ? 5.379 3.747 7.201 1 0 140 GLU B N 7
ATOM 7653 C CA . GLU B 2 38 ? 4.698 2.464 6.881 1 0 140 GLU B CA 7
ATOM 7654 C C . GLU B 2 38 ? 3.813 2.044 8.056 1 0 140 GLU B C 7
ATOM 7655 O O . GLU B 2 38 ? 4.256 1.384 8.974 1 0 140 GLU B O 7
ATOM 7667 N N . PRO B 2 39 ? 2.567 2.427 8.022 1 0 141 PRO B N 7
ATOM 7668 C CA . PRO B 2 39 ? 1.59 2.094 9.095 1 0 141 PRO B CA 7
ATOM 7669 C C . PRO B 2 39 ? 1.519 0.586 9.356 1 0 141 PRO B C 7
ATOM 7670 O O . PRO B 2 39 ? 1.809 -0.217 8.492 1 0 141 PRO B O 7
ATOM 7681 N N . GLU B 2 40 ? 1.137 0.195 10.539 1 0 142 GLU B N 7
ATOM 7682 C CA . GLU B 2 40 ? 1.052 -1.26 10.85 1 0 142 GLU B CA 7
ATOM 7683 C C . GLU B 2 40 ? -0.404 -1.72 10.762 1 0 142 GLU B C 7
ATOM 7684 O O . GLU B 2 40 ? -1.322 -0.962 11.011 1 0 142 GLU B O 7
ATOM 7696 N N . GLY B 2 41 ? -0.626 -2.957 10.411 1 0 143 GLY B N 7
ATOM 7697 C CA . GLY B 2 41 ? -2.023 -3.466 10.306 1 0 143 GLY B CA 7
ATOM 7698 C C . GLY B 2 41 ? -2.538 -3.252 8.882 1 0 143 GLY B C 7
ATOM 7699 O O . GLY B 2 41 ? -1.778 -3.016 7.964 1 0 143 GLY B O 7
ATOM 7703 N N . ASP B 2 42 ? -3.826 -3.337 8.689 1 0 144 ASP B N 7
ATOM 7704 C CA . ASP B 2 42 ? -4.392 -3.141 7.323 1 0 144 ASP B CA 7
ATOM 7705 C C . ASP B 2 42 ? -4.342 -1.657 6.949 1 0 144 ASP B C 7
ATOM 7706 O O . ASP B 2 42 ? -5.14 -0.862 7.406 1 0 144 ASP B O 7
ATOM 7715 N N . TRP B 2 43 ? -3.416 -1.281 6.108 1 0 145 TRP B N 7
ATOM 7716 C CA . TRP B 2 43 ? -3.32 0.147 5.694 1 0 145 TRP B CA 7
ATOM 7717 C C . TRP B 2 43 ? -4.083 0.335 4.38 1 0 145 TRP B C 7
ATOM 7718 O O . TRP B 2 43 ? -4.004 -0.482 3.483 1 0 145 TRP B O 7
ATOM 7739 N N . PHE B 2 44 ? -4.837 1.393 4.266 1 0 146 PHE B N 7
ATOM 7740 C CA . PHE B 2 44 ? -5.628 1.614 3.02 1 0 146 PHE B CA 7
ATOM 7741 C C . PHE B 2 44 ? -4.997 2.732 2.186 1 0 146 PHE B C 7
ATOM 7742 O O . PHE B 2 44 ? -4.982 3.879 2.586 1 0 146 PHE B O 7
ATOM 7759 N N . CYS B 2 45 ? -4.492 2.417 1.021 1 0 147 CYS B N 7
ATOM 7760 C CA . CYS B 2 45 ? -3.9 3.488 0.171 1 0 147 CYS B CA 7
ATOM 7761 C C . CYS B 2 45 ? -4.933 4.601 -0.006 1 0 147 CYS B C 7
ATOM 7762 O O . CYS B 2 45 ? -6.102 4.34 -0.214 1 0 147 CYS B O 7
ATOM 7769 N N . PRO B 2 46 ? -4.51 5.829 0.062 1 0 148 PRO B N 7
ATOM 7770 C CA . PRO B 2 46 ? -5.416 6.991 -0.085 1 0 148 PRO B CA 7
ATOM 7771 C C . PRO B 2 46 ? -6.491 6.717 -1.136 1 0 148 PRO B C 7
ATOM 7772 O O . PRO B 2 46 ? -7.587 7.234 -1.069 1 0 148 PRO B O 7
ATOM 7783 N N . GLU B 2 47 ? -6.183 5.89 -2.1 1 0 149 GLU B N 7
ATOM 7784 C CA . GLU B 2 47 ? -7.186 5.568 -3.15 1 0 149 GLU B CA 7
ATOM 7785 C C . GLU B 2 47 ? -8.335 4.771 -2.524 1 0 149 GLU B C 7
ATOM 7786 O O . GLU B 2 47 ? -9.491 5.074 -2.737 1 0 149 GLU B O 7
ATOM 7798 N N . CYS B 2 48 ? -8.039 3.755 -1.754 1 0 150 CYS B N 7
ATOM 7799 C CA . CYS B 2 48 ? -9.146 2.972 -1.135 1 0 150 CYS B CA 7
ATOM 7800 C C . CYS B 2 48 ? -9.818 3.816 -0.046 1 0 150 CYS B C 7
ATOM 7801 O O . CYS B 2 48 ? -11.024 3.799 0.107 1 0 150 CYS B O 7
ATOM 7808 N N . GLU B 2 49 ? -9.052 4.56 0.707 1 0 151 GLU B N 7
ATOM 7809 C CA . GLU B 2 49 ? -9.65 5.418 1.775 1 0 151 GLU B CA 7
ATOM 7810 C C . GLU B 2 49 ? -10.65 6.406 1.158 1 0 151 GLU B C 7
ATOM 7811 O O . GLU B 2 49 ? -11.675 6.703 1.739 1 0 151 GLU B O 7
ATOM 7823 N N . LYS B 2 50 ? -10.359 6.927 -0.005 1 0 152 LYS B N 7
ATOM 7824 C CA . LYS B 2 50 ? -11.296 7.901 -0.641 1 0 152 LYS B CA 7
ATOM 7825 C C . LYS B 2 50 ? -12.648 7.235 -0.903 1 0 152 LYS B C 7
ATOM 7826 O O . LYS B 2 50 ? -13.693 7.807 -0.655 1 0 152 LYS B O 7
ATOM 7845 N N . ILE B 2 51 ? -12.642 6.035 -1.411 1 0 153 ILE B N 7
ATOM 7846 C CA . ILE B 2 51 ? -13.928 5.335 -1.69 1 0 153 ILE B CA 7
ATOM 7847 C C . ILE B 2 51 ? -14.72 5.17 -0.391 1 0 153 ILE B C 7
ATOM 7848 O O . ILE B 2 51 ? -15.933 5.251 -0.38 1 0 153 ILE B O 7
ATOM 7864 N N . THR B 2 52 ? -14.048 4.937 0.703 1 0 154 THR B N 7
ATOM 7865 C CA . THR B 2 52 ? -14.769 4.764 1.996 1 0 154 THR B CA 7
ATOM 7866 C C . THR B 2 52 ? -15.381 6.099 2.43 1 0 154 THR B C 7
ATOM 7867 O O . THR B 2 52 ? -16.488 6.151 2.927 1 0 154 THR B O 7
ATOM 7878 N N . VAL B 2 53 ? -14.67 7.179 2.248 1 0 155 VAL B N 7
ATOM 7879 C CA . VAL B 2 53 ? -15.216 8.506 2.65 1 0 155 VAL B CA 7
ATOM 7880 C C . VAL B 2 53 ? -16.425 8.849 1.776 1 0 155 VAL B C 7
ATOM 7881 O O . VAL B 2 53 ? -17.418 9.365 2.248 1 0 155 VAL B O 7
ATOM 7894 N N . ALA B 2 54 ? -16.349 8.566 0.504 1 0 156 ALA B N 7
ATOM 7895 C CA . ALA B 2 54 ? -17.494 8.877 -0.396 1 0 156 ALA B CA 7
ATOM 7896 C C . ALA B 2 54 ? -18.557 7.783 -0.269 1 0 156 ALA B C 7
ATOM 7897 O O . ALA B 2 54 ? -19.608 7.851 -0.873 1 0 156 ALA B O 7
ATOM 7904 N N . GLU B 2 55 ? -18.29 6.772 0.515 1 0 157 GLU B N 7
ATOM 7905 C CA . GLU B 2 55 ? -19.284 5.675 0.678 1 0 157 GLU B CA 7
ATOM 7906 C C . GLU B 2 55 ? -19.709 5.16 -0.699 1 0 157 GLU B C 7
ATOM 7907 O O . GLU B 2 55 ? -18.947 5.192 -1.645 1 0 157 GLU B O 7
ATOM 7919 N N . CYS B 2 56 ? -20.919 4.685 -0.818 1 0 158 CYS B N 7
ATOM 7920 C CA . CYS B 2 56 ? -21.391 4.17 -2.134 1 0 158 CYS B CA 7
ATOM 7921 C C . CYS B 2 56 ? -21.857 5.339 -3.002 1 0 158 CYS B C 7
ATOM 7922 O O . CYS B 2 56 ? -22.745 6.082 -2.634 1 0 158 CYS B O 7
ATOM 7930 N N . ILE B 2 57 ? -21.266 5.509 -4.152 1 0 159 ILE B N 7
ATOM 7931 C CA . ILE B 2 57 ? -21.674 6.632 -5.042 1 0 159 ILE B CA 7
ATOM 7932 C C . ILE B 2 57 ? -23.162 6.502 -5.378 1 0 159 ILE B C 7
ATOM 7933 O O . ILE B 2 57 ? -23.878 7.48 -5.454 1 0 159 ILE B O 7
ATOM 7949 N N . GLU B 2 58 ? -23.632 5.302 -5.58 1 0 160 GLU B N 7
ATOM 7950 C CA . GLU B 2 58 ? -25.071 5.112 -5.912 1 0 160 GLU B CA 7
ATOM 7951 C C . GLU B 2 58 ? -25.639 3.96 -5.079 1 0 160 GLU B C 7
ATOM 7952 O O . GLU B 2 58 ? -24.983 2.962 -4.854 1 0 160 GLU B O 7
ATOM 7964 N N . THR B 2 59 ? -26.854 4.09 -4.622 1 0 161 THR B N 7
ATOM 7965 C CA . THR B 2 59 ? -27.464 3.002 -3.807 1 0 161 THR B CA 7
ATOM 7966 C C . THR B 2 59 ? -28.939 2.847 -4.182 1 0 161 THR B C 7
ATOM 7967 O O . THR B 2 59 ? -29.551 3.75 -4.717 1 0 161 THR B O 7
ATOM 7978 N N . GLN B 2 60 ? -29.515 1.708 -3.907 1 0 162 GLN B N 7
ATOM 7979 C CA . GLN B 2 60 ? -30.95 1.497 -4.248 1 0 162 GLN B CA 7
ATOM 7980 C C . GLN B 2 60 ? -31.819 1.855 -3.042 1 0 162 GLN B C 7
ATOM 7981 O O . GLN B 2 60 ? -31.43 1.668 -1.905 1 0 162 GLN B O 7
ATOM 7995 N N . SER B 2 61 ? -32.996 2.37 -3.278 1 0 163 SER B N 7
ATOM 7996 C CA . SER B 2 61 ? -33.888 2.738 -2.144 1 0 163 SER B CA 7
ATOM 7997 C C . SER B 2 61 ? -33.989 1.563 -1.17 1 0 163 SER B C 7
ATOM 7998 O O . SER B 2 61 ? -33.524 0.489 -1.519 1 0 163 SER B O 7
ATOM 8009 N N . SER A 1 1 ? 12.658 -10.008 5.843 1 0 31 SER A N 8
ATOM 8010 C CA . SER A 1 1 ? 13.624 -8.895 6.064 1 0 31 SER A CA 8
ATOM 8011 C C . SER A 1 1 ? 14.425 -8.652 4.783 1 0 31 SER A C 8
ATOM 8012 O O . SER A 1 1 ? 15.598 -8.339 4.823 1 0 31 SER A O 8
ATOM 8022 N N . THR A 1 2 ? 13.8 -8.794 3.647 1 0 32 THR A N 8
ATOM 8023 C CA . THR A 1 2 ? 14.526 -8.572 2.364 1 0 32 THR A CA 8
ATOM 8024 C C . THR A 1 2 ? 14.863 -7.086 2.221 1 0 32 THR A C 8
ATOM 8025 O O . THR A 1 2 ? 15.758 -6.711 1.49 1 0 32 THR A O 8
ATOM 8036 N N . GLY A 1 3 ? 14.153 -6.238 2.913 1 0 33 GLY A N 8
ATOM 8037 C CA . GLY A 1 3 ? 14.435 -4.778 2.816 1 0 33 GLY A CA 8
ATOM 8038 C C . GLY A 1 3 ? 13.747 -4.205 1.576 1 0 33 GLY A C 8
ATOM 8039 O O . GLY A 1 3 ? 14.139 -3.18 1.054 1 0 33 GLY A O 8
ATOM 8043 N N . ARG A 1 4 ? 12.723 -4.859 1.1 1 0 34 ARG A N 8
ATOM 8044 C CA . ARG A 1 4 ? 12.009 -4.352 -0.106 1 0 34 ARG A CA 8
ATOM 8045 C C . ARG A 1 4 ? 11.539 -2.919 0.146 1 0 34 ARG A C 8
ATOM 8046 O O . ARG A 1 4 ? 11.515 -2.097 -0.748 1 0 34 ARG A O 8
ATOM 8067 N N . VAL A 1 5 ? 11.162 -2.612 1.357 1 0 35 VAL A N 8
ATOM 8068 C CA . VAL A 1 5 ? 10.696 -1.23 1.665 1 0 35 VAL A CA 8
ATOM 8069 C C . VAL A 1 5 ? 11.234 -0.801 3.032 1 0 35 VAL A C 8
ATOM 8070 O O . VAL A 1 5 ? 11.472 -1.617 3.9 1 0 35 VAL A O 8
ATOM 8083 N N . LYS A 1 6 ? 11.428 0.474 3.23 1 0 36 LYS A N 8
ATOM 8084 C CA . LYS A 1 6 ? 11.95 0.954 4.541 1 0 36 LYS A CA 8
ATOM 8085 C C . LYS A 1 6 ? 11.084 0.394 5.67 1 0 36 LYS A C 8
ATOM 8086 O O . LYS A 1 6 ? 9.882 0.263 5.539 1 0 36 LYS A O 8
ATOM 8105 N N . LYS A 1 7 ? 11.682 0.061 6.781 1 0 37 LYS A N 8
ATOM 8106 C CA . LYS A 1 7 ? 10.891 -0.488 7.918 1 0 37 LYS A CA 8
ATOM 8107 C C . LYS A 1 7 ? 11.823 -0.771 9.099 1 0 37 LYS A C 8
ATOM 8108 O O . LYS A 1 7 ? 11.518 -0.456 10.231 1 0 37 LYS A O 8
ATOM 8127 N N . PRO A 1 8 ? 12.953 -1.366 8.832 1 0 38 PRO A N 8
ATOM 8128 C CA . PRO A 1 8 ? 13.951 -1.71 9.887 1 0 38 PRO A CA 8
ATOM 8129 C C . PRO A 1 8 ? 14.468 -0.465 10.615 1 0 38 PRO A C 8
ATOM 8130 O O . PRO A 1 8 ? 14.579 0.6 10.038 1 0 38 PRO A O 8
ATOM 8141 N N . HIS A 1 9 ? 14.789 -0.59 11.872 1 0 39 HIS A N 8
ATOM 8142 C CA . HIS A 1 9 ? 15.298 0.587 12.629 1 0 39 HIS A CA 8
ATOM 8143 C C . HIS A 1 9 ? 14.338 1.762 12.441 1 0 39 HIS A C 8
ATOM 8144 O O . HIS A 1 9 ? 14.749 2.902 12.346 1 0 39 HIS A O 8
ATOM 8159 N N . ARG A 1 10 ? 13.062 1.497 12.386 1 0 40 ARG A N 8
ATOM 8160 C CA . ARG A 1 10 ? 12.08 2.601 12.203 1 0 40 ARG A CA 8
ATOM 8161 C C . ARG A 1 10 ? 12.284 3.651 13.296 1 0 40 ARG A C 8
ATOM 8162 O O . ARG A 1 10 ? 12.171 4.839 13.059 1 0 40 ARG A O 8
ATOM 8183 N N . TYR A 1 11 ? 12.586 3.226 14.492 1 0 41 TYR A N 8
ATOM 8184 C CA . TYR A 1 11 ? 12.797 4.202 15.599 1 0 41 TYR A CA 8
ATOM 8185 C C . TYR A 1 11 ? 13.988 5.101 15.265 1 0 41 TYR A C 8
ATOM 8186 O O . TYR A 1 11 ? 13.777 6.29 15.089 1 0 41 TYR A O 8
ATOM 8205 N N . GLN B 2 1 ? 6.626 -17.294 7.517 1 0 103 GLN B N 8
ATOM 8206 C CA . GLN B 2 1 ? 7.745 -16.462 6.991 1 0 103 GLN B CA 8
ATOM 8207 C C . GLN B 2 1 ? 7.239 -15.049 6.701 1 0 103 GLN B C 8
ATOM 8208 O O . GLN B 2 1 ? 6.077 -14.745 6.888 1 0 103 GLN B O 8
ATOM 8224 N N . ASP B 2 2 ? 8.101 -14.182 6.247 1 0 104 ASP B N 8
ATOM 8225 C CA . ASP B 2 2 ? 7.667 -12.788 5.945 1 0 104 ASP B CA 8
ATOM 8226 C C . ASP B 2 2 ? 6.561 -12.815 4.889 1 0 104 ASP B C 8
ATOM 8227 O O . ASP B 2 2 ? 5.643 -12.02 4.916 1 0 104 ASP B O 8
ATOM 8236 N N . GLY B 2 3 ? 6.641 -13.724 3.955 1 0 105 GLY B N 8
ATOM 8237 C CA . GLY B 2 3 ? 5.595 -13.799 2.898 1 0 105 GLY B CA 8
ATOM 8238 C C . GLY B 2 3 ? 5.99 -12.905 1.723 1 0 105 GLY B C 8
ATOM 8239 O O . GLY B 2 3 ? 5.218 -12.682 0.81 1 0 105 GLY B O 8
ATOM 8243 N N . ARG B 2 4 ? 7.188 -12.387 1.736 1 0 106 ARG B N 8
ATOM 8244 C CA . ARG B 2 4 ? 7.63 -11.502 0.622 1 0 106 ARG B CA 8
ATOM 8245 C C . ARG B 2 4 ? 6.416 -10.784 0.029 1 0 106 ARG B C 8
ATOM 8246 O O . ARG B 2 4 ? 5.833 -11.226 -0.943 1 0 106 ARG B O 8
ATOM 8267 N N . ASN B 2 5 ? 6.029 -9.68 0.604 1 0 107 ASN B N 8
ATOM 8268 C CA . ASN B 2 5 ? 4.852 -8.934 0.075 1 0 107 ASN B CA 8
ATOM 8269 C C . ASN B 2 5 ? 5.292 -8.059 -1.101 1 0 107 ASN B C 8
ATOM 8270 O O . ASN B 2 5 ? 4.638 -7.096 -1.451 1 0 107 ASN B O 8
ATOM 8281 N N . ASP B 2 6 ? 6.395 -8.386 -1.717 1 0 108 ASP B N 8
ATOM 8282 C CA . ASP B 2 6 ? 6.876 -7.572 -2.869 1 0 108 ASP B CA 8
ATOM 8283 C C . ASP B 2 6 ? 6.226 -8.077 -4.159 1 0 108 ASP B C 8
ATOM 8284 O O . ASP B 2 6 ? 6.202 -9.262 -4.427 1 0 108 ASP B O 8
ATOM 8293 N N . PHE B 2 7 ? 5.706 -7.19 -4.963 1 0 109 PHE B N 8
ATOM 8294 C CA . PHE B 2 7 ? 5.069 -7.624 -6.239 1 0 109 PHE B CA 8
ATOM 8295 C C . PHE B 2 7 ? 5.148 -6.488 -7.269 1 0 109 PHE B C 8
ATOM 8296 O O . PHE B 2 7 ? 6.068 -6.427 -8.062 1 0 109 PHE B O 8
ATOM 8313 N N . TYR B 2 8 ? 4.184 -5.598 -7.275 1 0 110 TYR B N 8
ATOM 8314 C CA . TYR B 2 8 ? 4.208 -4.465 -8.258 1 0 110 TYR B CA 8
ATOM 8315 C C . TYR B 2 8 ? 3.291 -3.314 -7.795 1 0 110 TYR B C 8
ATOM 8316 O O . TYR B 2 8 ? 2.182 -3.533 -7.347 1 0 110 TYR B O 8
ATOM 8334 N N . CYS B 2 9 ? 3.738 -2.086 -7.932 1 0 111 CYS B N 8
ATOM 8335 C CA . CYS B 2 9 ? 2.884 -0.921 -7.537 1 0 111 CYS B CA 8
ATOM 8336 C C . CYS B 2 9 ? 2.137 -0.484 -8.798 1 0 111 CYS B C 8
ATOM 8337 O O . CYS B 2 9 ? 2.749 -0.183 -9.804 1 0 111 CYS B O 8
ATOM 8344 N N . TRP B 2 10 ? 0.837 -0.457 -8.759 1 0 112 TRP B N 8
ATOM 8345 C CA . TRP B 2 10 ? 0.051 -0.048 -9.961 1 0 112 TRP B CA 8
ATOM 8346 C C . TRP B 2 10 ? 0.431 1.367 -10.417 1 0 112 TRP B C 8
ATOM 8347 O O . TRP B 2 10 ? 0.315 1.694 -11.582 1 0 112 TRP B O 8
ATOM 8368 N N . VAL B 2 11 ? 0.864 2.221 -9.527 1 0 113 VAL B N 8
ATOM 8369 C CA . VAL B 2 11 ? 1.217 3.608 -9.963 1 0 113 VAL B CA 8
ATOM 8370 C C . VAL B 2 11 ? 2.44 3.582 -10.892 1 0 113 VAL B C 8
ATOM 8371 O O . VAL B 2 11 ? 2.497 4.308 -11.866 1 0 113 VAL B O 8
ATOM 8384 N N . CYS B 2 12 ? 3.414 2.76 -10.607 1 0 114 CYS B N 8
ATOM 8385 C CA . CYS B 2 12 ? 4.622 2.704 -11.483 1 0 114 CYS B CA 8
ATOM 8386 C C . CYS B 2 12 ? 4.611 1.411 -12.291 1 0 114 CYS B C 8
ATOM 8387 O O . CYS B 2 12 ? 5.311 1.278 -13.275 1 0 114 CYS B O 8
ATOM 8394 N N . HIS B 2 13 ? 3.847 0.444 -11.875 1 0 115 HIS B N 8
ATOM 8395 C CA . HIS B 2 13 ? 3.841 -0.843 -12.616 1 0 115 HIS B CA 8
ATOM 8396 C C . HIS B 2 13 ? 5.225 -1.477 -12.466 1 0 115 HIS B C 8
ATOM 8397 O O . HIS B 2 13 ? 5.603 -2.362 -13.209 1 0 115 HIS B O 8
ATOM 8412 N N . ARG B 2 14 ? 5.987 -1.014 -11.508 1 0 116 ARG B N 8
ATOM 8413 C CA . ARG B 2 14 ? 7.352 -1.569 -11.292 1 0 116 ARG B CA 8
ATOM 8414 C C . ARG B 2 14 ? 7.558 -1.844 -9.8 1 0 116 ARG B C 8
ATOM 8415 O O . ARG B 2 14 ? 6.81 -1.379 -8.963 1 0 116 ARG B O 8
ATOM 8436 N N . GLU B 2 15 ? 8.57 -2.596 -9.459 1 0 117 GLU B N 8
ATOM 8437 C CA . GLU B 2 15 ? 8.823 -2.898 -8.022 1 0 117 GLU B CA 8
ATOM 8438 C C . GLU B 2 15 ? 9.711 -1.805 -7.421 1 0 117 GLU B C 8
ATOM 8439 O O . GLU B 2 15 ? 10.511 -1.197 -8.103 1 0 117 GLU B O 8
ATOM 8451 N N . GLY B 2 16 ? 9.577 -1.553 -6.147 1 0 118 GLY B N 8
ATOM 8452 C CA . GLY B 2 16 ? 10.418 -0.505 -5.502 1 0 118 GLY B CA 8
ATOM 8453 C C . GLY B 2 16 ? 9.705 0.041 -4.262 1 0 118 GLY B C 8
ATOM 8454 O O . GLY B 2 16 ? 8.836 0.884 -4.354 1 0 118 GLY B O 8
ATOM 8458 N N . GLN B 2 17 ? 10.068 -0.434 -3.102 1 0 119 GLN B N 8
ATOM 8459 C CA . GLN B 2 17 ? 9.416 0.059 -1.855 1 0 119 GLN B CA 8
ATOM 8460 C C . GLN B 2 17 ? 7.897 -0.052 -1.994 1 0 119 GLN B C 8
ATOM 8461 O O . GLN B 2 17 ? 7.256 0.791 -2.59 1 0 119 GLN B O 8
ATOM 8475 N N . VAL B 2 18 ? 7.314 -1.086 -1.451 1 0 120 VAL B N 8
ATOM 8476 C CA . VAL B 2 18 ? 5.836 -1.248 -1.559 1 0 120 VAL B CA 8
ATOM 8477 C C . VAL B 2 18 ? 5.271 -1.734 -0.223 1 0 120 VAL B C 8
ATOM 8478 O O . VAL B 2 18 ? 5.912 -2.469 0.502 1 0 120 VAL B O 8
ATOM 8491 N N . LEU B 2 19 ? 4.072 -1.336 0.105 1 0 121 LEU B N 8
ATOM 8492 C CA . LEU B 2 19 ? 3.458 -1.792 1.384 1 0 121 LEU B CA 8
ATOM 8493 C C . LEU B 2 19 ? 2.273 -2.712 1.075 1 0 121 LEU B C 8
ATOM 8494 O O . LEU B 2 19 ? 1.834 -2.814 -0.054 1 0 121 LEU B O 8
ATOM 8510 N N . CYS B 2 20 ? 1.756 -3.391 2.063 1 0 122 CYS B N 8
ATOM 8511 C CA . CYS B 2 20 ? 0.607 -4.311 1.817 1 0 122 CYS B CA 8
ATOM 8512 C C . CYS B 2 20 ? -0.704 -3.669 2.287 1 0 122 CYS B C 8
ATOM 8513 O O . CYS B 2 20 ? -0.78 -3.116 3.365 1 0 122 CYS B O 8
ATOM 8521 N N . CYS B 2 21 ? -1.747 -3.761 1.499 1 0 123 CYS B N 8
ATOM 8522 C CA . CYS B 2 21 ? -3.055 -3.175 1.925 1 0 123 CYS B CA 8
ATOM 8523 C C . CYS B 2 21 ? -3.872 -4.273 2.637 1 0 123 CYS B C 8
ATOM 8524 O O . CYS B 2 21 ? -3.325 -5.287 3.018 1 0 123 CYS B O 8
ATOM 8531 N N . GLU B 2 22 ? -5.146 -4.085 2.838 1 0 124 GLU B N 8
ATOM 8532 C CA . GLU B 2 22 ? -5.936 -5.132 3.544 1 0 124 GLU B CA 8
ATOM 8533 C C . GLU B 2 22 ? -7.148 -5.531 2.7 1 0 124 GLU B C 8
ATOM 8534 O O . GLU B 2 22 ? -7.452 -6.698 2.551 1 0 124 GLU B O 8
ATOM 8546 N N . LEU B 2 23 ? -7.843 -4.576 2.15 1 0 125 LEU B N 8
ATOM 8547 C CA . LEU B 2 23 ? -9.05 -4.908 1.345 1 0 125 LEU B CA 8
ATOM 8548 C C . LEU B 2 23 ? -8.798 -4.557 -0.122 1 0 125 LEU B C 8
ATOM 8549 O O . LEU B 2 23 ? -9.711 -4.234 -0.859 1 0 125 LEU B O 8
ATOM 8565 N N . CYS B 2 24 ? -7.564 -4.612 -0.549 1 0 126 CYS B N 8
ATOM 8566 C CA . CYS B 2 24 ? -7.252 -4.304 -1.971 1 0 126 CYS B CA 8
ATOM 8567 C C . CYS B 2 24 ? -5.924 -4.962 -2.355 1 0 126 CYS B C 8
ATOM 8568 O O . CYS B 2 24 ? -5.223 -5.506 -1.526 1 0 126 CYS B O 8
ATOM 8575 N N . PRO B 2 25 ? -5.578 -4.895 -3.607 1 0 127 PRO B N 8
ATOM 8576 C CA . PRO B 2 25 ? -4.327 -5.475 -4.143 1 0 127 PRO B CA 8
ATOM 8577 C C . PRO B 2 25 ? -3.311 -5.753 -3.03 1 0 127 PRO B C 8
ATOM 8578 O O . PRO B 2 25 ? -2.861 -4.856 -2.349 1 0 127 PRO B O 8
ATOM 8589 N N . ARG B 2 26 ? -2.981 -6.996 -2.83 1 0 128 ARG B N 8
ATOM 8590 C CA . ARG B 2 26 ? -2.052 -7.371 -1.725 1 0 128 ARG B CA 8
ATOM 8591 C C . ARG B 2 26 ? -0.845 -6.421 -1.651 1 0 128 ARG B C 8
ATOM 8592 O O . ARG B 2 26 ? -0.309 -6.184 -0.587 1 0 128 ARG B O 8
ATOM 8613 N N . VAL B 2 27 ? -0.386 -5.896 -2.755 1 0 129 VAL B N 8
ATOM 8614 C CA . VAL B 2 27 ? 0.82 -5.02 -2.699 1 0 129 VAL B CA 8
ATOM 8615 C C . VAL B 2 27 ? 0.49 -3.617 -3.208 1 0 129 VAL B C 8
ATOM 8616 O O . VAL B 2 27 ? -0.277 -3.443 -4.136 1 0 129 VAL B O 8
ATOM 8629 N N . TYR B 2 28 ? 1.067 -2.609 -2.607 1 0 130 TYR B N 8
ATOM 8630 C CA . TYR B 2 28 ? 0.821 -1.223 -3.089 1 0 130 TYR B CA 8
ATOM 8631 C C . TYR B 2 28 ? 2.01 -0.322 -2.733 1 0 130 TYR B C 8
ATOM 8632 O O . TYR B 2 28 ? 2.849 -0.65 -1.918 1 0 130 TYR B O 8
ATOM 8650 N N . HIS B 2 29 ? 2.087 0.807 -3.378 1 0 131 HIS B N 8
ATOM 8651 C CA . HIS B 2 29 ? 3.226 1.751 -3.186 1 0 131 HIS B CA 8
ATOM 8652 C C . HIS B 2 29 ? 3 2.736 -2.034 1 0 131 HIS B C 8
ATOM 8653 O O . HIS B 2 29 ? 1.925 3.274 -1.854 1 0 131 HIS B O 8
ATOM 8667 N N . ALA B 2 30 ? 4.046 3.022 -1.301 1 0 132 ALA B N 8
ATOM 8668 C CA . ALA B 2 30 ? 3.973 4.054 -0.228 1 0 132 ALA B CA 8
ATOM 8669 C C . ALA B 2 30 ? 4.8 5.242 -0.715 1 0 132 ALA B C 8
ATOM 8670 O O . ALA B 2 30 ? 4.598 6.375 -0.32 1 0 132 ALA B O 8
ATOM 8677 N N . LYS B 2 31 ? 5.718 4.969 -1.608 1 0 133 LYS B N 8
ATOM 8678 C CA . LYS B 2 31 ? 6.593 6.038 -2.163 1 0 133 LYS B CA 8
ATOM 8679 C C . LYS B 2 31 ? 5.724 6.934 -3.037 1 0 133 LYS B C 8
ATOM 8680 O O . LYS B 2 31 ? 5.701 8.139 -2.89 1 0 133 LYS B O 8
ATOM 8699 N N . CYS B 2 32 ? 4.986 6.336 -3.93 1 0 134 CYS B N 8
ATOM 8700 C CA . CYS B 2 32 ? 4.093 7.124 -4.818 1 0 134 CYS B CA 8
ATOM 8701 C C . CYS B 2 32 ? 3.188 7.99 -3.948 1 0 134 CYS B C 8
ATOM 8702 O O . CYS B 2 32 ? 2.784 9.07 -4.331 1 0 134 CYS B O 8
ATOM 8709 N N . LEU B 2 33 ? 2.888 7.528 -2.765 1 0 135 LEU B N 8
ATOM 8710 C CA . LEU B 2 33 ? 2.042 8.323 -1.841 1 0 135 LEU B CA 8
ATOM 8711 C C . LEU B 2 33 ? 2.936 9.344 -1.138 1 0 135 LEU B C 8
ATOM 8712 O O . LEU B 2 33 ? 2.47 10.242 -0.465 1 0 135 LEU B O 8
ATOM 8728 N N . ARG B 2 34 ? 4.226 9.203 -1.298 1 0 136 ARG B N 8
ATOM 8729 C CA . ARG B 2 34 ? 5.173 10.163 -0.666 1 0 136 ARG B CA 8
ATOM 8730 C C . ARG B 2 34 ? 5.077 10.053 0.858 1 0 136 ARG B C 8
ATOM 8731 O O . ARG B 2 34 ? 5.025 11.043 1.559 1 0 136 ARG B O 8
ATOM 8752 N N . LEU B 2 35 ? 5.063 8.854 1.374 1 0 137 LEU B N 8
ATOM 8753 C CA . LEU B 2 35 ? 4.99 8.681 2.85 1 0 137 LEU B CA 8
ATOM 8754 C C . LEU B 2 35 ? 6.406 8.582 3.419 1 0 137 LEU B C 8
ATOM 8755 O O . LEU B 2 35 ? 7.308 8.078 2.78 1 0 137 LEU B O 8
ATOM 8771 N N . THR B 2 36 ? 6.609 9.065 4.614 1 0 138 THR B N 8
ATOM 8772 C CA . THR B 2 36 ? 7.968 9.001 5.222 1 0 138 THR B CA 8
ATOM 8773 C C . THR B 2 36 ? 7.994 7.919 6.303 1 0 138 THR B C 8
ATOM 8774 O O . THR B 2 36 ? 9.04 7.537 6.789 1 0 138 THR B O 8
ATOM 8785 N N . SER B 2 37 ? 6.849 7.42 6.679 1 0 139 SER B N 8
ATOM 8786 C CA . SER B 2 37 ? 6.806 6.359 7.726 1 0 139 SER B CA 8
ATOM 8787 C C . SER B 2 37 ? 5.73 5.335 7.36 1 0 139 SER B C 8
ATOM 8788 O O . SER B 2 37 ? 4.709 5.667 6.792 1 0 139 SER B O 8
ATOM 8796 N N . GLU B 2 38 ? 5.951 4.09 7.681 1 0 140 GLU B N 8
ATOM 8797 C CA . GLU B 2 38 ? 4.943 3.047 7.347 1 0 140 GLU B CA 8
ATOM 8798 C C . GLU B 2 38 ? 4.449 2.381 8.632 1 0 140 GLU B C 8
ATOM 8799 O O . GLU B 2 38 ? 5.013 1.413 9.097 1 0 140 GLU B O 8
ATOM 8811 N N . PRO B 2 39 ? 3.394 2.899 9.196 1 0 141 PRO B N 8
ATOM 8812 C CA . PRO B 2 39 ? 2.789 2.345 10.44 1 0 141 PRO B CA 8
ATOM 8813 C C . PRO B 2 39 ? 2.438 0.861 10.294 1 0 141 PRO B C 8
ATOM 8814 O O . PRO B 2 39 ? 2.169 0.381 9.209 1 0 141 PRO B O 8
ATOM 8825 N N . GLU B 2 40 ? 2.436 0.13 11.371 1 0 142 GLU B N 8
ATOM 8826 C CA . GLU B 2 40 ? 2.106 -1.32 11.286 1 0 142 GLU B CA 8
ATOM 8827 C C . GLU B 2 40 ? 0.594 -1.512 11.428 1 0 142 GLU B C 8
ATOM 8828 O O . GLU B 2 40 ? -0.032 -0.962 12.313 1 0 142 GLU B O 8
ATOM 8840 N N . GLY B 2 41 ? 0.002 -2.288 10.561 1 0 143 GLY B N 8
ATOM 8841 C CA . GLY B 2 41 ? -1.468 -2.514 10.645 1 0 143 GLY B CA 8
ATOM 8842 C C . GLY B 2 41 ? -2.07 -2.492 9.24 1 0 143 GLY B C 8
ATOM 8843 O O . GLY B 2 41 ? -1.364 -2.418 8.254 1 0 143 GLY B O 8
ATOM 8847 N N . ASP B 2 42 ? -3.369 -2.557 9.139 1 0 144 ASP B N 8
ATOM 8848 C CA . ASP B 2 42 ? -4.016 -2.539 7.798 1 0 144 ASP B CA 8
ATOM 8849 C C . ASP B 2 42 ? -3.829 -1.165 7.148 1 0 144 ASP B C 8
ATOM 8850 O O . ASP B 2 42 ? -4.385 -0.178 7.587 1 0 144 ASP B O 8
ATOM 8859 N N . TRP B 2 43 ? -3.053 -1.096 6.1 1 0 145 TRP B N 8
ATOM 8860 C CA . TRP B 2 43 ? -2.835 0.21 5.416 1 0 145 TRP B CA 8
ATOM 8861 C C . TRP B 2 43 ? -3.914 0.395 4.345 1 0 145 TRP B C 8
ATOM 8862 O O . TRP B 2 43 ? -4.224 -0.515 3.6 1 0 145 TRP B O 8
ATOM 8883 N N . PHE B 2 44 ? -4.498 1.558 4.27 1 0 146 PHE B N 8
ATOM 8884 C CA . PHE B 2 44 ? -5.575 1.79 3.265 1 0 146 PHE B CA 8
ATOM 8885 C C . PHE B 2 44 ? -5.066 2.7 2.147 1 0 146 PHE B C 8
ATOM 8886 O O . PHE B 2 44 ? -4.957 3.899 2.317 1 0 146 PHE B O 8
ATOM 8903 N N . CYS B 2 45 ? -4.769 2.154 0.995 1 0 147 CYS B N 8
ATOM 8904 C CA . CYS B 2 45 ? -4.291 3.017 -0.119 1 0 147 CYS B CA 8
ATOM 8905 C C . CYS B 2 45 ? -5.397 4.007 -0.481 1 0 147 CYS B C 8
ATOM 8906 O O . CYS B 2 45 ? -6.569 3.701 -0.376 1 0 147 CYS B O 8
ATOM 8913 N N . PRO B 2 46 ? -5.035 5.18 -0.916 1 0 148 PRO B N 8
ATOM 8914 C CA . PRO B 2 46 ? -6.013 6.229 -1.284 1 0 148 PRO B CA 8
ATOM 8915 C C . PRO B 2 46 ? -7.238 5.619 -1.967 1 0 148 PRO B C 8
ATOM 8916 O O . PRO B 2 46 ? -8.338 6.123 -1.863 1 0 148 PRO B O 8
ATOM 8927 N N . GLU B 2 47 ? -7.052 4.523 -2.654 1 0 149 GLU B N 8
ATOM 8928 C CA . GLU B 2 47 ? -8.197 3.881 -3.353 1 0 149 GLU B CA 8
ATOM 8929 C C . GLU B 2 47 ? -9.228 3.422 -2.32 1 0 149 GLU B C 8
ATOM 8930 O O . GLU B 2 47 ? -10.406 3.685 -2.455 1 0 149 GLU B O 8
ATOM 8942 N N . CYS B 2 48 ? -8.809 2.737 -1.287 1 0 150 CYS B N 8
ATOM 8943 C CA . CYS B 2 48 ? -9.799 2.286 -0.269 1 0 150 CYS B CA 8
ATOM 8944 C C . CYS B 2 48 ? -10.26 3.49 0.561 1 0 150 CYS B C 8
ATOM 8945 O O . CYS B 2 48 ? -11.431 3.642 0.85 1 0 150 CYS B O 8
ATOM 8952 N N . GLU B 2 49 ? -9.353 4.351 0.939 1 0 151 GLU B N 8
ATOM 8953 C CA . GLU B 2 49 ? -9.741 5.546 1.748 1 0 151 GLU B CA 8
ATOM 8954 C C . GLU B 2 49 ? -10.71 6.43 0.953 1 0 151 GLU B C 8
ATOM 8955 O O . GLU B 2 49 ? -11.623 7.013 1.504 1 0 151 GLU B O 8
ATOM 8967 N N . LYS B 2 50 ? -10.518 6.547 -0.336 1 0 152 LYS B N 8
ATOM 8968 C CA . LYS B 2 50 ? -11.422 7.414 -1.15 1 0 152 LYS B CA 8
ATOM 8969 C C . LYS B 2 50 ? -12.864 6.907 -1.052 1 0 152 LYS B C 8
ATOM 8970 O O . LYS B 2 50 ? -13.784 7.669 -0.835 1 0 152 LYS B O 8
ATOM 8989 N N . ILE B 2 51 ? -13.068 5.63 -1.216 1 0 153 ILE B N 8
ATOM 8990 C CA . ILE B 2 51 ? -14.449 5.08 -1.139 1 0 153 ILE B CA 8
ATOM 8991 C C . ILE B 2 51 ? -14.898 5.011 0.324 1 0 153 ILE B C 8
ATOM 8992 O O . ILE B 2 51 ? -16.076 5.009 0.621 1 0 153 ILE B O 8
ATOM 9008 N N . THR B 2 52 ? -13.969 4.947 1.239 1 0 154 THR B N 8
ATOM 9009 C CA . THR B 2 52 ? -14.347 4.876 2.679 1 0 154 THR B CA 8
ATOM 9010 C C . THR B 2 52 ? -14.962 6.207 3.119 1 0 154 THR B C 8
ATOM 9011 O O . THR B 2 52 ? -15.927 6.24 3.856 1 0 154 THR B O 8
ATOM 9022 N N . VAL B 2 53 ? -14.412 7.304 2.675 1 0 155 VAL B N 8
ATOM 9023 C CA . VAL B 2 53 ? -14.974 8.627 3.067 1 0 155 VAL B CA 8
ATOM 9024 C C . VAL B 2 53 ? -16.346 8.815 2.418 1 0 155 VAL B C 8
ATOM 9025 O O . VAL B 2 53 ? -17.269 9.316 3.028 1 0 155 VAL B O 8
ATOM 9038 N N . ALA B 2 54 ? -16.49 8.417 1.184 1 0 156 ALA B N 8
ATOM 9039 C CA . ALA B 2 54 ? -17.805 8.572 0.5 1 0 156 ALA B CA 8
ATOM 9040 C C . ALA B 2 54 ? -18.696 7.37 0.826 1 0 156 ALA B C 8
ATOM 9041 O O . ALA B 2 54 ? -19.789 7.237 0.312 1 0 156 ALA B O 8
ATOM 9048 N N . GLU B 2 55 ? -18.237 6.493 1.676 1 0 157 GLU B N 8
ATOM 9049 C CA . GLU B 2 55 ? -19.058 5.302 2.034 1 0 157 GLU B CA 8
ATOM 9050 C C . GLU B 2 55 ? -19.402 4.52 0.765 1 0 157 GLU B C 8
ATOM 9051 O O . GLU B 2 55 ? -18.532 4.061 0.053 1 0 157 GLU B O 8
ATOM 9063 N N . CYS B 2 56 ? -20.666 4.364 0.476 1 0 158 CYS B N 8
ATOM 9064 C CA . CYS B 2 56 ? -21.063 3.615 -0.749 1 0 158 CYS B CA 8
ATOM 9065 C C . CYS B 2 56 ? -22.037 4.46 -1.57 1 0 158 CYS B C 8
ATOM 9066 O O . CYS B 2 56 ? -22.993 5.003 -1.052 1 0 158 CYS B O 8
ATOM 9074 N N . ILE B 2 57 ? -21.804 4.576 -2.849 1 0 159 ILE B N 8
ATOM 9075 C CA . ILE B 2 57 ? -22.716 5.389 -3.702 1 0 159 ILE B CA 8
ATOM 9076 C C . ILE B 2 57 ? -23.631 4.456 -4.499 1 0 159 ILE B C 8
ATOM 9077 O O . ILE B 2 57 ? -23.191 3.485 -5.081 1 0 159 ILE B O 8
ATOM 9093 N N . GLU B 2 58 ? -24.904 4.746 -4.531 1 0 160 GLU B N 8
ATOM 9094 C CA . GLU B 2 58 ? -25.846 3.875 -5.292 1 0 160 GLU B CA 8
ATOM 9095 C C . GLU B 2 58 ? -26.898 4.745 -5.983 1 0 160 GLU B C 8
ATOM 9096 O O . GLU B 2 58 ? -27.327 5.754 -5.458 1 0 160 GLU B O 8
ATOM 9108 N N . THR B 2 59 ? -27.317 4.363 -7.158 1 0 161 THR B N 8
ATOM 9109 C CA . THR B 2 59 ? -28.341 5.168 -7.882 1 0 161 THR B CA 8
ATOM 9110 C C . THR B 2 59 ? -29.313 4.229 -8.601 1 0 161 THR B C 8
ATOM 9111 O O . THR B 2 59 ? -29.003 3.083 -8.863 1 0 161 THR B O 8
ATOM 9122 N N . GLN B 2 60 ? -30.485 4.706 -8.923 1 0 162 GLN B N 8
ATOM 9123 C CA . GLN B 2 60 ? -31.474 3.839 -9.624 1 0 162 GLN B CA 8
ATOM 9124 C C . GLN B 2 60 ? -31.334 4.029 -11.136 1 0 162 GLN B C 8
ATOM 9125 O O . GLN B 2 60 ? -31.354 5.136 -11.637 1 0 162 GLN B O 8
ATOM 9139 N N . SER B 2 61 ? -31.193 2.957 -11.867 1 0 163 SER B N 8
ATOM 9140 C CA . SER B 2 61 ? -31.054 3.078 -13.346 1 0 163 SER B CA 8
ATOM 9141 C C . SER B 2 61 ? -32.178 3.959 -13.895 1 0 163 SER B C 8
ATOM 9142 O O . SER B 2 61 ? -33.328 3.58 -13.744 1 0 163 SER B O 8
ATOM 9153 N N . SER A 1 1 ? 17.445 -12.645 2.685 1 0 31 SER A N 9
ATOM 9154 C CA . SER A 1 1 ? 17.189 -11.794 3.881 1 0 31 SER A CA 9
ATOM 9155 C C . SER A 1 1 ? 17.391 -10.322 3.514 1 0 31 SER A C 9
ATOM 9156 O O . SER A 1 1 ? 17.761 -9.511 4.339 1 0 31 SER A O 9
ATOM 9166 N N . THR A 1 2 ? 17.148 -9.971 2.281 1 0 32 THR A N 9
ATOM 9167 C CA . THR A 1 2 ? 17.326 -8.552 1.861 1 0 32 THR A CA 9
ATOM 9168 C C . THR A 1 2 ? 16.062 -7.759 2.201 1 0 32 THR A C 9
ATOM 9169 O O . THR A 1 2 ? 14.985 -8.308 2.316 1 0 32 THR A O 9
ATOM 9180 N N . GLY A 1 3 ? 16.185 -6.469 2.361 1 0 33 GLY A N 9
ATOM 9181 C CA . GLY A 1 3 ? 14.991 -5.643 2.694 1 0 33 GLY A CA 9
ATOM 9182 C C . GLY A 1 3 ? 14.237 -5.296 1.41 1 0 33 GLY A C 9
ATOM 9183 O O . GLY A 1 3 ? 14.613 -5.698 0.328 1 0 33 GLY A O 9
ATOM 9187 N N . ARG A 1 4 ? 13.171 -4.551 1.52 1 0 34 ARG A N 9
ATOM 9188 C CA . ARG A 1 4 ? 12.392 -4.177 0.307 1 0 34 ARG A CA 9
ATOM 9189 C C . ARG A 1 4 ? 11.514 -2.963 0.617 1 0 34 ARG A C 9
ATOM 9190 O O . ARG A 1 4 ? 11.165 -2.197 -0.259 1 0 34 ARG A O 9
ATOM 9211 N N . VAL A 1 5 ? 11.152 -2.783 1.859 1 0 35 VAL A N 9
ATOM 9212 C CA . VAL A 1 5 ? 10.292 -1.622 2.223 1 0 35 VAL A CA 9
ATOM 9213 C C . VAL A 1 5 ? 10.876 -0.919 3.45 1 0 35 VAL A C 9
ATOM 9214 O O . VAL A 1 5 ? 11.718 -1.455 4.142 1 0 35 VAL A O 9
ATOM 9227 N N . LYS A 1 6 ? 10.434 0.278 3.726 1 0 36 LYS A N 9
ATOM 9228 C CA . LYS A 1 6 ? 10.961 1.012 4.911 1 0 36 LYS A CA 9
ATOM 9229 C C . LYS A 1 6 ? 10.211 0.561 6.167 1 0 36 LYS A C 9
ATOM 9230 O O . LYS A 1 6 ? 9.019 0.328 6.137 1 0 36 LYS A O 9
ATOM 9249 N N . LYS A 1 7 ? 10.899 0.438 7.269 1 0 37 LYS A N 9
ATOM 9250 C CA . LYS A 1 7 ? 10.221 0.004 8.524 1 0 37 LYS A CA 9
ATOM 9251 C C . LYS A 1 7 ? 10.732 0.846 9.695 1 0 37 LYS A C 9
ATOM 9252 O O . LYS A 1 7 ? 11.469 0.371 10.536 1 0 37 LYS A O 9
ATOM 9271 N N . PRO A 1 8 ? 10.338 2.09 9.749 1 0 38 PRO A N 9
ATOM 9272 C CA . PRO A 1 8 ? 10.757 3.021 10.835 1 0 38 PRO A CA 9
ATOM 9273 C C . PRO A 1 8 ? 10.432 2.465 12.224 1 0 38 PRO A C 9
ATOM 9274 O O . PRO A 1 8 ? 9.446 1.78 12.414 1 0 38 PRO A O 9
ATOM 9285 N N . HIS A 1 9 ? 11.25 2.756 13.198 1 0 39 HIS A N 9
ATOM 9286 C CA . HIS A 1 9 ? 10.981 2.245 14.571 1 0 39 HIS A CA 9
ATOM 9287 C C . HIS A 1 9 ? 10.283 3.333 15.386 1 0 39 HIS A C 9
ATOM 9288 O O . HIS A 1 9 ? 10.611 4.499 15.292 1 0 39 HIS A O 9
ATOM 9303 N N . ARG A 1 10 ? 9.321 2.964 16.186 1 0 40 ARG A N 9
ATOM 9304 C CA . ARG A 1 10 ? 8.605 3.982 17.004 1 0 40 ARG A CA 9
ATOM 9305 C C . ARG A 1 10 ? 9.615 4.769 17.841 1 0 40 ARG A C 9
ATOM 9306 O O . ARG A 1 10 ? 9.475 5.959 18.043 1 0 40 ARG A O 9
ATOM 9327 N N . TYR A 1 11 ? 10.634 4.115 18.327 1 0 41 TYR A N 9
ATOM 9328 C CA . TYR A 1 11 ? 11.653 4.827 19.149 1 0 41 TYR A CA 9
ATOM 9329 C C . TYR A 1 11 ? 12.939 4.001 19.194 1 0 41 TYR A C 9
ATOM 9330 O O . TYR A 1 11 ? 13.893 4.46 19.8 1 0 41 TYR A O 9
ATOM 9349 N N . GLN B 2 1 ? 6.731 -12.167 8.205 1 0 103 GLN B N 9
ATOM 9350 C CA . GLN B 2 1 ? 8.147 -12.386 8.614 1 0 103 GLN B CA 9
ATOM 9351 C C . GLN B 2 1 ? 9.077 -11.98 7.47 1 0 103 GLN B C 9
ATOM 9352 O O . GLN B 2 1 ? 9.689 -10.931 7.498 1 0 103 GLN B O 9
ATOM 9368 N N . ASP B 2 2 ? 9.187 -12.801 6.463 1 0 104 ASP B N 9
ATOM 9369 C CA . ASP B 2 2 ? 10.078 -12.462 5.319 1 0 104 ASP B CA 9
ATOM 9370 C C . ASP B 2 2 ? 9.617 -11.147 4.686 1 0 104 ASP B C 9
ATOM 9371 O O . ASP B 2 2 ? 10.414 -10.363 4.21 1 0 104 ASP B O 9
ATOM 9380 N N . GLY B 2 3 ? 8.336 -10.899 4.677 1 0 105 GLY B N 9
ATOM 9381 C CA . GLY B 2 3 ? 7.826 -9.637 4.069 1 0 105 GLY B CA 9
ATOM 9382 C C . GLY B 2 3 ? 7.568 -9.856 2.579 1 0 105 GLY B C 9
ATOM 9383 O O . GLY B 2 3 ? 7.512 -8.92 1.805 1 0 105 GLY B O 9
ATOM 9387 N N . ARG B 2 4 ? 7.411 -11.085 2.167 1 0 106 ARG B N 9
ATOM 9388 C CA . ARG B 2 4 ? 7.16 -11.36 0.725 1 0 106 ARG B CA 9
ATOM 9389 C C . ARG B 2 4 ? 6.121 -10.372 0.19 1 0 106 ARG B C 9
ATOM 9390 O O . ARG B 2 4 ? 4.93 -10.59 0.295 1 0 106 ARG B O 9
ATOM 9411 N N . ASN B 2 5 ? 6.563 -9.287 -0.385 1 0 107 ASN B N 9
ATOM 9412 C CA . ASN B 2 5 ? 5.602 -8.284 -0.923 1 0 107 ASN B CA 9
ATOM 9413 C C . ASN B 2 5 ? 6.228 -7.572 -2.124 1 0 107 ASN B C 9
ATOM 9414 O O . ASN B 2 5 ? 5.684 -6.621 -2.647 1 0 107 ASN B O 9
ATOM 9425 N N . ASP B 2 6 ? 7.369 -8.026 -2.566 1 0 108 ASP B N 9
ATOM 9426 C CA . ASP B 2 6 ? 8.036 -7.367 -3.725 1 0 108 ASP B CA 9
ATOM 9427 C C . ASP B 2 6 ? 7.408 -7.868 -5.027 1 0 108 ASP B C 9
ATOM 9428 O O . ASP B 2 6 ? 7.28 -9.055 -5.246 1 0 108 ASP B O 9
ATOM 9437 N N . PHE B 2 7 ? 7.024 -6.973 -5.898 1 0 109 PHE B N 9
ATOM 9438 C CA . PHE B 2 7 ? 6.419 -7.404 -7.191 1 0 109 PHE B CA 9
ATOM 9439 C C . PHE B 2 7 ? 6.489 -6.252 -8.203 1 0 109 PHE B C 9
ATOM 9440 O O . PHE B 2 7 ? 7.475 -6.083 -8.891 1 0 109 PHE B O 9
ATOM 9457 N N . TYR B 2 8 ? 5.442 -5.466 -8.31 1 0 110 TYR B N 9
ATOM 9458 C CA . TYR B 2 8 ? 5.453 -4.322 -9.28 1 0 110 TYR B CA 9
ATOM 9459 C C . TYR B 2 8 ? 4.405 -3.259 -8.891 1 0 110 TYR B C 9
ATOM 9460 O O . TYR B 2 8 ? 3.251 -3.567 -8.659 1 0 110 TYR B O 9
ATOM 9478 N N . CYS B 2 9 ? 4.796 -2.005 -8.845 1 0 111 CYS B N 9
ATOM 9479 C CA . CYS B 2 9 ? 3.824 -0.92 -8.504 1 0 111 CYS B CA 9
ATOM 9480 C C . CYS B 2 9 ? 3.187 -0.47 -9.821 1 0 111 CYS B C 9
ATOM 9481 O O . CYS B 2 9 ? 3.875 -0.095 -10.748 1 0 111 CYS B O 9
ATOM 9488 N N . TRP B 2 10 ? 1.889 -0.519 -9.914 1 0 112 TRP B N 9
ATOM 9489 C CA . TRP B 2 10 ? 1.204 -0.107 -11.176 1 0 112 TRP B CA 9
ATOM 9490 C C . TRP B 2 10 ? 1.548 1.343 -11.545 1 0 112 TRP B C 9
ATOM 9491 O O . TRP B 2 10 ? 1.551 1.701 -12.704 1 0 112 TRP B O 9
ATOM 9512 N N . VAL B 2 11 ? 1.816 2.19 -10.587 1 0 113 VAL B N 9
ATOM 9513 C CA . VAL B 2 11 ? 2.132 3.61 -10.94 1 0 113 VAL B CA 9
ATOM 9514 C C . VAL B 2 11 ? 3.443 3.686 -11.732 1 0 113 VAL B C 9
ATOM 9515 O O . VAL B 2 11 ? 3.543 4.412 -12.704 1 0 113 VAL B O 9
ATOM 9528 N N . CYS B 2 12 ? 4.448 2.955 -11.332 1 0 114 CYS B N 9
ATOM 9529 C CA . CYS B 2 12 ? 5.747 3.004 -12.069 1 0 114 CYS B CA 9
ATOM 9530 C C . CYS B 2 12 ? 5.906 1.747 -12.917 1 0 114 CYS B C 9
ATOM 9531 O O . CYS B 2 12 ? 6.73 1.689 -13.806 1 0 114 CYS B O 9
ATOM 9538 N N . HIS B 2 13 ? 5.148 0.728 -12.635 1 0 115 HIS B N 9
ATOM 9539 C CA . HIS B 2 13 ? 5.307 -0.527 -13.412 1 0 115 HIS B CA 9
ATOM 9540 C C . HIS B 2 13 ? 6.676 -1.119 -13.074 1 0 115 HIS B C 9
ATOM 9541 O O . HIS B 2 13 ? 7.206 -1.949 -13.788 1 0 115 HIS B O 9
ATOM 9556 N N . ARG B 2 14 ? 7.256 -0.681 -11.985 1 0 116 ARG B N 9
ATOM 9557 C CA . ARG B 2 14 ? 8.595 -1.195 -11.582 1 0 116 ARG B CA 9
ATOM 9558 C C . ARG B 2 14 ? 8.52 -1.745 -10.156 1 0 116 ARG B C 9
ATOM 9559 O O . ARG B 2 14 ? 7.563 -1.519 -9.441 1 0 116 ARG B O 9
ATOM 9580 N N . GLU B 2 15 ? 9.524 -2.464 -9.732 1 0 117 GLU B N 9
ATOM 9581 C CA . GLU B 2 15 ? 9.506 -3.033 -8.354 1 0 117 GLU B CA 9
ATOM 9582 C C . GLU B 2 15 ? 10.449 -2.225 -7.457 1 0 117 GLU B C 9
ATOM 9583 O O . GLU B 2 15 ? 11.478 -1.751 -7.892 1 0 117 GLU B O 9
ATOM 9595 N N . GLY B 2 16 ? 10.104 -2.069 -6.207 1 0 118 GLY B N 9
ATOM 9596 C CA . GLY B 2 16 ? 10.986 -1.303 -5.282 1 0 118 GLY B CA 9
ATOM 9597 C C . GLY B 2 16 ? 10.132 -0.545 -4.262 1 0 118 GLY B C 9
ATOM 9598 O O . GLY B 2 16 ? 9.245 0.206 -4.616 1 0 118 GLY B O 9
ATOM 9602 N N . GLN B 2 17 ? 10.396 -0.733 -2.997 1 0 119 GLN B N 9
ATOM 9603 C CA . GLN B 2 17 ? 9.609 -0.015 -1.955 1 0 119 GLN B CA 9
ATOM 9604 C C . GLN B 2 17 ? 8.116 -0.176 -2.238 1 0 119 GLN B C 9
ATOM 9605 O O . GLN B 2 17 ? 7.471 0.715 -2.756 1 0 119 GLN B O 9
ATOM 9619 N N . VAL B 2 18 ? 7.556 -1.308 -1.903 1 0 120 VAL B N 9
ATOM 9620 C CA . VAL B 2 18 ? 6.101 -1.519 -2.149 1 0 120 VAL B CA 9
ATOM 9621 C C . VAL B 2 18 ? 5.461 -2.176 -0.924 1 0 120 VAL B C 9
ATOM 9622 O O . VAL B 2 18 ? 6.077 -2.97 -0.241 1 0 120 VAL B O 9
ATOM 9635 N N . LEU B 2 19 ? 4.226 -1.857 -0.646 1 0 121 LEU B N 9
ATOM 9636 C CA . LEU B 2 19 ? 3.544 -2.467 0.531 1 0 121 LEU B CA 9
ATOM 9637 C C . LEU B 2 19 ? 2.405 -3.367 0.043 1 0 121 LEU B C 9
ATOM 9638 O O . LEU B 2 19 ? 1.892 -3.197 -1.045 1 0 121 LEU B O 9
ATOM 9654 N N . CYS B 2 20 ? 2.012 -4.331 0.833 1 0 122 CYS B N 9
ATOM 9655 C CA . CYS B 2 20 ? 0.909 -5.241 0.408 1 0 122 CYS B CA 9
ATOM 9656 C C . CYS B 2 20 ? -0.445 -4.704 0.886 1 0 122 CYS B C 9
ATOM 9657 O O . CYS B 2 20 ? -0.596 -4.31 2.024 1 0 122 CYS B O 9
ATOM 9665 N N . CYS B 2 21 ? -1.441 -4.707 0.034 1 0 123 CYS B N 9
ATOM 9666 C CA . CYS B 2 21 ? -2.786 -4.215 0.46 1 0 123 CYS B CA 9
ATOM 9667 C C . CYS B 2 21 ? -3.562 -5.394 1.077 1 0 123 CYS B C 9
ATOM 9668 O O . CYS B 2 21 ? -2.973 -6.407 1.396 1 0 123 CYS B O 9
ATOM 9675 N N . GLU B 2 22 ? -4.845 -5.277 1.275 1 0 124 GLU B N 9
ATOM 9676 C CA . GLU B 2 22 ? -5.595 -6.403 1.898 1 0 124 GLU B CA 9
ATOM 9677 C C . GLU B 2 22 ? -6.744 -6.836 0.987 1 0 124 GLU B C 9
ATOM 9678 O O . GLU B 2 22 ? -6.985 -8.011 0.794 1 0 124 GLU B O 9
ATOM 9690 N N . LEU B 2 23 ? -7.457 -5.899 0.427 1 0 125 LEU B N 9
ATOM 9691 C CA . LEU B 2 23 ? -8.609 -6.263 -0.442 1 0 125 LEU B CA 9
ATOM 9692 C C . LEU B 2 23 ? -8.357 -5.759 -1.863 1 0 125 LEU B C 9
ATOM 9693 O O . LEU B 2 23 ? -9.27 -5.35 -2.558 1 0 125 LEU B O 9
ATOM 9709 N N . CYS B 2 24 ? -7.127 -5.78 -2.298 1 0 126 CYS B N 9
ATOM 9710 C CA . CYS B 2 24 ? -6.814 -5.315 -3.677 1 0 126 CYS B CA 9
ATOM 9711 C C . CYS B 2 24 ? -5.424 -5.815 -4.082 1 0 126 CYS B C 9
ATOM 9712 O O . CYS B 2 24 ? -4.715 -6.418 -3.3 1 0 126 CYS B O 9
ATOM 9719 N N . PRO B 2 25 ? -5.037 -5.549 -5.294 1 0 127 PRO B N 9
ATOM 9720 C CA . PRO B 2 25 ? -3.718 -5.945 -5.838 1 0 127 PRO B CA 9
ATOM 9721 C C . PRO B 2 25 ? -2.732 -6.305 -4.722 1 0 127 PRO B C 9
ATOM 9722 O O . PRO B 2 25 ? -2.419 -5.495 -3.873 1 0 127 PRO B O 9
ATOM 9733 N N . ARG B 2 26 ? -2.273 -7.522 -4.708 1 0 128 ARG B N 9
ATOM 9734 C CA . ARG B 2 26 ? -1.367 -7.985 -3.62 1 0 128 ARG B CA 9
ATOM 9735 C C . ARG B 2 26 ? -0.241 -6.974 -3.347 1 0 128 ARG B C 9
ATOM 9736 O O . ARG B 2 26 ? 0.193 -6.818 -2.223 1 0 128 ARG B O 9
ATOM 9757 N N . VAL B 2 27 ? 0.26 -6.302 -4.349 1 0 129 VAL B N 9
ATOM 9758 C CA . VAL B 2 27 ? 1.396 -5.367 -4.105 1 0 129 VAL B CA 9
ATOM 9759 C C . VAL B 2 27 ? 1.055 -3.963 -4.606 1 0 129 VAL B C 9
ATOM 9760 O O . VAL B 2 27 ? 0.398 -3.794 -5.616 1 0 129 VAL B O 9
ATOM 9773 N N . TYR B 2 28 ? 1.502 -2.952 -3.909 1 0 130 TYR B N 9
ATOM 9774 C CA . TYR B 2 28 ? 1.242 -1.563 -4.373 1 0 130 TYR B CA 9
ATOM 9775 C C . TYR B 2 28 ? 2.323 -0.616 -3.837 1 0 130 TYR B C 9
ATOM 9776 O O . TYR B 2 28 ? 3.075 -0.936 -2.938 1 0 130 TYR B O 9
ATOM 9794 N N . HIS B 2 29 ? 2.408 0.546 -4.42 1 0 131 HIS B N 9
ATOM 9795 C CA . HIS B 2 29 ? 3.463 1.537 -4.057 1 0 131 HIS B CA 9
ATOM 9796 C C . HIS B 2 29 ? 3.049 2.45 -2.899 1 0 131 HIS B C 9
ATOM 9797 O O . HIS B 2 29 ? 1.934 2.927 -2.824 1 0 131 HIS B O 9
ATOM 9811 N N . ALA B 2 30 ? 3.986 2.748 -2.034 1 0 132 ALA B N 9
ATOM 9812 C CA . ALA B 2 30 ? 3.729 3.717 -0.929 1 0 132 ALA B CA 9
ATOM 9813 C C . ALA B 2 30 ? 4.532 4.973 -1.261 1 0 132 ALA B C 9
ATOM 9814 O O . ALA B 2 30 ? 4.221 6.07 -0.835 1 0 132 ALA B O 9
ATOM 9821 N N . LYS B 2 31 ? 5.555 4.801 -2.061 1 0 133 LYS B N 9
ATOM 9822 C CA . LYS B 2 31 ? 6.418 5.946 -2.461 1 0 133 LYS B CA 9
ATOM 9823 C C . LYS B 2 31 ? 5.598 6.84 -3.382 1 0 133 LYS B C 9
ATOM 9824 O O . LYS B 2 31 ? 5.481 8.031 -3.175 1 0 133 LYS B O 9
ATOM 9843 N N . CYS B 2 32 ? 5.005 6.254 -4.384 1 0 134 CYS B N 9
ATOM 9844 C CA . CYS B 2 32 ? 4.177 7.042 -5.331 1 0 134 CYS B CA 9
ATOM 9845 C C . CYS B 2 32 ? 3.132 7.817 -4.535 1 0 134 CYS B C 9
ATOM 9846 O O . CYS B 2 32 ? 2.723 8.899 -4.908 1 0 134 CYS B O 9
ATOM 9853 N N . LEU B 2 33 ? 2.719 7.275 -3.423 1 0 135 LEU B N 9
ATOM 9854 C CA . LEU B 2 33 ? 1.731 7.978 -2.566 1 0 135 LEU B CA 9
ATOM 9855 C C . LEU B 2 33 ? 2.472 9.048 -1.764 1 0 135 LEU B C 9
ATOM 9856 O O . LEU B 2 33 ? 1.88 9.938 -1.19 1 0 135 LEU B O 9
ATOM 9872 N N . ARG B 2 34 ? 3.777 8.958 -1.732 1 0 136 ARG B N 9
ATOM 9873 C CA . ARG B 2 34 ? 4.583 9.962 -0.986 1 0 136 ARG B CA 9
ATOM 9874 C C . ARG B 2 34 ? 4.34 9.804 0.517 1 0 136 ARG B C 9
ATOM 9875 O O . ARG B 2 34 ? 4.145 10.77 1.23 1 0 136 ARG B O 9
ATOM 9896 N N . LEU B 2 35 ? 4.358 8.594 1.005 1 0 137 LEU B N 9
ATOM 9897 C CA . LEU B 2 35 ? 4.142 8.376 2.461 1 0 137 LEU B CA 9
ATOM 9898 C C . LEU B 2 35 ? 5.491 8.386 3.18 1 0 137 LEU B C 9
ATOM 9899 O O . LEU B 2 35 ? 6.441 7.766 2.747 1 0 137 LEU B O 9
ATOM 9915 N N . THR B 2 36 ? 5.584 9.089 4.276 1 0 138 THR B N 9
ATOM 9916 C CA . THR B 2 36 ? 6.868 9.127 5.03 1 0 138 THR B CA 9
ATOM 9917 C C . THR B 2 36 ? 6.895 7.988 6.05 1 0 138 THR B C 9
ATOM 9918 O O . THR B 2 36 ? 7.941 7.467 6.385 1 0 138 THR B O 9
ATOM 9929 N N . SER B 2 37 ? 5.755 7.597 6.545 1 0 139 SER B N 9
ATOM 9930 C CA . SER B 2 37 ? 5.712 6.487 7.537 1 0 139 SER B CA 9
ATOM 9931 C C . SER B 2 37 ? 4.477 5.625 7.28 1 0 139 SER B C 9
ATOM 9932 O O . SER B 2 37 ? 3.405 6.124 6.999 1 0 139 SER B O 9
ATOM 9940 N N . GLU B 2 38 ? 4.617 4.331 7.367 1 0 140 GLU B N 9
ATOM 9941 C CA . GLU B 2 38 ? 3.451 3.44 7.118 1 0 140 GLU B CA 9
ATOM 9942 C C . GLU B 2 38 ? 3.125 2.654 8.389 1 0 140 GLU B C 9
ATOM 9943 O O . GLU B 2 38 ? 3.995 2.104 9.032 1 0 140 GLU B O 9
ATOM 9955 N N . PRO B 2 39 ? 1.87 2.603 8.743 1 0 141 PRO B N 9
ATOM 9956 C CA . PRO B 2 39 ? 1.401 1.851 9.94 1 0 141 PRO B CA 9
ATOM 9957 C C . PRO B 2 39 ? 1.371 0.339 9.692 1 0 141 PRO B C 9
ATOM 9958 O O . PRO B 2 39 ? 1.295 -0.113 8.568 1 0 141 PRO B O 9
ATOM 9969 N N . GLU B 2 40 ? 1.433 -0.444 10.733 1 0 142 GLU B N 9
ATOM 9970 C CA . GLU B 2 40 ? 1.407 -1.923 10.55 1 0 142 GLU B CA 9
ATOM 9971 C C . GLU B 2 40 ? -0.044 -2.414 10.545 1 0 142 GLU B C 9
ATOM 9972 O O . GLU B 2 40 ? -0.848 -2.016 11.364 1 0 142 GLU B O 9
ATOM 9984 N N . GLY B 2 41 ? -0.384 -3.276 9.626 1 0 143 GLY B N 9
ATOM 9985 C CA . GLY B 2 41 ? -1.781 -3.79 9.566 1 0 143 GLY B CA 9
ATOM 9986 C C . GLY B 2 41 ? -2.267 -3.779 8.115 1 0 143 GLY B C 9
ATOM 9987 O O . GLY B 2 41 ? -1.484 -3.729 7.189 1 0 143 GLY B O 9
ATOM 9991 N N . ASP B 2 42 ? -3.556 -3.827 7.911 1 0 144 ASP B N 9
ATOM 9992 C CA . ASP B 2 42 ? -4.093 -3.818 6.521 1 0 144 ASP B CA 9
ATOM 9993 C C . ASP B 2 42 ? -3.97 -2.413 5.926 1 0 144 ASP B C 9
ATOM 9994 O O . ASP B 2 42 ? -4.58 -1.472 6.395 1 0 144 ASP B O 9
ATOM 10003 N N . TRP B 2 43 ? -3.192 -2.266 4.888 1 0 145 TRP B N 9
ATOM 10004 C CA . TRP B 2 43 ? -3.039 -0.928 4.252 1 0 145 TRP B CA 9
ATOM 10005 C C . TRP B 2 43 ? -4.078 -0.786 3.136 1 0 145 TRP B C 9
ATOM 10006 O O . TRP B 2 43 ? -4.284 -1.689 2.349 1 0 145 TRP B O 9
ATOM 10027 N N . PHE B 2 44 ? -4.748 0.332 3.074 1 0 146 PHE B N 9
ATOM 10028 C CA . PHE B 2 44 ? -5.79 0.518 2.023 1 0 146 PHE B CA 9
ATOM 10029 C C . PHE B 2 44 ? -5.289 1.481 0.945 1 0 146 PHE B C 9
ATOM 10030 O O . PHE B 2 44 ? -5.32 2.682 1.116 1 0 146 PHE B O 9
ATOM 10047 N N . CYS B 2 45 ? -4.839 0.972 -0.174 1 0 147 CYS B N 9
ATOM 10048 C CA . CYS B 2 45 ? -4.349 1.882 -1.244 1 0 147 CYS B CA 9
ATOM 10049 C C . CYS B 2 45 ? -5.478 2.839 -1.626 1 0 147 CYS B C 9
ATOM 10050 O O . CYS B 2 45 ? -6.637 2.484 -1.591 1 0 147 CYS B O 9
ATOM 10057 N N . PRO B 2 46 ? -5.142 4.042 -2.002 1 0 148 PRO B N 9
ATOM 10058 C CA . PRO B 2 46 ? -6.144 5.064 -2.379 1 0 148 PRO B CA 9
ATOM 10059 C C . PRO B 2 46 ? -7.306 4.436 -3.148 1 0 148 PRO B C 9
ATOM 10060 O O . PRO B 2 46 ? -8.431 4.886 -3.075 1 0 148 PRO B O 9
ATOM 10071 N N . GLU B 2 47 ? -7.039 3.382 -3.872 1 0 149 GLU B N 9
ATOM 10072 C CA . GLU B 2 47 ? -8.118 2.728 -4.661 1 0 149 GLU B CA 9
ATOM 10073 C C . GLU B 2 47 ? -9.183 2.182 -3.705 1 0 149 GLU B C 9
ATOM 10074 O O . GLU B 2 47 ? -10.361 2.412 -3.889 1 0 149 GLU B O 9
ATOM 10086 N N . CYS B 2 48 ? -8.793 1.462 -2.685 1 0 150 CYS B N 9
ATOM 10087 C CA . CYS B 2 48 ? -9.815 0.922 -1.747 1 0 150 CYS B CA 9
ATOM 10088 C C . CYS B 2 48 ? -10.378 2.067 -0.895 1 0 150 CYS B C 9
ATOM 10089 O O . CYS B 2 48 ? -11.564 2.14 -0.646 1 0 150 CYS B O 9
ATOM 10096 N N . GLU B 2 49 ? -9.537 2.968 -0.457 1 0 151 GLU B N 9
ATOM 10097 C CA . GLU B 2 49 ? -10.025 4.111 0.373 1 0 151 GLU B CA 9
ATOM 10098 C C . GLU B 2 49 ? -10.997 4.977 -0.44 1 0 151 GLU B C 9
ATOM 10099 O O . GLU B 2 49 ? -11.96 5.499 0.085 1 0 151 GLU B O 9
ATOM 10111 N N . LYS B 2 50 ? -10.748 5.147 -1.713 1 0 152 LYS B N 9
ATOM 10112 C CA . LYS B 2 50 ? -11.652 6 -2.542 1 0 152 LYS B CA 9
ATOM 10113 C C . LYS B 2 50 ? -13.069 5.422 -2.54 1 0 152 LYS B C 9
ATOM 10114 O O . LYS B 2 50 ? -14.042 6.136 -2.399 1 0 152 LYS B O 9
ATOM 10133 N N . ILE B 2 51 ? -13.194 4.135 -2.704 1 0 153 ILE B N 9
ATOM 10134 C CA . ILE B 2 51 ? -14.549 3.514 -2.719 1 0 153 ILE B CA 9
ATOM 10135 C C . ILE B 2 51 ? -15.053 3.335 -1.284 1 0 153 ILE B C 9
ATOM 10136 O O . ILE B 2 51 ? -16.239 3.226 -1.042 1 0 153 ILE B O 9
ATOM 10152 N N . THR B 2 52 ? -14.163 3.298 -0.33 1 0 154 THR B N 9
ATOM 10153 C CA . THR B 2 52 ? -14.595 3.12 1.086 1 0 154 THR B CA 9
ATOM 10154 C C . THR B 2 52 ? -15.317 4.379 1.569 1 0 154 THR B C 9
ATOM 10155 O O . THR B 2 52 ? -16.317 4.307 2.253 1 0 154 THR B O 9
ATOM 10166 N N . VAL B 2 53 ? -14.817 5.534 1.222 1 0 155 VAL B N 9
ATOM 10167 C CA . VAL B 2 53 ? -15.479 6.794 1.665 1 0 155 VAL B CA 9
ATOM 10168 C C . VAL B 2 53 ? -16.755 7.018 0.85 1 0 155 VAL B C 9
ATOM 10169 O O . VAL B 2 53 ? -17.734 7.54 1.344 1 0 155 VAL B O 9
ATOM 10182 N N . ALA B 2 54 ? -16.752 6.625 -0.394 1 0 156 ALA B N 9
ATOM 10183 C CA . ALA B 2 54 ? -17.967 6.816 -1.237 1 0 156 ALA B CA 9
ATOM 10184 C C . ALA B 2 54 ? -19.125 6.002 -0.657 1 0 156 ALA B C 9
ATOM 10185 O O . ALA B 2 54 ? -20.279 6.339 -0.828 1 0 156 ALA B O 9
ATOM 10192 N N . GLU B 2 55 ? -18.825 4.932 0.028 1 0 157 GLU B N 9
ATOM 10193 C CA . GLU B 2 55 ? -19.911 4.096 0.615 1 0 157 GLU B CA 9
ATOM 10194 C C . GLU B 2 55 ? -21.004 3.87 -0.433 1 0 157 GLU B C 9
ATOM 10195 O O . GLU B 2 55 ? -20.826 3.13 -1.38 1 0 157 GLU B O 9
ATOM 10207 N N . CYS B 2 56 ? -22.135 4.501 -0.269 1 0 158 CYS B N 9
ATOM 10208 C CA . CYS B 2 56 ? -23.236 4.324 -1.256 1 0 158 CYS B CA 9
ATOM 10209 C C . CYS B 2 56 ? -22.966 5.198 -2.483 1 0 158 CYS B C 9
ATOM 10210 O O . CYS B 2 56 ? -23.012 6.411 -2.416 1 0 158 CYS B O 9
ATOM 10218 N N . ILE B 2 57 ? -22.685 4.592 -3.604 1 0 159 ILE B N 9
ATOM 10219 C CA . ILE B 2 57 ? -22.411 5.389 -4.832 1 0 159 ILE B CA 9
ATOM 10220 C C . ILE B 2 57 ? -23.635 6.243 -5.17 1 0 159 ILE B C 9
ATOM 10221 O O . ILE B 2 57 ? -23.516 7.362 -5.627 1 0 159 ILE B O 9
ATOM 10237 N N . GLU B 2 58 ? -24.813 5.724 -4.947 1 0 160 GLU B N 9
ATOM 10238 C CA . GLU B 2 58 ? -26.042 6.508 -5.255 1 0 160 GLU B CA 9
ATOM 10239 C C . GLU B 2 58 ? -26.901 6.625 -3.994 1 0 160 GLU B C 9
ATOM 10240 O O . GLU B 2 58 ? -26.855 5.784 -3.12 1 0 160 GLU B O 9
ATOM 10252 N N . THR B 2 59 ? -27.684 7.664 -3.894 1 0 161 THR B N 9
ATOM 10253 C CA . THR B 2 59 ? -28.546 7.835 -2.689 1 0 161 THR B CA 9
ATOM 10254 C C . THR B 2 59 ? -29.903 8.4 -3.111 1 0 161 THR B C 9
ATOM 10255 O O . THR B 2 59 ? -30.043 8.986 -4.167 1 0 161 THR B O 9
ATOM 10266 N N . GLN B 2 60 ? -30.907 8.231 -2.293 1 0 162 GLN B N 9
ATOM 10267 C CA . GLN B 2 60 ? -32.254 8.761 -2.647 1 0 162 GLN B CA 9
ATOM 10268 C C . GLN B 2 60 ? -32.966 9.233 -1.378 1 0 162 GLN B C 9
ATOM 10269 O O . GLN B 2 60 ? -32.588 8.886 -0.277 1 0 162 GLN B O 9
ATOM 10283 N N . SER B 2 61 ? -33.994 10.025 -1.524 1 0 163 SER B N 9
ATOM 10284 C CA . SER B 2 61 ? -34.728 10.519 -0.325 1 0 163 SER B CA 9
ATOM 10285 C C . SER B 2 61 ? -35.075 9.338 0.583 1 0 163 SER B C 9
ATOM 10286 O O . SER B 2 61 ? -35.554 9.579 1.68 1 0 163 SER B O 9
ATOM 10297 N N . SER A 1 1 ? 17.747 -12.039 1.694 1 0 31 SER A N 10
ATOM 10298 C CA . SER A 1 1 ? 17.358 -11.122 2.803 1 0 31 SER A CA 10
ATOM 10299 C C . SER A 1 1 ? 17.556 -9.671 2.359 1 0 31 SER A C 10
ATOM 10300 O O . SER A 1 1 ? 17.828 -8.799 3.159 1 0 31 SER A O 10
ATOM 10310 N N . THR A 1 2 ? 17.421 -9.408 1.087 1 0 32 THR A N 10
ATOM 10311 C CA . THR A 1 2 ? 17.602 -8.013 0.593 1 0 32 THR A CA 10
ATOM 10312 C C . THR A 1 2 ? 16.444 -7.144 1.086 1 0 32 THR A C 10
ATOM 10313 O O . THR A 1 2 ? 16.542 -5.934 1.138 1 0 32 THR A O 10
ATOM 10324 N N . GLY A 1 3 ? 15.346 -7.751 1.449 1 0 33 GLY A N 10
ATOM 10325 C CA . GLY A 1 3 ? 14.184 -6.957 1.937 1 0 33 GLY A CA 10
ATOM 10326 C C . GLY A 1 3 ? 13.358 -6.472 0.744 1 0 33 GLY A C 10
ATOM 10327 O O . GLY A 1 3 ? 13.521 -6.936 -0.366 1 0 33 GLY A O 10
ATOM 10331 N N . ARG A 1 4 ? 12.472 -5.54 0.964 1 0 34 ARG A N 10
ATOM 10332 C CA . ARG A 1 4 ? 11.636 -5.026 -0.157 1 0 34 ARG A CA 10
ATOM 10333 C C . ARG A 1 4 ? 11.139 -3.618 0.182 1 0 34 ARG A C 10
ATOM 10334 O O . ARG A 1 4 ? 11.172 -2.723 -0.639 1 0 34 ARG A O 10
ATOM 10355 N N . VAL A 1 5 ? 10.677 -3.417 1.386 1 0 35 VAL A N 10
ATOM 10356 C CA . VAL A 1 5 ? 10.183 -2.065 1.776 1 0 35 VAL A CA 10
ATOM 10357 C C . VAL A 1 5 ? 10.76 -1.685 3.142 1 0 35 VAL A C 10
ATOM 10358 O O . VAL A 1 5 ? 10.975 -2.527 3.991 1 0 35 VAL A O 10
ATOM 10371 N N . LYS A 1 6 ? 11.008 -0.423 3.36 1 0 36 LYS A N 10
ATOM 10372 C CA . LYS A 1 6 ? 11.576 0.009 4.669 1 0 36 LYS A CA 10
ATOM 10373 C C . LYS A 1 6 ? 10.759 -0.606 5.807 1 0 36 LYS A C 10
ATOM 10374 O O . LYS A 1 6 ? 9.618 -0.984 5.631 1 0 36 LYS A O 10
ATOM 10393 N N . LYS A 1 7 ? 11.334 -0.709 6.973 1 0 37 LYS A N 10
ATOM 10394 C CA . LYS A 1 7 ? 10.591 -1.304 8.119 1 0 37 LYS A CA 10
ATOM 10395 C C . LYS A 1 7 ? 11.401 -1.12 9.406 1 0 37 LYS A C 10
ATOM 10396 O O . LYS A 1 7 ? 10.865 -0.796 10.447 1 0 37 LYS A O 10
ATOM 10415 N N . PRO A 1 8 ? 12.687 -1.326 9.329 1 0 38 PRO A N 10
ATOM 10416 C CA . PRO A 1 8 ? 13.595 -1.19 10.505 1 0 38 PRO A CA 10
ATOM 10417 C C . PRO A 1 8 ? 13.739 0.266 10.954 1 0 38 PRO A C 10
ATOM 10418 O O . PRO A 1 8 ? 13.672 1.181 10.157 1 0 38 PRO A O 10
ATOM 10429 N N . HIS A 1 9 ? 13.94 0.49 12.223 1 0 39 HIS A N 10
ATOM 10430 C CA . HIS A 1 9 ? 14.091 1.888 12.715 1 0 39 HIS A CA 10
ATOM 10431 C C . HIS A 1 9 ? 12.883 2.713 12.271 1 0 39 HIS A C 10
ATOM 10432 O O . HIS A 1 9 ? 12.985 3.9 12.033 1 0 39 HIS A O 10
ATOM 10447 N N . ARG A 1 10 ? 11.74 2.094 12.155 1 0 40 ARG A N 10
ATOM 10448 C CA . ARG A 1 10 ? 10.529 2.848 11.725 1 0 40 ARG A CA 10
ATOM 10449 C C . ARG A 1 10 ? 10.318 4.048 12.65 1 0 40 ARG A C 10
ATOM 10450 O O . ARG A 1 10 ? 9.921 5.114 12.221 1 0 40 ARG A O 10
ATOM 10471 N N . TYR A 1 11 ? 10.58 3.883 13.918 1 0 41 TYR A N 10
ATOM 10472 C CA . TYR A 1 11 ? 10.393 5.014 14.87 1 0 41 TYR A CA 10
ATOM 10473 C C . TYR A 1 11 ? 11.592 5.961 14.776 1 0 41 TYR A C 10
ATOM 10474 O O . TYR A 1 11 ? 12.605 5.551 14.236 1 0 41 TYR A O 10
ATOM 10493 N N . GLN B 2 1 ? 7.542 -16.25 5.444 1 0 103 GLN B N 10
ATOM 10494 C CA . GLN B 2 1 ? 8.482 -16.352 6.597 1 0 103 GLN B CA 10
ATOM 10495 C C . GLN B 2 1 ? 8.852 -14.948 7.08 1 0 103 GLN B C 10
ATOM 10496 O O . GLN B 2 1 ? 8.541 -14.561 8.19 1 0 103 GLN B O 10
ATOM 10512 N N . ASP B 2 2 ? 9.512 -14.182 6.256 1 0 104 ASP B N 10
ATOM 10513 C CA . ASP B 2 2 ? 9.902 -12.804 6.67 1 0 104 ASP B CA 10
ATOM 10514 C C . ASP B 2 2 ? 8.755 -11.837 6.366 1 0 104 ASP B C 10
ATOM 10515 O O . ASP B 2 2 ? 8.909 -10.634 6.445 1 0 104 ASP B O 10
ATOM 10524 N N . GLY B 2 3 ? 7.607 -12.353 6.022 1 0 105 GLY B N 10
ATOM 10525 C CA . GLY B 2 3 ? 6.453 -11.461 5.712 1 0 105 GLY B CA 10
ATOM 10526 C C . GLY B 2 3 ? 6.53 -11.017 4.251 1 0 105 GLY B C 10
ATOM 10527 O O . GLY B 2 3 ? 5.967 -10.011 3.869 1 0 105 GLY B O 10
ATOM 10531 N N . ARG B 2 4 ? 7.224 -11.759 3.431 1 0 106 ARG B N 10
ATOM 10532 C CA . ARG B 2 4 ? 7.342 -11.371 1.997 1 0 106 ARG B CA 10
ATOM 10533 C C . ARG B 2 4 ? 5.968 -10.958 1.464 1 0 106 ARG B C 10
ATOM 10534 O O . ARG B 2 4 ? 4.96 -11.549 1.796 1 0 106 ARG B O 10
ATOM 10555 N N . ASN B 2 5 ? 5.921 -9.948 0.642 1 0 107 ASN B N 10
ATOM 10556 C CA . ASN B 2 5 ? 4.613 -9.495 0.09 1 0 107 ASN B CA 10
ATOM 10557 C C . ASN B 2 5 ? 4.852 -8.443 -0.994 1 0 107 ASN B C 10
ATOM 10558 O O . ASN B 2 5 ? 4.119 -7.481 -1.112 1 0 107 ASN B O 10
ATOM 10569 N N . ASP B 2 6 ? 5.873 -8.617 -1.788 1 0 108 ASP B N 10
ATOM 10570 C CA . ASP B 2 6 ? 6.164 -7.622 -2.859 1 0 108 ASP B CA 10
ATOM 10571 C C . ASP B 2 6 ? 5.574 -8.108 -4.184 1 0 108 ASP B C 10
ATOM 10572 O O . ASP B 2 6 ? 5.32 -9.282 -4.364 1 0 108 ASP B O 10
ATOM 10581 N N . PHE B 2 7 ? 5.361 -7.22 -5.116 1 0 109 PHE B N 10
ATOM 10582 C CA . PHE B 2 7 ? 4.794 -7.639 -6.429 1 0 109 PHE B CA 10
ATOM 10583 C C . PHE B 2 7 ? 4.934 -6.493 -7.442 1 0 109 PHE B C 10
ATOM 10584 O O . PHE B 2 7 ? 5.903 -6.42 -8.172 1 0 109 PHE B O 10
ATOM 10601 N N . TYR B 2 8 ? 3.969 -5.608 -7.504 1 0 110 TYR B N 10
ATOM 10602 C CA . TYR B 2 8 ? 4.048 -4.47 -8.479 1 0 110 TYR B CA 10
ATOM 10603 C C . TYR B 2 8 ? 3.169 -3.288 -8.02 1 0 110 TYR B C 10
ATOM 10604 O O . TYR B 2 8 ? 2.059 -3.469 -7.558 1 0 110 TYR B O 10
ATOM 10622 N N . CYS B 2 9 ? 3.652 -2.075 -8.176 1 0 111 CYS B N 10
ATOM 10623 C CA . CYS B 2 9 ? 2.84 -0.881 -7.78 1 0 111 CYS B CA 10
ATOM 10624 C C . CYS B 2 9 ? 2.124 -0.391 -9.042 1 0 111 CYS B C 10
ATOM 10625 O O . CYS B 2 9 ? 2.746 -0.113 -10.048 1 0 111 CYS B O 10
ATOM 10632 N N . TRP B 2 10 ? 0.826 -0.298 -8.997 1 0 112 TRP B N 10
ATOM 10633 C CA . TRP B 2 10 ? 0.059 0.16 -10.194 1 0 112 TRP B CA 10
ATOM 10634 C C . TRP B 2 10 ? 0.472 1.578 -10.609 1 0 112 TRP B C 10
ATOM 10635 O O . TRP B 2 10 ? 0.369 1.939 -11.764 1 0 112 TRP B O 10
ATOM 10656 N N . VAL B 2 11 ? 0.919 2.397 -9.695 1 0 113 VAL B N 10
ATOM 10657 C CA . VAL B 2 11 ? 1.31 3.786 -10.091 1 0 113 VAL B CA 10
ATOM 10658 C C . VAL B 2 11 ? 2.535 3.755 -11.016 1 0 113 VAL B C 10
ATOM 10659 O O . VAL B 2 11 ? 2.609 4.496 -11.977 1 0 113 VAL B O 10
ATOM 10672 N N . CYS B 2 12 ? 3.493 2.912 -10.739 1 0 114 CYS B N 10
ATOM 10673 C CA . CYS B 2 12 ? 4.705 2.849 -11.61 1 0 114 CYS B CA 10
ATOM 10674 C C . CYS B 2 12 ? 4.636 1.614 -12.499 1 0 114 CYS B C 10
ATOM 10675 O O . CYS B 2 12 ? 5.35 1.502 -13.476 1 0 114 CYS B O 10
ATOM 10682 N N . HIS B 2 13 ? 3.806 0.671 -12.163 1 0 115 HIS B N 10
ATOM 10683 C CA . HIS B 2 13 ? 3.742 -0.563 -12.983 1 0 115 HIS B CA 10
ATOM 10684 C C . HIS B 2 13 ? 5.057 -1.323 -12.793 1 0 115 HIS B C 10
ATOM 10685 O O . HIS B 2 13 ? 5.416 -2.18 -13.574 1 0 115 HIS B O 10
ATOM 10700 N N . ARG B 2 14 ? 5.781 -0.995 -11.754 1 0 116 ARG B N 10
ATOM 10701 C CA . ARG B 2 14 ? 7.081 -1.677 -11.492 1 0 116 ARG B CA 10
ATOM 10702 C C . ARG B 2 14 ? 7.125 -2.146 -10.034 1 0 116 ARG B C 10
ATOM 10703 O O . ARG B 2 14 ? 6.289 -1.783 -9.23 1 0 116 ARG B O 10
ATOM 10724 N N . GLU B 2 15 ? 8.096 -2.946 -9.687 1 0 117 GLU B N 10
ATOM 10725 C CA . GLU B 2 15 ? 8.189 -3.439 -8.284 1 0 117 GLU B CA 10
ATOM 10726 C C . GLU B 2 15 ? 9.286 -2.668 -7.545 1 0 117 GLU B C 10
ATOM 10727 O O . GLU B 2 15 ? 10.293 -2.3 -8.118 1 0 117 GLU B O 10
ATOM 10739 N N . GLY B 2 16 ? 9.101 -2.422 -6.277 1 0 118 GLY B N 10
ATOM 10740 C CA . GLY B 2 16 ? 10.136 -1.681 -5.501 1 0 118 GLY B CA 10
ATOM 10741 C C . GLY B 2 16 ? 9.478 -0.944 -4.333 1 0 118 GLY B C 10
ATOM 10742 O O . GLY B 2 16 ? 8.621 -0.103 -4.521 1 0 118 GLY B O 10
ATOM 10746 N N . GLN B 2 17 ? 9.874 -1.25 -3.126 1 0 119 GLN B N 10
ATOM 10747 C CA . GLN B 2 17 ? 9.279 -0.56 -1.947 1 0 119 GLN B CA 10
ATOM 10748 C C . GLN B 2 17 ? 7.755 -0.53 -2.087 1 0 119 GLN B C 10
ATOM 10749 O O . GLN B 2 17 ? 7.197 0.368 -2.685 1 0 119 GLN B O 10
ATOM 10763 N N . VAL B 2 18 ? 7.08 -1.503 -1.54 1 0 120 VAL B N 10
ATOM 10764 C CA . VAL B 2 18 ? 5.592 -1.525 -1.646 1 0 120 VAL B CA 10
ATOM 10765 C C . VAL B 2 18 ? 4.989 -2.03 -0.333 1 0 120 VAL B C 10
ATOM 10766 O O . VAL B 2 18 ? 5.572 -2.841 0.356 1 0 120 VAL B O 10
ATOM 10779 N N . LEU B 2 19 ? 3.822 -1.558 0.013 1 0 121 LEU B N 10
ATOM 10780 C CA . LEU B 2 19 ? 3.169 -2.03 1.267 1 0 121 LEU B CA 10
ATOM 10781 C C . LEU B 2 19 ? 1.97 -2.913 0.91 1 0 121 LEU B C 10
ATOM 10782 O O . LEU B 2 19 ? 1.552 -2.974 -0.23 1 0 121 LEU B O 10
ATOM 10798 N N . CYS B 2 20 ? 1.418 -3.605 1.871 1 0 122 CYS B N 10
ATOM 10799 C CA . CYS B 2 20 ? 0.264 -4.504 1.573 1 0 122 CYS B CA 10
ATOM 10800 C C . CYS B 2 20 ? -1.057 -3.826 1.958 1 0 122 CYS B C 10
ATOM 10801 O O . CYS B 2 20 ? -1.244 -3.411 3.083 1 0 122 CYS B O 10
ATOM 10809 N N . CYS B 2 21 ? -1.987 -3.734 1.039 1 0 123 CYS B N 10
ATOM 10810 C CA . CYS B 2 21 ? -3.307 -3.124 1.378 1 0 123 CYS B CA 10
ATOM 10811 C C . CYS B 2 21 ? -4.232 -4.322 1.707 1 0 123 CYS B C 10
ATOM 10812 O O . CYS B 2 21 ? -4.162 -5.331 1.036 1 0 123 CYS B O 10
ATOM 10819 N N . GLU B 2 22 ? -5.044 -4.251 2.725 1 0 124 GLU B N 10
ATOM 10820 C CA . GLU B 2 22 ? -5.893 -5.427 3.065 1 0 124 GLU B CA 10
ATOM 10821 C C . GLU B 2 22 ? -7.266 -5.288 2.406 1 0 124 GLU B C 10
ATOM 10822 O O . GLU B 2 22 ? -7.962 -6.261 2.196 1 0 124 GLU B O 10
ATOM 10834 N N . LEU B 2 23 ? -7.664 -4.09 2.082 1 0 125 LEU B N 10
ATOM 10835 C CA . LEU B 2 23 ? -9.005 -3.896 1.466 1 0 125 LEU B CA 10
ATOM 10836 C C . LEU B 2 23 ? -8.852 -3.709 -0.043 1 0 125 LEU B C 10
ATOM 10837 O O . LEU B 2 23 ? -9.789 -3.349 -0.731 1 0 125 LEU B O 10
ATOM 10853 N N . CYS B 2 24 ? -7.677 -3.945 -0.562 1 0 126 CYS B N 10
ATOM 10854 C CA . CYS B 2 24 ? -7.456 -3.766 -2.023 1 0 126 CYS B CA 10
ATOM 10855 C C . CYS B 2 24 ? -6.196 -4.528 -2.445 1 0 126 CYS B C 10
ATOM 10856 O O . CYS B 2 24 ? -5.505 -5.109 -1.633 1 0 126 CYS B O 10
ATOM 10863 N N . PRO B 2 25 ? -5.899 -4.51 -3.71 1 0 127 PRO B N 10
ATOM 10864 C CA . PRO B 2 25 ? -4.717 -5.192 -4.283 1 0 127 PRO B CA 10
ATOM 10865 C C . PRO B 2 25 ? -3.694 -5.554 -3.202 1 0 127 PRO B C 10
ATOM 10866 O O . PRO B 2 25 ? -3.2 -4.703 -2.491 1 0 127 PRO B O 10
ATOM 10877 N N . ARG B 2 26 ? -3.405 -6.815 -3.059 1 0 128 ARG B N 10
ATOM 10878 C CA . ARG B 2 26 ? -2.472 -7.271 -1.99 1 0 128 ARG B CA 10
ATOM 10879 C C . ARG B 2 26 ? -1.211 -6.392 -1.926 1 0 128 ARG B C 10
ATOM 10880 O O . ARG B 2 26 ? -0.626 -6.228 -0.873 1 0 128 ARG B O 10
ATOM 10901 N N . VAL B 2 27 ? -0.765 -5.847 -3.024 1 0 129 VAL B N 10
ATOM 10902 C CA . VAL B 2 27 ? 0.489 -5.039 -2.978 1 0 129 VAL B CA 10
ATOM 10903 C C . VAL B 2 27 ? 0.236 -3.624 -3.504 1 0 129 VAL B C 10
ATOM 10904 O O . VAL B 2 27 ? -0.495 -3.423 -4.456 1 0 129 VAL B O 10
ATOM 10917 N N . TYR B 2 28 ? 0.838 -2.639 -2.89 1 0 130 TYR B N 10
ATOM 10918 C CA . TYR B 2 28 ? 0.672 -1.247 -3.389 1 0 130 TYR B CA 10
ATOM 10919 C C . TYR B 2 28 ? 1.87 -0.388 -2.968 1 0 130 TYR B C 10
ATOM 10920 O O . TYR B 2 28 ? 2.648 -0.744 -2.104 1 0 130 TYR B O 10
ATOM 10938 N N . HIS B 2 29 ? 2.026 0.732 -3.61 1 0 131 HIS B N 10
ATOM 10939 C CA . HIS B 2 29 ? 3.192 1.63 -3.364 1 0 131 HIS B CA 10
ATOM 10940 C C . HIS B 2 29 ? 2.976 2.575 -2.176 1 0 131 HIS B C 10
ATOM 10941 O O . HIS B 2 29 ? 1.908 3.118 -1.975 1 0 131 HIS B O 10
ATOM 10955 N N . ALA B 2 30 ? 4.027 2.825 -1.435 1 0 132 ALA B N 10
ATOM 10956 C CA . ALA B 2 30 ? 3.967 3.821 -0.329 1 0 132 ALA B CA 10
ATOM 10957 C C . ALA B 2 30 ? 4.826 5.005 -0.766 1 0 132 ALA B C 10
ATOM 10958 O O . ALA B 2 30 ? 4.644 6.13 -0.337 1 0 132 ALA B O 10
ATOM 10965 N N . LYS B 2 31 ? 5.75 4.743 -1.658 1 0 133 LYS B N 10
ATOM 10966 C CA . LYS B 2 31 ? 6.654 5.808 -2.165 1 0 133 LYS B CA 10
ATOM 10967 C C . LYS B 2 31 ? 5.821 6.749 -3.024 1 0 133 LYS B C 10
ATOM 10968 O O . LYS B 2 31 ? 5.812 7.948 -2.834 1 0 133 LYS B O 10
ATOM 10987 N N . CYS B 2 32 ? 5.095 6.197 -3.955 1 0 134 CYS B N 10
ATOM 10988 C CA . CYS B 2 32 ? 4.234 7.029 -4.832 1 0 134 CYS B CA 10
ATOM 10989 C C . CYS B 2 32 ? 3.335 7.891 -3.953 1 0 134 CYS B C 10
ATOM 10990 O O . CYS B 2 32 ? 2.959 8.99 -4.313 1 0 134 CYS B O 10
ATOM 10997 N N . LEU B 2 33 ? 3.009 7.405 -2.789 1 0 135 LEU B N 10
ATOM 10998 C CA . LEU B 2 33 ? 2.165 8.193 -1.854 1 0 135 LEU B CA 10
ATOM 10999 C C . LEU B 2 33 ? 3.071 9.169 -1.105 1 0 135 LEU B C 10
ATOM 11000 O O . LEU B 2 33 ? 2.616 10.085 -0.447 1 0 135 LEU B O 10
ATOM 11016 N N . ARG B 2 34 ? 4.36 8.973 -1.208 1 0 136 ARG B N 10
ATOM 11017 C CA . ARG B 2 34 ? 5.318 9.884 -0.526 1 0 136 ARG B CA 10
ATOM 11018 C C . ARG B 2 34 ? 5.217 9.697 0.991 1 0 136 ARG B C 10
ATOM 11019 O O . ARG B 2 34 ? 5.175 10.65 1.743 1 0 136 ARG B O 10
ATOM 11040 N N . LEU B 2 35 ? 5.182 8.473 1.444 1 0 137 LEU B N 10
ATOM 11041 C CA . LEU B 2 35 ? 5.098 8.225 2.909 1 0 137 LEU B CA 10
ATOM 11042 C C . LEU B 2 35 ? 6.5 7.943 3.455 1 0 137 LEU B C 10
ATOM 11043 O O . LEU B 2 35 ? 7.286 7.247 2.843 1 0 137 LEU B O 10
ATOM 11059 N N . THR B 2 36 ? 6.819 8.48 4.6 1 0 138 THR B N 10
ATOM 11060 C CA . THR B 2 36 ? 8.168 8.242 5.186 1 0 138 THR B CA 10
ATOM 11061 C C . THR B 2 36 ? 8.07 7.167 6.269 1 0 138 THR B C 10
ATOM 11062 O O . THR B 2 36 ? 9.042 6.517 6.603 1 0 138 THR B O 10
ATOM 11073 N N . SER B 2 37 ? 6.904 6.973 6.819 1 0 139 SER B N 10
ATOM 11074 C CA . SER B 2 37 ? 6.742 5.938 7.879 1 0 139 SER B CA 10
ATOM 11075 C C . SER B 2 37 ? 5.617 4.98 7.482 1 0 139 SER B C 10
ATOM 11076 O O . SER B 2 37 ? 4.635 5.373 6.884 1 0 139 SER B O 10
ATOM 11084 N N . GLU B 2 38 ? 5.753 3.725 7.807 1 0 140 GLU B N 10
ATOM 11085 C CA . GLU B 2 38 ? 4.691 2.747 7.447 1 0 140 GLU B CA 10
ATOM 11086 C C . GLU B 2 38 ? 4.119 2.119 8.718 1 0 140 GLU B C 10
ATOM 11087 O O . GLU B 2 38 ? 4.617 1.128 9.213 1 0 140 GLU B O 10
ATOM 11099 N N . PRO B 2 39 ? 3.071 2.697 9.238 1 0 141 PRO B N 10
ATOM 11100 C CA . PRO B 2 39 ? 2.402 2.192 10.471 1 0 141 PRO B CA 10
ATOM 11101 C C . PRO B 2 39 ? 2.016 0.715 10.351 1 0 141 PRO B C 10
ATOM 11102 O O . PRO B 2 39 ? 1.796 0.207 9.27 1 0 141 PRO B O 10
ATOM 11113 N N . GLU B 2 40 ? 1.933 0.021 11.451 1 0 142 GLU B N 10
ATOM 11114 C CA . GLU B 2 40 ? 1.562 -1.42 11.393 1 0 142 GLU B CA 10
ATOM 11115 C C . GLU B 2 40 ? 0.038 -1.562 11.452 1 0 142 GLU B C 10
ATOM 11116 O O . GLU B 2 40 ? -0.638 -0.816 12.133 1 0 142 GLU B O 10
ATOM 11128 N N . GLY B 2 41 ? -0.506 -2.512 10.743 1 0 143 GLY B N 10
ATOM 11129 C CA . GLY B 2 41 ? -1.985 -2.698 10.754 1 0 143 GLY B CA 10
ATOM 11130 C C . GLY B 2 41 ? -2.519 -2.634 9.322 1 0 143 GLY B C 10
ATOM 11131 O O . GLY B 2 41 ? -1.773 -2.72 8.367 1 0 143 GLY B O 10
ATOM 11135 N N . ASP B 2 42 ? -3.805 -2.488 9.164 1 0 144 ASP B N 10
ATOM 11136 C CA . ASP B 2 42 ? -4.388 -2.42 7.795 1 0 144 ASP B CA 10
ATOM 11137 C C . ASP B 2 42 ? -4.059 -1.07 7.154 1 0 144 ASP B C 10
ATOM 11138 O O . ASP B 2 42 ? -4.371 -0.025 7.69 1 0 144 ASP B O 10
ATOM 11147 N N . TRP B 2 43 ? -3.44 -1.084 6.005 1 0 145 TRP B N 10
ATOM 11148 C CA . TRP B 2 43 ? -3.098 0.197 5.324 1 0 145 TRP B CA 10
ATOM 11149 C C . TRP B 2 43 ? -4.115 0.45 4.207 1 0 145 TRP B C 10
ATOM 11150 O O . TRP B 2 43 ? -4.349 -0.394 3.364 1 0 145 TRP B O 10
ATOM 11171 N N . PHE B 2 44 ? -4.734 1.598 4.203 1 0 146 PHE B N 10
ATOM 11172 C CA . PHE B 2 44 ? -5.752 1.893 3.155 1 0 146 PHE B CA 10
ATOM 11173 C C . PHE B 2 44 ? -5.215 2.945 2.181 1 0 146 PHE B C 10
ATOM 11174 O O . PHE B 2 44 ? -5.163 4.118 2.492 1 0 146 PHE B O 10
ATOM 11191 N N . CYS B 2 45 ? -4.832 2.545 0.995 1 0 147 CYS B N 10
ATOM 11192 C CA . CYS B 2 45 ? -4.32 3.547 0.019 1 0 147 CYS B CA 10
ATOM 11193 C C . CYS B 2 45 ? -5.421 4.573 -0.25 1 0 147 CYS B C 10
ATOM 11194 O O . CYS B 2 45 ? -6.591 4.249 -0.252 1 0 147 CYS B O 10
ATOM 11201 N N . PRO B 2 46 ? -5.051 5.799 -0.491 1 0 148 PRO B N 10
ATOM 11202 C CA . PRO B 2 46 ? -6.022 6.883 -0.764 1 0 148 PRO B CA 10
ATOM 11203 C C . PRO B 2 46 ? -7.194 6.369 -1.601 1 0 148 PRO B C 10
ATOM 11204 O O . PRO B 2 46 ? -8.306 6.845 -1.493 1 0 148 PRO B O 10
ATOM 11215 N N . GLU B 2 47 ? -6.949 5.387 -2.427 1 0 149 GLU B N 10
ATOM 11216 C CA . GLU B 2 47 ? -8.04 4.84 -3.277 1 0 149 GLU B CA 10
ATOM 11217 C C . GLU B 2 47 ? -9.112 4.212 -2.381 1 0 149 GLU B C 10
ATOM 11218 O O . GLU B 2 47 ? -10.287 4.48 -2.533 1 0 149 GLU B O 10
ATOM 11230 N N . CYS B 2 48 ? -8.73 3.378 -1.447 1 0 150 CYS B N 10
ATOM 11231 C CA . CYS B 2 48 ? -9.762 2.756 -0.57 1 0 150 CYS B CA 10
ATOM 11232 C C . CYS B 2 48 ? -10.31 3.811 0.399 1 0 150 CYS B C 10
ATOM 11233 O O . CYS B 2 48 ? -11.495 3.867 0.66 1 0 150 CYS B O 10
ATOM 11240 N N . GLU B 2 49 ? -9.461 4.655 0.922 1 0 151 GLU B N 10
ATOM 11241 C CA . GLU B 2 49 ? -9.937 5.717 1.86 1 0 151 GLU B CA 10
ATOM 11242 C C . GLU B 2 49 ? -10.979 6.605 1.166 1 0 151 GLU B C 10
ATOM 11243 O O . GLU B 2 49 ? -11.924 7.06 1.78 1 0 151 GLU B O 10
ATOM 11255 N N . LYS B 2 50 ? -10.812 6.868 -0.105 1 0 152 LYS B N 10
ATOM 11256 C CA . LYS B 2 50 ? -11.795 7.736 -0.822 1 0 152 LYS B CA 10
ATOM 11257 C C . LYS B 2 50 ? -13.18 7.083 -0.808 1 0 152 LYS B C 10
ATOM 11258 O O . LYS B 2 50 ? -14.177 7.729 -0.556 1 0 152 LYS B O 10
ATOM 11277 N N . ILE B 2 51 ? -13.25 5.811 -1.085 1 0 153 ILE B N 10
ATOM 11278 C CA . ILE B 2 51 ? -14.571 5.121 -1.084 1 0 153 ILE B CA 10
ATOM 11279 C C . ILE B 2 51 ? -15.218 5.239 0.298 1 0 153 ILE B C 10
ATOM 11280 O O . ILE B 2 51 ? -16.421 5.361 0.422 1 0 153 ILE B O 10
ATOM 11296 N N . THR B 2 52 ? -14.432 5.198 1.339 1 0 154 THR B N 10
ATOM 11297 C CA . THR B 2 52 ? -15.008 5.303 2.711 1 0 154 THR B CA 10
ATOM 11298 C C . THR B 2 52 ? -15.564 6.711 2.932 1 0 154 THR B C 10
ATOM 11299 O O . THR B 2 52 ? -16.608 6.89 3.526 1 0 154 THR B O 10
ATOM 11310 N N . VAL B 2 53 ? -14.876 7.715 2.459 1 0 155 VAL B N 10
ATOM 11311 C CA . VAL B 2 53 ? -15.372 9.109 2.643 1 0 155 VAL B CA 10
ATOM 11312 C C . VAL B 2 53 ? -16.685 9.291 1.88 1 0 155 VAL B C 10
ATOM 11313 O O . VAL B 2 53 ? -17.613 9.91 2.363 1 0 155 VAL B O 10
ATOM 11326 N N . ALA B 2 54 ? -16.773 8.759 0.693 1 0 156 ALA B N 10
ATOM 11327 C CA . ALA B 2 54 ? -18.027 8.903 -0.098 1 0 156 ALA B CA 10
ATOM 11328 C C . ALA B 2 54 ? -18.903 7.665 0.104 1 0 156 ALA B C 10
ATOM 11329 O O . ALA B 2 54 ? -19.852 7.437 -0.62 1 0 156 ALA B O 10
ATOM 11336 N N . GLU B 2 55 ? -18.592 6.859 1.085 1 0 157 GLU B N 10
ATOM 11337 C CA . GLU B 2 55 ? -19.407 5.636 1.33 1 0 157 GLU B CA 10
ATOM 11338 C C . GLU B 2 55 ? -19.568 4.858 0.023 1 0 157 GLU B C 10
ATOM 11339 O O . GLU B 2 55 ? -19.008 5.214 -0.996 1 0 157 GLU B O 10
ATOM 11351 N N . CYS B 2 56 ? -20.329 3.799 0.04 1 0 158 CYS B N 10
ATOM 11352 C CA . CYS B 2 56 ? -20.523 2.999 -1.202 1 0 158 CYS B CA 10
ATOM 11353 C C . CYS B 2 56 ? -21.638 3.626 -2.042 1 0 158 CYS B C 10
ATOM 11354 O O . CYS B 2 56 ? -22.728 3.866 -1.564 1 0 158 CYS B O 10
ATOM 11362 N N . ILE B 2 57 ? -21.372 3.894 -3.291 1 0 159 ILE B N 10
ATOM 11363 C CA . ILE B 2 57 ? -22.415 4.507 -4.16 1 0 159 ILE B CA 10
ATOM 11364 C C . ILE B 2 57 ? -23.054 3.423 -5.032 1 0 159 ILE B C 10
ATOM 11365 O O . ILE B 2 57 ? -22.375 2.6 -5.612 1 0 159 ILE B O 10
ATOM 11381 N N . GLU B 2 58 ? -24.355 3.417 -5.129 1 0 160 GLU B N 10
ATOM 11382 C CA . GLU B 2 58 ? -25.035 2.387 -5.964 1 0 160 GLU B CA 10
ATOM 11383 C C . GLU B 2 58 ? -26.166 3.042 -6.761 1 0 160 GLU B C 10
ATOM 11384 O O . GLU B 2 58 ? -26.863 3.908 -6.271 1 0 160 GLU B O 10
ATOM 11396 N N . THR B 2 59 ? -26.353 2.633 -7.986 1 0 161 THR B N 10
ATOM 11397 C CA . THR B 2 59 ? -27.439 3.231 -8.812 1 0 161 THR B CA 10
ATOM 11398 C C . THR B 2 59 ? -28.778 2.587 -8.441 1 0 161 THR B C 10
ATOM 11399 O O . THR B 2 59 ? -28.868 1.393 -8.242 1 0 161 THR B O 10
ATOM 11410 N N . GLN B 2 60 ? -29.816 3.371 -8.342 1 0 162 GLN B N 10
ATOM 11411 C CA . GLN B 2 60 ? -31.146 2.803 -7.982 1 0 162 GLN B CA 10
ATOM 11412 C C . GLN B 2 60 ? -31.546 1.746 -9.014 1 0 162 GLN B C 10
ATOM 11413 O O . GLN B 2 60 ? -32.163 0.751 -8.69 1 0 162 GLN B O 10
ATOM 11427 N N . SER B 2 61 ? -31.199 1.954 -10.255 1 0 163 SER B N 10
ATOM 11428 C CA . SER B 2 61 ? -31.56 0.961 -11.306 1 0 163 SER B CA 10
ATOM 11429 C C . SER B 2 61 ? -31.031 1.437 -12.659 1 0 163 SER B C 10
ATOM 11430 O O . SER B 2 61 ? -31.839 1.826 -13.487 1 0 163 SER B O 10
ATOM 11441 N N . SER A 1 1 ? 14.36 -12.855 5.355 1 0 31 SER A N 11
ATOM 11442 C CA . SER A 1 1 ? 15.146 -12.901 4.088 1 0 31 SER A CA 11
ATOM 11443 C C . SER A 1 1 ? 15.619 -11.49 3.729 1 0 31 SER A C 11
ATOM 11444 O O . SER A 1 1 ? 16.106 -10.757 4.567 1 0 31 SER A O 11
ATOM 11454 N N . THR A 1 2 ? 15.478 -11.105 2.49 1 0 32 THR A N 11
ATOM 11455 C CA . THR A 1 2 ? 15.921 -9.742 2.081 1 0 32 THR A CA 11
ATOM 11456 C C . THR A 1 2 ? 14.831 -8.726 2.432 1 0 32 THR A C 11
ATOM 11457 O O . THR A 1 2 ? 13.69 -9.077 2.652 1 0 32 THR A O 11
ATOM 11468 N N . GLY A 1 3 ? 15.175 -7.469 2.486 1 0 33 GLY A N 11
ATOM 11469 C CA . GLY A 1 3 ? 14.159 -6.432 2.824 1 0 33 GLY A CA 11
ATOM 11470 C C . GLY A 1 3 ? 13.379 -6.051 1.563 1 0 33 GLY A C 11
ATOM 11471 O O . GLY A 1 3 ? 13.602 -6.589 0.497 1 0 33 GLY A O 11
ATOM 11475 N N . ARG A 1 4 ? 12.467 -5.127 1.677 1 0 34 ARG A N 11
ATOM 11476 C CA . ARG A 1 4 ? 11.674 -4.711 0.487 1 0 34 ARG A CA 11
ATOM 11477 C C . ARG A 1 4 ? 11.104 -3.31 0.718 1 0 34 ARG A C 11
ATOM 11478 O O . ARG A 1 4 ? 11.062 -2.49 -0.179 1 0 34 ARG A O 11
ATOM 11499 N N . VAL A 1 5 ? 10.664 -3.027 1.914 1 0 35 VAL A N 11
ATOM 11500 C CA . VAL A 1 5 ? 10.094 -1.68 2.199 1 0 35 VAL A CA 11
ATOM 11501 C C . VAL A 1 5 ? 10.859 -1.038 3.359 1 0 35 VAL A C 11
ATOM 11502 O O . VAL A 1 5 ? 11.563 -1.699 4.092 1 0 35 VAL A O 11
ATOM 11515 N N . LYS A 1 6 ? 10.725 0.25 3.528 1 0 36 LYS A N 11
ATOM 11516 C CA . LYS A 1 6 ? 11.442 0.933 4.643 1 0 36 LYS A CA 11
ATOM 11517 C C . LYS A 1 6 ? 10.693 0.689 5.956 1 0 36 LYS A C 11
ATOM 11518 O O . LYS A 1 6 ? 9.479 0.709 6.002 1 0 36 LYS A O 11
ATOM 11537 N N . LYS A 1 7 ? 11.407 0.459 7.022 1 0 37 LYS A N 11
ATOM 11538 C CA . LYS A 1 7 ? 10.735 0.217 8.33 1 0 37 LYS A CA 11
ATOM 11539 C C . LYS A 1 7 ? 11.554 0.863 9.451 1 0 37 LYS A C 11
ATOM 11540 O O . LYS A 1 7 ? 12.241 0.191 10.194 1 0 37 LYS A O 11
ATOM 11559 N N . PRO A 1 8 ? 11.477 2.159 9.57 1 0 38 PRO A N 11
ATOM 11560 C CA . PRO A 1 8 ? 12.22 2.915 10.618 1 0 38 PRO A CA 11
ATOM 11561 C C . PRO A 1 8 ? 11.947 2.372 12.024 1 0 38 PRO A C 11
ATOM 11562 O O . PRO A 1 8 ? 10.86 1.919 12.322 1 0 38 PRO A O 11
ATOM 11573 N N . HIS A 1 9 ? 12.92 2.416 12.89 1 0 39 HIS A N 11
ATOM 11574 C CA . HIS A 1 9 ? 12.709 1.904 14.272 1 0 39 HIS A CA 11
ATOM 11575 C C . HIS A 1 9 ? 11.502 2.608 14.891 1 0 39 HIS A C 11
ATOM 11576 O O . HIS A 1 9 ? 11.621 3.666 15.477 1 0 39 HIS A O 11
ATOM 11591 N N . ARG A 1 10 ? 10.338 2.033 14.767 1 0 40 ARG A N 11
ATOM 11592 C CA . ARG A 1 10 ? 9.125 2.674 15.349 1 0 40 ARG A CA 11
ATOM 11593 C C . ARG A 1 10 ? 9.347 2.924 16.842 1 0 40 ARG A C 11
ATOM 11594 O O . ARG A 1 10 ? 8.928 3.929 17.381 1 0 40 ARG A O 11
ATOM 11615 N N . TYR A 1 11 ? 10.003 2.018 17.513 1 0 41 TYR A N 11
ATOM 11616 C CA . TYR A 1 11 ? 10.251 2.204 18.969 1 0 41 TYR A CA 11
ATOM 11617 C C . TYR A 1 11 ? 11.033 3.501 19.192 1 0 41 TYR A C 11
ATOM 11618 O O . TYR A 1 11 ? 11.225 3.865 20.342 1 0 41 TYR A O 11
ATOM 11637 N N . GLN B 2 1 ? 5.553 -16.437 6.968 1 0 103 GLN B N 11
ATOM 11638 C CA . GLN B 2 1 ? 6.961 -16.452 7.455 1 0 103 GLN B CA 11
ATOM 11639 C C . GLN B 2 1 ? 7.524 -15.029 7.428 1 0 103 GLN B C 11
ATOM 11640 O O . GLN B 2 1 ? 7.133 -14.18 8.205 1 0 103 GLN B O 11
ATOM 11656 N N . ASP B 2 2 ? 8.442 -14.763 6.54 1 0 104 ASP B N 11
ATOM 11657 C CA . ASP B 2 2 ? 9.03 -13.395 6.465 1 0 104 ASP B CA 11
ATOM 11658 C C . ASP B 2 2 ? 7.923 -12.378 6.183 1 0 104 ASP B C 11
ATOM 11659 O O . ASP B 2 2 ? 7.981 -11.246 6.623 1 0 104 ASP B O 11
ATOM 11668 N N . GLY B 2 3 ? 6.914 -12.771 5.455 1 0 105 GLY B N 11
ATOM 11669 C CA . GLY B 2 3 ? 5.802 -11.826 5.15 1 0 105 GLY B CA 11
ATOM 11670 C C . GLY B 2 3 ? 6.05 -11.169 3.791 1 0 105 GLY B C 11
ATOM 11671 O O . GLY B 2 3 ? 5.534 -10.107 3.502 1 0 105 GLY B O 11
ATOM 11675 N N . ARG B 2 4 ? 6.835 -11.791 2.956 1 0 106 ARG B N 11
ATOM 11676 C CA . ARG B 2 4 ? 7.117 -11.2 1.618 1 0 106 ARG B CA 11
ATOM 11677 C C . ARG B 2 4 ? 5.812 -10.697 0.996 1 0 106 ARG B C 11
ATOM 11678 O O . ARG B 2 4 ? 4.765 -11.293 1.159 1 0 106 ARG B O 11
ATOM 11699 N N . ASN B 2 5 ? 5.865 -9.603 0.287 1 0 107 ASN B N 11
ATOM 11700 C CA . ASN B 2 5 ? 4.627 -9.063 -0.342 1 0 107 ASN B CA 11
ATOM 11701 C C . ASN B 2 5 ? 5.007 -8.116 -1.483 1 0 107 ASN B C 11
ATOM 11702 O O . ASN B 2 5 ? 4.39 -7.088 -1.683 1 0 107 ASN B O 11
ATOM 11713 N N . ASP B 2 6 ? 6.019 -8.455 -2.236 1 0 108 ASP B N 11
ATOM 11714 C CA . ASP B 2 6 ? 6.444 -7.569 -3.357 1 0 108 ASP B CA 11
ATOM 11715 C C . ASP B 2 6 ? 5.752 -8.011 -4.648 1 0 108 ASP B C 11
ATOM 11716 O O . ASP B 2 6 ? 5.514 -9.183 -4.863 1 0 108 ASP B O 11
ATOM 11725 N N . PHE B 2 7 ? 5.431 -7.086 -5.51 1 0 109 PHE B N 11
ATOM 11726 C CA . PHE B 2 7 ? 4.767 -7.46 -6.792 1 0 109 PHE B CA 11
ATOM 11727 C C . PHE B 2 7 ? 4.927 -6.321 -7.809 1 0 109 PHE B C 11
ATOM 11728 O O . PHE B 2 7 ? 5.894 -6.273 -8.546 1 0 109 PHE B O 11
ATOM 11745 N N . TYR B 2 8 ? 3.983 -5.413 -7.868 1 0 110 TYR B N 11
ATOM 11746 C CA . TYR B 2 8 ? 4.085 -4.277 -8.843 1 0 110 TYR B CA 11
ATOM 11747 C C . TYR B 2 8 ? 3.199 -3.094 -8.406 1 0 110 TYR B C 11
ATOM 11748 O O . TYR B 2 8 ? 2.032 -3.257 -8.106 1 0 110 TYR B O 11
ATOM 11766 N N . CYS B 2 9 ? 3.74 -1.896 -8.402 1 0 111 CYS B N 11
ATOM 11767 C CA . CYS B 2 9 ? 2.927 -0.699 -8.022 1 0 111 CYS B CA 11
ATOM 11768 C C . CYS B 2 9 ? 2.24 -0.225 -9.305 1 0 111 CYS B C 11
ATOM 11769 O O . CYS B 2 9 ? 2.894 0.055 -10.29 1 0 111 CYS B O 11
ATOM 11776 N N . TRP B 2 10 ? 0.94 -0.146 -9.309 1 0 112 TRP B N 11
ATOM 11777 C CA . TRP B 2 10 ? 0.211 0.297 -10.536 1 0 112 TRP B CA 11
ATOM 11778 C C . TRP B 2 10 ? 0.664 1.697 -10.973 1 0 112 TRP B C 11
ATOM 11779 O O . TRP B 2 10 ? 0.56 2.046 -12.131 1 0 112 TRP B O 11
ATOM 11800 N N . VAL B 2 11 ? 1.142 2.516 -10.072 1 0 113 VAL B N 11
ATOM 11801 C CA . VAL B 2 11 ? 1.562 3.89 -10.49 1 0 113 VAL B CA 11
ATOM 11802 C C . VAL B 2 11 ? 2.814 3.823 -11.373 1 0 113 VAL B C 11
ATOM 11803 O O . VAL B 2 11 ? 2.939 4.557 -12.335 1 0 113 VAL B O 11
ATOM 11816 N N . CYS B 2 12 ? 3.742 2.956 -11.061 1 0 114 CYS B N 11
ATOM 11817 C CA . CYS B 2 12 ? 4.98 2.858 -11.892 1 0 114 CYS B CA 11
ATOM 11818 C C . CYS B 2 12 ? 4.974 1.548 -12.671 1 0 114 CYS B C 11
ATOM 11819 O O . CYS B 2 12 ? 5.712 1.378 -13.62 1 0 114 CYS B O 11
ATOM 11826 N N . HIS B 2 13 ? 4.172 0.607 -12.267 1 0 115 HIS B N 11
ATOM 11827 C CA . HIS B 2 13 ? 4.17 -0.696 -12.977 1 0 115 HIS B CA 11
ATOM 11828 C C . HIS B 2 13 ? 5.507 -1.384 -12.699 1 0 115 HIS B C 11
ATOM 11829 O O . HIS B 2 13 ? 5.913 -2.292 -13.395 1 0 115 HIS B O 11
ATOM 11844 N N . ARG B 2 14 ? 6.198 -0.94 -11.679 1 0 116 ARG B N 11
ATOM 11845 C CA . ARG B 2 14 ? 7.515 -1.545 -11.337 1 0 116 ARG B CA 11
ATOM 11846 C C . ARG B 2 14 ? 7.469 -2.092 -9.907 1 0 116 ARG B C 11
ATOM 11847 O O . ARG B 2 14 ? 6.606 -1.741 -9.126 1 0 116 ARG B O 11
ATOM 11868 N N . GLU B 2 15 ? 8.393 -2.944 -9.556 1 0 117 GLU B N 11
ATOM 11869 C CA . GLU B 2 15 ? 8.396 -3.515 -8.18 1 0 117 GLU B CA 11
ATOM 11870 C C . GLU B 2 15 ? 9.534 -2.888 -7.372 1 0 117 GLU B C 11
ATOM 11871 O O . GLU B 2 15 ? 10.585 -2.577 -7.898 1 0 117 GLU B O 11
ATOM 11883 N N . GLY B 2 16 ? 9.334 -2.7 -6.094 1 0 118 GLY B N 11
ATOM 11884 C CA . GLY B 2 16 ? 10.408 -2.1 -5.252 1 0 118 GLY B CA 11
ATOM 11885 C C . GLY B 2 16 ? 9.793 -1.123 -4.249 1 0 118 GLY B C 11
ATOM 11886 O O . GLY B 2 16 ? 9.054 -0.23 -4.609 1 0 118 GLY B O 11
ATOM 11890 N N . GLN B 2 17 ? 10.096 -1.283 -2.989 1 0 119 GLN B N 11
ATOM 11891 C CA . GLN B 2 17 ? 9.534 -0.361 -1.961 1 0 119 GLN B CA 11
ATOM 11892 C C . GLN B 2 17 ? 8.014 -0.282 -2.122 1 0 119 GLN B C 11
ATOM 11893 O O . GLN B 2 17 ? 7.461 0.771 -2.373 1 0 119 GLN B O 11
ATOM 11907 N N . VAL B 2 18 ? 7.331 -1.386 -1.983 1 0 120 VAL B N 11
ATOM 11908 C CA . VAL B 2 18 ? 5.85 -1.369 -2.135 1 0 120 VAL B CA 11
ATOM 11909 C C . VAL B 2 18 ? 5.192 -1.832 -0.834 1 0 120 VAL B C 11
ATOM 11910 O O . VAL B 2 18 ? 5.702 -2.689 -0.14 1 0 120 VAL B O 11
ATOM 11923 N N . LEU B 2 19 ? 4.058 -1.276 -0.501 1 0 121 LEU B N 11
ATOM 11924 C CA . LEU B 2 19 ? 3.364 -1.688 0.753 1 0 121 LEU B CA 11
ATOM 11925 C C . LEU B 2 19 ? 2.126 -2.514 0.395 1 0 121 LEU B C 11
ATOM 11926 O O . LEU B 2 19 ? 1.722 -2.578 -0.75 1 0 121 LEU B O 11
ATOM 11942 N N . CYS B 2 20 ? 1.524 -3.155 1.36 1 0 122 CYS B N 11
ATOM 11943 C CA . CYS B 2 20 ? 0.321 -3.987 1.066 1 0 122 CYS B CA 11
ATOM 11944 C C . CYS B 2 20 ? -0.945 -3.309 1.606 1 0 122 CYS B C 11
ATOM 11945 O O . CYS B 2 20 ? -0.95 -2.768 2.694 1 0 122 CYS B O 11
ATOM 11953 N N . CYS B 2 21 ? -2.026 -3.355 0.869 1 0 123 CYS B N 11
ATOM 11954 C CA . CYS B 2 21 ? -3.289 -2.726 1.361 1 0 123 CYS B CA 11
ATOM 11955 C C . CYS B 2 21 ? -4.16 -3.794 2.048 1 0 123 CYS B C 11
ATOM 11956 O O . CYS B 2 21 ? -3.66 -4.815 2.474 1 0 123 CYS B O 11
ATOM 11963 N N . GLU B 2 22 ? -5.436 -3.569 2.189 1 0 124 GLU B N 11
ATOM 11964 C CA . GLU B 2 22 ? -6.288 -4.577 2.882 1 0 124 GLU B CA 11
ATOM 11965 C C . GLU B 2 22 ? -7.484 -4.944 2.003 1 0 124 GLU B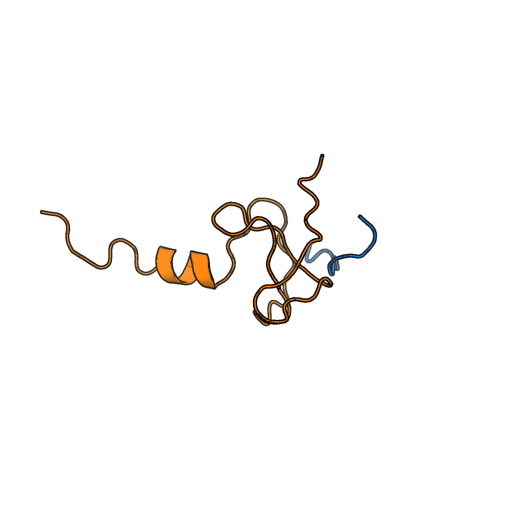 C 11
ATOM 11966 O O . GLU B 2 22 ? -7.807 -6.102 1.833 1 0 124 GLU B O 11
ATOM 11978 N N . LEU B 2 23 ? -8.148 -3.969 1.447 1 0 125 LEU B N 11
ATOM 11979 C CA . LEU B 2 23 ? -9.338 -4.268 0.606 1 0 125 LEU B CA 11
ATOM 11980 C C . LEU B 2 23 ? -9.038 -3.913 -0.85 1 0 125 LEU B C 11
ATOM 11981 O O . LEU B 2 23 ? -9.934 -3.662 -1.635 1 0 125 LEU B O 11
ATOM 11997 N N . CYS B 2 24 ? -7.785 -3.887 -1.217 1 0 126 CYS B N 11
ATOM 11998 C CA . CYS B 2 24 ? -7.425 -3.575 -2.626 1 0 126 CYS B CA 11
ATOM 11999 C C . CYS B 2 24 ? -6.133 -4.311 -2.997 1 0 126 CYS B C 11
ATOM 12000 O O . CYS B 2 24 ? -5.475 -4.896 -2.161 1 0 126 CYS B O 11
ATOM 12007 N N . PRO B 2 25 ? -5.771 -4.264 -4.245 1 0 127 PRO B N 11
ATOM 12008 C CA . PRO B 2 25 ? -4.553 -4.92 -4.77 1 0 127 PRO B CA 11
ATOM 12009 C C . PRO B 2 25 ? -3.568 -5.262 -3.647 1 0 127 PRO B C 11
ATOM 12010 O O . PRO B 2 25 ? -3.063 -4.396 -2.963 1 0 127 PRO B O 11
ATOM 12021 N N . ARG B 2 26 ? -3.325 -6.524 -3.439 1 0 128 ARG B N 11
ATOM 12022 C CA . ARG B 2 26 ? -2.434 -6.959 -2.324 1 0 128 ARG B CA 11
ATOM 12023 C C . ARG B 2 26 ? -1.182 -6.071 -2.22 1 0 128 ARG B C 11
ATOM 12024 O O . ARG B 2 26 ? -0.65 -5.878 -1.145 1 0 128 ARG B O 11
ATOM 12045 N N . VAL B 2 27 ? -0.684 -5.551 -3.31 1 0 129 VAL B N 11
ATOM 12046 C CA . VAL B 2 27 ? 0.564 -4.737 -3.224 1 0 129 VAL B CA 11
ATOM 12047 C C . VAL B 2 27 ? 0.315 -3.317 -3.735 1 0 129 VAL B C 11
ATOM 12048 O O . VAL B 2 27 ? -0.43 -3.101 -4.671 1 0 129 VAL B O 11
ATOM 12061 N N . TYR B 2 28 ? 0.939 -2.343 -3.124 1 0 130 TYR B N 11
ATOM 12062 C CA . TYR B 2 28 ? 0.767 -0.944 -3.601 1 0 130 TYR B CA 11
ATOM 12063 C C . TYR B 2 28 ? 1.991 -0.104 -3.221 1 0 130 TYR B C 11
ATOM 12064 O O . TYR B 2 28 ? 2.813 -0.486 -2.411 1 0 130 TYR B O 11
ATOM 12082 N N . HIS B 2 29 ? 2.118 1.036 -3.839 1 0 131 HIS B N 11
ATOM 12083 C CA . HIS B 2 29 ? 3.293 1.93 -3.616 1 0 131 HIS B CA 11
ATOM 12084 C C . HIS B 2 29 ? 3.082 2.915 -2.462 1 0 131 HIS B C 11
ATOM 12085 O O . HIS B 2 29 ? 2.022 3.483 -2.288 1 0 131 HIS B O 11
ATOM 12099 N N . ALA B 2 30 ? 4.13 3.168 -1.719 1 0 132 ALA B N 11
ATOM 12100 C CA . ALA B 2 30 ? 4.074 4.192 -0.636 1 0 132 ALA B CA 11
ATOM 12101 C C . ALA B 2 30 ? 4.942 5.36 -1.103 1 0 132 ALA B C 11
ATOM 12102 O O . ALA B 2 30 ? 4.765 6.496 -0.704 1 0 132 ALA B O 11
ATOM 12109 N N . LYS B 2 31 ? 5.865 5.068 -1.986 1 0 133 LYS B N 11
ATOM 12110 C CA . LYS B 2 31 ? 6.776 6.115 -2.521 1 0 133 LYS B CA 11
ATOM 12111 C C . LYS B 2 31 ? 5.947 7.037 -3.407 1 0 133 LYS B C 11
ATOM 12112 O O . LYS B 2 31 ? 5.932 8.239 -3.238 1 0 133 LYS B O 11
ATOM 12131 N N . CYS B 2 32 ? 5.235 6.464 -4.335 1 0 134 CYS B N 11
ATOM 12132 C CA . CYS B 2 32 ? 4.382 7.277 -5.238 1 0 134 CYS B CA 11
ATOM 12133 C C . CYS B 2 32 ? 3.466 8.149 -4.386 1 0 134 CYS B C 11
ATOM 12134 O O . CYS B 2 32 ? 3.121 9.255 -4.751 1 0 134 CYS B O 11
ATOM 12141 N N . LEU B 2 33 ? 3.091 7.66 -3.237 1 0 135 LEU B N 11
ATOM 12142 C CA . LEU B 2 33 ? 2.222 8.453 -2.331 1 0 135 LEU B CA 11
ATOM 12143 C C . LEU B 2 33 ? 3.106 9.441 -1.571 1 0 135 LEU B C 11
ATOM 12144 O O . LEU B 2 33 ? 2.629 10.334 -0.897 1 0 135 LEU B O 11
ATOM 12160 N N . ARG B 2 34 ? 4.399 9.281 -1.682 1 0 136 ARG B N 11
ATOM 12161 C CA . ARG B 2 34 ? 5.337 10.205 -0.991 1 0 136 ARG B CA 11
ATOM 12162 C C . ARG B 2 34 ? 5.172 10.067 0.525 1 0 136 ARG B C 11
ATOM 12163 O O . ARG B 2 34 ? 5.106 11.045 1.245 1 0 136 ARG B O 11
ATOM 12184 N N . LEU B 2 35 ? 5.112 8.86 1.016 1 0 137 LEU B N 11
ATOM 12185 C CA . LEU B 2 35 ? 4.972 8.659 2.484 1 0 137 LEU B CA 11
ATOM 12186 C C . LEU B 2 35 ? 6.362 8.633 3.125 1 0 137 LEU B C 11
ATOM 12187 O O . LEU B 2 35 ? 7.315 8.156 2.544 1 0 137 LEU B O 11
ATOM 12203 N N . THR B 2 36 ? 6.483 9.147 4.319 1 0 138 THR B N 11
ATOM 12204 C CA . THR B 2 36 ? 7.811 9.156 4.994 1 0 138 THR B CA 11
ATOM 12205 C C . THR B 2 36 ? 7.795 8.173 6.164 1 0 138 THR B C 11
ATOM 12206 O O . THR B 2 36 ? 8.815 7.88 6.757 1 0 138 THR B O 11
ATOM 12217 N N . SER B 2 37 ? 6.644 7.659 6.502 1 0 139 SER B N 11
ATOM 12218 C CA . SER B 2 37 ? 6.562 6.691 7.633 1 0 139 SER B CA 11
ATOM 12219 C C . SER B 2 37 ? 5.931 5.391 7.138 1 0 139 SER B C 11
ATOM 12220 O O . SER B 2 37 ? 5.092 5.389 6.258 1 0 139 SER B O 11
ATOM 12228 N N . GLU B 2 38 ? 6.328 4.28 7.694 1 0 140 GLU B N 11
ATOM 12229 C CA . GLU B 2 38 ? 5.75 2.98 7.25 1 0 140 GLU B CA 11
ATOM 12230 C C . GLU B 2 38 ? 4.452 2.71 8.012 1 0 140 GLU B C 11
ATOM 12231 O O . GLU B 2 38 ? 4.397 2.806 9.222 1 0 140 GLU B O 11
ATOM 12243 N N . PRO B 2 39 ? 3.413 2.367 7.303 1 0 141 PRO B N 11
ATOM 12244 C CA . PRO B 2 39 ? 2.087 2.062 7.909 1 0 141 PRO B CA 11
ATOM 12245 C C . PRO B 2 39 ? 2.067 0.682 8.576 1 0 141 PRO B C 11
ATOM 12246 O O . PRO B 2 39 ? 2.79 -0.214 8.191 1 0 141 PRO B O 11
ATOM 12257 N N . GLU B 2 40 ? 1.243 0.505 9.572 1 0 142 GLU B N 11
ATOM 12258 C CA . GLU B 2 40 ? 1.182 -0.817 10.255 1 0 142 GLU B CA 11
ATOM 12259 C C . GLU B 2 40 ? -0.263 -1.325 10.258 1 0 142 GLU B C 11
ATOM 12260 O O . GLU B 2 40 ? -1.195 -0.577 10.481 1 0 142 GLU B O 11
ATOM 12272 N N . GLY B 2 41 ? -0.455 -2.592 10.013 1 0 143 GLY B N 11
ATOM 12273 C CA . GLY B 2 41 ? -1.839 -3.147 10 1 0 143 GLY B CA 11
ATOM 12274 C C . GLY B 2 41 ? -2.498 -2.841 8.655 1 0 143 GLY B C 11
ATOM 12275 O O . GLY B 2 41 ? -1.84 -2.497 7.693 1 0 143 GLY B O 11
ATOM 12279 N N . ASP B 2 42 ? -3.794 -2.966 8.578 1 0 144 ASP B N 11
ATOM 12280 C CA . ASP B 2 42 ? -4.498 -2.683 7.294 1 0 144 ASP B CA 11
ATOM 12281 C C . ASP B 2 42 ? -4.305 -1.212 6.909 1 0 144 ASP B C 11
ATOM 12282 O O . ASP B 2 42 ? -4.618 -0.315 7.666 1 0 144 ASP B O 11
ATOM 12291 N N . TRP B 2 43 ? -3.801 -0.962 5.731 1 0 145 TRP B N 11
ATOM 12292 C CA . TRP B 2 43 ? -3.596 0.447 5.291 1 0 145 TRP B CA 11
ATOM 12293 C C . TRP B 2 43 ? -4.547 0.746 4.128 1 0 145 TRP B C 11
ATOM 12294 O O . TRP B 2 43 ? -4.848 -0.115 3.324 1 0 145 TRP B O 11
ATOM 12315 N N . PHE B 2 44 ? -5.036 1.952 4.044 1 0 146 PHE B N 11
ATOM 12316 C CA . PHE B 2 44 ? -5.978 2.298 2.941 1 0 146 PHE B CA 11
ATOM 12317 C C . PHE B 2 44 ? -5.296 3.232 1.936 1 0 146 PHE B C 11
ATOM 12318 O O . PHE B 2 44 ? -5.052 4.388 2.223 1 0 146 PHE B O 11
ATOM 12335 N N . CYS B 2 45 ? -5.001 2.754 0.756 1 0 147 CYS B N 11
ATOM 12336 C CA . CYS B 2 45 ? -4.367 3.645 -0.254 1 0 147 CYS B CA 11
ATOM 12337 C C . CYS B 2 45 ? -5.397 4.681 -0.707 1 0 147 CYS B C 11
ATOM 12338 O O . CYS B 2 45 ? -6.579 4.408 -0.752 1 0 147 CYS B O 11
ATOM 12345 N N . PRO B 2 46 ? -4.953 5.856 -1.053 1 0 148 PRO B N 11
ATOM 12346 C CA . PRO B 2 46 ? -5.851 6.944 -1.501 1 0 148 PRO B CA 11
ATOM 12347 C C . PRO B 2 46 ? -7.009 6.391 -2.331 1 0 148 PRO B C 11
ATOM 12348 O O . PRO B 2 46 ? -8.096 6.934 -2.34 1 0 148 PRO B O 11
ATOM 12359 N N . GLU B 2 47 ? -6.784 5.301 -3.015 1 0 149 GLU B N 11
ATOM 12360 C CA . GLU B 2 47 ? -7.866 4.71 -3.847 1 0 149 GLU B CA 11
ATOM 12361 C C . GLU B 2 47 ? -9.01 4.249 -2.941 1 0 149 GLU B C 11
ATOM 12362 O O . GLU B 2 47 ? -10.158 4.558 -3.179 1 0 149 GLU B O 11
ATOM 12374 N N . CYS B 2 48 ? -8.717 3.51 -1.9 1 0 150 CYS B N 11
ATOM 12375 C CA . CYS B 2 48 ? -9.817 3.058 -1.003 1 0 150 CYS B CA 11
ATOM 12376 C C . CYS B 2 48 ? -10.326 4.248 -0.182 1 0 150 CYS B C 11
ATOM 12377 O O . CYS B 2 48 ? -11.515 4.426 -0.001 1 0 150 CYS B O 11
ATOM 12384 N N . GLU B 2 49 ? -9.437 5.072 0.309 1 0 151 GLU B N 11
ATOM 12385 C CA . GLU B 2 49 ? -9.87 6.254 1.115 1 0 151 GLU B CA 11
ATOM 12386 C C . GLU B 2 49 ? -10.751 7.179 0.263 1 0 151 GLU B C 11
ATOM 12387 O O . GLU B 2 49 ? -11.69 7.773 0.753 1 0 151 GLU B O 11
ATOM 12399 N N . LYS B 2 50 ? -10.451 7.316 -1.002 1 0 152 LYS B N 11
ATOM 12400 C CA . LYS B 2 50 ? -11.265 8.225 -1.867 1 0 152 LYS B CA 11
ATOM 12401 C C . LYS B 2 50 ? -12.717 7.745 -1.912 1 0 152 LYS B C 11
ATOM 12402 O O . LYS B 2 50 ? -13.64 8.517 -1.737 1 0 152 LYS B O 11
ATOM 12421 N N . ILE B 2 51 ? -12.929 6.483 -2.154 1 0 153 ILE B N 11
ATOM 12422 C CA . ILE B 2 51 ? -14.323 5.96 -2.218 1 0 153 ILE B CA 11
ATOM 12423 C C . ILE B 2 51 ? -14.895 5.833 -0.804 1 0 153 ILE B C 11
ATOM 12424 O O . ILE B 2 51 ? -16.096 5.836 -0.607 1 0 153 ILE B O 11
ATOM 12440 N N . THR B 2 52 ? -14.049 5.718 0.183 1 0 154 THR B N 11
ATOM 12441 C CA . THR B 2 52 ? -14.55 5.593 1.582 1 0 154 THR B CA 11
ATOM 12442 C C . THR B 2 52 ? -15.179 6.916 2.026 1 0 154 THR B C 11
ATOM 12443 O O . THR B 2 52 ? -16.206 6.938 2.673 1 0 154 THR B O 11
ATOM 12454 N N . VAL B 2 53 ? -14.571 8.02 1.687 1 0 155 VAL B N 11
ATOM 12455 C CA . VAL B 2 53 ? -15.141 9.337 2.089 1 0 155 VAL B CA 11
ATOM 12456 C C . VAL B 2 53 ? -16.456 9.575 1.342 1 0 155 VAL B C 11
ATOM 12457 O O . VAL B 2 53 ? -17.415 10.073 1.898 1 0 155 VAL B O 11
ATOM 12470 N N . ALA B 2 54 ? -16.509 9.227 0.086 1 0 156 ALA B N 11
ATOM 12471 C CA . ALA B 2 54 ? -17.761 9.435 -0.692 1 0 156 ALA B CA 11
ATOM 12472 C C . ALA B 2 54 ? -18.715 8.263 -0.448 1 0 156 ALA B C 11
ATOM 12473 O O . ALA B 2 54 ? -19.79 8.195 -1.009 1 0 156 ALA B O 11
ATOM 12480 N N . GLU B 2 55 ? -18.329 7.336 0.388 1 0 157 GLU B N 11
ATOM 12481 C CA . GLU B 2 55 ? -19.214 6.171 0.667 1 0 157 GLU B CA 11
ATOM 12482 C C . GLU B 2 55 ? -19.631 5.518 -0.653 1 0 157 GLU B C 11
ATOM 12483 O O . GLU B 2 55 ? -20.785 5.2 -0.862 1 0 157 GLU B O 11
ATOM 12495 N N . CYS B 2 56 ? -18.7 5.315 -1.545 1 0 158 CYS B N 11
ATOM 12496 C CA . CYS B 2 56 ? -19.045 4.683 -2.85 1 0 158 CYS B CA 11
ATOM 12497 C C . CYS B 2 56 ? -20.117 5.516 -3.554 1 0 158 CYS B C 11
ATOM 12498 O O . CYS B 2 56 ? -20.553 6.535 -3.055 1 0 158 CYS B O 11
ATOM 12506 N N . ILE B 2 57 ? -20.546 5.093 -4.711 1 0 159 ILE B N 11
ATOM 12507 C CA . ILE B 2 57 ? -21.589 5.862 -5.446 1 0 159 ILE B CA 11
ATOM 12508 C C . ILE B 2 57 ? -22.865 5.024 -5.545 1 0 159 ILE B C 11
ATOM 12509 O O . ILE B 2 57 ? -22.823 3.841 -5.82 1 0 159 ILE B O 11
ATOM 12525 N N . GLU B 2 58 ? -24 5.628 -5.325 1 0 160 GLU B N 11
ATOM 12526 C CA . GLU B 2 58 ? -25.279 4.866 -5.405 1 0 160 GLU B CA 11
ATOM 12527 C C . GLU B 2 58 ? -25.164 3.59 -4.569 1 0 160 GLU B C 11
ATOM 12528 O O . GLU B 2 58 ? -24.651 2.585 -5.019 1 0 160 GLU B O 11
ATOM 12540 N N . THR B 2 59 ? -25.639 3.621 -3.354 1 0 161 THR B N 11
ATOM 12541 C CA . THR B 2 59 ? -25.558 2.409 -2.49 1 0 161 THR B CA 11
ATOM 12542 C C . THR B 2 59 ? -26.256 1.239 -3.187 1 0 161 THR B C 11
ATOM 12543 O O . THR B 2 59 ? -25.803 0.113 -3.133 1 0 161 THR B O 11
ATOM 12554 N N . GLN B 2 60 ? -27.355 1.497 -3.841 1 0 162 GLN B N 11
ATOM 12555 C CA . GLN B 2 60 ? -28.08 0.399 -4.54 1 0 162 GLN B CA 11
ATOM 12556 C C . GLN B 2 60 ? -28.386 -0.724 -3.547 1 0 162 GLN B C 11
ATOM 12557 O O . GLN B 2 60 ? -28.035 -1.867 -3.76 1 0 162 GLN B O 11
ATOM 12571 N N . SER B 2 61 ? -29.04 -0.407 -2.462 1 0 163 SER B N 11
ATOM 12572 C CA . SER B 2 61 ? -29.367 -1.458 -1.456 1 0 163 SER B CA 11
ATOM 12573 C C . SER B 2 61 ? -28.096 -2.229 -1.094 1 0 163 SER B C 11
ATOM 12574 O O . SER B 2 61 ? -27.779 -3.173 -1.798 1 0 163 SER B O 11
ATOM 12585 N N . SER A 1 1 ? 16.407 -11.333 3.819 1 0 31 SER A N 12
ATOM 12586 C CA . SER A 1 1 ? 15.217 -11.643 4.662 1 0 31 SER A CA 12
ATOM 12587 C C . SER A 1 1 ? 14.174 -10.536 4.5 1 0 31 SER A C 12
ATOM 12588 O O . SER A 1 1 ? 13.022 -10.79 4.211 1 0 31 SER A O 12
ATOM 12598 N N . THR A 1 2 ? 14.569 -9.305 4.688 1 0 32 THR A N 12
ATOM 12599 C CA . THR A 1 2 ? 13.6 -8.182 4.545 1 0 32 THR A CA 12
ATOM 12600 C C . THR A 1 2 ? 14.295 -6.991 3.883 1 0 32 THR A C 12
ATOM 12601 O O . THR A 1 2 ? 15.506 -6.884 3.889 1 0 32 THR A O 12
ATOM 12612 N N . GLY A 1 3 ? 13.539 -6.094 3.313 1 0 33 GLY A N 12
ATOM 12613 C CA . GLY A 1 3 ? 14.158 -4.91 2.65 1 0 33 GLY A CA 12
ATOM 12614 C C . GLY A 1 3 ? 13.225 -4.391 1.556 1 0 33 GLY A C 12
ATOM 12615 O O . GLY A 1 3 ? 13.317 -3.256 1.133 1 0 33 GLY A O 12
ATOM 12619 N N . ARG A 1 4 ? 12.324 -5.214 1.092 1 0 34 ARG A N 12
ATOM 12620 C CA . ARG A 1 4 ? 11.385 -4.768 0.024 1 0 34 ARG A CA 12
ATOM 12621 C C . ARG A 1 4 ? 10.617 -3.535 0.504 1 0 34 ARG A C 12
ATOM 12622 O O . ARG A 1 4 ? 10.365 -2.617 -0.25 1 0 34 ARG A O 12
ATOM 12643 N N . VAL A 1 5 ? 10.241 -3.507 1.754 1 0 35 VAL A N 12
ATOM 12644 C CA . VAL A 1 5 ? 9.489 -2.333 2.28 1 0 35 VAL A CA 12
ATOM 12645 C C . VAL A 1 5 ? 10.294 -1.666 3.396 1 0 35 VAL A C 12
ATOM 12646 O O . VAL A 1 5 ? 11.125 -2.287 4.03 1 0 35 VAL A O 12
ATOM 12659 N N . LYS A 1 6 ? 10.054 -0.408 3.644 1 0 36 LYS A N 12
ATOM 12660 C CA . LYS A 1 6 ? 10.805 0.297 4.721 1 0 36 LYS A CA 12
ATOM 12661 C C . LYS A 1 6 ? 10.034 0.185 6.038 1 0 36 LYS A C 12
ATOM 12662 O O . LYS A 1 6 ? 8.826 0.303 6.072 1 0 36 LYS A O 12
ATOM 12681 N N . LYS A 1 7 ? 10.723 -0.045 7.122 1 0 37 LYS A N 12
ATOM 12682 C CA . LYS A 1 7 ? 10.028 -0.162 8.435 1 0 37 LYS A CA 12
ATOM 12683 C C . LYS A 1 7 ? 10.879 0.495 9.523 1 0 37 LYS A C 12
ATOM 12684 O O . LYS A 1 7 ? 11.516 -0.174 10.312 1 0 37 LYS A O 12
ATOM 12703 N N . PRO A 1 8 ? 10.888 1.799 9.564 1 0 38 PRO A N 12
ATOM 12704 C CA . PRO A 1 8 ? 11.674 2.569 10.572 1 0 38 PRO A CA 12
ATOM 12705 C C . PRO A 1 8 ? 11.354 2.131 12.005 1 0 38 PRO A C 12
ATOM 12706 O O . PRO A 1 8 ? 10.233 1.786 12.321 1 0 38 PRO A O 12
ATOM 12717 N N . HIS A 1 9 ? 12.327 2.148 12.871 1 0 39 HIS A N 12
ATOM 12718 C CA . HIS A 1 9 ? 12.073 1.735 14.28 1 0 39 HIS A CA 12
ATOM 12719 C C . HIS A 1 9 ? 11.199 2.789 14.963 1 0 39 HIS A C 12
ATOM 12720 O O . HIS A 1 9 ? 11.677 3.604 15.729 1 0 39 HIS A O 12
ATOM 12735 N N . ARG A 1 10 ? 9.922 2.781 14.693 1 0 40 ARG A N 12
ATOM 12736 C CA . ARG A 1 10 ? 9.023 3.786 15.328 1 0 40 ARG A CA 12
ATOM 12737 C C . ARG A 1 10 ? 9.139 3.684 16.85 1 0 40 ARG A C 12
ATOM 12738 O O . ARG A 1 10 ? 9.093 4.674 17.553 1 0 40 ARG A O 12
ATOM 12759 N N . TYR A 1 11 ? 9.29 2.495 17.365 1 0 41 TYR A N 12
ATOM 12760 C CA . TYR A 1 11 ? 9.409 2.332 18.84 1 0 41 TYR A CA 12
ATOM 12761 C C . TYR A 1 11 ? 10.834 2.676 19.278 1 0 41 TYR A C 12
ATOM 12762 O O . TYR A 1 11 ? 11.647 2.953 18.413 1 0 41 TYR A O 12
ATOM 12781 N N . GLN B 2 1 ? 5.242 -18.833 6.266 1 0 103 GLN B N 12
ATOM 12782 C CA . GLN B 2 1 ? 6.413 -18.072 5.748 1 0 103 GLN B CA 12
ATOM 12783 C C . GLN B 2 1 ? 6.067 -16.583 5.686 1 0 103 GLN B C 12
ATOM 12784 O O . GLN B 2 1 ? 4.967 -16.178 6.006 1 0 103 GLN B O 12
ATOM 12800 N N . ASP B 2 2 ? 6.998 -15.764 5.276 1 0 104 ASP B N 12
ATOM 12801 C CA . ASP B 2 2 ? 6.721 -14.303 5.194 1 0 104 ASP B CA 12
ATOM 12802 C C . ASP B 2 2 ? 5.55 -14.058 4.24 1 0 104 ASP B C 12
ATOM 12803 O O . ASP B 2 2 ? 4.729 -13.19 4.46 1 0 104 ASP B O 12
ATOM 12812 N N . GLY B 2 3 ? 5.468 -14.816 3.181 1 0 105 GLY B N 12
ATOM 12813 C CA . GLY B 2 3 ? 4.349 -14.626 2.215 1 0 105 GLY B CA 12
ATOM 12814 C C . GLY B 2 3 ? 4.775 -13.64 1.126 1 0 105 GLY B C 12
ATOM 12815 O O . GLY B 2 3 ? 4.007 -13.298 0.25 1 0 105 GLY B O 12
ATOM 12819 N N . ARG B 2 4 ? 5.995 -13.179 1.178 1 0 106 ARG B N 12
ATOM 12820 C CA . ARG B 2 4 ? 6.467 -12.21 0.149 1 0 106 ARG B CA 12
ATOM 12821 C C . ARG B 2 4 ? 5.283 -11.383 -0.356 1 0 106 ARG B C 12
ATOM 12822 O O . ARG B 2 4 ? 4.671 -11.704 -1.356 1 0 106 ARG B O 12
ATOM 12843 N N . ASN B 2 5 ? 4.955 -10.321 0.328 1 0 107 ASN B N 12
ATOM 12844 C CA . ASN B 2 5 ? 3.808 -9.476 -0.112 1 0 107 ASN B CA 12
ATOM 12845 C C . ASN B 2 5 ? 4.266 -8.538 -1.23 1 0 107 ASN B C 12
ATOM 12846 O O . ASN B 2 5 ? 3.515 -7.708 -1.703 1 0 107 ASN B O 12
ATOM 12857 N N . ASP B 2 6 ? 5.493 -8.662 -1.657 1 0 108 ASP B N 12
ATOM 12858 C CA . ASP B 2 6 ? 6 -7.773 -2.741 1 0 108 ASP B CA 12
ATOM 12859 C C . ASP B 2 6 ? 5.326 -8.145 -4.064 1 0 108 ASP B C 12
ATOM 12860 O O . ASP B 2 6 ? 5.139 -9.306 -4.366 1 0 108 ASP B O 12
ATOM 12869 N N . PHE B 2 7 ? 4.97 -7.171 -4.857 1 0 109 PHE B N 12
ATOM 12870 C CA . PHE B 2 7 ? 4.32 -7.475 -6.164 1 0 109 PHE B CA 12
ATOM 12871 C C . PHE B 2 7 ? 4.732 -6.424 -7.202 1 0 109 PHE B C 12
ATOM 12872 O O . PHE B 2 7 ? 5.774 -6.528 -7.818 1 0 109 PHE B O 12
ATOM 12889 N N . TYR B 2 8 ? 3.915 -5.417 -7.415 1 0 110 TYR B N 12
ATOM 12890 C CA . TYR B 2 8 ? 4.263 -4.359 -8.42 1 0 110 TYR B CA 12
ATOM 12891 C C . TYR B 2 8 ? 3.475 -3.062 -8.148 1 0 110 TYR B C 12
ATOM 12892 O O . TYR B 2 8 ? 2.305 -3.091 -7.822 1 0 110 TYR B O 12
ATOM 12910 N N . CYS B 2 9 ? 4.106 -1.92 -8.317 1 0 111 CYS B N 12
ATOM 12911 C CA . CYS B 2 9 ? 3.389 -0.623 -8.111 1 0 111 CYS B CA 12
ATOM 12912 C C . CYS B 2 9 ? 2.829 -0.215 -9.478 1 0 111 CYS B C 12
ATOM 12913 O O . CYS B 2 9 ? 3.569 -0.081 -10.433 1 0 111 CYS B O 12
ATOM 12920 N N . TRP B 2 10 ? 1.543 -0.023 -9.584 1 0 112 TRP B N 12
ATOM 12921 C CA . TRP B 2 10 ? 0.941 0.372 -10.891 1 0 112 TRP B CA 12
ATOM 12922 C C . TRP B 2 10 ? 1.496 1.718 -11.373 1 0 112 TRP B C 12
ATOM 12923 O O . TRP B 2 10 ? 1.569 1.968 -12.559 1 0 112 TRP B O 12
ATOM 12944 N N . VAL B 2 11 ? 1.871 2.601 -10.485 1 0 113 VAL B N 12
ATOM 12945 C CA . VAL B 2 11 ? 2.4 3.921 -10.95 1 0 113 VAL B CA 12
ATOM 12946 C C . VAL B 2 11 ? 3.682 3.727 -11.77 1 0 113 VAL B C 12
ATOM 12947 O O . VAL B 2 11 ? 3.882 4.376 -12.78 1 0 113 VAL B O 12
ATOM 12960 N N . CYS B 2 12 ? 4.553 2.848 -11.353 1 0 114 CYS B N 12
ATOM 12961 C CA . CYS B 2 12 ? 5.82 2.631 -12.115 1 0 114 CYS B CA 12
ATOM 12962 C C . CYS B 2 12 ? 5.767 1.286 -12.828 1 0 114 CYS B C 12
ATOM 12963 O O . CYS B 2 12 ? 6.545 1.017 -13.722 1 0 114 CYS B O 12
ATOM 12970 N N . HIS B 2 13 ? 4.878 0.423 -12.43 1 0 115 HIS B N 12
ATOM 12971 C CA . HIS B 2 13 ? 4.827 -0.912 -13.074 1 0 115 HIS B CA 12
ATOM 12972 C C . HIS B 2 13 ? 6.112 -1.66 -12.711 1 0 115 HIS B C 12
ATOM 12973 O O . HIS B 2 13 ? 6.486 -2.628 -13.342 1 0 115 HIS B O 12
ATOM 12988 N N . ARG B 2 14 ? 6.794 -1.198 -11.693 1 0 116 ARG B N 12
ATOM 12989 C CA . ARG B 2 14 ? 8.062 -1.86 -11.27 1 0 116 ARG B CA 12
ATOM 12990 C C . ARG B 2 14 ? 7.994 -2.178 -9.774 1 0 116 ARG B C 12
ATOM 12991 O O . ARG B 2 14 ? 7.101 -1.741 -9.076 1 0 116 ARG B O 12
ATOM 13012 N N . GLU B 2 15 ? 8.936 -2.933 -9.276 1 0 117 GLU B N 12
ATOM 13013 C CA . GLU B 2 15 ? 8.918 -3.284 -7.828 1 0 117 GLU B CA 12
ATOM 13014 C C . GLU B 2 15 ? 9.979 -2.463 -7.091 1 0 117 GLU B C 12
ATOM 13015 O O . GLU B 2 15 ? 10.983 -2.077 -7.658 1 0 117 GLU B O 12
ATOM 13027 N N . GLY B 2 16 ? 9.764 -2.191 -5.833 1 0 118 GLY B N 12
ATOM 13028 C CA . GLY B 2 16 ? 10.762 -1.398 -5.061 1 0 118 GLY B CA 12
ATOM 13029 C C . GLY B 2 16 ? 10.043 -0.511 -4.041 1 0 118 GLY B C 12
ATOM 13030 O O . GLY B 2 16 ? 9.293 0.378 -4.396 1 0 118 GLY B O 12
ATOM 13034 N N . GLN B 2 17 ? 10.267 -0.743 -2.776 1 0 119 GLN B N 12
ATOM 13035 C CA . GLN B 2 17 ? 9.602 0.089 -1.735 1 0 119 GLN B CA 12
ATOM 13036 C C . GLN B 2 17 ? 8.086 0.061 -1.949 1 0 119 GLN B C 12
ATOM 13037 O O . GLN B 2 17 ? 7.526 0.916 -2.606 1 0 119 GLN B O 12
ATOM 13051 N N . VAL B 2 18 ? 7.417 -0.917 -1.4 1 0 120 VAL B N 12
ATOM 13052 C CA . VAL B 2 18 ? 5.938 -0.997 -1.578 1 0 120 VAL B CA 12
ATOM 13053 C C . VAL B 2 18 ? 5.278 -1.357 -0.245 1 0 120 VAL B C 12
ATOM 13054 O O . VAL B 2 18 ? 5.93 -1.78 0.689 1 0 120 VAL B O 12
ATOM 13067 N N . LEU B 2 19 ? 3.984 -1.199 -0.153 1 0 121 LEU B N 12
ATOM 13068 C CA . LEU B 2 19 ? 3.282 -1.533 1.119 1 0 121 LEU B CA 12
ATOM 13069 C C . LEU B 2 19 ? 2.043 -2.376 0.802 1 0 121 LEU B C 12
ATOM 13070 O O . LEU B 2 19 ? 1.58 -2.415 -0.32 1 0 121 LEU B O 12
ATOM 13086 N N . CYS B 2 20 ? 1.507 -3.058 1.778 1 0 122 CYS B N 12
ATOM 13087 C CA . CYS B 2 20 ? 0.302 -3.901 1.526 1 0 122 CYS B CA 12
ATOM 13088 C C . CYS B 2 20 ? -0.977 -3.13 1.872 1 0 122 CYS B C 12
ATOM 13089 O O . CYS B 2 20 ? -1.102 -2.571 2.944 1 0 122 CYS B O 12
ATOM 13097 N N . CYS B 2 21 ? -1.94 -3.111 0.985 1 0 123 CYS B N 12
ATOM 13098 C CA . CYS B 2 21 ? -3.216 -2.393 1.287 1 0 123 CYS B CA 12
ATOM 13099 C C . CYS B 2 21 ? -4.2 -3.381 1.932 1 0 123 CYS B C 12
ATOM 13100 O O . CYS B 2 21 ? -3.783 -4.351 2.532 1 0 123 CYS B O 12
ATOM 13107 N N . GLU B 2 22 ? -5.48 -3.147 1.85 1 0 124 GLU B N 12
ATOM 13108 C CA . GLU B 2 22 ? -6.439 -4.085 2.5 1 0 124 GLU B CA 12
ATOM 13109 C C . GLU B 2 22 ? -7.527 -4.491 1.505 1 0 124 GLU B C 12
ATOM 13110 O O . GLU B 2 22 ? -7.871 -5.651 1.39 1 0 124 GLU B O 12
ATOM 13122 N N . LEU B 2 23 ? -8.076 -3.55 0.79 1 0 125 LEU B N 12
ATOM 13123 C CA . LEU B 2 23 ? -9.163 -3.886 -0.168 1 0 125 LEU B CA 12
ATOM 13124 C C . LEU B 2 23 ? -8.735 -3.501 -1.584 1 0 125 LEU B C 12
ATOM 13125 O O . LEU B 2 23 ? -9.529 -3.028 -2.377 1 0 125 LEU B O 12
ATOM 13141 N N . CYS B 2 24 ? -7.485 -3.696 -1.907 1 0 126 CYS B N 12
ATOM 13142 C CA . CYS B 2 24 ? -7.005 -3.354 -3.274 1 0 126 CYS B CA 12
ATOM 13143 C C . CYS B 2 24 ? -5.688 -4.088 -3.549 1 0 126 CYS B C 12
ATOM 13144 O O . CYS B 2 24 ? -5.128 -4.73 -2.683 1 0 126 CYS B O 12
ATOM 13151 N N . PRO B 2 25 ? -5.196 -3.974 -4.746 1 0 127 PRO B N 12
ATOM 13152 C CA . PRO B 2 25 ? -3.929 -4.61 -5.174 1 0 127 PRO B CA 12
ATOM 13153 C C . PRO B 2 25 ? -3.073 -5.03 -3.974 1 0 127 PRO B C 12
ATOM 13154 O O . PRO B 2 25 ? -2.731 -4.225 -3.133 1 0 127 PRO B O 12
ATOM 13165 N N . ARG B 2 26 ? -2.761 -6.29 -3.882 1 0 128 ARG B N 12
ATOM 13166 C CA . ARG B 2 26 ? -1.989 -6.804 -2.716 1 0 128 ARG B CA 12
ATOM 13167 C C . ARG B 2 26 ? -0.884 -5.822 -2.291 1 0 128 ARG B C 12
ATOM 13168 O O . ARG B 2 26 ? -0.637 -5.642 -1.114 1 0 128 ARG B O 12
ATOM 13189 N N . VAL B 2 27 ? -0.197 -5.205 -3.214 1 0 129 VAL B N 12
ATOM 13190 C CA . VAL B 2 27 ? 0.909 -4.289 -2.809 1 0 129 VAL B CA 12
ATOM 13191 C C . VAL B 2 27 ? 0.803 -2.956 -3.551 1 0 129 VAL B C 12
ATOM 13192 O O . VAL B 2 27 ? 0.316 -2.887 -4.664 1 0 129 VAL B O 12
ATOM 13205 N N . TYR B 2 28 ? 1.258 -1.892 -2.942 1 0 130 TYR B N 12
ATOM 13206 C CA . TYR B 2 28 ? 1.223 -0.575 -3.633 1 0 130 TYR B CA 12
ATOM 13207 C C . TYR B 2 28 ? 2.436 0.269 -3.223 1 0 130 TYR B C 12
ATOM 13208 O O . TYR B 2 28 ? 3.111 0 -2.248 1 0 130 TYR B O 12
ATOM 13226 N N . HIS B 2 29 ? 2.723 1.275 -4 1 0 131 HIS B N 12
ATOM 13227 C CA . HIS B 2 29 ? 3.92 2.135 -3.768 1 0 131 HIS B CA 12
ATOM 13228 C C . HIS B 2 29 ? 3.722 3.14 -2.629 1 0 131 HIS B C 12
ATOM 13229 O O . HIS B 2 29 ? 2.663 3.705 -2.449 1 0 131 HIS B O 12
ATOM 13243 N N . ALA B 2 30 ? 4.781 3.412 -1.907 1 0 132 ALA B N 12
ATOM 13244 C CA . ALA B 2 30 ? 4.736 4.455 -0.842 1 0 132 ALA B CA 12
ATOM 13245 C C . ALA B 2 30 ? 5.534 5.645 -1.368 1 0 132 ALA B C 12
ATOM 13246 O O . ALA B 2 30 ? 5.322 6.782 -0.99 1 0 132 ALA B O 12
ATOM 13253 N N . LYS B 2 31 ? 6.438 5.371 -2.275 1 0 133 LYS B N 12
ATOM 13254 C CA . LYS B 2 31 ? 7.282 6.441 -2.87 1 0 133 LYS B CA 12
ATOM 13255 C C . LYS B 2 31 ? 6.388 7.277 -3.779 1 0 133 LYS B C 12
ATOM 13256 O O . LYS B 2 31 ? 6.238 8.469 -3.605 1 0 133 LYS B O 12
ATOM 13275 N N . CYS B 2 32 ? 5.774 6.638 -4.735 1 0 134 CYS B N 12
ATOM 13276 C CA . CYS B 2 32 ? 4.869 7.364 -5.662 1 0 134 CYS B CA 12
ATOM 13277 C C . CYS B 2 32 ? 3.848 8.138 -4.835 1 0 134 CYS B C 12
ATOM 13278 O O . CYS B 2 32 ? 3.414 9.212 -5.205 1 0 134 CYS B O 12
ATOM 13285 N N . LEU B 2 33 ? 3.481 7.605 -3.703 1 0 135 LEU B N 12
ATOM 13286 C CA . LEU B 2 33 ? 2.52 8.309 -2.816 1 0 135 LEU B CA 12
ATOM 13287 C C . LEU B 2 33 ? 3.294 9.351 -2.009 1 0 135 LEU B C 12
ATOM 13288 O O . LEU B 2 33 ? 2.728 10.233 -1.396 1 0 135 LEU B O 12
ATOM 13304 N N . ARG B 2 34 ? 4.598 9.245 -2.013 1 0 136 ARG B N 12
ATOM 13305 C CA . ARG B 2 34 ? 5.436 10.218 -1.26 1 0 136 ARG B CA 12
ATOM 13306 C C . ARG B 2 34 ? 5.239 10.015 0.243 1 0 136 ARG B C 12
ATOM 13307 O O . ARG B 2 34 ? 5.094 10.957 0.996 1 0 136 ARG B O 12
ATOM 13328 N N . LEU B 2 35 ? 5.241 8.786 0.687 1 0 137 LEU B N 12
ATOM 13329 C CA . LEU B 2 35 ? 5.074 8.521 2.143 1 0 137 LEU B CA 12
ATOM 13330 C C . LEU B 2 35 ? 6.45 8.329 2.783 1 0 137 LEU B C 12
ATOM 13331 O O . LEU B 2 35 ? 7.279 7.595 2.287 1 0 137 LEU B O 12
ATOM 13347 N N . THR B 2 36 ? 6.699 8.988 3.881 1 0 138 THR B N 12
ATOM 13348 C CA . THR B 2 36 ? 8.028 8.861 4.543 1 0 138 THR B CA 12
ATOM 13349 C C . THR B 2 36 ? 7.91 7.932 5.751 1 0 138 THR B C 12
ATOM 13350 O O . THR B 2 36 ? 8.895 7.449 6.274 1 0 138 THR B O 12
ATOM 13361 N N . SER B 2 37 ? 6.71 7.676 6.198 1 0 139 SER B N 12
ATOM 13362 C CA . SER B 2 37 ? 6.529 6.785 7.376 1 0 139 SER B CA 12
ATOM 13363 C C . SER B 2 37 ? 5.839 5.494 6.931 1 0 139 SER B C 12
ATOM 13364 O O . SER B 2 37 ? 5.099 5.475 5.967 1 0 139 SER B O 12
ATOM 13372 N N . GLU B 2 38 ? 6.077 4.415 7.623 1 0 140 GLU B N 12
ATOM 13373 C CA . GLU B 2 38 ? 5.433 3.13 7.237 1 0 140 GLU B CA 12
ATOM 13374 C C . GLU B 2 38 ? 4.11 2.971 7.99 1 0 140 GLU B C 12
ATOM 13375 O O . GLU B 2 38 ? 4.059 3.063 9.199 1 0 140 GLU B O 12
ATOM 13387 N N . PRO B 2 39 ? 3.049 2.733 7.27 1 0 141 PRO B N 12
ATOM 13388 C CA . PRO B 2 39 ? 1.695 2.549 7.867 1 0 141 PRO B CA 12
ATOM 13389 C C . PRO B 2 39 ? 1.534 1.166 8.504 1 0 141 PRO B C 12
ATOM 13390 O O . PRO B 2 39 ? 2.137 0.201 8.078 1 0 141 PRO B O 12
ATOM 13401 N N . GLU B 2 40 ? 0.725 1.059 9.523 1 0 142 GLU B N 12
ATOM 13402 C CA . GLU B 2 40 ? 0.529 -0.262 10.179 1 0 142 GLU B CA 12
ATOM 13403 C C . GLU B 2 40 ? -0.953 -0.644 10.131 1 0 142 GLU B C 12
ATOM 13404 O O . GLU B 2 40 ? -1.823 0.19 10.278 1 0 142 GLU B O 12
ATOM 13416 N N . GLY B 2 41 ? -1.244 -1.9 9.929 1 0 143 GLY B N 12
ATOM 13417 C CA . GLY B 2 41 ? -2.668 -2.335 9.873 1 0 143 GLY B CA 12
ATOM 13418 C C . GLY B 2 41 ? -3.203 -2.154 8.451 1 0 143 GLY B C 12
ATOM 13419 O O . GLY B 2 41 ? -2.45 -2.034 7.506 1 0 143 GLY B O 12
ATOM 13423 N N . ASP B 2 42 ? -4.497 -2.138 8.292 1 0 144 ASP B N 12
ATOM 13424 C CA . ASP B 2 42 ? -5.082 -1.969 6.931 1 0 144 ASP B CA 12
ATOM 13425 C C . ASP B 2 42 ? -4.863 -0.533 6.446 1 0 144 ASP B C 12
ATOM 13426 O O . ASP B 2 42 ? -5.464 0.399 6.94 1 0 144 ASP B O 12
ATOM 13435 N N . TRP B 2 43 ? -4.012 -0.351 5.473 1 0 145 TRP B N 12
ATOM 13436 C CA . TRP B 2 43 ? -3.762 1.02 4.945 1 0 145 TRP B CA 12
ATOM 13437 C C . TRP B 2 43 ? -4.608 1.229 3.686 1 0 145 TRP B C 12
ATOM 13438 O O . TRP B 2 43 ? -4.833 0.313 2.92 1 0 145 TRP B O 12
ATOM 13459 N N . PHE B 2 44 ? -5.094 2.422 3.477 1 0 146 PHE B N 12
ATOM 13460 C CA . PHE B 2 44 ? -5.943 2.68 2.278 1 0 146 PHE B CA 12
ATOM 13461 C C . PHE B 2 44 ? -5.184 3.546 1.271 1 0 146 PHE B C 12
ATOM 13462 O O . PHE B 2 44 ? -4.983 4.725 1.484 1 0 146 PHE B O 12
ATOM 13479 N N . CYS B 2 45 ? -4.773 2.983 0.164 1 0 147 CYS B N 12
ATOM 13480 C CA . CYS B 2 45 ? -4.059 3.806 -0.852 1 0 147 CYS B CA 12
ATOM 13481 C C . CYS B 2 45 ? -5.05 4.8 -1.458 1 0 147 CYS B C 12
ATOM 13482 O O . CYS B 2 45 ? -6.227 4.521 -1.569 1 0 147 CYS B O 12
ATOM 13489 N N . PRO B 2 46 ? -4.579 5.946 -1.863 1 0 148 PRO B N 12
ATOM 13490 C CA . PRO B 2 46 ? -5.44 6.995 -2.452 1 0 148 PRO B CA 12
ATOM 13491 C C . PRO B 2 46 ? -6.537 6.38 -3.32 1 0 148 PRO B C 12
ATOM 13492 O O . PRO B 2 46 ? -7.629 6.902 -3.425 1 0 148 PRO B O 12
ATOM 13503 N N . GLU B 2 47 ? -6.253 5.26 -3.931 1 0 149 GLU B N 12
ATOM 13504 C CA . GLU B 2 47 ? -7.269 4.612 -4.804 1 0 149 GLU B CA 12
ATOM 13505 C C . GLU B 2 47 ? -8.483 4.216 -3.96 1 0 149 GLU B C 12
ATOM 13506 O O . GLU B 2 47 ? -9.608 4.503 -4.313 1 0 149 GLU B O 12
ATOM 13518 N N . CYS B 2 48 ? -8.277 3.558 -2.848 1 0 150 CYS B N 12
ATOM 13519 C CA . CYS B 2 48 ? -9.447 3.165 -2.012 1 0 150 CYS B CA 12
ATOM 13520 C C . CYS B 2 48 ? -10.012 4.406 -1.312 1 0 150 CYS B C 12
ATOM 13521 O O . CYS B 2 48 ? -11.209 4.6 -1.243 1 0 150 CYS B O 12
ATOM 13528 N N . GLU B 2 49 ? -9.16 5.255 -0.799 1 0 151 GLU B N 12
ATOM 13529 C CA . GLU B 2 49 ? -9.646 6.486 -0.107 1 0 151 GLU B CA 12
ATOM 13530 C C . GLU B 2 49 ? -10.419 7.374 -1.091 1 0 151 GLU B C 12
ATOM 13531 O O . GLU B 2 49 ? -11.395 8.004 -0.735 1 0 151 GLU B O 12
ATOM 13543 N N . LYS B 2 50 ? -9.984 7.446 -2.323 1 0 152 LYS B N 12
ATOM 13544 C CA . LYS B 2 50 ? -10.689 8.317 -3.312 1 0 152 LYS B CA 12
ATOM 13545 C C . LYS B 2 50 ? -12.142 7.864 -3.471 1 0 152 LYS B C 12
ATOM 13546 O O . LYS B 2 50 ? -13.057 8.663 -3.444 1 0 152 LYS B O 12
ATOM 13565 N N . ILE B 2 51 ? -12.362 6.592 -3.645 1 0 153 ILE B N 12
ATOM 13566 C CA . ILE B 2 51 ? -13.756 6.093 -3.812 1 0 153 ILE B CA 12
ATOM 13567 C C . ILE B 2 51 ? -14.479 6.112 -2.463 1 0 153 ILE B C 12
ATOM 13568 O O . ILE B 2 51 ? -15.69 6.205 -2.401 1 0 153 ILE B O 12
ATOM 13584 N N . THR B 2 52 ? -13.751 6.023 -1.386 1 0 154 THR B N 12
ATOM 13585 C CA . THR B 2 52 ? -14.402 6.038 -0.044 1 0 154 THR B CA 12
ATOM 13586 C C . THR B 2 52 ? -14.966 7.431 0.241 1 0 154 THR B C 12
ATOM 13587 O O . THR B 2 52 ? -16.04 7.575 0.79 1 0 154 THR B O 12
ATOM 13598 N N . VAL B 2 53 ? -14.251 8.461 -0.124 1 0 155 VAL B N 12
ATOM 13599 C CA . VAL B 2 53 ? -14.751 9.841 0.127 1 0 155 VAL B CA 12
ATOM 13600 C C . VAL B 2 53 ? -16.004 10.094 -0.716 1 0 155 VAL B C 12
ATOM 13601 O O . VAL B 2 53 ? -16.949 10.713 -0.271 1 0 155 VAL B O 12
ATOM 13614 N N . ALA B 2 54 ? -16.018 9.62 -1.931 1 0 156 ALA B N 12
ATOM 13615 C CA . ALA B 2 54 ? -17.209 9.835 -2.8 1 0 156 ALA B CA 12
ATOM 13616 C C . ALA B 2 54 ? -18.427 9.147 -2.178 1 0 156 ALA B C 12
ATOM 13617 O O . ALA B 2 54 ? -19.548 9.587 -2.334 1 0 156 ALA B O 12
ATOM 13624 N N . GLU B 2 55 ? -18.215 8.069 -1.473 1 0 157 GLU B N 12
ATOM 13625 C CA . GLU B 2 55 ? -19.36 7.355 -0.843 1 0 157 GLU B CA 12
ATOM 13626 C C . GLU B 2 55 ? -20.483 7.184 -1.869 1 0 157 GLU B C 12
ATOM 13627 O O . GLU B 2 55 ? -21.335 8.038 -2.018 1 0 157 GLU B O 12
ATOM 13639 N N . CYS B 2 56 ? -20.491 6.088 -2.576 1 0 158 CYS B N 12
ATOM 13640 C CA . CYS B 2 56 ? -21.559 5.865 -3.592 1 0 158 CYS B CA 12
ATOM 13641 C C . CYS B 2 56 ? -21.713 4.365 -3.849 1 0 158 CYS B C 12
ATOM 13642 O O . CYS B 2 56 ? -22.74 3.906 -4.306 1 0 158 CYS B O 12
ATOM 13650 N N . ILE B 2 57 ? -20.699 3.596 -3.557 1 0 159 ILE B N 12
ATOM 13651 C CA . ILE B 2 57 ? -20.789 2.126 -3.784 1 0 159 ILE B CA 12
ATOM 13652 C C . ILE B 2 57 ? -21.929 1.55 -2.943 1 0 159 ILE B C 12
ATOM 13653 O O . ILE B 2 57 ? -22.644 0.665 -3.373 1 0 159 ILE B O 12
ATOM 13669 N N . GLU B 2 58 ? -22.107 2.042 -1.748 1 0 160 GLU B N 12
ATOM 13670 C CA . GLU B 2 58 ? -23.201 1.52 -0.881 1 0 160 GLU B CA 12
ATOM 13671 C C . GLU B 2 58 ? -24.544 1.704 -1.591 1 0 160 GLU B C 12
ATOM 13672 O O . GLU B 2 58 ? -24.769 2.684 -2.271 1 0 160 GLU B O 12
ATOM 13684 N N . THR B 2 59 ? -25.439 0.766 -1.436 1 0 161 THR B N 12
ATOM 13685 C CA . THR B 2 59 ? -26.767 0.887 -2.101 1 0 161 THR B CA 12
ATOM 13686 C C . THR B 2 59 ? -27.857 0.367 -1.161 1 0 161 THR B C 12
ATOM 13687 O O . THR B 2 59 ? -27.594 -0.39 -0.248 1 0 161 THR B O 12
ATOM 13698 N N . GLN B 2 60 ? -29.08 0.769 -1.376 1 0 162 GLN B N 12
ATOM 13699 C CA . GLN B 2 60 ? -30.185 0.298 -0.494 1 0 162 GLN B CA 12
ATOM 13700 C C . GLN B 2 60 ? -30.263 -1.229 -0.547 1 0 162 GLN B C 12
ATOM 13701 O O . GLN B 2 60 ? -30.572 -1.878 0.433 1 0 162 GLN B O 12
ATOM 13715 N N . SER B 2 61 ? -29.987 -1.808 -1.683 1 0 163 SER B N 12
ATOM 13716 C CA . SER B 2 61 ? -30.047 -3.292 -1.798 1 0 163 SER B CA 12
ATOM 13717 C C . SER B 2 61 ? -29.481 -3.723 -3.152 1 0 163 SER B C 12
ATOM 13718 O O . SER B 2 61 ? -28.361 -4.208 -3.177 1 0 163 SER B O 12
ATOM 13729 N N . SER A 1 1 ? 18.951 -11.108 4.152 1 0 31 SER A N 13
ATOM 13730 C CA . SER A 1 1 ? 17.704 -10.682 3.454 1 0 31 SER A CA 13
ATOM 13731 C C . SER A 1 1 ? 17.346 -9.255 3.875 1 0 31 SER A C 13
ATOM 13732 O O . SER A 1 1 ? 17.054 -8.991 5.024 1 0 31 SER A O 13
ATOM 13742 N N . THR A 1 2 ? 17.366 -8.332 2.952 1 0 32 THR A N 13
ATOM 13743 C CA . THR A 1 2 ? 17.027 -6.924 3.298 1 0 32 THR A CA 13
ATOM 13744 C C . THR A 1 2 ? 15.506 -6.762 3.337 1 0 32 THR A C 13
ATOM 13745 O O . THR A 1 2 ? 14.771 -7.562 2.793 1 0 32 THR A O 13
ATOM 13756 N N . GLY A 1 3 ? 15.026 -5.729 3.976 1 0 33 GLY A N 13
ATOM 13757 C CA . GLY A 1 3 ? 13.552 -5.517 4.049 1 0 33 GLY A CA 13
ATOM 13758 C C . GLY A 1 3 ? 13.06 -4.894 2.742 1 0 33 GLY A C 13
ATOM 13759 O O . GLY A 1 3 ? 13.392 -3.772 2.412 1 0 33 GLY A O 13
ATOM 13763 N N . ARG A 1 4 ? 12.271 -5.614 1.992 1 0 34 ARG A N 13
ATOM 13764 C CA . ARG A 1 4 ? 11.757 -5.064 0.707 1 0 34 ARG A CA 13
ATOM 13765 C C . ARG A 1 4 ? 11.015 -3.752 0.973 1 0 34 ARG A C 13
ATOM 13766 O O . ARG A 1 4 ? 11.018 -2.851 0.16 1 0 34 ARG A O 13
ATOM 13787 N N . VAL A 1 5 ? 10.379 -3.641 2.108 1 0 35 VAL A N 13
ATOM 13788 C CA . VAL A 1 5 ? 9.637 -2.387 2.425 1 0 35 VAL A CA 13
ATOM 13789 C C . VAL A 1 5 ? 10.358 -1.638 3.548 1 0 35 VAL A C 13
ATOM 13790 O O . VAL A 1 5 ? 11.113 -2.214 4.306 1 0 35 VAL A O 13
ATOM 13803 N N . LYS A 1 6 ? 10.13 -0.358 3.662 1 0 36 LYS A N 13
ATOM 13804 C CA . LYS A 1 6 ? 10.801 0.426 4.737 1 0 36 LYS A CA 13
ATOM 13805 C C . LYS A 1 6 ? 10.079 0.19 6.066 1 0 36 LYS A C 13
ATOM 13806 O O . LYS A 1 6 ? 8.88 0 6.107 1 0 36 LYS A O 13
ATOM 13825 N N . LYS A 1 7 ? 10.8 0.2 7.154 1 0 37 LYS A N 13
ATOM 13826 C CA . LYS A 1 7 ? 10.155 -0.022 8.477 1 0 37 LYS A CA 13
ATOM 13827 C C . LYS A 1 7 ? 10.77 0.923 9.512 1 0 37 LYS A C 13
ATOM 13828 O O . LYS A 1 7 ? 11.482 0.503 10.402 1 0 37 LYS A O 13
ATOM 13847 N N . PRO A 1 8 ? 10.497 2.193 9.392 1 0 38 PRO A N 13
ATOM 13848 C CA . PRO A 1 8 ? 11.029 3.223 10.332 1 0 38 PRO A CA 13
ATOM 13849 C C . PRO A 1 8 ? 10.679 2.905 11.789 1 0 38 PRO A C 13
ATOM 13850 O O . PRO A 1 8 ? 9.656 2.318 12.077 1 0 38 PRO A O 13
ATOM 13861 N N . HIS A 1 9 ? 11.52 3.29 12.708 1 0 39 HIS A N 13
ATOM 13862 C CA . HIS A 1 9 ? 11.231 3.011 14.142 1 0 39 HIS A CA 13
ATOM 13863 C C . HIS A 1 9 ? 10.283 4.082 14.683 1 0 39 HIS A C 13
ATOM 13864 O O . HIS A 1 9 ? 10.466 5.261 14.449 1 0 39 HIS A O 13
ATOM 13879 N N . ARG A 1 10 ? 9.27 3.684 15.403 1 0 40 ARG A N 13
ATOM 13880 C CA . ARG A 1 10 ? 8.312 4.685 15.954 1 0 40 ARG A CA 13
ATOM 13881 C C . ARG A 1 10 ? 9.053 5.634 16.896 1 0 40 ARG A C 13
ATOM 13882 O O . ARG A 1 10 ? 9.986 5.251 17.575 1 0 40 ARG A O 13
ATOM 13903 N N . TYR A 1 11 ? 8.646 6.874 16.943 1 0 41 TYR A N 13
ATOM 13904 C CA . TYR A 1 11 ? 9.328 7.848 17.841 1 0 41 TYR A CA 13
ATOM 13905 C C . TYR A 1 11 ? 9.387 7.278 19.26 1 0 41 TYR A C 13
ATOM 13906 O O . TYR A 1 11 ? 10.414 7.437 19.898 1 0 41 TYR A O 13
ATOM 13925 N N . GLN B 2 1 ? 14.686 -16.735 -1.365 1 0 103 GLN B N 13
ATOM 13926 C CA . GLN B 2 1 ? 13.275 -16.343 -1.093 1 0 103 GLN B CA 13
ATOM 13927 C C . GLN B 2 1 ? 13.24 -15.306 0.033 1 0 103 GLN B C 13
ATOM 13928 O O . GLN B 2 1 ? 13.505 -15.612 1.178 1 0 103 GLN B O 13
ATOM 13944 N N . ASP B 2 2 ? 12.918 -14.084 -0.286 1 0 104 ASP B N 13
ATOM 13945 C CA . ASP B 2 2 ? 12.867 -13.029 0.766 1 0 104 ASP B CA 13
ATOM 13946 C C . ASP B 2 2 ? 11.845 -13.423 1.835 1 0 104 ASP B C 13
ATOM 13947 O O . ASP B 2 2 ? 12.051 -13.207 3.013 1 0 104 ASP B O 13
ATOM 13956 N N . GLY B 2 3 ? 10.746 -14 1.433 1 0 105 GLY B N 13
ATOM 13957 C CA . GLY B 2 3 ? 9.714 -14.407 2.428 1 0 105 GLY B CA 13
ATOM 13958 C C . GLY B 2 3 ? 8.721 -13.263 2.633 1 0 105 GLY B C 13
ATOM 13959 O O . GLY B 2 3 ? 7.823 -13.344 3.447 1 0 105 GLY B O 13
ATOM 13963 N N . ARG B 2 4 ? 8.876 -12.192 1.901 1 0 106 ARG B N 13
ATOM 13964 C CA . ARG B 2 4 ? 7.942 -11.043 2.055 1 0 106 ARG B CA 13
ATOM 13965 C C . ARG B 2 4 ? 7.032 -10.955 0.83 1 0 106 ARG B C 13
ATOM 13966 O O . ARG B 2 4 ? 7.302 -11.543 -0.199 1 0 106 ARG B O 13
ATOM 13987 N N . ASN B 2 5 ? 5.953 -10.227 0.93 1 0 107 ASN B N 13
ATOM 13988 C CA . ASN B 2 5 ? 5.026 -10.104 -0.23 1 0 107 ASN B CA 13
ATOM 13989 C C . ASN B 2 5 ? 5.809 -9.646 -1.461 1 0 107 ASN B C 13
ATOM 13990 O O . ASN B 2 5 ? 6.446 -8.611 -1.455 1 0 107 ASN B O 13
ATOM 14001 N N . ASP B 2 6 ? 5.767 -10.407 -2.521 1 0 108 ASP B N 13
ATOM 14002 C CA . ASP B 2 6 ? 6.517 -10.018 -3.75 1 0 108 ASP B CA 13
ATOM 14003 C C . ASP B 2 6 ? 5.545 -9.902 -4.925 1 0 108 ASP B C 13
ATOM 14004 O O . ASP B 2 6 ? 4.713 -10.76 -5.14 1 0 108 ASP B O 13
ATOM 14013 N N . PHE B 2 7 ? 5.648 -8.85 -5.693 1 0 109 PHE B N 13
ATOM 14014 C CA . PHE B 2 7 ? 4.735 -8.69 -6.861 1 0 109 PHE B CA 13
ATOM 14015 C C . PHE B 2 7 ? 5.183 -7.489 -7.707 1 0 109 PHE B C 13
ATOM 14016 O O . PHE B 2 7 ? 6.313 -7.421 -8.147 1 0 109 PHE B O 13
ATOM 14033 N N . TYR B 2 8 ? 4.301 -6.547 -7.95 1 0 110 TYR B N 13
ATOM 14034 C CA . TYR B 2 8 ? 4.678 -5.357 -8.782 1 0 110 TYR B CA 13
ATOM 14035 C C . TYR B 2 8 ? 3.772 -4.15 -8.46 1 0 110 TYR B C 13
ATOM 14036 O O . TYR B 2 8 ? 2.619 -4.304 -8.108 1 0 110 TYR B O 13
ATOM 14054 N N . CYS B 2 9 ? 4.284 -2.949 -8.608 1 0 111 CYS B N 13
ATOM 14055 C CA . CYS B 2 9 ? 3.448 -1.734 -8.351 1 0 111 CYS B CA 13
ATOM 14056 C C . CYS B 2 9 ? 2.879 -1.304 -9.705 1 0 111 CYS B C 13
ATOM 14057 O O . CYS B 2 9 ? 3.612 -1.091 -10.651 1 0 111 CYS B O 13
ATOM 14064 N N . TRP B 2 10 ? 1.587 -1.195 -9.811 1 0 112 TRP B N 13
ATOM 14065 C CA . TRP B 2 10 ? 0.961 -0.8 -11.107 1 0 112 TRP B CA 13
ATOM 14066 C C . TRP B 2 10 ? 1.432 0.592 -11.548 1 0 112 TRP B C 13
ATOM 14067 O O . TRP B 2 10 ? 1.446 0.896 -12.724 1 0 112 TRP B O 13
ATOM 14088 N N . VAL B 2 11 ? 1.802 1.451 -10.636 1 0 113 VAL B N 13
ATOM 14089 C CA . VAL B 2 11 ? 2.233 2.82 -11.06 1 0 113 VAL B CA 13
ATOM 14090 C C . VAL B 2 11 ? 3.557 2.749 -11.834 1 0 113 VAL B C 13
ATOM 14091 O O . VAL B 2 11 ? 3.733 3.425 -12.829 1 0 113 VAL B O 13
ATOM 14104 N N . CYS B 2 12 ? 4.486 1.943 -11.393 1 0 114 CYS B N 13
ATOM 14105 C CA . CYS B 2 12 ? 5.79 1.843 -12.116 1 0 114 CYS B CA 13
ATOM 14106 C C . CYS B 2 12 ? 5.866 0.515 -12.859 1 0 114 CYS B C 13
ATOM 14107 O O . CYS B 2 12 ? 6.688 0.33 -13.733 1 0 114 CYS B O 13
ATOM 14114 N N . HIS B 2 13 ? 5.036 -0.424 -12.508 1 0 115 HIS B N 13
ATOM 14115 C CA . HIS B 2 13 ? 5.113 -1.745 -13.181 1 0 115 HIS B CA 13
ATOM 14116 C C . HIS B 2 13 ? 6.417 -2.417 -12.749 1 0 115 HIS B C 13
ATOM 14117 O O . HIS B 2 13 ? 6.891 -3.346 -13.371 1 0 115 HIS B O 13
ATOM 14132 N N . ARG B 2 14 ? 7.005 -1.935 -11.684 1 0 116 ARG B N 13
ATOM 14133 C CA . ARG B 2 14 ? 8.282 -2.525 -11.192 1 0 116 ARG B CA 13
ATOM 14134 C C . ARG B 2 14 ? 8.103 -2.996 -9.746 1 0 116 ARG B C 13
ATOM 14135 O O . ARG B 2 14 ? 7.279 -2.483 -9.014 1 0 116 ARG B O 13
ATOM 14156 N N . GLU B 2 15 ? 8.87 -3.965 -9.327 1 0 117 GLU B N 13
ATOM 14157 C CA . GLU B 2 15 ? 8.74 -4.467 -7.929 1 0 117 GLU B CA 13
ATOM 14158 C C . GLU B 2 15 ? 9.794 -3.796 -7.046 1 0 117 GLU B C 13
ATOM 14159 O O . GLU B 2 15 ? 10.902 -3.536 -7.474 1 0 117 GLU B O 13
ATOM 14171 N N . GLY B 2 16 ? 9.458 -3.514 -5.816 1 0 118 GLY B N 13
ATOM 14172 C CA . GLY B 2 16 ? 10.445 -2.867 -4.904 1 0 118 GLY B CA 13
ATOM 14173 C C . GLY B 2 16 ? 9.73 -1.865 -3.995 1 0 118 GLY B C 13
ATOM 14174 O O . GLY B 2 16 ? 8.983 -1.022 -4.45 1 0 118 GLY B O 13
ATOM 14178 N N . GLN B 2 17 ? 9.955 -1.95 -2.712 1 0 119 GLN B N 13
ATOM 14179 C CA . GLN B 2 17 ? 9.303 -0.993 -1.774 1 0 119 GLN B CA 13
ATOM 14180 C C . GLN B 2 17 ? 7.792 -0.993 -2.01 1 0 119 GLN B C 13
ATOM 14181 O O . GLN B 2 17 ? 7.21 0.012 -2.368 1 0 119 GLN B O 13
ATOM 14195 N N . VAL B 2 18 ? 7.149 -2.113 -1.817 1 0 120 VAL B N 13
ATOM 14196 C CA . VAL B 2 18 ? 5.673 -2.169 -2.016 1 0 120 VAL B CA 13
ATOM 14197 C C . VAL B 2 18 ? 4.994 -2.64 -0.728 1 0 120 VAL B C 13
ATOM 14198 O O . VAL B 2 18 ? 5.528 -3.45 0.004 1 0 120 VAL B O 13
ATOM 14211 N N . LEU B 2 19 ? 3.82 -2.144 -0.45 1 0 121 LEU B N 13
ATOM 14212 C CA . LEU B 2 19 ? 3.107 -2.564 0.788 1 0 121 LEU B CA 13
ATOM 14213 C C . LEU B 2 19 ? 1.849 -3.348 0.406 1 0 121 LEU B C 13
ATOM 14214 O O . LEU B 2 19 ? 1.198 -3.051 -0.576 1 0 121 LEU B O 13
ATOM 14230 N N . CYS B 2 20 ? 1.505 -4.354 1.166 1 0 122 CYS B N 13
ATOM 14231 C CA . CYS B 2 20 ? 0.293 -5.16 0.835 1 0 122 CYS B CA 13
ATOM 14232 C C . CYS B 2 20 ? -0.966 -4.49 1.396 1 0 122 CYS B C 13
ATOM 14233 O O . CYS B 2 20 ? -0.989 -4.044 2.525 1 0 122 CYS B O 13
ATOM 14241 N N . CYS B 2 21 ? -2.025 -4.435 0.626 1 0 123 CYS B N 13
ATOM 14242 C CA . CYS B 2 21 ? -3.282 -3.803 1.133 1 0 123 CYS B CA 13
ATOM 14243 C C . CYS B 2 21 ? -4.172 -4.88 1.764 1 0 123 CYS B C 13
ATOM 14244 O O . CYS B 2 21 ? -3.781 -6.025 1.865 1 0 123 CYS B O 13
ATOM 14251 N N . GLU B 2 22 ? -5.335 -4.529 2.234 1 0 124 GLU B N 13
ATOM 14252 C CA . GLU B 2 22 ? -6.191 -5.548 2.905 1 0 124 GLU B CA 13
ATOM 14253 C C . GLU B 2 22 ? -7.424 -5.841 2.048 1 0 124 GLU B C 13
ATOM 14254 O O . GLU B 2 22 ? -7.811 -6.979 1.874 1 0 124 GLU B O 13
ATOM 14266 N N . LEU B 2 23 ? -8.046 -4.828 1.516 1 0 125 LEU B N 13
ATOM 14267 C CA . LEU B 2 23 ? -9.284 -5.051 0.722 1 0 125 LEU B CA 13
ATOM 14268 C C . LEU B 2 23 ? -9.078 -4.539 -0.703 1 0 125 LEU B C 13
ATOM 14269 O O . LEU B 2 23 ? -9.992 -4.034 -1.33 1 0 125 LEU B O 13
ATOM 14285 N N . CYS B 2 24 ? -7.885 -4.663 -1.219 1 0 126 CYS B N 13
ATOM 14286 C CA . CYS B 2 24 ? -7.629 -4.232 -2.62 1 0 126 CYS B CA 13
ATOM 14287 C C . CYS B 2 24 ? -6.37 -4.929 -3.146 1 0 126 CYS B C 13
ATOM 14288 O O . CYS B 2 24 ? -5.694 -5.642 -2.431 1 0 126 CYS B O 13
ATOM 14295 N N . PRO B 2 25 ? -6.055 -4.709 -4.388 1 0 127 PRO B N 13
ATOM 14296 C CA . PRO B 2 25 ? -4.869 -5.3 -5.05 1 0 127 PRO B CA 13
ATOM 14297 C C . PRO B 2 25 ? -3.863 -5.839 -4.028 1 0 127 PRO B C 13
ATOM 14298 O O . PRO B 2 25 ? -3.361 -5.115 -3.193 1 0 127 PRO B O 13
ATOM 14309 N N . ARG B 2 26 ? -3.598 -7.112 -4.075 1 0 128 ARG B N 13
ATOM 14310 C CA . ARG B 2 26 ? -2.687 -7.742 -3.078 1 0 128 ARG B CA 13
ATOM 14311 C C . ARG B 2 26 ? -1.443 -6.875 -2.819 1 0 128 ARG B C 13
ATOM 14312 O O . ARG B 2 26 ? -0.983 -6.774 -1.699 1 0 128 ARG B O 13
ATOM 14333 N N . VAL B 2 27 ? -0.874 -6.272 -3.827 1 0 129 VAL B N 13
ATOM 14334 C CA . VAL B 2 27 ? 0.366 -5.475 -3.593 1 0 129 VAL B CA 13
ATOM 14335 C C . VAL B 2 27 ? 0.265 -4.11 -4.276 1 0 129 VAL B C 13
ATOM 14336 O O . VAL B 2 27 ? -0.277 -3.981 -5.356 1 0 129 VAL B O 13
ATOM 14349 N N . TYR B 2 28 ? 0.788 -3.087 -3.651 1 0 130 TYR B N 13
ATOM 14350 C CA . TYR B 2 28 ? 0.772 -1.745 -4.293 1 0 130 TYR B CA 13
ATOM 14351 C C . TYR B 2 28 ? 1.916 -0.884 -3.742 1 0 130 TYR B C 13
ATOM 14352 O O . TYR B 2 28 ? 2.523 -1.183 -2.733 1 0 130 TYR B O 13
ATOM 14370 N N . HIS B 2 29 ? 2.219 0.176 -4.435 1 0 131 HIS B N 13
ATOM 14371 C CA . HIS B 2 29 ? 3.352 1.071 -4.056 1 0 131 HIS B CA 13
ATOM 14372 C C . HIS B 2 29 ? 2.989 2.053 -2.938 1 0 131 HIS B C 13
ATOM 14373 O O . HIS B 2 29 ? 1.898 2.586 -2.883 1 0 131 HIS B O 13
ATOM 14387 N N . ALA B 2 30 ? 3.943 2.345 -2.091 1 0 132 ALA B N 13
ATOM 14388 C CA . ALA B 2 30 ? 3.738 3.371 -1.028 1 0 132 ALA B CA 13
ATOM 14389 C C . ALA B 2 30 ? 4.574 4.584 -1.432 1 0 132 ALA B C 13
ATOM 14390 O O . ALA B 2 30 ? 4.29 5.712 -1.075 1 0 132 ALA B O 13
ATOM 14397 N N . LYS B 2 31 ? 5.597 4.338 -2.214 1 0 133 LYS B N 13
ATOM 14398 C CA . LYS B 2 31 ? 6.489 5.432 -2.68 1 0 133 LYS B CA 13
ATOM 14399 C C . LYS B 2 31 ? 5.706 6.268 -3.685 1 0 133 LYS B C 13
ATOM 14400 O O . LYS B 2 31 ? 5.6 7.471 -3.568 1 0 133 LYS B O 13
ATOM 14419 N N . CYS B 2 32 ? 5.134 5.618 -4.66 1 0 134 CYS B N 13
ATOM 14420 C CA . CYS B 2 32 ? 4.335 6.343 -5.68 1 0 134 CYS B CA 13
ATOM 14421 C C . CYS B 2 32 ? 3.289 7.192 -4.965 1 0 134 CYS B C 13
ATOM 14422 O O . CYS B 2 32 ? 2.939 8.271 -5.403 1 0 134 CYS B O 13
ATOM 14429 N N . LEU B 2 33 ? 2.809 6.717 -3.85 1 0 135 LEU B N 13
ATOM 14430 C CA . LEU B 2 33 ? 1.806 7.491 -3.075 1 0 135 LEU B CA 13
ATOM 14431 C C . LEU B 2 33 ? 2.553 8.522 -2.228 1 0 135 LEU B C 13
ATOM 14432 O O . LEU B 2 33 ? 1.967 9.397 -1.623 1 0 135 LEU B O 13
ATOM 14448 N N . ARG B 2 34 ? 3.857 8.416 -2.19 1 0 136 ARG B N 13
ATOM 14449 C CA . ARG B 2 34 ? 4.669 9.382 -1.401 1 0 136 ARG B CA 13
ATOM 14450 C C . ARG B 2 34 ? 4.418 9.167 0.092 1 0 136 ARG B C 13
ATOM 14451 O O . ARG B 2 34 ? 4.216 10.105 0.841 1 0 136 ARG B O 13
ATOM 14472 N N . LEU B 2 35 ? 4.435 7.94 0.535 1 0 137 LEU B N 13
ATOM 14473 C CA . LEU B 2 35 ? 4.209 7.666 1.981 1 0 137 LEU B CA 13
ATOM 14474 C C . LEU B 2 35 ? 5.536 7.779 2.731 1 0 137 LEU B C 13
ATOM 14475 O O . LEU B 2 35 ? 6.528 7.192 2.349 1 0 137 LEU B O 13
ATOM 14491 N N . THR B 2 36 ? 5.563 8.532 3.797 1 0 138 THR B N 13
ATOM 14492 C CA . THR B 2 36 ? 6.828 8.692 4.566 1 0 138 THR B CA 13
ATOM 14493 C C . THR B 2 36 ? 6.796 7.784 5.795 1 0 138 THR B C 13
ATOM 14494 O O . THR B 2 36 ? 7.818 7.337 6.277 1 0 138 THR B O 13
ATOM 14505 N N . SER B 2 37 ? 5.628 7.504 6.307 1 0 139 SER B N 13
ATOM 14506 C CA . SER B 2 37 ? 5.529 6.629 7.508 1 0 139 SER B CA 13
ATOM 14507 C C . SER B 2 37 ? 4.847 5.317 7.122 1 0 139 SER B C 13
ATOM 14508 O O . SER B 2 37 ? 4.043 5.268 6.212 1 0 139 SER B O 13
ATOM 14516 N N . GLU B 2 38 ? 5.161 4.252 7.805 1 0 140 GLU B N 13
ATOM 14517 C CA . GLU B 2 38 ? 4.534 2.944 7.469 1 0 140 GLU B CA 13
ATOM 14518 C C . GLU B 2 38 ? 3.728 2.44 8.667 1 0 140 GLU B C 13
ATOM 14519 O O . GLU B 2 38 ? 4.243 1.761 9.533 1 0 140 GLU B O 13
ATOM 14531 N N . PRO B 2 39 ? 2.467 2.768 8.708 1 0 141 PRO B N 13
ATOM 14532 C CA . PRO B 2 39 ? 1.556 2.332 9.803 1 0 141 PRO B CA 13
ATOM 14533 C C . PRO B 2 39 ? 1.546 0.81 9.969 1 0 141 PRO B C 13
ATOM 14534 O O . PRO B 2 39 ? 1.766 0.073 9.029 1 0 141 PRO B O 13
ATOM 14545 N N . GLU B 2 40 ? 1.294 0.333 11.156 1 0 142 GLU B N 13
ATOM 14546 C CA . GLU B 2 40 ? 1.275 -1.141 11.374 1 0 142 GLU B CA 13
ATOM 14547 C C . GLU B 2 40 ? -0.154 -1.665 11.215 1 0 142 GLU B C 13
ATOM 14548 O O . GLU B 2 40 ? -1.114 -0.981 11.514 1 0 142 GLU B O 13
ATOM 14560 N N . GLY B 2 41 ? -0.304 -2.873 10.745 1 0 143 GLY B N 13
ATOM 14561 C CA . GLY B 2 41 ? -1.67 -3.441 10.57 1 0 143 GLY B CA 13
ATOM 14562 C C . GLY B 2 41 ? -2.127 -3.234 9.126 1 0 143 GLY B C 13
ATOM 14563 O O . GLY B 2 41 ? -1.357 -2.848 8.27 1 0 143 GLY B O 13
ATOM 14567 N N . ASP B 2 42 ? -3.376 -3.489 8.847 1 0 144 ASP B N 13
ATOM 14568 C CA . ASP B 2 42 ? -3.883 -3.313 7.456 1 0 144 ASP B CA 13
ATOM 14569 C C . ASP B 2 42 ? -3.839 -1.831 7.071 1 0 144 ASP B C 13
ATOM 14570 O O . ASP B 2 42 ? -4.367 -0.983 7.761 1 0 144 ASP B O 13
ATOM 14579 N N . TRP B 2 43 ? -3.22 -1.516 5.966 1 0 145 TRP B N 13
ATOM 14580 C CA . TRP B 2 43 ? -3.164 -0.096 5.52 1 0 145 TRP B CA 13
ATOM 14581 C C . TRP B 2 43 ? -4.119 0.091 4.335 1 0 145 TRP B C 13
ATOM 14582 O O . TRP B 2 43 ? -4.242 -0.769 3.485 1 0 145 TRP B O 13
ATOM 14603 N N . PHE B 2 44 ? -4.808 1.197 4.285 1 0 146 PHE B N 13
ATOM 14604 C CA . PHE B 2 44 ? -5.784 1.416 3.179 1 0 146 PHE B CA 13
ATOM 14605 C C . PHE B 2 44 ? -5.226 2.424 2.173 1 0 146 PHE B C 13
ATOM 14606 O O . PHE B 2 44 ? -5.046 3.585 2.484 1 0 146 PHE B O 13
ATOM 14623 N N . CYS B 2 45 ? -4.963 2.003 0.963 1 0 147 CYS B N 13
ATOM 14624 C CA . CYS B 2 45 ? -4.449 2.968 -0.049 1 0 147 CYS B CA 13
ATOM 14625 C C . CYS B 2 45 ? -5.55 3.981 -0.36 1 0 147 CYS B C 13
ATOM 14626 O O . CYS B 2 45 ? -6.722 3.667 -0.313 1 0 147 CYS B O 13
ATOM 14633 N N . PRO B 2 46 ? -5.178 5.186 -0.69 1 0 148 PRO B N 13
ATOM 14634 C CA . PRO B 2 46 ? -6.15 6.254 -1.018 1 0 148 PRO B CA 13
ATOM 14635 C C . PRO B 2 46 ? -7.338 5.695 -1.799 1 0 148 PRO B C 13
ATOM 14636 O O . PRO B 2 46 ? -8.443 6.187 -1.709 1 0 148 PRO B O 13
ATOM 14647 N N . GLU B 2 47 ? -7.114 4.65 -2.552 1 0 149 GLU B N 13
ATOM 14648 C CA . GLU B 2 47 ? -8.224 4.052 -3.342 1 0 149 GLU B CA 13
ATOM 14649 C C . GLU B 2 47 ? -9.266 3.464 -2.387 1 0 149 GLU B C 13
ATOM 14650 O O . GLU B 2 47 ? -10.446 3.713 -2.522 1 0 149 GLU B O 13
ATOM 14662 N N . CYS B 2 48 ? -8.851 2.686 -1.419 1 0 150 CYS B N 13
ATOM 14663 C CA . CYS B 2 48 ? -9.851 2.106 -0.48 1 0 150 CYS B CA 13
ATOM 14664 C C . CYS B 2 48 ? -10.368 3.208 0.456 1 0 150 CYS B C 13
ATOM 14665 O O . CYS B 2 48 ? -11.542 3.27 0.763 1 0 150 CYS B O 13
ATOM 14672 N N . GLU B 2 49 ? -9.505 4.081 0.901 1 0 151 GLU B N 13
ATOM 14673 C CA . GLU B 2 49 ? -9.947 5.18 1.812 1 0 151 GLU B CA 13
ATOM 14674 C C . GLU B 2 49 ? -10.924 6.111 1.08 1 0 151 GLU B C 13
ATOM 14675 O O . GLU B 2 49 ? -11.874 6.6 1.657 1 0 151 GLU B O 13
ATOM 14687 N N . LYS B 2 50 ? -10.694 6.369 -0.181 1 0 152 LYS B N 13
ATOM 14688 C CA . LYS B 2 50 ? -11.603 7.289 -0.931 1 0 152 LYS B CA 13
ATOM 14689 C C . LYS B 2 50 ? -13.031 6.736 -0.923 1 0 152 LYS B C 13
ATOM 14690 O O . LYS B 2 50 ? -13.979 7.447 -0.657 1 0 152 LYS B O 13
ATOM 14709 N N . ILE B 2 51 ? -13.193 5.478 -1.22 1 0 153 ILE B N 13
ATOM 14710 C CA . ILE B 2 51 ? -14.559 4.885 -1.236 1 0 153 ILE B CA 13
ATOM 14711 C C . ILE B 2 51 ? -15.062 4.703 0.199 1 0 153 ILE B C 13
ATOM 14712 O O . ILE B 2 51 ? -16.249 4.677 0.452 1 0 153 ILE B O 13
ATOM 14728 N N . THR B 2 52 ? -14.167 4.572 1.14 1 0 154 THR B N 13
ATOM 14729 C CA . THR B 2 52 ? -14.598 4.39 2.556 1 0 154 THR B CA 13
ATOM 14730 C C . THR B 2 52 ? -15.229 5.684 3.075 1 0 154 THR B C 13
ATOM 14731 O O . THR B 2 52 ? -16.217 5.662 3.783 1 0 154 THR B O 13
ATOM 14742 N N . VAL B 2 53 ? -14.667 6.811 2.735 1 0 155 VAL B N 13
ATOM 14743 C CA . VAL B 2 53 ? -15.241 8.102 3.209 1 0 155 VAL B CA 13
ATOM 14744 C C . VAL B 2 53 ? -16.613 8.319 2.568 1 0 155 VAL B C 13
ATOM 14745 O O . VAL B 2 53 ? -17.537 8.788 3.204 1 0 155 VAL B O 13
ATOM 14758 N N . ALA B 2 54 ? -16.755 7.983 1.316 1 0 156 ALA B N 13
ATOM 14759 C CA . ALA B 2 54 ? -18.07 8.171 0.639 1 0 156 ALA B CA 13
ATOM 14760 C C . ALA B 2 54 ? -18.918 6.909 0.812 1 0 156 ALA B C 13
ATOM 14761 O O . ALA B 2 54 ? -19.985 6.785 0.245 1 0 156 ALA B O 13
ATOM 14768 N N . GLU B 2 55 ? -18.454 5.972 1.593 1 0 157 GLU B N 13
ATOM 14769 C CA . GLU B 2 55 ? -19.235 4.72 1.801 1 0 157 GLU B CA 13
ATOM 14770 C C . GLU B 2 55 ? -19.613 4.123 0.445 1 0 157 GLU B C 13
ATOM 14771 O O . GLU B 2 55 ? -19.037 4.456 -0.573 1 0 157 GLU B O 13
ATOM 14783 N N . CYS B 2 56 ? -20.577 3.244 0.421 1 0 158 CYS B N 13
ATOM 14784 C CA . CYS B 2 56 ? -20.992 2.627 -0.871 1 0 158 CYS B CA 13
ATOM 14785 C C . CYS B 2 56 ? -21.981 3.551 -1.583 1 0 158 CYS B C 13
ATOM 14786 O O . CYS B 2 56 ? -22.952 3.999 -1.008 1 0 158 CYS B O 13
ATOM 14794 N N . ILE B 2 57 ? -21.742 3.84 -2.834 1 0 159 ILE B N 13
ATOM 14795 C CA . ILE B 2 57 ? -22.668 4.736 -3.581 1 0 159 ILE B CA 13
ATOM 14796 C C . ILE B 2 57 ? -23.537 3.899 -4.524 1 0 159 ILE B C 13
ATOM 14797 O O . ILE B 2 57 ? -23.062 2.994 -5.18 1 0 159 ILE B O 13
ATOM 14813 N N . GLU B 2 58 ? -24.806 4.196 -4.595 1 0 160 GLU B N 13
ATOM 14814 C CA . GLU B 2 58 ? -25.703 3.417 -5.495 1 0 160 GLU B CA 13
ATOM 14815 C C . GLU B 2 58 ? -26.917 4.27 -5.867 1 0 160 GLU B C 13
ATOM 14816 O O . GLU B 2 58 ? -26.995 4.817 -6.949 1 0 160 GLU B O 13
ATOM 14828 N N . THR B 2 59 ? -27.867 4.387 -4.979 1 0 161 THR B N 13
ATOM 14829 C CA . THR B 2 59 ? -29.074 5.204 -5.285 1 0 161 THR B CA 13
ATOM 14830 C C . THR B 2 59 ? -28.771 6.681 -5.016 1 0 161 THR B C 13
ATOM 14831 O O . THR B 2 59 ? -27.83 7.016 -4.327 1 0 161 THR B O 13
ATOM 14842 N N . GLN B 2 60 ? -29.563 7.566 -5.557 1 0 162 GLN B N 13
ATOM 14843 C CA . GLN B 2 60 ? -29.321 9.019 -5.332 1 0 162 GLN B CA 13
ATOM 14844 C C . GLN B 2 60 ? -30.66 9.755 -5.26 1 0 162 GLN B C 13
ATOM 14845 O O . GLN B 2 60 ? -31.683 9.243 -5.67 1 0 162 GLN B O 13
ATOM 14859 N N . SER B 2 61 ? -30.662 10.952 -4.738 1 0 163 SER B N 13
ATOM 14860 C CA . SER B 2 61 ? -31.936 11.718 -4.639 1 0 163 SER B CA 13
ATOM 14861 C C . SER B 2 61 ? -32.269 12.331 -6.002 1 0 163 SER B C 13
ATOM 14862 O O . SER B 2 61 ? -33.03 11.721 -6.735 1 0 163 SER B O 13
ATOM 14873 N N . SER A 1 1 ? 13.794 -10.704 0.023 1 0 31 SER A N 14
ATOM 14874 C CA . SER A 1 1 ? 13.293 -10.981 1.399 1 0 31 SER A CA 14
ATOM 14875 C C . SER A 1 1 ? 13.454 -9.726 2.261 1 0 31 SER A C 14
ATOM 14876 O O . SER A 1 1 ? 12.562 -8.906 2.353 1 0 31 SER A O 14
ATOM 14886 N N . THR A 1 2 ? 14.584 -9.571 2.894 1 0 32 THR A N 14
ATOM 14887 C CA . THR A 1 2 ? 14.801 -8.371 3.749 1 0 32 THR A CA 14
ATOM 14888 C C . THR A 1 2 ? 15.171 -7.177 2.868 1 0 32 THR A C 14
ATOM 14889 O O . THR A 1 2 ? 15.806 -7.322 1.843 1 0 32 THR A O 14
ATOM 14900 N N . GLY A 1 3 ? 14.777 -5.994 3.257 1 0 33 GLY A N 14
ATOM 14901 C CA . GLY A 1 3 ? 15.108 -4.793 2.441 1 0 33 GLY A CA 14
ATOM 14902 C C . GLY A 1 3 ? 13.989 -4.537 1.431 1 0 33 GLY A C 14
ATOM 14903 O O . GLY A 1 3 ? 14.062 -3.632 0.623 1 0 33 GLY A O 14
ATOM 14907 N N . ARG A 1 4 ? 12.95 -5.328 1.469 1 0 34 ARG A N 14
ATOM 14908 C CA . ARG A 1 4 ? 11.827 -5.13 0.512 1 0 34 ARG A CA 14
ATOM 14909 C C . ARG A 1 4 ? 11.283 -3.708 0.651 1 0 34 ARG A C 14
ATOM 14910 O O . ARG A 1 4 ? 11.066 -3.017 -0.325 1 0 34 ARG A O 14
ATOM 14931 N N . VAL A 1 5 ? 11.058 -3.264 1.857 1 0 35 VAL A N 14
ATOM 14932 C CA . VAL A 1 5 ? 10.527 -1.885 2.058 1 0 35 VAL A CA 14
ATOM 14933 C C . VAL A 1 5 ? 11.097 -1.302 3.353 1 0 35 VAL A C 14
ATOM 14934 O O . VAL A 1 5 ? 11.387 -2.016 4.292 1 0 35 VAL A O 14
ATOM 14947 N N . LYS A 1 6 ? 11.258 -0.009 3.41 1 0 36 LYS A N 14
ATOM 14948 C CA . LYS A 1 6 ? 11.807 0.62 4.646 1 0 36 LYS A CA 14
ATOM 14949 C C . LYS A 1 6 ? 10.934 0.24 5.843 1 0 36 LYS A C 14
ATOM 14950 O O . LYS A 1 6 ? 9.724 0.176 5.745 1 0 36 LYS A O 14
ATOM 14969 N N . LYS A 1 7 ? 11.536 -0.014 6.972 1 0 37 LYS A N 14
ATOM 14970 C CA . LYS A 1 7 ? 10.739 -0.39 8.173 1 0 37 LYS A CA 14
ATOM 14971 C C . LYS A 1 7 ? 11.43 0.138 9.431 1 0 37 LYS A C 14
ATOM 14972 O O . LYS A 1 7 ? 11.778 -0.613 10.32 1 0 37 LYS A O 14
ATOM 14991 N N . PRO A 1 8 ? 11.625 1.428 9.504 1 0 38 PRO A N 14
ATOM 14992 C CA . PRO A 1 8 ? 12.287 2.077 10.673 1 0 38 PRO A CA 14
ATOM 14993 C C . PRO A 1 8 ? 11.43 1.989 11.94 1 0 38 PRO A C 14
ATOM 14994 O O . PRO A 1 8 ? 10.216 2.012 11.881 1 0 38 PRO A O 14
ATOM 15005 N N . HIS A 1 9 ? 12.051 1.892 13.081 1 0 39 HIS A N 14
ATOM 15006 C CA . HIS A 1 9 ? 11.267 1.806 14.346 1 0 39 HIS A CA 14
ATOM 15007 C C . HIS A 1 9 ? 11.169 3.197 14.974 1 0 39 HIS A C 14
ATOM 15008 O O . HIS A 1 9 ? 12.118 3.956 14.976 1 0 39 HIS A O 14
ATOM 15023 N N . ARG A 1 10 ? 10.028 3.54 15.505 1 0 40 ARG A N 14
ATOM 15024 C CA . ARG A 1 10 ? 9.873 4.884 16.129 1 0 40 ARG A CA 14
ATOM 15025 C C . ARG A 1 10 ? 10.913 5.055 17.236 1 0 40 ARG A C 14
ATOM 15026 O O . ARG A 1 10 ? 11.424 6.135 17.459 1 0 40 ARG A O 14
ATOM 15047 N N . TYR A 1 11 ? 11.231 3.998 17.933 1 0 41 TYR A N 14
ATOM 15048 C CA . TYR A 1 11 ? 12.239 4.102 19.027 1 0 41 TYR A CA 14
ATOM 15049 C C . TYR A 1 11 ? 13.645 4.103 18.424 1 0 41 TYR A C 14
ATOM 15050 O O . TYR A 1 11 ? 13.752 3.975 17.215 1 0 41 TYR A O 14
ATOM 15069 N N . GLN B 2 1 ? 3.294 -17.041 6.777 1 0 103 GLN B N 14
ATOM 15070 C CA . GLN B 2 1 ? 4.582 -16.741 6.089 1 0 103 GLN B CA 14
ATOM 15071 C C . GLN B 2 1 ? 4.63 -15.256 5.723 1 0 103 GLN B C 14
ATOM 15072 O O . GLN B 2 1 ? 3.738 -14.498 6.048 1 0 103 GLN B O 14
ATOM 15088 N N . ASP B 2 2 ? 5.666 -14.834 5.051 1 0 104 ASP B N 14
ATOM 15089 C CA . ASP B 2 2 ? 5.77 -13.398 4.665 1 0 104 ASP B CA 14
ATOM 15090 C C . ASP B 2 2 ? 4.571 -13.016 3.796 1 0 104 ASP B C 14
ATOM 15091 O O . ASP B 2 2 ? 4.096 -11.898 3.835 1 0 104 ASP B O 14
ATOM 15100 N N . GLY B 2 3 ? 4.079 -13.933 3.009 1 0 105 GLY B N 14
ATOM 15101 C CA . GLY B 2 3 ? 2.913 -13.619 2.135 1 0 105 GLY B CA 14
ATOM 15102 C C . GLY B 2 3 ? 3.411 -13.04 0.81 1 0 105 GLY B C 14
ATOM 15103 O O . GLY B 2 3 ? 2.678 -12.389 0.091 1 0 105 GLY B O 14
ATOM 15107 N N . ARG B 2 4 ? 4.652 -13.272 0.48 1 0 106 ARG B N 14
ATOM 15108 C CA . ARG B 2 4 ? 5.198 -12.726 -0.795 1 0 106 ARG B CA 14
ATOM 15109 C C . ARG B 2 4 ? 4.47 -11.427 -1.147 1 0 106 ARG B C 14
ATOM 15110 O O . ARG B 2 4 ? 3.582 -11.407 -1.975 1 0 106 ARG B O 14
ATOM 15131 N N . ASN B 2 5 ? 4.839 -10.343 -0.524 1 0 107 ASN B N 14
ATOM 15132 C CA . ASN B 2 5 ? 4.17 -9.045 -0.825 1 0 107 ASN B CA 14
ATOM 15133 C C . ASN B 2 5 ? 4.874 -8.369 -2.003 1 0 107 ASN B C 14
ATOM 15134 O O . ASN B 2 5 ? 4.601 -7.232 -2.333 1 0 107 ASN B O 14
ATOM 15145 N N . ASP B 2 6 ? 5.781 -9.059 -2.64 1 0 108 ASP B N 14
ATOM 15146 C CA . ASP B 2 6 ? 6.508 -8.453 -3.791 1 0 108 ASP B CA 14
ATOM 15147 C C . ASP B 2 6 ? 5.626 -8.51 -5.04 1 0 108 ASP B C 14
ATOM 15148 O O . ASP B 2 6 ? 5.062 -9.536 -5.363 1 0 108 ASP B O 14
ATOM 15157 N N . PHE B 2 7 ? 5.507 -7.42 -5.749 1 0 109 PHE B N 14
ATOM 15158 C CA . PHE B 2 7 ? 4.677 -7.423 -6.987 1 0 109 PHE B CA 14
ATOM 15159 C C . PHE B 2 7 ? 5.058 -6.225 -7.868 1 0 109 PHE B C 14
ATOM 15160 O O . PHE B 2 7 ? 6.117 -6.197 -8.461 1 0 109 PHE B O 14
ATOM 15177 N N . TYR B 2 8 ? 4.194 -5.241 -7.971 1 0 110 TYR B N 14
ATOM 15178 C CA . TYR B 2 8 ? 4.506 -4.05 -8.828 1 0 110 TYR B CA 14
ATOM 15179 C C . TYR B 2 8 ? 3.683 -2.823 -8.384 1 0 110 TYR B C 14
ATOM 15180 O O . TYR B 2 8 ? 2.516 -2.929 -8.063 1 0 110 TYR B O 14
ATOM 15198 N N . CYS B 2 9 ? 4.281 -1.652 -8.396 1 0 111 CYS B N 14
ATOM 15199 C CA . CYS B 2 9 ? 3.531 -0.415 -8.019 1 0 111 CYS B CA 14
ATOM 15200 C C . CYS B 2 9 ? 2.898 0.098 -9.321 1 0 111 CYS B C 14
ATOM 15201 O O . CYS B 2 9 ? 3.6 0.339 -10.283 1 0 111 CYS B O 14
ATOM 15208 N N . TRP B 2 10 ? 1.605 0.251 -9.368 1 0 112 TRP B N 14
ATOM 15209 C CA . TRP B 2 10 ? 0.944 0.734 -10.616 1 0 112 TRP B CA 14
ATOM 15210 C C . TRP B 2 10 ? 1.486 2.106 -11.035 1 0 112 TRP B C 14
ATOM 15211 O O . TRP B 2 10 ? 1.458 2.453 -12.199 1 0 112 TRP B O 14
ATOM 15232 N N . VAL B 2 11 ? 1.964 2.904 -10.116 1 0 113 VAL B N 14
ATOM 15233 C CA . VAL B 2 11 ? 2.471 4.253 -10.517 1 0 113 VAL B CA 14
ATOM 15234 C C . VAL B 2 11 ? 3.737 4.116 -11.375 1 0 113 VAL B C 14
ATOM 15235 O O . VAL B 2 11 ? 3.921 4.838 -12.335 1 0 113 VAL B O 14
ATOM 15248 N N . CYS B 2 12 ? 4.612 3.204 -11.041 1 0 114 CYS B N 14
ATOM 15249 C CA . CYS B 2 12 ? 5.864 3.045 -11.838 1 0 114 CYS B CA 14
ATOM 15250 C C . CYS B 2 12 ? 5.825 1.726 -12.6 1 0 114 CYS B C 14
ATOM 15251 O O . CYS B 2 12 ? 6.586 1.51 -13.523 1 0 114 CYS B O 14
ATOM 15258 N N . HIS B 2 13 ? 4.969 0.828 -12.212 1 0 115 HIS B N 14
ATOM 15259 C CA . HIS B 2 13 ? 4.931 -0.484 -12.907 1 0 115 HIS B CA 14
ATOM 15260 C C . HIS B 2 13 ? 6.227 -1.228 -12.574 1 0 115 HIS B C 14
ATOM 15261 O O . HIS B 2 13 ? 6.609 -2.168 -13.24 1 0 115 HIS B O 14
ATOM 15276 N N . ARG B 2 14 ? 6.907 -0.795 -11.544 1 0 116 ARG B N 14
ATOM 15277 C CA . ARG B 2 14 ? 8.182 -1.456 -11.147 1 0 116 ARG B CA 14
ATOM 15278 C C . ARG B 2 14 ? 8.073 -1.95 -9.703 1 0 116 ARG B C 14
ATOM 15279 O O . ARG B 2 14 ? 7.329 -1.411 -8.907 1 0 116 ARG B O 14
ATOM 15300 N N . GLU B 2 15 ? 8.811 -2.969 -9.355 1 0 117 GLU B N 14
ATOM 15301 C CA . GLU B 2 15 ? 8.745 -3.496 -7.964 1 0 117 GLU B CA 14
ATOM 15302 C C . GLU B 2 15 ? 9.865 -2.871 -7.128 1 0 117 GLU B C 14
ATOM 15303 O O . GLU B 2 15 ? 10.957 -2.64 -7.61 1 0 117 GLU B O 14
ATOM 15315 N N . GLY B 2 16 ? 9.604 -2.594 -5.88 1 0 118 GLY B N 14
ATOM 15316 C CA . GLY B 2 16 ? 10.655 -1.984 -5.014 1 0 118 GLY B CA 14
ATOM 15317 C C . GLY B 2 16 ? 10.014 -0.989 -4.045 1 0 118 GLY B C 14
ATOM 15318 O O . GLY B 2 16 ? 9.19 -0.181 -4.424 1 0 118 GLY B O 14
ATOM 15322 N N . GLN B 2 17 ? 10.387 -1.041 -2.795 1 0 119 GLN B N 14
ATOM 15323 C CA . GLN B 2 17 ? 9.801 -0.098 -1.801 1 0 119 GLN B CA 14
ATOM 15324 C C . GLN B 2 17 ? 8.276 -0.098 -1.933 1 0 119 GLN B C 14
ATOM 15325 O O . GLN B 2 17 ? 7.69 0.826 -2.461 1 0 119 GLN B O 14
ATOM 15339 N N . VAL B 2 18 ? 7.627 -1.126 -1.458 1 0 120 VAL B N 14
ATOM 15340 C CA . VAL B 2 18 ? 6.143 -1.186 -1.573 1 0 120 VAL B CA 14
ATOM 15341 C C . VAL B 2 18 ? 5.548 -1.734 -0.274 1 0 120 VAL B C 14
ATOM 15342 O O . VAL B 2 18 ? 6.202 -2.428 0.477 1 0 120 VAL B O 14
ATOM 15355 N N . LEU B 2 19 ? 4.304 -1.432 -0.008 1 0 121 LEU B N 14
ATOM 15356 C CA . LEU B 2 19 ? 3.665 -1.939 1.239 1 0 121 LEU B CA 14
ATOM 15357 C C . LEU B 2 19 ? 2.402 -2.725 0.873 1 0 121 LEU B C 14
ATOM 15358 O O . LEU B 2 19 ? 1.89 -2.617 -0.223 1 0 121 LEU B O 14
ATOM 15374 N N . CYS B 2 20 ? 1.9 -3.523 1.778 1 0 122 CYS B N 14
ATOM 15375 C CA . CYS B 2 20 ? 0.675 -4.318 1.473 1 0 122 CYS B CA 14
ATOM 15376 C C . CYS B 2 20 ? -0.584 -3.543 1.881 1 0 122 CYS B C 14
ATOM 15377 O O . CYS B 2 20 ? -0.674 -3.023 2.974 1 0 122 CYS B O 14
ATOM 15385 N N . CYS B 2 21 ? -1.57 -3.481 1.02 1 0 123 CYS B N 14
ATOM 15386 C CA . CYS B 2 21 ? -2.827 -2.759 1.382 1 0 123 CYS B CA 14
ATOM 15387 C C . CYS B 2 21 ? -3.802 -3.761 2.023 1 0 123 CYS B C 14
ATOM 15388 O O . CYS B 2 21 ? -3.376 -4.757 2.573 1 0 123 CYS B O 14
ATOM 15395 N N . GLU B 2 22 ? -5.079 -3.51 1.99 1 0 124 GLU B N 14
ATOM 15396 C CA . GLU B 2 22 ? -6.029 -4.46 2.635 1 0 124 GLU B CA 14
ATOM 15397 C C . GLU B 2 22 ? -7.106 -4.885 1.635 1 0 124 GLU B C 14
ATOM 15398 O O . GLU B 2 22 ? -7.413 -6.052 1.5 1 0 124 GLU B O 14
ATOM 15410 N N . LEU B 2 23 ? -7.684 -3.949 0.936 1 0 125 LEU B N 14
ATOM 15411 C CA . LEU B 2 23 ? -8.766 -4.301 -0.022 1 0 125 LEU B CA 14
ATOM 15412 C C . LEU B 2 23 ? -8.375 -3.843 -1.426 1 0 125 LEU B C 14
ATOM 15413 O O . LEU B 2 23 ? -9.198 -3.361 -2.184 1 0 125 LEU B O 14
ATOM 15429 N N . CYS B 2 24 ? -7.127 -3.984 -1.779 1 0 126 CYS B N 14
ATOM 15430 C CA . CYS B 2 24 ? -6.683 -3.572 -3.137 1 0 126 CYS B CA 14
ATOM 15431 C C . CYS B 2 24 ? -5.367 -4.278 -3.481 1 0 126 CYS B C 14
ATOM 15432 O O . CYS B 2 24 ? -4.783 -4.962 -2.663 1 0 126 CYS B O 14
ATOM 15439 N N . PRO B 2 25 ? -4.902 -4.098 -4.681 1 0 127 PRO B N 14
ATOM 15440 C CA . PRO B 2 25 ? -3.642 -4.702 -5.17 1 0 127 PRO B CA 14
ATOM 15441 C C . PRO B 2 25 ? -2.761 -5.187 -4.015 1 0 127 PRO B C 14
ATOM 15442 O O . PRO B 2 25 ? -2.433 -4.44 -3.116 1 0 127 PRO B O 14
ATOM 15453 N N . ARG B 2 26 ? -2.41 -6.439 -4.024 1 0 128 ARG B N 14
ATOM 15454 C CA . ARG B 2 26 ? -1.611 -7.017 -2.907 1 0 128 ARG B CA 14
ATOM 15455 C C . ARG B 2 26 ? -0.535 -6.037 -2.41 1 0 128 ARG B C 14
ATOM 15456 O O . ARG B 2 26 ? -0.295 -5.931 -1.224 1 0 128 ARG B O 14
ATOM 15477 N N . VAL B 2 27 ? 0.136 -5.338 -3.287 1 0 129 VAL B N 14
ATOM 15478 C CA . VAL B 2 27 ? 1.214 -4.42 -2.816 1 0 129 VAL B CA 14
ATOM 15479 C C . VAL B 2 27 ? 1.083 -3.051 -3.484 1 0 129 VAL B C 14
ATOM 15480 O O . VAL B 2 27 ? 0.561 -2.924 -4.576 1 0 129 VAL B O 14
ATOM 15493 N N . TYR B 2 28 ? 1.555 -2.019 -2.835 1 0 130 TYR B N 14
ATOM 15494 C CA . TYR B 2 28 ? 1.488 -0.666 -3.451 1 0 130 TYR B CA 14
ATOM 15495 C C . TYR B 2 28 ? 2.709 0.163 -3.036 1 0 130 TYR B C 14
ATOM 15496 O O . TYR B 2 28 ? 3.434 -0.166 -2.117 1 0 130 TYR B O 14
ATOM 15514 N N . HIS B 2 29 ? 2.945 1.229 -3.746 1 0 131 HIS B N 14
ATOM 15515 C CA . HIS B 2 29 ? 4.137 2.094 -3.503 1 0 131 HIS B CA 14
ATOM 15516 C C . HIS B 2 29 ? 3.954 3.041 -2.311 1 0 131 HIS B C 14
ATOM 15517 O O . HIS B 2 29 ? 2.897 3.598 -2.093 1 0 131 HIS B O 14
ATOM 15531 N N . ALA B 2 30 ? 5.019 3.273 -1.587 1 0 132 ALA B N 14
ATOM 15532 C CA . ALA B 2 30 ? 4.987 4.257 -0.469 1 0 132 ALA B CA 14
ATOM 15533 C C . ALA B 2 30 ? 5.797 5.467 -0.934 1 0 132 ALA B C 14
ATOM 15534 O O . ALA B 2 30 ? 5.612 6.582 -0.484 1 0 132 ALA B O 14
ATOM 15541 N N . LYS B 2 31 ? 6.682 5.232 -1.872 1 0 133 LYS B N 14
ATOM 15542 C CA . LYS B 2 31 ? 7.537 6.324 -2.412 1 0 133 LYS B CA 14
ATOM 15543 C C . LYS B 2 31 ? 6.649 7.225 -3.262 1 0 133 LYS B C 14
ATOM 15544 O O . LYS B 2 31 ? 6.539 8.412 -3.033 1 0 133 LYS B O 14
ATOM 15563 N N . CYS B 2 32 ? 5.993 6.646 -4.229 1 0 134 CYS B N 14
ATOM 15564 C CA . CYS B 2 32 ? 5.097 7.44 -5.108 1 0 134 CYS B CA 14
ATOM 15565 C C . CYS B 2 32 ? 4.117 8.214 -4.231 1 0 134 CYS B C 14
ATOM 15566 O O . CYS B 2 32 ? 3.771 9.345 -4.511 1 0 134 CYS B O 14
ATOM 15573 N N . LEU B 2 33 ? 3.692 7.614 -3.154 1 0 135 LEU B N 14
ATOM 15574 C CA . LEU B 2 33 ? 2.77 8.311 -2.221 1 0 135 LEU B CA 14
ATOM 15575 C C . LEU B 2 33 ? 3.587 9.317 -1.409 1 0 135 LEU B C 14
ATOM 15576 O O . LEU B 2 33 ? 3.054 10.184 -0.746 1 0 135 LEU B O 14
ATOM 15592 N N . ARG B 2 34 ? 4.888 9.201 -1.469 1 0 136 ARG B N 14
ATOM 15593 C CA . ARG B 2 34 ? 5.765 10.143 -0.722 1 0 136 ARG B CA 14
ATOM 15594 C C . ARG B 2 34 ? 5.567 9.947 0.783 1 0 136 ARG B C 14
ATOM 15595 O O . ARG B 2 34 ? 5.441 10.896 1.532 1 0 136 ARG B O 14
ATOM 15616 N N . LEU B 2 35 ? 5.548 8.722 1.232 1 0 137 LEU B N 14
ATOM 15617 C CA . LEU B 2 35 ? 5.37 8.466 2.687 1 0 137 LEU B CA 14
ATOM 15618 C C . LEU B 2 35 ? 6.743 8.367 3.355 1 0 137 LEU B C 14
ATOM 15619 O O . LEU B 2 35 ? 7.652 7.749 2.836 1 0 137 LEU B O 14
ATOM 15635 N N . THR B 2 36 ? 6.901 8.972 4.499 1 0 138 THR B N 14
ATOM 15636 C CA . THR B 2 36 ? 8.213 8.91 5.2 1 0 138 THR B CA 14
ATOM 15637 C C . THR B 2 36 ? 8.119 7.933 6.374 1 0 138 THR B C 14
ATOM 15638 O O . THR B 2 36 ? 9.11 7.587 6.987 1 0 138 THR B O 14
ATOM 15649 N N . SER B 2 37 ? 6.935 7.487 6.691 1 0 139 SER B N 14
ATOM 15650 C CA . SER B 2 37 ? 6.777 6.534 7.825 1 0 139 SER B CA 14
ATOM 15651 C C . SER B 2 37 ? 6.32 5.179 7.285 1 0 139 SER B C 14
ATOM 15652 O O . SER B 2 37 ? 6.008 5.037 6.119 1 0 139 SER B O 14
ATOM 15660 N N . GLU B 2 38 ? 6.281 4.18 8.122 1 0 140 GLU B N 14
ATOM 15661 C CA . GLU B 2 38 ? 5.846 2.835 7.653 1 0 140 GLU B CA 14
ATOM 15662 C C . GLU B 2 38 ? 4.574 2.421 8.397 1 0 140 GLU B C 14
ATOM 15663 O O . GLU B 2 38 ? 4.629 1.85 9.468 1 0 140 GLU B O 14
ATOM 15675 N N . PRO B 2 39 ? 3.438 2.706 7.826 1 0 141 PRO B N 14
ATOM 15676 C CA . PRO B 2 39 ? 2.122 2.361 8.434 1 0 141 PRO B CA 14
ATOM 15677 C C . PRO B 2 39 ? 2.027 0.875 8.792 1 0 141 PRO B C 14
ATOM 15678 O O . PRO B 2 39 ? 2.64 0.036 8.162 1 0 141 PRO B O 14
ATOM 15689 N N . GLU B 2 40 ? 1.267 0.543 9.798 1 0 142 GLU B N 14
ATOM 15690 C CA . GLU B 2 40 ? 1.138 -0.887 10.19 1 0 142 GLU B CA 14
ATOM 15691 C C . GLU B 2 40 ? -0.339 -1.287 10.198 1 0 142 GLU B C 14
ATOM 15692 O O . GLU B 2 40 ? -1.207 -0.487 10.486 1 0 142 GLU B O 14
ATOM 15704 N N . GLY B 2 41 ? -0.631 -2.52 9.885 1 0 143 GLY B N 14
ATOM 15705 C CA . GLY B 2 41 ? -2.052 -2.97 9.875 1 0 143 GLY B CA 14
ATOM 15706 C C . GLY B 2 41 ? -2.642 -2.764 8.478 1 0 143 GLY B C 14
ATOM 15707 O O . GLY B 2 41 ? -1.93 -2.682 7.5 1 0 143 GLY B O 14
ATOM 15711 N N . ASP B 2 42 ? -3.941 -2.683 8.381 1 0 144 ASP B N 14
ATOM 15712 C CA . ASP B 2 42 ? -4.579 -2.489 7.047 1 0 144 ASP B CA 14
ATOM 15713 C C . ASP B 2 42 ? -4.429 -1.03 6.607 1 0 144 ASP B C 14
ATOM 15714 O O . ASP B 2 42 ? -5.12 -0.152 7.085 1 0 144 ASP B O 14
ATOM 15723 N N . TRP B 2 43 ? -3.539 -0.767 5.69 1 0 145 TRP B N 14
ATOM 15724 C CA . TRP B 2 43 ? -3.358 0.628 5.2 1 0 145 TRP B CA 14
ATOM 15725 C C . TRP B 2 43 ? -4.246 0.842 3.972 1 0 145 TRP B C 14
ATOM 15726 O O . TRP B 2 43 ? -4.464 -0.061 3.188 1 0 145 TRP B O 14
ATOM 15747 N N . PHE B 2 44 ? -4.775 2.024 3.807 1 0 146 PHE B N 14
ATOM 15748 C CA . PHE B 2 44 ? -5.676 2.281 2.646 1 0 146 PHE B CA 14
ATOM 15749 C C . PHE B 2 44 ? -5.01 3.25 1.667 1 0 146 PHE B C 14
ATOM 15750 O O . PHE B 2 44 ? -4.833 4.415 1.961 1 0 146 PHE B O 14
ATOM 15767 N N . CYS B 2 45 ? -4.655 2.791 0.494 1 0 147 CYS B N 14
ATOM 15768 C CA . CYS B 2 45 ? -4.058 3.72 -0.503 1 0 147 CYS B CA 14
ATOM 15769 C C . CYS B 2 45 ? -5.159 4.632 -1.044 1 0 147 CYS B C 14
ATOM 15770 O O . CYS B 2 45 ? -6.307 4.242 -1.131 1 0 147 CYS B O 14
ATOM 15777 N N . PRO B 2 46 ? -4.815 5.832 -1.416 1 0 148 PRO B N 14
ATOM 15778 C CA . PRO B 2 46 ? -5.794 6.811 -1.941 1 0 148 PRO B CA 14
ATOM 15779 C C . PRO B 2 46 ? -6.857 6.122 -2.797 1 0 148 PRO B C 14
ATOM 15780 O O . PRO B 2 46 ? -7.993 6.544 -2.856 1 0 148 PRO B O 14
ATOM 15791 N N . GLU B 2 47 ? -6.492 5.047 -3.445 1 0 149 GLU B N 14
ATOM 15792 C CA . GLU B 2 47 ? -7.471 4.33 -4.305 1 0 149 GLU B CA 14
ATOM 15793 C C . GLU B 2 47 ? -8.606 3.785 -3.436 1 0 149 GLU B C 14
ATOM 15794 O O . GLU B 2 47 ? -9.766 3.98 -3.73 1 0 149 GLU B O 14
ATOM 15806 N N . CYS B 2 48 ? -8.293 3.103 -2.362 1 0 150 CYS B N 14
ATOM 15807 C CA . CYS B 2 48 ? -9.387 2.561 -1.507 1 0 150 CYS B CA 14
ATOM 15808 C C . CYS B 2 48 ? -10.054 3.713 -0.745 1 0 150 CYS B C 14
ATOM 15809 O O . CYS B 2 48 ? -11.261 3.758 -0.609 1 0 150 CYS B O 14
ATOM 15816 N N . GLU B 2 49 ? -9.284 4.648 -0.259 1 0 151 GLU B N 14
ATOM 15817 C CA . GLU B 2 49 ? -9.876 5.798 0.49 1 0 151 GLU B CA 14
ATOM 15818 C C . GLU B 2 49 ? -10.927 6.505 -0.376 1 0 151 GLU B C 14
ATOM 15819 O O . GLU B 2 49 ? -11.951 6.941 0.113 1 0 151 GLU B O 14
ATOM 15831 N N . LYS B 2 50 ? -10.682 6.636 -1.653 1 0 152 LYS B N 14
ATOM 15832 C CA . LYS B 2 50 ? -11.672 7.326 -2.536 1 0 152 LYS B CA 14
ATOM 15833 C C . LYS B 2 50 ? -12.987 6.546 -2.558 1 0 152 LYS B C 14
ATOM 15834 O O . LYS B 2 50 ? -14.058 7.114 -2.462 1 0 152 LYS B O 14
ATOM 15853 N N . ILE B 2 51 ? -12.921 5.251 -2.689 1 0 153 ILE B N 14
ATOM 15854 C CA . ILE B 2 51 ? -14.169 4.439 -2.715 1 0 153 ILE B CA 14
ATOM 15855 C C . ILE B 2 51 ? -14.91 4.582 -1.383 1 0 153 ILE B C 14
ATOM 15856 O O . ILE B 2 51 ? -16.124 4.564 -1.333 1 0 153 ILE B O 14
ATOM 15872 N N . THR B 2 52 ? -14.191 4.718 -0.303 1 0 154 THR B N 14
ATOM 15873 C CA . THR B 2 52 ? -14.858 4.857 1.023 1 0 154 THR B CA 14
ATOM 15874 C C . THR B 2 52 ? -15.577 6.204 1.103 1 0 154 THR B C 14
ATOM 15875 O O . THR B 2 52 ? -16.655 6.31 1.653 1 0 154 THR B O 14
ATOM 15886 N N . VAL B 2 53 ? -14.993 7.237 0.558 1 0 155 VAL B N 14
ATOM 15887 C CA . VAL B 2 53 ? -15.65 8.574 0.604 1 0 155 VAL B CA 14
ATOM 15888 C C . VAL B 2 53 ? -16.967 8.526 -0.173 1 0 155 VAL B C 14
ATOM 15889 O O . VAL B 2 53 ? -17.958 9.102 0.23 1 0 155 VAL B O 14
ATOM 15902 N N . ALA B 2 54 ? -16.987 7.842 -1.284 1 0 156 ALA B N 14
ATOM 15903 C CA . ALA B 2 54 ? -18.241 7.758 -2.085 1 0 156 ALA B CA 14
ATOM 15904 C C . ALA B 2 54 ? -19.318 7.037 -1.271 1 0 156 ALA B C 14
ATOM 15905 O O . ALA B 2 54 ? -20.496 7.302 -1.41 1 0 156 ALA B O 14
ATOM 15912 N N . GLU B 2 55 ? -18.925 6.127 -0.424 1 0 157 GLU B N 14
ATOM 15913 C CA . GLU B 2 55 ? -19.927 5.39 0.397 1 0 157 GLU B CA 14
ATOM 15914 C C . GLU B 2 55 ? -21.061 4.897 -0.504 1 0 157 GLU B C 14
ATOM 15915 O O . GLU B 2 55 ? -22.117 5.492 -0.573 1 0 157 GLU B O 14
ATOM 15927 N N . CYS B 2 56 ? -20.851 3.81 -1.197 1 0 158 CYS B N 14
ATOM 15928 C CA . CYS B 2 56 ? -21.917 3.279 -2.093 1 0 158 CYS B CA 14
ATOM 15929 C C . CYS B 2 56 ? -22.401 4.395 -3.023 1 0 158 CYS B C 14
ATOM 15930 O O . CYS B 2 56 ? -23.213 5.218 -2.651 1 0 158 CYS B O 14
ATOM 15938 N N . ILE B 2 57 ? -21.91 4.426 -4.232 1 0 159 ILE B N 14
ATOM 15939 C CA . ILE B 2 57 ? -22.343 5.488 -5.183 1 0 159 ILE B CA 14
ATOM 15940 C C . ILE B 2 57 ? -23.859 5.414 -5.375 1 0 159 ILE B C 14
ATOM 15941 O O . ILE B 2 57 ? -24.528 6.42 -5.499 1 0 159 ILE B O 14
ATOM 15957 N N . GLU B 2 58 ? -24.406 4.23 -5.399 1 0 160 GLU B N 14
ATOM 15958 C CA . GLU B 2 58 ? -25.879 4.093 -5.584 1 0 160 GLU B CA 14
ATOM 15959 C C . GLU B 2 58 ? -26.459 3.248 -4.448 1 0 160 GLU B C 14
ATOM 15960 O O . GLU B 2 58 ? -25.861 2.284 -4.011 1 0 160 GLU B O 14
ATOM 15972 N N . THR B 2 59 ? -27.62 3.6 -3.966 1 0 161 THR B N 14
ATOM 15973 C CA . THR B 2 59 ? -28.236 2.815 -2.859 1 0 161 THR B CA 14
ATOM 15974 C C . THR B 2 59 ? -28.963 1.601 -3.439 1 0 161 THR B C 14
ATOM 15975 O O . THR B 2 59 ? -29.268 1.55 -4.615 1 0 161 THR B O 14
ATOM 15986 N N . GLN B 2 60 ? -29.245 0.622 -2.624 1 0 162 GLN B N 14
ATOM 15987 C CA . GLN B 2 60 ? -29.953 -0.588 -3.13 1 0 162 GLN B CA 14
ATOM 15988 C C . GLN B 2 60 ? -30.891 -1.122 -2.045 1 0 162 GLN B C 14
ATOM 15989 O O . GLN B 2 60 ? -30.768 -0.784 -0.884 1 0 162 GLN B O 14
ATOM 16003 N N . SER B 2 61 ? -31.827 -1.953 -2.412 1 0 163 SER B N 14
ATOM 16004 C CA . SER B 2 61 ? -32.771 -2.506 -1.4 1 0 163 SER B CA 14
ATOM 16005 C C . SER B 2 61 ? -32.016 -3.444 -0.459 1 0 163 SER B C 14
ATOM 16006 O O . SER B 2 61 ? -32.384 -4.606 -0.391 1 0 163 SER B O 14
ATOM 16017 N N . SER A 1 1 ? 13.299 -14.242 2.687 1 0 31 SER A N 15
ATOM 16018 C CA . SER A 1 1 ? 13.215 -13.758 4.094 1 0 31 SER A CA 15
ATOM 16019 C C . SER A 1 1 ? 13.846 -12.369 4.194 1 0 31 SER A C 15
ATOM 16020 O O . SER A 1 1 ? 13.933 -11.79 5.259 1 0 31 SER A O 15
ATOM 16030 N N . THR A 1 2 ? 14.286 -11.826 3.091 1 0 32 THR A N 15
ATOM 16031 C CA . THR A 1 2 ? 14.911 -10.473 3.124 1 0 32 THR A CA 15
ATOM 16032 C C . THR A 1 2 ? 13.815 -9.406 3.109 1 0 32 THR A C 15
ATOM 16033 O O . THR A 1 2 ? 12.682 -9.671 2.764 1 0 32 THR A O 15
ATOM 16044 N N . GLY A 1 3 ? 14.144 -8.199 3.483 1 0 33 GLY A N 15
ATOM 16045 C CA . GLY A 1 3 ? 13.122 -7.116 3.49 1 0 33 GLY A CA 15
ATOM 16046 C C . GLY A 1 3 ? 12.982 -6.534 2.081 1 0 33 GLY A C 15
ATOM 16047 O O . GLY A 1 3 ? 13.625 -6.977 1.15 1 0 33 GLY A O 15
ATOM 16051 N N . ARG A 1 4 ? 12.146 -5.547 1.919 1 0 34 ARG A N 15
ATOM 16052 C CA . ARG A 1 4 ? 11.965 -4.936 0.572 1 0 34 ARG A CA 15
ATOM 16053 C C . ARG A 1 4 ? 11.416 -3.517 0.724 1 0 34 ARG A C 15
ATOM 16054 O O . ARG A 1 4 ? 11.417 -2.737 -0.207 1 0 34 ARG A O 15
ATOM 16075 N N . VAL A 1 5 ? 10.942 -3.176 1.892 1 0 35 VAL A N 15
ATOM 16076 C CA . VAL A 1 5 ? 10.393 -1.806 2.103 1 0 35 VAL A CA 15
ATOM 16077 C C . VAL A 1 5 ? 10.914 -1.245 3.427 1 0 35 VAL A C 15
ATOM 16078 O O . VAL A 1 5 ? 11.132 -1.97 4.377 1 0 35 VAL A O 15
ATOM 16091 N N . LYS A 1 6 ? 11.113 0.042 3.499 1 0 36 LYS A N 15
ATOM 16092 C CA . LYS A 1 6 ? 11.617 0.651 4.763 1 0 36 LYS A CA 15
ATOM 16093 C C . LYS A 1 6 ? 10.658 0.316 5.908 1 0 36 LYS A C 15
ATOM 16094 O O . LYS A 1 6 ? 9.464 0.19 5.714 1 0 36 LYS A O 15
ATOM 16113 N N . LYS A 1 7 ? 11.168 0.17 7.1 1 0 37 LYS A N 15
ATOM 16114 C CA . LYS A 1 7 ? 10.285 -0.154 8.254 1 0 37 LYS A CA 15
ATOM 16115 C C . LYS A 1 7 ? 10.795 0.564 9.506 1 0 37 LYS A C 15
ATOM 16116 O O . LYS A 1 7 ? 11.197 -0.059 10.468 1 0 37 LYS A O 15
ATOM 16135 N N . PRO A 1 8 ? 10.78 1.868 9.489 1 0 38 PRO A N 15
ATOM 16136 C CA . PRO A 1 8 ? 11.248 2.693 10.64 1 0 38 PRO A CA 15
ATOM 16137 C C . PRO A 1 8 ? 10.29 2.616 11.832 1 0 38 PRO A C 15
ATOM 16138 O O . PRO A 1 8 ? 9.093 2.491 11.668 1 0 38 PRO A O 15
ATOM 16149 N N . HIS A 1 9 ? 10.805 2.69 13.027 1 0 39 HIS A N 15
ATOM 16150 C CA . HIS A 1 9 ? 9.92 2.623 14.222 1 0 39 HIS A CA 15
ATOM 16151 C C . HIS A 1 9 ? 9.63 4.041 14.717 1 0 39 HIS A C 15
ATOM 16152 O O . HIS A 1 9 ? 10.499 4.89 14.739 1 0 39 HIS A O 15
ATOM 16167 N N . ARG A 1 10 ? 8.415 4.306 15.11 1 0 40 ARG A N 15
ATOM 16168 C CA . ARG A 1 10 ? 8.074 5.671 15.601 1 0 40 ARG A CA 15
ATOM 16169 C C . ARG A 1 10 ? 9.012 6.05 16.749 1 0 40 ARG A C 15
ATOM 16170 O O . ARG A 1 10 ? 9.428 7.185 16.874 1 0 40 ARG A O 15
ATOM 16191 N N . TYR A 1 11 ? 9.347 5.109 17.588 1 0 41 TYR A N 15
ATOM 16192 C CA . TYR A 1 11 ? 10.258 5.417 18.727 1 0 41 TYR A CA 15
ATOM 16193 C C . TYR A 1 11 ? 11.703 5.458 18.227 1 0 41 TYR A C 15
ATOM 16194 O O . TYR A 1 11 ? 12.579 5.735 19.031 1 0 41 TYR A O 15
ATOM 16213 N N . GLN B 2 1 ? 4.431 -18.284 4.49 1 0 103 GLN B N 15
ATOM 16214 C CA . GLN B 2 1 ? 5.623 -17.399 4.602 1 0 103 GLN B CA 15
ATOM 16215 C C . GLN B 2 1 ? 5.179 -15.995 5.019 1 0 103 GLN B C 15
ATOM 16216 O O . GLN B 2 1 ? 4.321 -15.83 5.863 1 0 103 GLN B O 15
ATOM 16232 N N . ASP B 2 2 ? 5.757 -14.981 4.434 1 0 104 ASP B N 15
ATOM 16233 C CA . ASP B 2 2 ? 5.367 -13.59 4.798 1 0 104 ASP B CA 15
ATOM 16234 C C . ASP B 2 2 ? 4.173 -13.155 3.945 1 0 104 ASP B C 15
ATOM 16235 O O . ASP B 2 2 ? 3.797 -12.001 3.931 1 0 104 ASP B O 15
ATOM 16244 N N . GLY B 2 3 ? 3.575 -14.073 3.235 1 0 105 GLY B N 15
ATOM 16245 C CA . GLY B 2 3 ? 2.407 -13.709 2.383 1 0 105 GLY B CA 15
ATOM 16246 C C . GLY B 2 3 ? 2.901 -13.255 1.007 1 0 105 GLY B C 15
ATOM 16247 O O . GLY B 2 3 ? 2.199 -12.582 0.279 1 0 105 GLY B O 15
ATOM 16251 N N . ARG B 2 4 ? 4.103 -13.614 0.649 1 0 106 ARG B N 15
ATOM 16252 C CA . ARG B 2 4 ? 4.643 -13.193 -0.674 1 0 106 ARG B CA 15
ATOM 16253 C C . ARG B 2 4 ? 4.035 -11.845 -1.067 1 0 106 ARG B C 15
ATOM 16254 O O . ARG B 2 4 ? 3.116 -11.774 -1.86 1 0 106 ARG B O 15
ATOM 16275 N N . ASN B 2 5 ? 4.541 -10.774 -0.52 1 0 107 ASN B N 15
ATOM 16276 C CA . ASN B 2 5 ? 3.993 -9.432 -0.864 1 0 107 ASN B CA 15
ATOM 16277 C C . ASN B 2 5 ? 4.712 -8.889 -2.099 1 0 107 ASN B C 15
ATOM 16278 O O . ASN B 2 5 ? 4.523 -7.754 -2.493 1 0 107 ASN B O 15
ATOM 16289 N N . ASP B 2 6 ? 5.537 -9.69 -2.717 1 0 108 ASP B N 15
ATOM 16290 C CA . ASP B 2 6 ? 6.277 -9.215 -3.921 1 0 108 ASP B CA 15
ATOM 16291 C C . ASP B 2 6 ? 5.3 -9.058 -5.089 1 0 108 ASP B C 15
ATOM 16292 O O . ASP B 2 6 ? 4.467 -9.907 -5.332 1 0 108 ASP B O 15
ATOM 16301 N N . PHE B 2 7 ? 5.401 -7.98 -5.822 1 0 109 PHE B N 15
ATOM 16302 C CA . PHE B 2 7 ? 4.486 -7.779 -6.982 1 0 109 PHE B CA 15
ATOM 16303 C C . PHE B 2 7 ? 4.959 -6.577 -7.811 1 0 109 PHE B C 15
ATOM 16304 O O . PHE B 2 7 ? 6.065 -6.56 -8.313 1 0 109 PHE B O 15
ATOM 16321 N N . TYR B 2 8 ? 4.125 -5.578 -7.97 1 0 110 TYR B N 15
ATOM 16322 C CA . TYR B 2 8 ? 4.525 -4.382 -8.785 1 0 110 TYR B CA 15
ATOM 16323 C C . TYR B 2 8 ? 3.684 -3.147 -8.402 1 0 110 TYR B C 15
ATOM 16324 O O . TYR B 2 8 ? 2.545 -3.262 -7.993 1 0 110 TYR B O 15
ATOM 16342 N N . CYS B 2 9 ? 4.232 -1.963 -8.563 1 0 111 CYS B N 15
ATOM 16343 C CA . CYS B 2 9 ? 3.457 -0.722 -8.249 1 0 111 CYS B CA 15
ATOM 16344 C C . CYS B 2 9 ? 2.769 -0.3 -9.552 1 0 111 CYS B C 15
ATOM 16345 O O . CYS B 2 9 ? 3.421 -0.105 -10.557 1 0 111 CYS B O 15
ATOM 16352 N N . TRP B 2 10 ? 1.472 -0.174 -9.549 1 0 112 TRP B N 15
ATOM 16353 C CA . TRP B 2 10 ? 0.747 0.226 -10.791 1 0 112 TRP B CA 15
ATOM 16354 C C . TRP B 2 10 ? 1.226 1.591 -11.299 1 0 112 TRP B C 15
ATOM 16355 O O . TRP B 2 10 ? 1.066 1.91 -12.46 1 0 112 TRP B O 15
ATOM 16376 N N . VAL B 2 11 ? 1.793 2.413 -10.456 1 0 113 VAL B N 15
ATOM 16377 C CA . VAL B 2 11 ? 2.24 3.757 -10.941 1 0 113 VAL B CA 15
ATOM 16378 C C . VAL B 2 11 ? 3.5 3.621 -11.807 1 0 113 VAL B C 15
ATOM 16379 O O . VAL B 2 11 ? 3.659 4.321 -12.789 1 0 113 VAL B O 15
ATOM 16392 N N . CYS B 2 12 ? 4.397 2.739 -11.457 1 0 114 CYS B N 15
ATOM 16393 C CA . CYS B 2 12 ? 5.645 2.584 -12.26 1 0 114 CYS B CA 15
ATOM 16394 C C . CYS B 2 12 ? 5.678 1.202 -12.903 1 0 114 CYS B C 15
ATOM 16395 O O . CYS B 2 12 ? 6.447 0.949 -13.81 1 0 114 CYS B O 15
ATOM 16402 N N . HIS B 2 13 ? 4.874 0.296 -12.431 1 0 115 HIS B N 15
ATOM 16403 C CA . HIS B 2 13 ? 4.905 -1.071 -13.009 1 0 115 HIS B CA 15
ATOM 16404 C C . HIS B 2 13 ? 6.256 -1.698 -12.656 1 0 115 HIS B C 15
ATOM 16405 O O . HIS B 2 13 ? 6.721 -2.614 -13.304 1 0 115 HIS B O 15
ATOM 16420 N N . ARG B 2 14 ? 6.891 -1.192 -11.629 1 0 116 ARG B N 15
ATOM 16421 C CA . ARG B 2 14 ? 8.213 -1.739 -11.213 1 0 116 ARG B CA 15
ATOM 16422 C C . ARG B 2 14 ? 8.139 -2.196 -9.753 1 0 116 ARG B C 15
ATOM 16423 O O . ARG B 2 14 ? 7.414 -1.637 -8.954 1 0 116 ARG B O 15
ATOM 16444 N N . GLU B 2 15 ? 8.888 -3.204 -9.397 1 0 117 GLU B N 15
ATOM 16445 C CA . GLU B 2 15 ? 8.856 -3.695 -7.99 1 0 117 GLU B CA 15
ATOM 16446 C C . GLU B 2 15 ? 10.034 -3.096 -7.217 1 0 117 GLU B C 15
ATOM 16447 O O . GLU B 2 15 ? 11.109 -2.909 -7.75 1 0 117 GLU B O 15
ATOM 16459 N N . GLY B 2 16 ? 9.838 -2.795 -5.962 1 0 118 GLY B N 15
ATOM 16460 C CA . GLY B 2 16 ? 10.946 -2.209 -5.154 1 0 118 GLY B CA 15
ATOM 16461 C C . GLY B 2 16 ? 10.387 -1.159 -4.192 1 0 118 GLY B C 15
ATOM 16462 O O . GLY B 2 16 ? 9.647 -0.277 -4.581 1 0 118 GLY B O 15
ATOM 16466 N N . GLN B 2 17 ? 10.736 -1.246 -2.937 1 0 119 GLN B N 15
ATOM 16467 C CA . GLN B 2 17 ? 10.22 -0.257 -1.948 1 0 119 GLN B CA 15
ATOM 16468 C C . GLN B 2 17 ? 8.697 -0.161 -2.063 1 0 119 GLN B C 15
ATOM 16469 O O . GLN B 2 17 ? 8.155 0.873 -2.4 1 0 119 GLN B O 15
ATOM 16483 N N . VAL B 2 18 ? 8.002 -1.232 -1.79 1 0 120 VAL B N 15
ATOM 16484 C CA . VAL B 2 18 ? 6.516 -1.203 -1.906 1 0 120 VAL B CA 15
ATOM 16485 C C . VAL B 2 18 ? 5.887 -1.587 -0.566 1 0 120 VAL B C 15
ATOM 16486 O O . VAL B 2 18 ? 6.437 -2.361 0.191 1 0 120 VAL B O 15
ATOM 16499 N N . LEU B 2 19 ? 4.731 -1.057 -0.27 1 0 121 LEU B N 15
ATOM 16500 C CA . LEU B 2 19 ? 4.063 -1.393 1.019 1 0 121 LEU B CA 15
ATOM 16501 C C . LEU B 2 19 ? 2.849 -2.285 0.74 1 0 121 LEU B C 15
ATOM 16502 O O . LEU B 2 19 ? 2.291 -2.268 -0.34 1 0 121 LEU B O 15
ATOM 16518 N N . CYS B 2 20 ? 2.441 -3.071 1.699 1 0 122 CYS B N 15
ATOM 16519 C CA . CYS B 2 20 ? 1.267 -3.967 1.48 1 0 122 CYS B CA 15
ATOM 16520 C C . CYS B 2 20 ? -0.025 -3.282 1.94 1 0 122 CYS B C 15
ATOM 16521 O O . CYS B 2 20 ? -0.066 -2.648 2.976 1 0 122 CYS B O 15
ATOM 16529 N N . CYS B 2 21 ? -1.092 -3.42 1.192 1 0 123 CYS B N 15
ATOM 16530 C CA . CYS B 2 21 ? -2.379 -2.785 1.606 1 0 123 CYS B CA 15
ATOM 16531 C C . CYS B 2 21 ? -3.223 -3.818 2.377 1 0 123 CYS B C 15
ATOM 16532 O O . CYS B 2 21 ? -2.691 -4.764 2.921 1 0 123 CYS B O 15
ATOM 16539 N N . GLU B 2 22 ? -4.513 -3.643 2.454 1 0 124 GLU B N 15
ATOM 16540 C CA . GLU B 2 22 ? -5.34 -4.618 3.219 1 0 124 GLU B CA 15
ATOM 16541 C C . GLU B 2 22 ? -6.482 -5.136 2.343 1 0 124 GLU B C 15
ATOM 16542 O O . GLU B 2 22 ? -6.737 -6.322 2.282 1 0 124 GLU B O 15
ATOM 16554 N N . LEU B 2 23 ? -7.173 -4.261 1.669 1 0 125 LEU B N 15
ATOM 16555 C CA . LEU B 2 23 ? -8.321 -4.706 0.833 1 0 125 LEU B CA 15
ATOM 16556 C C . LEU B 2 23 ? -8.078 -4.311 -0.622 1 0 125 LEU B C 15
ATOM 16557 O O . LEU B 2 23 ? -8.987 -3.918 -1.33 1 0 125 LEU B O 15
ATOM 16573 N N . CYS B 2 24 ? -6.856 -4.407 -1.076 1 0 126 CYS B N 15
ATOM 16574 C CA . CYS B 2 24 ? -6.552 -4.047 -2.486 1 0 126 CYS B CA 15
ATOM 16575 C C . CYS B 2 24 ? -5.217 -4.677 -2.897 1 0 126 CYS B C 15
ATOM 16576 O O . CYS B 2 24 ? -4.532 -5.287 -2.101 1 0 126 CYS B O 15
ATOM 16583 N N . PRO B 2 25 ? -4.848 -4.513 -4.134 1 0 127 PRO B N 15
ATOM 16584 C CA . PRO B 2 25 ? -3.585 -5.045 -4.688 1 0 127 PRO B CA 15
ATOM 16585 C C . PRO B 2 25 ? -2.596 -5.423 -3.581 1 0 127 PRO B C 15
ATOM 16586 O O . PRO B 2 25 ? -2.21 -4.603 -2.773 1 0 127 PRO B O 15
ATOM 16597 N N . ARG B 2 26 ? -2.219 -6.667 -3.525 1 0 128 ARG B N 15
ATOM 16598 C CA . ARG B 2 26 ? -1.318 -7.146 -2.438 1 0 128 ARG B CA 15
ATOM 16599 C C . ARG B 2 26 ? -0.198 -6.133 -2.142 1 0 128 ARG B C 15
ATOM 16600 O O . ARG B 2 26 ? 0.157 -5.921 -0.999 1 0 128 ARG B O 15
ATOM 16621 N N . VAL B 2 27 ? 0.383 -5.524 -3.141 1 0 129 VAL B N 15
ATOM 16622 C CA . VAL B 2 27 ? 1.509 -4.584 -2.866 1 0 129 VAL B CA 15
ATOM 16623 C C . VAL B 2 27 ? 1.274 -3.245 -3.565 1 0 129 VAL B C 15
ATOM 16624 O O . VAL B 2 27 ? 0.678 -3.178 -4.622 1 0 129 VAL B O 15
ATOM 16637 N N . TYR B 2 28 ? 1.741 -2.173 -2.979 1 0 130 TYR B N 15
ATOM 16638 C CA . TYR B 2 28 ? 1.589 -0.847 -3.637 1 0 130 TYR B CA 15
ATOM 16639 C C . TYR B 2 28 ? 2.771 0.061 -3.277 1 0 130 TYR B C 15
ATOM 16640 O O . TYR B 2 28 ? 3.511 -0.181 -2.342 1 0 130 TYR B O 15
ATOM 16658 N N . HIS B 2 29 ? 2.957 1.094 -4.048 1 0 131 HIS B N 15
ATOM 16659 C CA . HIS B 2 29 ? 4.114 2.018 -3.867 1 0 131 HIS B CA 15
ATOM 16660 C C . HIS B 2 29 ? 3.915 3.004 -2.71 1 0 131 HIS B C 15
ATOM 16661 O O . HIS B 2 29 ? 2.849 3.551 -2.51 1 0 131 HIS B O 15
ATOM 16675 N N . ALA B 2 30 ? 4.977 3.28 -1.998 1 0 132 ALA B N 15
ATOM 16676 C CA . ALA B 2 30 ? 4.928 4.303 -0.913 1 0 132 ALA B CA 15
ATOM 16677 C C . ALA B 2 30 ? 5.637 5.541 -1.454 1 0 132 ALA B C 15
ATOM 16678 O O . ALA B 2 30 ? 5.399 6.658 -1.035 1 0 132 ALA B O 15
ATOM 16685 N N . LYS B 2 31 ? 6.494 5.331 -2.423 1 0 133 LYS B N 15
ATOM 16686 C CA . LYS B 2 31 ? 7.239 6.456 -3.049 1 0 133 LYS B CA 15
ATOM 16687 C C . LYS B 2 31 ? 6.248 7.253 -3.889 1 0 133 LYS B C 15
ATOM 16688 O O . LYS B 2 31 ? 6.032 8.428 -3.676 1 0 133 LYS B O 15
ATOM 16707 N N . CYS B 2 32 ? 5.624 6.597 -4.827 1 0 134 CYS B N 15
ATOM 16708 C CA . CYS B 2 32 ? 4.615 7.279 -5.677 1 0 134 CYS B CA 15
ATOM 16709 C C . CYS B 2 32 ? 3.565 7.913 -4.771 1 0 134 CYS B C 15
ATOM 16710 O O . CYS B 2 32 ? 2.96 8.914 -5.102 1 0 134 CYS B O 15
ATOM 16717 N N . LEU B 2 33 ? 3.367 7.344 -3.614 1 0 135 LEU B N 15
ATOM 16718 C CA . LEU B 2 33 ? 2.388 7.918 -2.654 1 0 135 LEU B CA 15
ATOM 16719 C C . LEU B 2 33 ? 3.069 9.063 -1.908 1 0 135 LEU B C 15
ATOM 16720 O O . LEU B 2 33 ? 2.434 9.863 -1.25 1 0 135 LEU B O 15
ATOM 16736 N N . ARG B 2 34 ? 4.37 9.144 -2.016 1 0 136 ARG B N 15
ATOM 16737 C CA . ARG B 2 34 ? 5.12 10.23 -1.327 1 0 136 ARG B CA 15
ATOM 16738 C C . ARG B 2 34 ? 5.05 10.023 0.187 1 0 136 ARG B C 15
ATOM 16739 O O . ARG B 2 34 ? 4.841 10.952 0.944 1 0 136 ARG B O 15
ATOM 16760 N N . LEU B 2 35 ? 5.232 8.812 0.637 1 0 137 LEU B N 15
ATOM 16761 C CA . LEU B 2 35 ? 5.19 8.547 2.101 1 0 137 LEU B CA 15
ATOM 16762 C C . LEU B 2 35 ? 6.616 8.36 2.622 1 0 137 LEU B C 15
ATOM 16763 O O . LEU B 2 35 ? 7.38 7.574 2.1 1 0 137 LEU B O 15
ATOM 16779 N N . THR B 2 36 ? 6.98 9.079 3.649 1 0 138 THR B N 15
ATOM 16780 C CA . THR B 2 36 ? 8.362 8.955 4.193 1 0 138 THR B CA 15
ATOM 16781 C C . THR B 2 36 ? 8.367 7.954 5.348 1 0 138 THR B C 15
ATOM 16782 O O . THR B 2 36 ? 9.343 7.27 5.586 1 0 138 THR B O 15
ATOM 16793 N N . SER B 2 37 ? 7.283 7.861 6.068 1 0 139 SER B N 15
ATOM 16794 C CA . SER B 2 37 ? 7.225 6.909 7.211 1 0 139 SER B CA 15
ATOM 16795 C C . SER B 2 37 ? 6.002 6.004 7.054 1 0 139 SER B C 15
ATOM 16796 O O . SER B 2 37 ? 4.915 6.458 6.762 1 0 139 SER B O 15
ATOM 16804 N N . GLU B 2 38 ? 6.171 4.724 7.244 1 0 140 GLU B N 15
ATOM 16805 C CA . GLU B 2 38 ? 5.016 3.795 7.106 1 0 140 GLU B CA 15
ATOM 16806 C C . GLU B 2 38 ? 4.771 3.082 8.437 1 0 140 GLU B C 15
ATOM 16807 O O . GLU B 2 38 ? 5.636 2.414 8.964 1 0 140 GLU B O 15
ATOM 16819 N N . PRO B 2 39 ? 3.59 3.225 8.972 1 0 141 PRO B N 15
ATOM 16820 C CA . PRO B 2 39 ? 3.199 2.567 10.252 1 0 141 PRO B CA 15
ATOM 16821 C C . PRO B 2 39 ? 2.866 1.085 10.056 1 0 141 PRO B C 15
ATOM 16822 O O . PRO B 2 39 ? 2.576 0.644 8.961 1 0 141 PRO B O 15
ATOM 16833 N N . GLU B 2 40 ? 2.904 0.313 11.105 1 0 142 GLU B N 15
ATOM 16834 C CA . GLU B 2 40 ? 2.59 -1.137 10.972 1 0 142 GLU B CA 15
ATOM 16835 C C . GLU B 2 40 ? 1.084 -1.354 11.145 1 0 142 GLU B C 15
ATOM 16836 O O . GLU B 2 40 ? 0.504 -0.978 12.144 1 0 142 GLU B O 15
ATOM 16848 N N . GLY B 2 41 ? 0.448 -1.957 10.178 1 0 143 GLY B N 15
ATOM 16849 C CA . GLY B 2 41 ? -1.019 -2.196 10.285 1 0 143 GLY B CA 15
ATOM 16850 C C . GLY B 2 41 ? -1.637 -2.207 8.886 1 0 143 GLY B C 15
ATOM 16851 O O . GLY B 2 41 ? -0.946 -2.306 7.892 1 0 143 GLY B O 15
ATOM 16855 N N . ASP B 2 42 ? -2.936 -2.111 8.801 1 0 144 ASP B N 15
ATOM 16856 C CA . ASP B 2 42 ? -3.6 -2.116 7.467 1 0 144 ASP B CA 15
ATOM 16857 C C . ASP B 2 42 ? -3.446 -0.744 6.804 1 0 144 ASP B C 15
ATOM 16858 O O . ASP B 2 42 ? -4.064 0.222 7.202 1 0 144 ASP B O 15
ATOM 16867 N N . TRP B 2 43 ? -2.631 -0.656 5.788 1 0 145 TRP B N 15
ATOM 16868 C CA . TRP B 2 43 ? -2.446 0.647 5.089 1 0 145 TRP B CA 15
ATOM 16869 C C . TRP B 2 43 ? -3.498 0.77 3.983 1 0 145 TRP B C 15
ATOM 16870 O O . TRP B 2 43 ? -3.763 -0.169 3.259 1 0 145 TRP B O 15
ATOM 16891 N N . PHE B 2 44 ? -4.11 1.916 3.857 1 0 146 PHE B N 15
ATOM 16892 C CA . PHE B 2 44 ? -5.165 2.086 2.818 1 0 146 PHE B CA 15
ATOM 16893 C C . PHE B 2 44 ? -4.657 2.991 1.693 1 0 146 PHE B C 15
ATOM 16894 O O . PHE B 2 44 ? -4.587 4.194 1.841 1 0 146 PHE B O 15
ATOM 16911 N N . CYS B 2 45 ? -4.315 2.432 0.561 1 0 147 CYS B N 15
ATOM 16912 C CA . CYS B 2 45 ? -3.838 3.287 -0.561 1 0 147 CYS B CA 15
ATOM 16913 C C . CYS B 2 45 ? -4.976 4.211 -0.989 1 0 147 CYS B C 15
ATOM 16914 O O . CYS B 2 45 ? -6.135 3.849 -0.922 1 0 147 CYS B O 15
ATOM 16921 N N . PRO B 2 46 ? -4.655 5.391 -1.44 1 0 148 PRO B N 15
ATOM 16922 C CA . PRO B 2 46 ? -5.668 6.379 -1.874 1 0 148 PRO B CA 15
ATOM 16923 C C . PRO B 2 46 ? -6.829 5.693 -2.591 1 0 148 PRO B C 15
ATOM 16924 O O . PRO B 2 46 ? -7.96 6.132 -2.531 1 0 148 PRO B O 15
ATOM 16935 N N . GLU B 2 47 ? -6.556 4.604 -3.261 1 0 149 GLU B N 15
ATOM 16936 C CA . GLU B 2 47 ? -7.634 3.891 -3.996 1 0 149 GLU B CA 15
ATOM 16937 C C . GLU B 2 47 ? -8.68 3.386 -2.998 1 0 149 GLU B C 15
ATOM 16938 O O . GLU B 2 47 ? -9.863 3.586 -3.179 1 0 149 GLU B O 15
ATOM 16950 N N . CYS B 2 48 ? -8.264 2.733 -1.942 1 0 150 CYS B N 15
ATOM 16951 C CA . CYS B 2 48 ? -9.269 2.235 -0.96 1 0 150 CYS B CA 15
ATOM 16952 C C . CYS B 2 48 ? -9.828 3.418 -0.159 1 0 150 CYS B C 15
ATOM 16953 O O . CYS B 2 48 ? -11.011 3.499 0.099 1 0 150 CYS B O 15
ATOM 16960 N N . GLU B 2 49 ? -8.986 4.341 0.225 1 0 151 GLU B N 15
ATOM 16961 C CA . GLU B 2 49 ? -9.469 5.521 1.005 1 0 151 GLU B CA 15
ATOM 16962 C C . GLU B 2 49 ? -10.445 6.35 0.158 1 0 151 GLU B C 15
ATOM 16963 O O . GLU B 2 49 ? -11.418 6.877 0.66 1 0 151 GLU B O 15
ATOM 16975 N N . LYS B 2 50 ? -10.19 6.481 -1.117 1 0 152 LYS B N 15
ATOM 16976 C CA . LYS B 2 50 ? -11.098 7.298 -1.979 1 0 152 LYS B CA 15
ATOM 16977 C C . LYS B 2 50 ? -12.516 6.722 -1.939 1 0 152 LYS B C 15
ATOM 16978 O O . LYS B 2 50 ? -13.482 7.441 -1.775 1 0 152 LYS B O 15
ATOM 16997 N N . ILE B 2 51 ? -12.651 5.436 -2.097 1 0 153 ILE B N 15
ATOM 16998 C CA . ILE B 2 51 ? -14.007 4.819 -2.073 1 0 153 ILE B CA 15
ATOM 16999 C C . ILE B 2 51 ? -14.528 4.77 -0.634 1 0 153 ILE B C 15
ATOM 17000 O O . ILE B 2 51 ? -15.718 4.694 -0.399 1 0 153 ILE B O 15
ATOM 17016 N N . THR B 2 52 ? -13.65 4.806 0.33 1 0 154 THR B N 15
ATOM 17017 C CA . THR B 2 52 ? -14.101 4.759 1.75 1 0 154 THR B CA 15
ATOM 17018 C C . THR B 2 52 ? -14.822 6.061 2.107 1 0 154 THR B C 15
ATOM 17019 O O . THR B 2 52 ? -15.826 6.055 2.789 1 0 154 THR B O 15
ATOM 17030 N N . VAL B 2 53 ? -14.318 7.176 1.655 1 0 155 VAL B N 15
ATOM 17031 C CA . VAL B 2 53 ? -14.982 8.474 1.966 1 0 155 VAL B CA 15
ATOM 17032 C C . VAL B 2 53 ? -16.314 8.562 1.218 1 0 155 VAL B C 15
ATOM 17033 O O . VAL B 2 53 ? -17.293 9.065 1.73 1 0 155 VAL B O 15
ATOM 17046 N N . ALA B 2 54 ? -16.357 8.077 0.007 1 0 156 ALA B N 15
ATOM 17047 C CA . ALA B 2 54 ? -17.627 8.133 -0.772 1 0 156 ALA B CA 15
ATOM 17048 C C . ALA B 2 54 ? -18.685 7.266 -0.088 1 0 156 ALA B C 15
ATOM 17049 O O . ALA B 2 54 ? -19.872 7.46 -0.266 1 0 156 ALA B O 15
ATOM 17056 N N . GLU B 2 55 ? -18.267 6.309 0.695 1 0 157 GLU B N 15
ATOM 17057 C CA . GLU B 2 55 ? -19.25 5.43 1.389 1 0 157 GLU B CA 15
ATOM 17058 C C . GLU B 2 55 ? -20.104 4.699 0.351 1 0 157 GLU B C 15
ATOM 17059 O O . GLU B 2 55 ? -19.597 4.135 -0.598 1 0 157 GLU B O 15
ATOM 17071 N N . CYS B 2 56 ? -21.398 4.705 0.523 1 0 158 CYS B N 15
ATOM 17072 C CA . CYS B 2 56 ? -22.282 4.007 -0.453 1 0 158 CYS B CA 15
ATOM 17073 C C . CYS B 2 56 ? -22.809 5.017 -1.474 1 0 158 CYS B C 15
ATOM 17074 O O . CYS B 2 56 ? -23.532 5.934 -1.139 1 0 158 CYS B O 15
ATOM 17082 N N . ILE B 2 57 ? -22.454 4.855 -2.719 1 0 159 ILE B N 15
ATOM 17083 C CA . ILE B 2 57 ? -22.939 5.804 -3.761 1 0 159 ILE B CA 15
ATOM 17084 C C . ILE B 2 57 ? -23.96 5.099 -4.658 1 0 159 ILE B C 15
ATOM 17085 O O . ILE B 2 57 ? -23.753 3.983 -5.091 1 0 159 ILE B O 15
ATOM 17101 N N . GLU B 2 58 ? -25.061 5.742 -4.939 1 0 160 GLU B N 15
ATOM 17102 C CA . GLU B 2 58 ? -26.092 5.108 -5.806 1 0 160 GLU B CA 15
ATOM 17103 C C . GLU B 2 58 ? -26.374 3.688 -5.311 1 0 160 GLU B C 15
ATOM 17104 O O . GLU B 2 58 ? -25.686 2.749 -5.659 1 0 160 GLU B O 15
ATOM 17116 N N . THR B 2 59 ? -27.383 3.523 -4.499 1 0 161 THR B N 15
ATOM 17117 C CA . THR B 2 59 ? -27.707 2.164 -3.981 1 0 161 THR B CA 15
ATOM 17118 C C . THR B 2 59 ? -28.533 1.406 -5.022 1 0 161 THR B C 15
ATOM 17119 O O . THR B 2 59 ? -29.105 1.991 -5.922 1 0 161 THR B O 15
ATOM 17130 N N . GLN B 2 60 ? -28.598 0.107 -4.91 1 0 162 GLN B N 15
ATOM 17131 C CA . GLN B 2 60 ? -29.386 -0.687 -5.895 1 0 162 GLN B CA 15
ATOM 17132 C C . GLN B 2 60 ? -30.805 -0.896 -5.363 1 0 162 GLN B C 15
ATOM 17133 O O . GLN B 2 60 ? -31.018 -1.034 -4.174 1 0 162 GLN B O 15
ATOM 17147 N N . SER B 2 61 ? -31.777 -0.921 -6.232 1 0 163 SER B N 15
ATOM 17148 C CA . SER B 2 61 ? -33.181 -1.121 -5.775 1 0 163 SER B CA 15
ATOM 17149 C C . SER B 2 61 ? -33.489 -0.15 -4.635 1 0 163 SER B C 15
ATOM 17150 O O . SER B 2 61 ? -33.288 1.039 -4.826 1 0 163 SER B O 15
ATOM 17161 N N . SER A 1 1 ? 14.901 -13.986 1.88 1 0 31 SER A N 16
ATOM 17162 C CA . SER A 1 1 ? 15.082 -13.258 3.169 1 0 31 SER A CA 16
ATOM 17163 C C . SER A 1 1 ? 15.519 -11.82 2.884 1 0 31 SER A C 16
ATOM 17164 O O . SER A 1 1 ? 16.011 -11.127 3.753 1 0 31 SER A O 16
ATOM 17174 N N . THR A 1 2 ? 15.345 -11.365 1.673 1 0 32 THR A N 16
ATOM 17175 C CA . THR A 1 2 ? 15.751 -9.972 1.334 1 0 32 THR A CA 16
ATOM 17176 C C . THR A 1 2 ? 14.653 -9 1.772 1 0 32 THR A C 16
ATOM 17177 O O . THR A 1 2 ? 13.533 -9.392 2.038 1 0 32 THR A O 16
ATOM 17188 N N . GLY A 1 3 ? 14.962 -7.735 1.846 1 0 33 GLY A N 16
ATOM 17189 C CA . GLY A 1 3 ? 13.935 -6.74 2.265 1 0 33 GLY A CA 16
ATOM 17190 C C . GLY A 1 3 ? 13.045 -6.388 1.071 1 0 33 GLY A C 16
ATOM 17191 O O . GLY A 1 3 ? 13.214 -6.906 -0.014 1 0 33 GLY A O 16
ATOM 17195 N N . ARG A 1 4 ? 12.101 -5.508 1.265 1 0 34 ARG A N 16
ATOM 17196 C CA . ARG A 1 4 ? 11.2 -5.125 0.142 1 0 34 ARG A CA 16
ATOM 17197 C C . ARG A 1 4 ? 10.504 -3.804 0.475 1 0 34 ARG A C 16
ATOM 17198 O O . ARG A 1 4 ? 10.318 -2.956 -0.375 1 0 34 ARG A O 16
ATOM 17219 N N . VAL A 1 5 ? 10.118 -3.622 1.709 1 0 35 VAL A N 16
ATOM 17220 C CA . VAL A 1 5 ? 9.424 -2.36 2.094 1 0 35 VAL A CA 16
ATOM 17221 C C . VAL A 1 5 ? 10.175 -1.7 3.253 1 0 35 VAL A C 16
ATOM 17222 O O . VAL A 1 5 ? 10.955 -2.329 3.939 1 0 35 VAL A O 16
ATOM 17235 N N . LYS A 1 6 ? 9.942 -0.435 3.477 1 0 36 LYS A N 16
ATOM 17236 C CA . LYS A 1 6 ? 10.638 0.265 4.595 1 0 36 LYS A CA 16
ATOM 17237 C C . LYS A 1 6 ? 9.9 -0.011 5.907 1 0 36 LYS A C 16
ATOM 17238 O O . LYS A 1 6 ? 8.688 -0.095 5.943 1 0 36 LYS A O 16
ATOM 17257 N N . LYS A 1 7 ? 10.62 -0.152 6.986 1 0 37 LYS A N 16
ATOM 17258 C CA . LYS A 1 7 ? 9.958 -0.423 8.293 1 0 37 LYS A CA 16
ATOM 17259 C C . LYS A 1 7 ? 10.778 0.206 9.421 1 0 37 LYS A C 16
ATOM 17260 O O . LYS A 1 7 ? 11.222 -0.467 10.329 1 0 37 LYS A O 16
ATOM 17279 N N . PRO A 1 8 ? 10.977 1.495 9.362 1 0 38 PRO A N 16
ATOM 17280 C CA . PRO A 1 8 ? 11.755 2.238 10.395 1 0 38 PRO A CA 16
ATOM 17281 C C . PRO A 1 8 ? 11.036 2.268 11.746 1 0 38 PRO A C 16
ATOM 17282 O O . PRO A 1 8 ? 9.822 2.275 11.813 1 0 38 PRO A O 16
ATOM 17293 N N . HIS A 1 9 ? 11.772 2.287 12.822 1 0 39 HIS A N 16
ATOM 17294 C CA . HIS A 1 9 ? 11.125 2.319 14.163 1 0 39 HIS A CA 16
ATOM 17295 C C . HIS A 1 9 ? 11.023 3.769 14.64 1 0 39 HIS A C 16
ATOM 17296 O O . HIS A 1 9 ? 11.944 4.546 14.491 1 0 39 HIS A O 16
ATOM 17311 N N . ARG A 1 10 ? 9.91 4.139 15.211 1 0 40 ARG A N 16
ATOM 17312 C CA . ARG A 1 10 ? 9.754 5.54 15.693 1 0 40 ARG A CA 16
ATOM 17313 C C . ARG A 1 10 ? 10.862 5.861 16.698 1 0 40 ARG A C 16
ATOM 17314 O O . ARG A 1 10 ? 11.35 6.971 16.763 1 0 40 ARG A O 16
ATOM 17335 N N . TYR A 1 11 ? 11.262 4.897 17.481 1 0 41 TYR A N 16
ATOM 17336 C CA . TYR A 1 11 ? 12.339 5.148 18.48 1 0 41 TYR A CA 16
ATOM 17337 C C . TYR A 1 11 ? 13.655 5.427 17.752 1 0 41 TYR A C 16
ATOM 17338 O O . TYR A 1 11 ? 14.617 5.771 18.419 1 0 41 TYR A O 16
ATOM 17357 N N . GLN B 2 1 ? 4.57 -20.077 3.812 1 0 103 GLN B N 16
ATOM 17358 C CA . GLN B 2 1 ? 5.729 -19.2 3.483 1 0 103 GLN B CA 16
ATOM 17359 C C . GLN B 2 1 ? 5.314 -17.734 3.617 1 0 103 GLN B C 16
ATOM 17360 O O . GLN B 2 1 ? 4.171 -17.425 3.891 1 0 103 GLN B O 16
ATOM 17376 N N . ASP B 2 2 ? 6.233 -16.828 3.426 1 0 104 ASP B N 16
ATOM 17377 C CA . ASP B 2 2 ? 5.891 -15.383 3.545 1 0 104 ASP B CA 16
ATOM 17378 C C . ASP B 2 2 ? 4.796 -15.034 2.534 1 0 104 ASP B C 16
ATOM 17379 O O . ASP B 2 2 ? 3.934 -14.218 2.794 1 0 104 ASP B O 16
ATOM 17388 N N . GLY B 2 3 ? 4.823 -15.645 1.382 1 0 105 GLY B N 16
ATOM 17389 C CA . GLY B 2 3 ? 3.784 -15.346 0.356 1 0 105 GLY B CA 16
ATOM 17390 C C . GLY B 2 3 ? 4.198 -14.11 -0.444 1 0 105 GLY B C 16
ATOM 17391 O O . GLY B 2 3 ? 3.384 -13.473 -1.085 1 0 105 GLY B O 16
ATOM 17395 N N . ARG B 2 4 ? 5.455 -13.764 -0.41 1 0 106 ARG B N 16
ATOM 17396 C CA . ARG B 2 4 ? 5.916 -12.564 -1.162 1 0 106 ARG B CA 16
ATOM 17397 C C . ARG B 2 4 ? 4.777 -11.547 -1.252 1 0 106 ARG B C 16
ATOM 17398 O O . ARG B 2 4 ? 4.11 -11.434 -2.261 1 0 106 ARG B O 16
ATOM 17419 N N . ASN B 2 5 ? 4.548 -10.805 -0.203 1 0 107 ASN B N 16
ATOM 17420 C CA . ASN B 2 5 ? 3.452 -9.795 -0.228 1 0 107 ASN B CA 16
ATOM 17421 C C . ASN B 2 5 ? 3.773 -8.722 -1.27 1 0 107 ASN B C 16
ATOM 17422 O O . ASN B 2 5 ? 2.891 -8.081 -1.807 1 0 107 ASN B O 16
ATOM 17433 N N . ASP B 2 6 ? 5.028 -8.523 -1.563 1 0 108 ASP B N 16
ATOM 17434 C CA . ASP B 2 6 ? 5.405 -7.484 -2.565 1 0 108 ASP B CA 16
ATOM 17435 C C . ASP B 2 6 ? 4.992 -7.949 -3.963 1 0 108 ASP B C 16
ATOM 17436 O O . ASP B 2 6 ? 4.865 -9.129 -4.22 1 0 108 ASP B O 16
ATOM 17445 N N . PHE B 2 7 ? 4.787 -7.032 -4.869 1 0 109 PHE B N 16
ATOM 17446 C CA . PHE B 2 7 ? 4.392 -7.429 -6.253 1 0 109 PHE B CA 16
ATOM 17447 C C . PHE B 2 7 ? 4.726 -6.293 -7.231 1 0 109 PHE B C 16
ATOM 17448 O O . PHE B 2 7 ? 5.809 -6.237 -7.777 1 0 109 PHE B O 16
ATOM 17465 N N . TYR B 2 8 ? 3.798 -5.396 -7.467 1 0 110 TYR B N 16
ATOM 17466 C CA . TYR B 2 8 ? 4.065 -4.266 -8.418 1 0 110 TYR B CA 16
ATOM 17467 C C . TYR B 2 8 ? 3.193 -3.041 -8.078 1 0 110 TYR B C 16
ATOM 17468 O O . TYR B 2 8 ? 2.017 -3.163 -7.792 1 0 110 TYR B O 16
ATOM 17486 N N . CYS B 2 9 ? 3.757 -1.855 -8.136 1 0 111 CYS B N 16
ATOM 17487 C CA . CYS B 2 9 ? 2.96 -0.622 -7.849 1 0 111 CYS B CA 16
ATOM 17488 C C . CYS B 2 9 ? 2.319 -0.205 -9.182 1 0 111 CYS B C 16
ATOM 17489 O O . CYS B 2 9 ? 3.012 0.008 -10.157 1 0 111 CYS B O 16
ATOM 17496 N N . TRP B 2 10 ? 1.022 -0.101 -9.234 1 0 112 TRP B N 16
ATOM 17497 C CA . TRP B 2 10 ? 0.344 0.289 -10.505 1 0 112 TRP B CA 16
ATOM 17498 C C . TRP B 2 10 ? 0.833 1.657 -10.997 1 0 112 TRP B C 16
ATOM 17499 O O . TRP B 2 10 ? 0.773 1.948 -12.176 1 0 112 TRP B O 16
ATOM 17520 N N . VAL B 2 11 ? 1.297 2.513 -10.126 1 0 113 VAL B N 16
ATOM 17521 C CA . VAL B 2 11 ? 1.757 3.855 -10.599 1 0 113 VAL B CA 16
ATOM 17522 C C . VAL B 2 11 ? 3.037 3.72 -11.434 1 0 113 VAL B C 16
ATOM 17523 O O . VAL B 2 11 ? 3.222 4.42 -12.41 1 0 113 VAL B O 16
ATOM 17536 N N . CYS B 2 12 ? 3.923 2.832 -11.064 1 0 114 CYS B N 16
ATOM 17537 C CA . CYS B 2 12 ? 5.19 2.675 -11.839 1 0 114 CYS B CA 16
ATOM 17538 C C . CYS B 2 12 ? 5.2 1.32 -12.537 1 0 114 CYS B C 16
ATOM 17539 O O . CYS B 2 12 ? 6.05 1.044 -13.36 1 0 114 CYS B O 16
ATOM 17546 N N . HIS B 2 13 ? 4.284 0.459 -12.204 1 0 115 HIS B N 16
ATOM 17547 C CA . HIS B 2 13 ? 4.291 -0.885 -12.834 1 0 115 HIS B CA 16
ATOM 17548 C C . HIS B 2 13 ? 5.617 -1.562 -12.482 1 0 115 HIS B C 16
ATOM 17549 O O . HIS B 2 13 ? 6.035 -2.51 -13.116 1 0 115 HIS B O 16
ATOM 17564 N N . ARG B 2 14 ? 6.283 -1.065 -11.472 1 0 116 ARG B N 16
ATOM 17565 C CA . ARG B 2 14 ? 7.586 -1.661 -11.058 1 0 116 ARG B CA 16
ATOM 17566 C C . ARG B 2 14 ? 7.516 -2.06 -9.581 1 0 116 ARG B C 16
ATOM 17567 O O . ARG B 2 14 ? 6.736 -1.525 -8.818 1 0 116 ARG B O 16
ATOM 17588 N N . GLU B 2 15 ? 8.328 -2.996 -9.171 1 0 117 GLU B N 16
ATOM 17589 C CA . GLU B 2 15 ? 8.304 -3.432 -7.746 1 0 117 GLU B CA 16
ATOM 17590 C C . GLU B 2 15 ? 9.399 -2.696 -6.969 1 0 117 GLU B C 16
ATOM 17591 O O . GLU B 2 15 ? 10.469 -2.436 -7.484 1 0 117 GLU B O 16
ATOM 17603 N N . GLY B 2 16 ? 9.14 -2.359 -5.735 1 0 118 GLY B N 16
ATOM 17604 C CA . GLY B 2 16 ? 10.169 -1.645 -4.927 1 0 118 GLY B CA 16
ATOM 17605 C C . GLY B 2 16 ? 9.487 -0.644 -3.989 1 0 118 GLY B C 16
ATOM 17606 O O . GLY B 2 16 ? 8.68 0.162 -4.407 1 0 118 GLY B O 16
ATOM 17610 N N . GLN B 2 17 ? 9.808 -0.689 -2.725 1 0 119 GLN B N 16
ATOM 17611 C CA . GLN B 2 17 ? 9.183 0.262 -1.762 1 0 119 GLN B CA 16
ATOM 17612 C C . GLN B 2 17 ? 7.661 0.201 -1.898 1 0 119 GLN B C 16
ATOM 17613 O O . GLN B 2 17 ? 7.053 1.019 -2.562 1 0 119 GLN B O 16
ATOM 17627 N N . VAL B 2 18 ? 7.036 -0.762 -1.277 1 0 120 VAL B N 16
ATOM 17628 C CA . VAL B 2 18 ? 5.553 -0.875 -1.378 1 0 120 VAL B CA 16
ATOM 17629 C C . VAL B 2 18 ? 4.973 -1.291 -0.024 1 0 120 VAL B C 16
ATOM 17630 O O . VAL B 2 18 ? 5.688 -1.699 0.868 1 0 120 VAL B O 16
ATOM 17643 N N . LEU B 2 19 ? 3.679 -1.198 0.131 1 0 121 LEU B N 16
ATOM 17644 C CA . LEU B 2 19 ? 3.053 -1.588 1.426 1 0 121 LEU B CA 16
ATOM 17645 C C . LEU B 2 19 ? 1.829 -2.467 1.149 1 0 121 LEU B C 16
ATOM 17646 O O . LEU B 2 19 ? 1.203 -2.364 0.111 1 0 121 LEU B O 16
ATOM 17662 N N . CYS B 2 20 ? 1.489 -3.335 2.062 1 0 122 CYS B N 16
ATOM 17663 C CA . CYS B 2 20 ? 0.313 -4.227 1.839 1 0 122 CYS B CA 16
ATOM 17664 C C . CYS B 2 20 ? -0.984 -3.517 2.249 1 0 122 CYS B C 16
ATOM 17665 O O . CYS B 2 20 ? -1.087 -2.975 3.331 1 0 122 CYS B O 16
ATOM 17673 N N . CYS B 2 21 ? -1.985 -3.536 1.405 1 0 123 CYS B N 16
ATOM 17674 C CA . CYS B 2 21 ? -3.278 -2.88 1.77 1 0 123 CYS B CA 16
ATOM 17675 C C . CYS B 2 21 ? -4.215 -3.93 2.392 1 0 123 CYS B C 16
ATOM 17676 O O . CYS B 2 21 ? -3.754 -4.917 2.931 1 0 123 CYS B O 16
ATOM 17683 N N . GLU B 2 22 ? -5.502 -3.73 2.355 1 0 124 GLU B N 16
ATOM 17684 C CA . GLU B 2 22 ? -6.416 -4.727 2.981 1 0 124 GLU B CA 16
ATOM 17685 C C . GLU B 2 22 ? -7.519 -5.117 1.995 1 0 124 GLU B C 16
ATOM 17686 O O . GLU B 2 22 ? -7.819 -6.28 1.816 1 0 124 GLU B O 16
ATOM 17698 N N . LEU B 2 23 ? -8.126 -4.157 1.358 1 0 125 LEU B N 16
ATOM 17699 C CA . LEU B 2 23 ? -9.237 -4.476 0.42 1 0 125 LEU B CA 16
ATOM 17700 C C . LEU B 2 23 ? -8.861 -4.027 -0.992 1 0 125 LEU B C 16
ATOM 17701 O O . LEU B 2 23 ? -9.692 -3.557 -1.747 1 0 125 LEU B O 16
ATOM 17717 N N . CYS B 2 24 ? -7.613 -4.164 -1.353 1 0 126 CYS B N 16
ATOM 17718 C CA . CYS B 2 24 ? -7.183 -3.763 -2.719 1 0 126 CYS B CA 16
ATOM 17719 C C . CYS B 2 24 ? -5.882 -4.488 -3.078 1 0 126 CYS B C 16
ATOM 17720 O O . CYS B 2 24 ? -5.275 -5.145 -2.256 1 0 126 CYS B O 16
ATOM 17727 N N . PRO B 2 25 ? -5.452 -4.352 -4.297 1 0 127 PRO B N 16
ATOM 17728 C CA . PRO B 2 25 ? -4.21 -4.978 -4.803 1 0 127 PRO B CA 16
ATOM 17729 C C . PRO B 2 25 ? -3.29 -5.412 -3.659 1 0 127 PRO B C 16
ATOM 17730 O O . PRO B 2 25 ? -2.97 -4.64 -2.778 1 0 127 PRO B O 16
ATOM 17741 N N . ARG B 2 26 ? -2.894 -6.652 -3.656 1 0 128 ARG B N 16
ATOM 17742 C CA . ARG B 2 26 ? -2.049 -7.184 -2.549 1 0 128 ARG B CA 16
ATOM 17743 C C . ARG B 2 26 ? -1.038 -6.136 -2.054 1 0 128 ARG B C 16
ATOM 17744 O O . ARG B 2 26 ? -0.797 -6.021 -0.868 1 0 128 ARG B O 16
ATOM 17765 N N . VAL B 2 27 ? -0.422 -5.389 -2.931 1 0 129 VAL B N 16
ATOM 17766 C CA . VAL B 2 27 ? 0.593 -4.401 -2.461 1 0 129 VAL B CA 16
ATOM 17767 C C . VAL B 2 27 ? 0.448 -3.08 -3.217 1 0 129 VAL B C 16
ATOM 17768 O O . VAL B 2 27 ? -0.046 -3.036 -4.328 1 0 129 VAL B O 16
ATOM 17781 N N . TYR B 2 28 ? 0.878 -1.997 -2.623 1 0 130 TYR B N 16
ATOM 17782 C CA . TYR B 2 28 ? 0.789 -0.687 -3.321 1 0 130 TYR B CA 16
ATOM 17783 C C . TYR B 2 28 ? 1.992 0.191 -2.952 1 0 130 TYR B C 16
ATOM 17784 O O . TYR B 2 28 ? 2.73 -0.08 -2.026 1 0 130 TYR B O 16
ATOM 17802 N N . HIS B 2 29 ? 2.194 1.231 -3.709 1 0 131 HIS B N 16
ATOM 17803 C CA . HIS B 2 29 ? 3.365 2.135 -3.513 1 0 131 HIS B CA 16
ATOM 17804 C C . HIS B 2 29 ? 3.152 3.15 -2.385 1 0 131 HIS B C 16
ATOM 17805 O O . HIS B 2 29 ? 2.086 3.706 -2.215 1 0 131 HIS B O 16
ATOM 17819 N N . ALA B 2 30 ? 4.204 3.44 -1.66 1 0 132 ALA B N 16
ATOM 17820 C CA . ALA B 2 30 ? 4.143 4.495 -0.608 1 0 132 ALA B CA 16
ATOM 17821 C C . ALA B 2 30 ? 4.972 5.669 -1.127 1 0 132 ALA B C 16
ATOM 17822 O O . ALA B 2 30 ? 4.78 6.81 -0.753 1 0 132 ALA B O 16
ATOM 17829 N N . LYS B 2 31 ? 5.88 5.374 -2.024 1 0 133 LYS B N 16
ATOM 17830 C CA . LYS B 2 31 ? 6.753 6.426 -2.61 1 0 133 LYS B CA 16
ATOM 17831 C C . LYS B 2 31 ? 5.884 7.294 -3.512 1 0 133 LYS B C 16
ATOM 17832 O O . LYS B 2 31 ? 5.795 8.494 -3.351 1 0 133 LYS B O 16
ATOM 17851 N N . CYS B 2 32 ? 5.22 6.675 -4.448 1 0 134 CYS B N 16
ATOM 17852 C CA . CYS B 2 32 ? 4.333 7.432 -5.367 1 0 134 CYS B CA 16
ATOM 17853 C C . CYS B 2 32 ? 3.363 8.261 -4.532 1 0 134 CYS B C 16
ATOM 17854 O O . CYS B 2 32 ? 3.04 9.385 -4.862 1 0 134 CYS B O 16
ATOM 17861 N N . LEU B 2 33 ? 2.916 7.716 -3.435 1 0 135 LEU B N 16
ATOM 17862 C CA . LEU B 2 33 ? 2.006 8.471 -2.537 1 0 135 LEU B CA 16
ATOM 17863 C C . LEU B 2 33 ? 2.845 9.47 -1.743 1 0 135 LEU B C 16
ATOM 17864 O O . LEU B 2 33 ? 2.332 10.361 -1.094 1 0 135 LEU B O 16
ATOM 17880 N N . ARG B 2 34 ? 4.144 9.325 -1.799 1 0 136 ARG B N 16
ATOM 17881 C CA . ARG B 2 34 ? 5.04 10.257 -1.066 1 0 136 ARG B CA 16
ATOM 17882 C C . ARG B 2 34 ? 4.83 10.098 0.441 1 0 136 ARG B C 16
ATOM 17883 O O . ARG B 2 34 ? 4.743 11.064 1.173 1 0 136 ARG B O 16
ATOM 17904 N N . LEU B 2 35 ? 4.752 8.882 0.911 1 0 137 LEU B N 16
ATOM 17905 C CA . LEU B 2 35 ? 4.566 8.659 2.372 1 0 137 LEU B CA 16
ATOM 17906 C C . LEU B 2 35 ? 5.915 8.315 3.006 1 0 137 LEU B C 16
ATOM 17907 O O . LEU B 2 35 ? 6.656 7.494 2.505 1 0 137 LEU B O 16
ATOM 17923 N N . THR B 2 36 ? 6.239 8.94 4.104 1 0 138 THR B N 16
ATOM 17924 C CA . THR B 2 36 ? 7.547 8.66 4.762 1 0 138 THR B CA 16
ATOM 17925 C C . THR B 2 36 ? 7.324 7.761 5.979 1 0 138 THR B C 16
ATOM 17926 O O . THR B 2 36 ? 8.255 7.38 6.66 1 0 138 THR B O 16
ATOM 17937 N N . SER B 2 37 ? 6.096 7.417 6.256 1 0 139 SER B N 16
ATOM 17938 C CA . SER B 2 37 ? 5.814 6.543 7.428 1 0 139 SER B CA 16
ATOM 17939 C C . SER B 2 37 ? 5.287 5.195 6.937 1 0 139 SER B C 16
ATOM 17940 O O . SER B 2 37 ? 4.765 5.079 5.845 1 0 139 SER B O 16
ATOM 17948 N N . GLU B 2 38 ? 5.422 4.169 7.732 1 0 140 GLU B N 16
ATOM 17949 C CA . GLU B 2 38 ? 4.929 2.831 7.308 1 0 140 GLU B CA 16
ATOM 17950 C C . GLU B 2 38 ? 3.85 2.351 8.279 1 0 140 GLU B C 16
ATOM 17951 O O . GLU B 2 38 ? 4.134 1.722 9.278 1 0 140 GLU B O 16
ATOM 17963 N N . PRO B 2 39 ? 2.616 2.644 7.978 1 0 141 PRO B N 16
ATOM 17964 C CA . PRO B 2 39 ? 1.46 2.226 8.82 1 0 141 PRO B CA 16
ATOM 17965 C C . PRO B 2 39 ? 1.434 0.711 9.048 1 0 141 PRO B C 16
ATOM 17966 O O . PRO B 2 39 ? 1.873 -0.057 8.215 1 0 141 PRO B O 16
ATOM 17977 N N . GLU B 2 40 ? 0.923 0.275 10.165 1 0 142 GLU B N 16
ATOM 17978 C CA . GLU B 2 40 ? 0.876 -1.188 10.438 1 0 142 GLU B CA 16
ATOM 17979 C C . GLU B 2 40 ? -0.58 -1.657 10.475 1 0 142 GLU B C 16
ATOM 17980 O O . GLU B 2 40 ? -1.471 -0.92 10.852 1 0 142 GLU B O 16
ATOM 17992 N N . GLY B 2 41 ? -0.829 -2.878 10.09 1 0 143 GLY B N 16
ATOM 17993 C CA . GLY B 2 41 ? -2.227 -3.395 10.103 1 0 143 GLY B CA 16
ATOM 17994 C C . GLY B 2 41 ? -2.889 -3.111 8.753 1 0 143 GLY B C 16
ATOM 17995 O O . GLY B 2 41 ? -2.228 -2.859 7.766 1 0 143 GLY B O 16
ATOM 17999 N N . ASP B 2 42 ? -4.193 -3.151 8.701 1 0 144 ASP B N 16
ATOM 18000 C CA . ASP B 2 42 ? -4.899 -2.888 7.415 1 0 144 ASP B CA 16
ATOM 18001 C C . ASP B 2 42 ? -4.783 -1.405 7.053 1 0 144 ASP B C 16
ATOM 18002 O O . ASP B 2 42 ? -5.377 -0.552 7.682 1 0 144 ASP B O 16
ATOM 18011 N N . TRP B 2 43 ? -4.029 -1.093 6.034 1 0 145 TRP B N 16
ATOM 18012 C CA . TRP B 2 43 ? -3.882 0.331 5.621 1 0 145 TRP B CA 16
ATOM 18013 C C . TRP B 2 43 ? -4.745 0.58 4.38 1 0 145 TRP B C 16
ATOM 18014 O O . TRP B 2 43 ? -4.929 -0.295 3.556 1 0 145 TRP B O 16
ATOM 18035 N N . PHE B 2 44 ? -5.287 1.759 4.248 1 0 146 PHE B N 16
ATOM 18036 C CA . PHE B 2 44 ? -6.154 2.053 3.071 1 0 146 PHE B CA 16
ATOM 18037 C C . PHE B 2 44 ? -5.429 2.987 2.101 1 0 146 PHE B C 16
ATOM 18038 O O . PHE B 2 44 ? -5.259 4.159 2.369 1 0 146 PHE B O 16
ATOM 18055 N N . CYS B 2 45 ? -5.011 2.489 0.965 1 0 147 CYS B N 16
ATOM 18056 C CA . CYS B 2 45 ? -4.331 3.38 -0.016 1 0 147 CYS B CA 16
ATOM 18057 C C . CYS B 2 45 ? -5.354 4.38 -0.556 1 0 147 CYS B C 16
ATOM 18058 O O . CYS B 2 45 ? -6.52 4.074 -0.685 1 0 147 CYS B O 16
ATOM 18065 N N . PRO B 2 46 ? -4.916 5.564 -0.884 1 0 148 PRO B N 16
ATOM 18066 C CA . PRO B 2 46 ? -5.811 6.625 -1.403 1 0 148 PRO B CA 16
ATOM 18067 C C . PRO B 2 46 ? -6.894 6.034 -2.304 1 0 148 PRO B C 16
ATOM 18068 O O . PRO B 2 46 ? -7.995 6.54 -2.386 1 0 148 PRO B O 16
ATOM 18079 N N . GLU B 2 47 ? -6.589 4.953 -2.971 1 0 149 GLU B N 16
ATOM 18080 C CA . GLU B 2 47 ? -7.591 4.328 -3.876 1 0 149 GLU B CA 16
ATOM 18081 C C . GLU B 2 47 ? -8.79 3.849 -3.052 1 0 149 GLU B C 16
ATOM 18082 O O . GLU B 2 47 ? -9.924 4.127 -3.382 1 0 149 GLU B O 16
ATOM 18094 N N . CYS B 2 48 ? -8.559 3.132 -1.981 1 0 150 CYS B N 16
ATOM 18095 C CA . CYS B 2 48 ? -9.714 2.66 -1.166 1 0 150 CYS B CA 16
ATOM 18096 C C . CYS B 2 48 ? -10.313 3.847 -0.401 1 0 150 CYS B C 16
ATOM 18097 O O . CYS B 2 48 ? -11.516 4.006 -0.33 1 0 150 CYS B O 16
ATOM 18104 N N . GLU B 2 49 ? -9.486 4.686 0.165 1 0 151 GLU B N 16
ATOM 18105 C CA . GLU B 2 49 ? -10.009 5.864 0.922 1 0 151 GLU B CA 16
ATOM 18106 C C . GLU B 2 49 ? -10.837 6.763 -0.008 1 0 151 GLU B C 16
ATOM 18107 O O . GLU B 2 49 ? -11.823 7.344 0.398 1 0 151 GLU B O 16
ATOM 18119 N N . LYS B 2 50 ? -10.44 6.893 -1.247 1 0 152 LYS B N 16
ATOM 18120 C CA 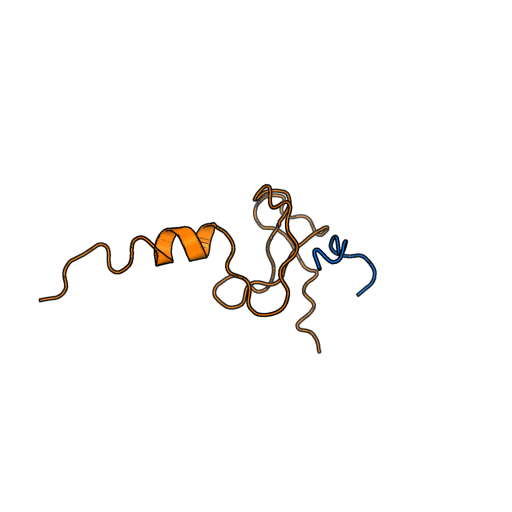. LYS B 2 50 ? -11.2 7.775 -2.184 1 0 152 LYS B CA 16
ATOM 18121 C C . LYS B 2 50 ? -12.635 7.264 -2.339 1 0 152 LYS B C 16
ATOM 18122 O O . LYS B 2 50 ? -13.583 8.021 -2.271 1 0 152 LYS B O 16
ATOM 18141 N N . ILE B 2 51 ? -12.801 5.99 -2.554 1 0 153 ILE B N 16
ATOM 18142 C CA . ILE B 2 51 ? -14.173 5.436 -2.721 1 0 153 ILE B CA 16
ATOM 18143 C C . ILE B 2 51 ? -14.842 5.287 -1.351 1 0 153 ILE B C 16
ATOM 18144 O O . ILE B 2 51 ? -16.052 5.223 -1.244 1 0 153 ILE B O 16
ATOM 18160 N N . THR B 2 52 ? -14.067 5.226 -0.302 1 0 154 THR B N 16
ATOM 18161 C CA . THR B 2 52 ? -14.663 5.078 1.056 1 0 154 THR B CA 16
ATOM 18162 C C . THR B 2 52 ? -15.413 6.357 1.434 1 0 154 THR B C 16
ATOM 18163 O O . THR B 2 52 ? -16.488 6.313 1.998 1 0 154 THR B O 16
ATOM 18174 N N . VAL B 2 53 ? -14.857 7.499 1.13 1 0 155 VAL B N 16
ATOM 18175 C CA . VAL B 2 53 ? -15.548 8.776 1.465 1 0 155 VAL B CA 16
ATOM 18176 C C . VAL B 2 53 ? -16.612 9.077 0.407 1 0 155 VAL B C 16
ATOM 18177 O O . VAL B 2 53 ? -17.65 9.637 0.699 1 0 155 VAL B O 16
ATOM 18190 N N . ALA B 2 54 ? -16.362 8.712 -0.82 1 0 156 ALA B N 16
ATOM 18191 C CA . ALA B 2 54 ? -17.363 8.976 -1.893 1 0 156 ALA B CA 16
ATOM 18192 C C . ALA B 2 54 ? -18.048 7.665 -2.285 1 0 156 ALA B C 16
ATOM 18193 O O . ALA B 2 54 ? -18.482 7.492 -3.407 1 0 156 ALA B O 16
ATOM 18200 N N . GLU B 2 55 ? -18.15 6.74 -1.37 1 0 157 GLU B N 16
ATOM 18201 C CA . GLU B 2 55 ? -18.807 5.442 -1.693 1 0 157 GLU B CA 16
ATOM 18202 C C . GLU B 2 55 ? -20.133 5.707 -2.412 1 0 157 GLU B C 16
ATOM 18203 O O . GLU B 2 55 ? -20.6 4.899 -3.19 1 0 157 GLU B O 16
ATOM 18215 N N . CYS B 2 56 ? -20.742 6.832 -2.158 1 0 158 CYS B N 16
ATOM 18216 C CA . CYS B 2 56 ? -22.036 7.146 -2.825 1 0 158 CYS B CA 16
ATOM 18217 C C . CYS B 2 56 ? -21.915 6.872 -4.326 1 0 158 CYS B C 16
ATOM 18218 O O . CYS B 2 56 ? -22.88 6.539 -4.985 1 0 158 CYS B O 16
ATOM 18226 N N . ILE B 2 57 ? -20.737 7.008 -4.87 1 0 159 ILE B N 16
ATOM 18227 C CA . ILE B 2 57 ? -20.556 6.755 -6.327 1 0 159 ILE B CA 16
ATOM 18228 C C . ILE B 2 57 ? -21.043 5.344 -6.664 1 0 159 ILE B C 16
ATOM 18229 O O . ILE B 2 57 ? -21.631 5.109 -7.7 1 0 159 ILE B O 16
ATOM 18245 N N . GLU B 2 58 ? -20.802 4.4 -5.795 1 0 160 GLU B N 16
ATOM 18246 C CA . GLU B 2 58 ? -21.251 3.005 -6.065 1 0 160 GLU B CA 16
ATOM 18247 C C . GLU B 2 58 ? -22.664 2.806 -5.514 1 0 160 GLU B C 16
ATOM 18248 O O . GLU B 2 58 ? -23.046 3.406 -4.529 1 0 160 GLU B O 16
ATOM 18260 N N . THR B 2 59 ? -23.444 1.97 -6.142 1 0 161 THR B N 16
ATOM 18261 C CA . THR B 2 59 ? -24.833 1.734 -5.653 1 0 161 THR B CA 16
ATOM 18262 C C . THR B 2 59 ? -24.803 0.729 -4.5 1 0 161 THR B C 16
ATOM 18263 O O . THR B 2 59 ? -23.843 0.006 -4.32 1 0 161 THR B O 16
ATOM 18274 N N . GLN B 2 60 ? -25.846 0.677 -3.719 1 0 162 GLN B N 16
ATOM 18275 C CA . GLN B 2 60 ? -25.877 -0.282 -2.579 1 0 162 GLN B CA 16
ATOM 18276 C C . GLN B 2 60 ? -25.659 -1.703 -3.102 1 0 162 GLN B C 16
ATOM 18277 O O . GLN B 2 60 ? -25.011 -2.516 -2.471 1 0 162 GLN B O 16
ATOM 18291 N N . SER B 2 61 ? -26.193 -2.01 -4.253 1 0 163 SER B N 16
ATOM 18292 C CA . SER B 2 61 ? -26.017 -3.379 -4.814 1 0 163 SER B CA 16
ATOM 18293 C C . SER B 2 61 ? -26.525 -3.407 -6.258 1 0 163 SER B C 16
ATOM 18294 O O . SER B 2 61 ? -26.041 -2.615 -7.05 1 0 163 SER B O 16
ATOM 18305 N N . SER A 1 1 ? 14.483 -13.978 0.52 1 0 31 SER A N 17
ATOM 18306 C CA . SER A 1 1 ? 14.931 -13.966 1.942 1 0 31 SER A CA 17
ATOM 18307 C C . SER A 1 1 ? 15.212 -12.526 2.376 1 0 31 SER A C 17
ATOM 18308 O O . SER A 1 1 ? 16.069 -12.271 3.197 1 0 31 SER A O 17
ATOM 18318 N N . THR A 1 2 ? 14.495 -11.582 1.831 1 0 32 THR A N 17
ATOM 18319 C CA . THR A 1 2 ? 14.72 -10.16 2.214 1 0 32 THR A CA 17
ATOM 18320 C C . THR A 1 2 ? 13.376 -9.435 2.293 1 0 32 THR A C 17
ATOM 18321 O O . THR A 1 2 ? 12.394 -9.862 1.719 1 0 32 THR A O 17
ATOM 18332 N N . GLY A 1 3 ? 13.323 -8.337 2.998 1 0 33 GLY A N 17
ATOM 18333 C CA . GLY A 1 3 ? 12.042 -7.586 3.113 1 0 33 GLY A CA 17
ATOM 18334 C C . GLY A 1 3 ? 11.87 -6.679 1.894 1 0 33 GLY A C 17
ATOM 18335 O O . GLY A 1 3 ? 12.697 -6.652 1.006 1 0 33 GLY A O 17
ATOM 18339 N N . ARG A 1 4 ? 10.798 -5.934 1.844 1 0 34 ARG A N 17
ATOM 18340 C CA . ARG A 1 4 ? 10.574 -5.029 0.683 1 0 34 ARG A CA 17
ATOM 18341 C C . ARG A 1 4 ? 9.704 -3.848 1.118 1 0 34 ARG A C 17
ATOM 18342 O O . ARG A 1 4 ? 9.232 -3.08 0.305 1 0 34 ARG A O 17
ATOM 18363 N N . VAL A 1 5 ? 9.488 -3.697 2.397 1 0 35 VAL A N 17
ATOM 18364 C CA . VAL A 1 5 ? 8.645 -2.568 2.882 1 0 35 VAL A CA 17
ATOM 18365 C C . VAL A 1 5 ? 9.316 -1.915 4.092 1 0 35 VAL A C 17
ATOM 18366 O O . VAL A 1 5 ? 9.962 -2.57 4.885 1 0 35 VAL A O 17
ATOM 18379 N N . LYS A 1 6 ? 9.165 -0.626 4.242 1 0 36 LYS A N 17
ATOM 18380 C CA . LYS A 1 6 ? 9.792 0.068 5.402 1 0 36 LYS A CA 17
ATOM 18381 C C . LYS A 1 6 ? 8.942 -0.161 6.654 1 0 36 LYS A C 17
ATOM 18382 O O . LYS A 1 6 ? 7.764 -0.446 6.573 1 0 36 LYS A O 17
ATOM 18401 N N . LYS A 1 7 ? 9.532 -0.041 7.812 1 0 37 LYS A N 17
ATOM 18402 C CA . LYS A 1 7 ? 8.758 -0.256 9.067 1 0 37 LYS A CA 17
ATOM 18403 C C . LYS A 1 7 ? 9.631 0.098 10.273 1 0 37 LYS A C 17
ATOM 18404 O O . LYS A 1 7 ? 9.186 0.729 11.21 1 0 37 LYS A O 17
ATOM 18423 N N . PRO A 1 8 ? 10.871 -0.31 10.247 1 0 38 PRO A N 17
ATOM 18424 C CA . PRO A 1 8 ? 11.83 -0.045 11.359 1 0 38 PRO A CA 17
ATOM 18425 C C . PRO A 1 8 ? 12.115 1.45 11.525 1 0 38 PRO A C 17
ATOM 18426 O O . PRO A 1 8 ? 12.586 1.89 12.555 1 0 38 PR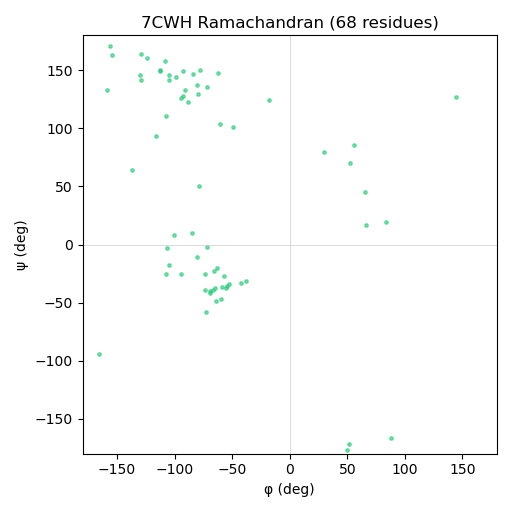O A O 17
ATOM 18437 N N . HIS A 1 9 ? 11.834 2.235 10.522 1 0 39 HIS A N 17
ATOM 18438 C CA . HIS A 1 9 ? 12.089 3.698 10.63 1 0 39 HIS A CA 17
ATOM 18439 C C . HIS A 1 9 ? 11.428 4.233 11.9 1 0 39 HIS A C 17
ATOM 18440 O O . HIS A 1 9 ? 11.953 5.103 12.565 1 0 39 HIS A O 17
ATOM 18455 N N . ARG A 1 10 ? 10.276 3.724 12.241 1 0 40 ARG A N 17
ATOM 18456 C CA . ARG A 1 10 ? 9.583 4.21 13.468 1 0 40 ARG A CA 17
ATOM 18457 C C . ARG A 1 10 ? 10.499 4.023 14.678 1 0 40 ARG A C 17
ATOM 18458 O O . ARG A 1 10 ? 10.502 4.819 15.596 1 0 40 ARG A O 17
ATOM 18479 N N . TYR A 1 11 ? 11.277 2.973 14.689 1 0 41 TYR A N 17
ATOM 18480 C CA . TYR A 1 11 ? 12.191 2.736 15.841 1 0 41 TYR A CA 17
ATOM 18481 C C . TYR A 1 11 ? 13.43 3.625 15.699 1 0 41 TYR A C 17
ATOM 18482 O O . TYR A 1 11 ? 14.237 3.631 16.616 1 0 41 TYR A O 17
ATOM 18501 N N . GLN B 2 1 ? 12.022 -12.796 -1.786 1 0 103 GLN B N 17
ATOM 18502 C CA . GLN B 2 1 ? 11.178 -13.858 -2.401 1 0 103 GLN B CA 17
ATOM 18503 C C . GLN B 2 1 ? 10.385 -14.577 -1.307 1 0 103 GLN B C 17
ATOM 18504 O O . GLN B 2 1 ? 10.058 -15.741 -1.427 1 0 103 GLN B O 17
ATOM 18520 N N . ASP B 2 2 ? 10.075 -13.893 -0.24 1 0 104 ASP B N 17
ATOM 18521 C CA . ASP B 2 2 ? 9.304 -14.537 0.859 1 0 104 ASP B CA 17
ATOM 18522 C C . ASP B 2 2 ? 7.948 -15.002 0.328 1 0 104 ASP B C 17
ATOM 18523 O O . ASP B 2 2 ? 7.421 -16.015 0.743 1 0 104 ASP B O 17
ATOM 18532 N N . GLY B 2 3 ? 7.378 -14.27 -0.591 1 0 105 GLY B N 17
ATOM 18533 C CA . GLY B 2 3 ? 6.056 -14.673 -1.15 1 0 105 GLY B CA 17
ATOM 18534 C C . GLY B 2 3 ? 4.939 -13.994 -0.357 1 0 105 GLY B C 17
ATOM 18535 O O . GLY B 2 3 ? 3.772 -14.123 -0.674 1 0 105 GLY B O 17
ATOM 18539 N N . ARG B 2 4 ? 5.284 -13.27 0.673 1 0 106 ARG B N 17
ATOM 18540 C CA . ARG B 2 4 ? 4.241 -12.583 1.484 1 0 106 ARG B CA 17
ATOM 18541 C C . ARG B 2 4 ? 4.151 -11.115 1.065 1 0 106 ARG B C 17
ATOM 18542 O O . ARG B 2 4 ? 5.12 -10.383 1.12 1 0 106 ARG B O 17
ATOM 18563 N N . ASN B 2 5 ? 2.997 -10.678 0.643 1 0 107 ASN B N 17
ATOM 18564 C CA . ASN B 2 5 ? 2.846 -9.256 0.222 1 0 107 ASN B CA 17
ATOM 18565 C C . ASN B 2 5 ? 3.938 -8.907 -0.791 1 0 107 ASN B C 17
ATOM 18566 O O . ASN B 2 5 ? 4.526 -7.844 -0.743 1 0 107 ASN B O 17
ATOM 18577 N N . ASP B 2 6 ? 4.214 -9.793 -1.708 1 0 108 ASP B N 17
ATOM 18578 C CA . ASP B 2 6 ? 5.267 -9.509 -2.725 1 0 108 ASP B CA 17
ATOM 18579 C C . ASP B 2 6 ? 4.629 -9.431 -4.114 1 0 108 ASP B C 17
ATOM 18580 O O . ASP B 2 6 ? 3.866 -10.292 -4.503 1 0 108 ASP B O 17
ATOM 18589 N N . PHE B 2 7 ? 4.938 -8.409 -4.867 1 0 109 PHE B N 17
ATOM 18590 C CA . PHE B 2 7 ? 4.348 -8.284 -6.23 1 0 109 PHE B CA 17
ATOM 18591 C C . PHE B 2 7 ? 5.018 -7.124 -6.979 1 0 109 PHE B C 17
ATOM 18592 O O . PHE B 2 7 ? 6.227 -7.069 -7.093 1 0 109 PHE B O 17
ATOM 18609 N N . TYR B 2 8 ? 4.244 -6.202 -7.502 1 0 110 TYR B N 17
ATOM 18610 C CA . TYR B 2 8 ? 4.842 -5.054 -8.26 1 0 110 TYR B CA 17
ATOM 18611 C C . TYR B 2 8 ? 4.009 -3.77 -8.061 1 0 110 TYR B C 17
ATOM 18612 O O . TYR B 2 8 ? 2.801 -3.816 -7.932 1 0 110 TYR B O 17
ATOM 18630 N N . CYS B 2 9 ? 4.649 -2.622 -8.071 1 0 111 CYS B N 17
ATOM 18631 C CA . CYS B 2 9 ? 3.898 -1.337 -7.922 1 0 111 CYS B CA 17
ATOM 18632 C C . CYS B 2 9 ? 3.457 -0.944 -9.338 1 0 111 CYS B C 17
ATOM 18633 O O . CYS B 2 9 ? 4.277 -0.814 -10.226 1 0 111 CYS B O 17
ATOM 18640 N N . TRP B 2 10 ? 2.185 -0.772 -9.559 1 0 112 TRP B N 17
ATOM 18641 C CA . TRP B 2 10 ? 1.695 -0.406 -10.92 1 0 112 TRP B CA 17
ATOM 18642 C C . TRP B 2 10 ? 2.297 0.927 -11.386 1 0 112 TRP B C 17
ATOM 18643 O O . TRP B 2 10 ? 2.41 1.174 -12.57 1 0 112 TRP B O 17
ATOM 18664 N N . VAL B 2 11 ? 2.668 1.8 -10.488 1 0 113 VAL B N 17
ATOM 18665 C CA . VAL B 2 11 ? 3.232 3.111 -10.937 1 0 113 VAL B CA 17
ATOM 18666 C C . VAL B 2 11 ? 4.595 2.905 -11.61 1 0 113 VAL B C 17
ATOM 18667 O O . VAL B 2 11 ? 4.904 3.538 -12.602 1 0 113 VAL B O 17
ATOM 18680 N N . CYS B 2 12 ? 5.415 2.033 -11.087 1 0 114 CYS B N 17
ATOM 18681 C CA . CYS B 2 12 ? 6.759 1.81 -11.7 1 0 114 CYS B CA 17
ATOM 18682 C C . CYS B 2 12 ? 6.801 0.443 -12.369 1 0 114 CYS B C 17
ATOM 18683 O O . CYS B 2 12 ? 7.67 0.16 -13.169 1 0 114 CYS B O 17
ATOM 18690 N N . HIS B 2 13 ? 5.889 -0.423 -12.036 1 0 115 HIS B N 17
ATOM 18691 C CA . HIS B 2 13 ? 5.927 -1.782 -12.633 1 0 115 HIS B CA 17
ATOM 18692 C C . HIS B 2 13 ? 7.173 -2.491 -12.103 1 0 115 HIS B C 17
ATOM 18693 O O . HIS B 2 13 ? 7.615 -3.488 -12.639 1 0 115 HIS B O 17
ATOM 18708 N N . ARG B 2 14 ? 7.748 -1.968 -11.05 1 0 116 ARG B N 17
ATOM 18709 C CA . ARG B 2 14 ? 8.967 -2.593 -10.464 1 0 116 ARG B CA 17
ATOM 18710 C C . ARG B 2 14 ? 8.719 -2.908 -8.985 1 0 116 ARG B C 17
ATOM 18711 O O . ARG B 2 14 ? 7.97 -2.226 -8.313 1 0 116 ARG B O 17
ATOM 18732 N N . GLU B 2 15 ? 9.343 -3.932 -8.473 1 0 117 GLU B N 17
ATOM 18733 C CA . GLU B 2 15 ? 9.139 -4.289 -7.041 1 0 117 GLU B CA 17
ATOM 18734 C C . GLU B 2 15 ? 10.197 -3.59 -6.185 1 0 117 GLU B C 17
ATOM 18735 O O . GLU B 2 15 ? 11.33 -3.422 -6.595 1 0 117 GLU B O 17
ATOM 18747 N N . GLY B 2 16 ? 9.84 -3.181 -4.997 1 0 118 GLY B N 17
ATOM 18748 C CA . G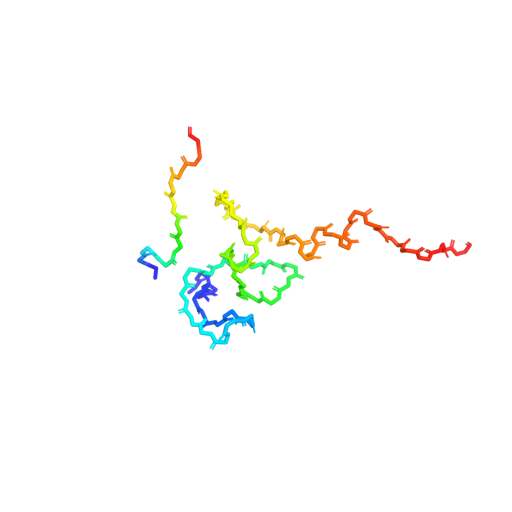LY B 2 16 ? 10.826 -2.495 -4.116 1 0 118 GLY B CA 17
ATOM 18749 C C . GLY B 2 16 ? 10.115 -1.437 -3.268 1 0 118 GLY B C 17
ATOM 18750 O O . GLY B 2 16 ? 9.465 -0.549 -3.782 1 0 118 GLY B O 17
ATOM 18754 N N . GLN B 2 17 ? 10.235 -1.526 -1.971 1 0 119 GLN B N 17
ATOM 18755 C CA . GLN B 2 17 ? 9.567 -0.527 -1.089 1 0 119 GLN B CA 17
ATOM 18756 C C . GLN B 2 17 ? 8.072 -0.477 -1.412 1 0 119 GLN B C 17
ATOM 18757 O O . GLN B 2 17 ? 7.608 0.405 -2.108 1 0 119 GLN B O 17
ATOM 18771 N N . VAL B 2 18 ? 7.314 -1.414 -0.914 1 0 120 VAL B N 17
ATOM 18772 C CA . VAL B 2 18 ? 5.852 -1.419 -1.199 1 0 120 VAL B CA 17
ATOM 18773 C C . VAL B 2 18 ? 5.072 -1.613 0.103 1 0 120 VAL B C 17
ATOM 18774 O O . VAL B 2 18 ? 5.556 -2.211 1.043 1 0 120 VAL B O 17
ATOM 18787 N N . LEU B 2 19 ? 3.865 -1.119 0.162 1 0 121 LEU B N 17
ATOM 18788 C CA . LEU B 2 19 ? 3.049 -1.288 1.397 1 0 121 LEU B CA 17
ATOM 18789 C C . LEU B 2 19 ? 1.862 -2.208 1.098 1 0 121 LEU B C 17
ATOM 18790 O O . LEU B 2 19 ? 1.386 -2.275 -0.019 1 0 121 LEU B O 17
ATOM 18806 N N . CYS B 2 20 ? 1.387 -2.925 2.08 1 0 122 CYS B N 17
ATOM 18807 C CA . CYS B 2 20 ? 0.241 -3.851 1.84 1 0 122 CYS B CA 17
ATOM 18808 C C . CYS B 2 20 ? -1.088 -3.157 2.161 1 0 122 CYS B C 17
ATOM 18809 O O . CYS B 2 20 ? -1.264 -2.603 3.227 1 0 122 CYS B O 17
ATOM 18817 N N . CYS B 2 21 ? -2.036 -3.201 1.257 1 0 123 CYS B N 17
ATOM 18818 C CA . CYS B 2 21 ? -3.357 -2.56 1.535 1 0 123 CYS B CA 17
ATOM 18819 C C . CYS B 2 21 ? -4.393 -3.643 1.868 1 0 123 CYS B C 17
ATOM 18820 O O . CYS B 2 21 ? -4.051 -4.793 2.062 1 0 123 CYS B O 17
ATOM 18827 N N . GLU B 2 22 ? -5.645 -3.297 1.944 1 0 124 GLU B N 17
ATOM 18828 C CA . GLU B 2 22 ? -6.672 -4.327 2.272 1 0 124 GLU B CA 17
ATOM 18829 C C . GLU B 2 22 ? -7.882 -4.173 1.348 1 0 124 GLU B C 17
ATOM 18830 O O . GLU B 2 22 ? -8.594 -5.121 1.084 1 0 124 GLU B O 17
ATOM 18842 N N . LEU B 2 23 ? -8.124 -2.99 0.861 1 0 125 LEU B N 17
ATOM 18843 C CA . LEU B 2 23 ? -9.296 -2.78 -0.031 1 0 125 LEU B CA 17
ATOM 18844 C C . LEU B 2 23 ? -8.829 -2.745 -1.487 1 0 125 LEU B C 17
ATOM 18845 O O . LEU B 2 23 ? -9.592 -2.444 -2.387 1 0 125 LEU B O 17
ATOM 18861 N N . CYS B 2 24 ? -7.581 -3.046 -1.726 1 0 126 CYS B N 17
ATOM 18862 C CA . CYS B 2 24 ? -7.061 -3.023 -3.12 1 0 126 CYS B CA 17
ATOM 18863 C C . CYS B 2 24 ? -5.841 -3.943 -3.224 1 0 126 CYS B C 17
ATOM 18864 O O . CYS B 2 24 ? -5.317 -4.414 -2.234 1 0 126 CYS B O 17
ATOM 18871 N N . PRO B 2 25 ? -5.388 -4.182 -4.419 1 0 127 PRO B N 17
ATOM 18872 C CA . PRO B 2 25 ? -4.218 -5.047 -4.693 1 0 127 PRO B CA 17
ATOM 18873 C C . PRO B 2 25 ? -3.368 -5.263 -3.438 1 0 127 PRO B C 17
ATOM 18874 O O . PRO B 2 25 ? -2.844 -4.332 -2.863 1 0 127 PRO B O 17
ATOM 18885 N N . ARG B 2 26 ? -3.261 -6.485 -3 1 0 128 ARG B N 17
ATOM 18886 C CA . ARG B 2 26 ? -2.508 -6.785 -1.75 1 0 128 ARG B CA 17
ATOM 18887 C C . ARG B 2 26 ? -1.193 -5.99 -1.673 1 0 128 ARG B C 17
ATOM 18888 O O . ARG B 2 26 ? -0.663 -5.775 -0.6 1 0 128 ARG B O 17
ATOM 18909 N N . VAL B 2 27 ? -0.643 -5.572 -2.781 1 0 129 VAL B N 17
ATOM 18910 C CA . VAL B 2 27 ? 0.659 -4.848 -2.719 1 0 129 VAL B CA 17
ATOM 18911 C C . VAL B 2 27 ? 0.58 -3.531 -3.494 1 0 129 VAL B C 17
ATOM 18912 O O . VAL B 2 27 ? 0.008 -3.46 -4.565 1 0 129 VAL B O 17
ATOM 18925 N N . TYR B 2 28 ? 1.154 -2.484 -2.959 1 0 130 TYR B N 17
ATOM 18926 C CA . TYR B 2 28 ? 1.163 -1.193 -3.698 1 0 130 TYR B CA 17
ATOM 18927 C C . TYR B 2 28 ? 2.319 -0.312 -3.205 1 0 130 TYR B C 17
ATOM 18928 O O . TYR B 2 28 ? 2.903 -0.534 -2.164 1 0 130 TYR B O 17
ATOM 18946 N N . HIS B 2 29 ? 2.659 0.674 -3.984 1 0 131 HIS B N 17
ATOM 18947 C CA . HIS B 2 29 ? 3.819 1.562 -3.675 1 0 131 HIS B CA 17
ATOM 18948 C C . HIS B 2 29 ? 3.481 2.652 -2.652 1 0 131 HIS B C 17
ATOM 18949 O O . HIS B 2 29 ? 2.442 3.279 -2.705 1 0 131 HIS B O 17
ATOM 18963 N N . ALA B 2 30 ? 4.406 2.921 -1.766 1 0 132 ALA B N 17
ATOM 18964 C CA . ALA B 2 30 ? 4.235 4.04 -0.797 1 0 132 ALA B CA 17
ATOM 18965 C C . ALA B 2 30 ? 5.228 5.124 -1.209 1 0 132 ALA B C 17
ATOM 18966 O O . ALA B 2 30 ? 5.067 6.295 -0.918 1 0 132 ALA B O 17
ATOM 18973 N N . LYS B 2 31 ? 6.247 4.722 -1.928 1 0 133 LYS B N 17
ATOM 18974 C CA . LYS B 2 31 ? 7.283 5.679 -2.401 1 0 133 LYS B CA 17
ATOM 18975 C C . LYS B 2 31 ? 6.639 6.567 -3.458 1 0 133 LYS B C 17
ATOM 18976 O O . LYS B 2 31 ? 6.639 7.777 -3.361 1 0 133 LYS B O 17
ATOM 18995 N N . CYS B 2 32 ? 6.063 5.958 -4.457 1 0 134 CYS B N 17
ATOM 18996 C CA . CYS B 2 32 ? 5.389 6.736 -5.526 1 0 134 CYS B CA 17
ATOM 18997 C C . CYS B 2 32 ? 4.391 7.69 -4.876 1 0 134 CYS B C 17
ATOM 18998 O O . CYS B 2 32 ? 4.193 8.803 -5.323 1 0 134 CYS B O 17
ATOM 19005 N N . LEU B 2 33 ? 3.782 7.264 -3.805 1 0 135 LEU B N 17
ATOM 19006 C CA . LEU B 2 33 ? 2.831 8.145 -3.08 1 0 135 LEU B CA 17
ATOM 19007 C C . LEU B 2 33 ? 3.642 9.12 -2.227 1 0 135 LEU B C 17
ATOM 19008 O O . LEU B 2 33 ? 3.137 10.108 -1.733 1 0 135 LEU B O 17
ATOM 19024 N N . ARG B 2 34 ? 4.909 8.84 -2.059 1 0 136 ARG B N 17
ATOM 19025 C CA . ARG B 2 34 ? 5.777 9.732 -1.244 1 0 136 ARG B CA 17
ATOM 19026 C C . ARG B 2 34 ? 5.363 9.652 0.227 1 0 136 ARG B C 17
ATOM 19027 O O . ARG B 2 34 ? 5.259 10.653 0.909 1 0 136 ARG B O 17
ATOM 19048 N N . LEU B 2 35 ? 5.133 8.467 0.722 1 0 137 LEU B N 17
ATOM 19049 C CA . LEU B 2 35 ? 4.734 8.321 2.15 1 0 137 LEU B CA 17
ATOM 19050 C C . LEU B 2 35 ? 5.989 8.175 3.011 1 0 137 LEU B C 17
ATOM 19051 O O . LEU B 2 35 ? 6.876 7.402 2.709 1 0 137 LEU B O 17
ATOM 19067 N N . THR B 2 36 ? 6.072 8.914 4.083 1 0 138 THR B N 17
ATOM 19068 C CA . THR B 2 36 ? 7.282 8.843 4.948 1 0 138 THR B CA 17
ATOM 19069 C C . THR B 2 36 ? 6.917 8.201 6.287 1 0 138 THR B C 17
ATOM 19070 O O . THR B 2 36 ? 7.775 7.818 7.057 1 0 138 THR B O 17
ATOM 19081 N N . SER B 2 37 ? 5.648 8.081 6.567 1 0 139 SER B N 17
ATOM 19082 C CA . SER B 2 37 ? 5.226 7.468 7.859 1 0 139 SER B CA 17
ATOM 19083 C C . SER B 2 37 ? 4.59 6.105 7.587 1 0 139 SER B C 17
ATOM 19084 O O . SER B 2 37 ? 3.846 5.933 6.64 1 0 139 SER B O 17
ATOM 19092 N N . GLU B 2 38 ? 4.88 5.131 8.403 1 0 140 GLU B N 17
ATOM 19093 C CA . GLU B 2 38 ? 4.298 3.778 8.182 1 0 140 GLU B CA 17
ATOM 19094 C C . GLU B 2 38 ? 3.027 3.623 9.019 1 0 140 GLU B C 17
ATOM 19095 O O . GLU B 2 38 ? 3.069 3.614 10.233 1 0 140 GLU B O 17
ATOM 19107 N N . PRO B 2 39 ? 1.905 3.498 8.367 1 0 141 PRO B N 17
ATOM 19108 C CA . PRO B 2 39 ? 0.591 3.339 9.051 1 0 141 PRO B CA 17
ATOM 19109 C C . PRO B 2 39 ? 0.391 1.917 9.584 1 0 141 PRO B C 17
ATOM 19110 O O . PRO B 2 39 ? 0.902 0.962 9.036 1 0 141 PRO B O 17
ATOM 19121 N N . GLU B 2 40 ? -0.349 1.77 10.647 1 0 142 GLU B N 17
ATOM 19122 C CA . GLU B 2 40 ? -0.571 0.41 11.212 1 0 142 GLU B CA 17
ATOM 19123 C C . GLU B 2 40 ? -2.02 -0.017 10.964 1 0 142 GLU B C 17
ATOM 19124 O O . GLU B 2 40 ? -2.922 0.799 10.929 1 0 142 GLU B O 17
ATOM 19136 N N . GLY B 2 41 ? -2.252 -1.289 10.79 1 0 143 GLY B N 17
ATOM 19137 C CA . GLY B 2 41 ? -3.642 -1.769 10.544 1 0 143 GLY B CA 17
ATOM 19138 C C . GLY B 2 41 ? -3.939 -1.722 9.043 1 0 143 GLY B C 17
ATOM 19139 O O . GLY B 2 41 ? -3.058 -1.52 8.232 1 0 143 GLY B O 17
ATOM 19143 N N . ASP B 2 42 ? -5.174 -1.911 8.67 1 0 144 ASP B N 17
ATOM 19144 C CA . ASP B 2 42 ? -5.531 -1.877 7.223 1 0 144 ASP B CA 17
ATOM 19145 C C . ASP B 2 42 ? -5.339 -0.461 6.672 1 0 144 ASP B C 17
ATOM 19146 O O . ASP B 2 42 ? -6.141 0.422 6.905 1 0 144 ASP B O 17
ATOM 19155 N N . TRP B 2 43 ? -4.284 -0.24 5.934 1 0 145 TRP B N 17
ATOM 19156 C CA . TRP B 2 43 ? -4.037 1.116 5.369 1 0 145 TRP B CA 17
ATOM 19157 C C . TRP B 2 43 ? -4.767 1.233 4.028 1 0 145 TRP B C 17
ATOM 19158 O O . TRP B 2 43 ? -4.891 0.274 3.292 1 0 145 TRP B O 17
ATOM 19179 N N . PHE B 2 44 ? -5.267 2.396 3.713 1 0 146 PHE B N 17
ATOM 19180 C CA . PHE B 2 44 ? -6.009 2.566 2.43 1 0 146 PHE B CA 17
ATOM 19181 C C . PHE B 2 44 ? -5.269 3.544 1.516 1 0 146 PHE B C 17
ATOM 19182 O O . PHE B 2 44 ? -5.141 4.712 1.823 1 0 146 PHE B O 17
ATOM 19199 N N . CYS B 2 45 ? -4.793 3.087 0.386 1 0 147 CYS B N 17
ATOM 19200 C CA . CYS B 2 45 ? -4.094 4.022 -0.54 1 0 147 CYS B CA 17
ATOM 19201 C C . CYS B 2 45 ? -5.021 5.201 -0.836 1 0 147 CYS B C 17
ATOM 19202 O O . CYS B 2 45 ? -6.229 5.063 -0.832 1 0 147 CYS B O 17
ATOM 19209 N N . PRO B 2 46 ? -4.466 6.348 -1.106 1 0 148 PRO B N 17
ATOM 19210 C CA . PRO B 2 46 ? -5.256 7.559 -1.418 1 0 148 PRO B CA 17
ATOM 19211 C C . PRO B 2 46 ? -6.448 7.222 -2.313 1 0 148 PRO B C 17
ATOM 19212 O O . PRO B 2 46 ? -7.53 7.75 -2.154 1 0 148 PRO B O 17
ATOM 19223 N N . GLU B 2 47 ? -6.254 6.327 -3.246 1 0 149 GLU B N 17
ATOM 19224 C CA . GLU B 2 47 ? -7.363 5.966 -4.17 1 0 149 GLU B CA 17
ATOM 19225 C C . GLU B 2 47 ? -8.511 5.348 -3.366 1 0 149 GLU B C 17
ATOM 19226 O O . GLU B 2 47 ? -9.653 5.736 -3.51 1 0 149 GLU B O 17
ATOM 19238 N N . CYS B 2 48 ? -8.23 4.389 -2.52 1 0 150 CYS B N 17
ATOM 19239 C CA . CYS B 2 48 ? -9.336 3.775 -1.733 1 0 150 CYS B CA 17
ATOM 19240 C C . CYS B 2 48 ? -9.801 4.759 -0.653 1 0 150 CYS B C 17
ATOM 19241 O O . CYS B 2 48 ? -10.979 4.889 -0.386 1 0 150 CYS B O 17
ATOM 19248 N N . GLU B 2 49 ? -8.887 5.463 -0.037 1 0 151 GLU B N 17
ATOM 19249 C CA . GLU B 2 49 ? -9.277 6.446 1.017 1 0 151 GLU B CA 17
ATOM 19250 C C . GLU B 2 49 ? -10.104 7.582 0.398 1 0 151 GLU B C 17
ATOM 19251 O O . GLU B 2 49 ? -11.027 8.086 1.005 1 0 151 GLU B O 17
ATOM 19263 N N . LYS B 2 50 ? -9.778 7.997 -0.798 1 0 152 LYS B N 17
ATOM 19264 C CA . LYS B 2 50 ? -10.543 9.112 -1.435 1 0 152 LYS B CA 17
ATOM 19265 C C . LYS B 2 50 ? -12.017 8.725 -1.576 1 0 152 LYS B C 17
ATOM 19266 O O . LYS B 2 50 ? -12.903 9.502 -1.279 1 0 152 LYS B O 17
ATOM 19285 N N . ILE B 2 51 ? -12.288 7.535 -2.034 1 0 153 ILE B N 17
ATOM 19286 C CA . ILE B 2 51 ? -13.703 7.104 -2.197 1 0 153 ILE B CA 17
ATOM 19287 C C . ILE B 2 51 ? -14.289 6.716 -0.836 1 0 153 ILE B C 17
ATOM 19288 O O . ILE B 2 51 ? -15.489 6.711 -0.646 1 0 153 ILE B O 17
ATOM 19304 N N . THR B 2 52 ? -13.451 6.386 0.109 1 0 154 THR B N 17
ATOM 19305 C CA . THR B 2 52 ? -13.965 5.992 1.453 1 0 154 THR B CA 17
ATOM 19306 C C . THR B 2 52 ? -14.557 7.215 2.157 1 0 154 THR B C 17
ATOM 19307 O O . THR B 2 52 ? -15.583 7.133 2.802 1 0 154 THR B O 17
ATOM 19318 N N . VAL B 2 53 ? -13.921 8.349 2.042 1 0 155 VAL B N 17
ATOM 19319 C CA . VAL B 2 53 ? -14.451 9.572 2.708 1 0 155 VAL B CA 17
ATOM 19320 C C . VAL B 2 53 ? -15.626 10.126 1.899 1 0 155 VAL B C 17
ATOM 19321 O O . VAL B 2 53 ? -16.542 10.711 2.44 1 0 155 VAL B O 17
ATOM 19334 N N . ALA B 2 54 ? -15.605 9.949 0.607 1 0 156 ALA B N 17
ATOM 19335 C CA . ALA B 2 54 ? -16.722 10.468 -0.234 1 0 156 ALA B CA 17
ATOM 19336 C C . ALA B 2 54 ? -18.009 9.716 0.106 1 0 156 ALA B C 17
ATOM 19337 O O . ALA B 2 54 ? -19.1 10.221 -0.069 1 0 156 ALA B O 17
ATOM 19344 N N . GLU B 2 55 ? -17.892 8.508 0.59 1 0 157 GLU B N 17
ATOM 19345 C CA . GLU B 2 55 ? -19.111 7.724 0.937 1 0 157 GLU B CA 17
ATOM 19346 C C . GLU B 2 55 ? -20.015 7.613 -0.292 1 0 157 GLU B C 17
ATOM 19347 O O . GLU B 2 55 ? -19.605 7.146 -1.336 1 0 157 GLU B O 17
ATOM 19359 N N . CYS B 2 56 ? -21.243 8.04 -0.177 1 0 158 CYS B N 17
ATOM 19360 C CA . CYS B 2 56 ? -22.17 7.963 -1.34 1 0 158 CYS B CA 17
ATOM 19361 C C . CYS B 2 56 ? -22.083 6.571 -1.968 1 0 158 CYS B C 17
ATOM 19362 O O . CYS B 2 56 ? -21.867 5.586 -1.291 1 0 158 CYS B O 17
ATOM 19370 N N . ILE B 2 57 ? -22.253 6.481 -3.259 1 0 159 ILE B N 17
ATOM 19371 C CA . ILE B 2 57 ? -22.179 5.152 -3.93 1 0 159 ILE B CA 17
ATOM 19372 C C . ILE B 2 57 ? -23.059 4.152 -3.176 1 0 159 ILE B C 17
ATOM 19373 O O . ILE B 2 57 ? -22.642 3.55 -2.207 1 0 159 ILE B O 17
ATOM 19389 N N . GLU B 2 58 ? -24.275 3.97 -3.614 1 0 160 GLU B N 17
ATOM 19390 C CA . GLU B 2 58 ? -25.179 3.009 -2.923 1 0 160 GLU B CA 17
ATOM 19391 C C . GLU B 2 58 ? -25.052 1.629 -3.573 1 0 160 GLU B C 17
ATOM 19392 O O . GLU B 2 58 ? -24.97 1.506 -4.778 1 0 160 GLU B O 17
ATOM 19404 N N . THR B 2 59 ? -25.034 0.591 -2.782 1 0 161 THR B N 17
ATOM 19405 C CA . THR B 2 59 ? -24.913 -0.779 -3.356 1 0 161 THR B CA 17
ATOM 19406 C C . THR B 2 59 ? -26.289 -1.264 -3.815 1 0 161 THR B C 17
ATOM 19407 O O . THR B 2 59 ? -27.309 -0.746 -3.405 1 0 161 THR B O 17
ATOM 19418 N N . GLN B 2 60 ? -26.327 -2.257 -4.661 1 0 162 GLN B N 17
ATOM 19419 C CA . GLN B 2 60 ? -27.638 -2.774 -5.145 1 0 162 GLN B CA 17
ATOM 19420 C C . GLN B 2 60 ? -28.09 -3.932 -4.253 1 0 162 GLN B C 17
ATOM 19421 O O . GLN B 2 60 ? -27.357 -4.873 -4.023 1 0 162 GLN B O 17
ATOM 19435 N N . SER B 2 61 ? -29.293 -3.87 -3.748 1 0 163 SER B N 17
ATOM 19436 C CA . SER B 2 61 ? -29.789 -4.968 -2.872 1 0 163 SER B CA 17
ATOM 19437 C C . SER B 2 61 ? -29.549 -6.315 -3.556 1 0 163 SER B C 17
ATOM 19438 O O . SER B 2 61 ? -29.801 -6.406 -4.746 1 0 163 SER B O 17
ATOM 19449 N N . SER A 1 1 ? 18.799 -10.639 2.163 1 0 31 SER A N 18
ATOM 19450 C CA . SER A 1 1 ? 17.565 -10.137 2.831 1 0 31 SER A CA 18
ATOM 19451 C C . SER A 1 1 ? 16.993 -8.965 2.032 1 0 31 SER A C 18
ATOM 19452 O O . SER A 1 1 ? 15.913 -9.045 1.481 1 0 31 SER A O 18
ATOM 19462 N N . THR A 1 2 ? 17.708 -7.877 1.963 1 0 32 THR A N 18
ATOM 19463 C CA . THR A 1 2 ? 17.205 -6.701 1.198 1 0 32 THR A CA 18
ATOM 19464 C C . THR A 1 2 ? 15.75 -6.427 1.585 1 0 32 THR A C 18
ATOM 19465 O O . THR A 1 2 ? 14.833 -6.991 1.023 1 0 32 THR A O 18
ATOM 19476 N N . GLY A 1 3 ? 15.532 -5.564 2.539 1 0 33 GLY A N 18
ATOM 19477 C CA . GLY A 1 3 ? 14.135 -5.256 2.959 1 0 33 GLY A CA 18
ATOM 19478 C C . GLY A 1 3 ? 13.364 -4.664 1.779 1 0 33 GLY A C 18
ATOM 19479 O O . GLY A 1 3 ? 13.649 -3.576 1.321 1 0 33 GLY A O 18
ATOM 19483 N N . ARG A 1 4 ? 12.387 -5.373 1.283 1 0 34 ARG A N 18
ATOM 19484 C CA . ARG A 1 4 ? 11.596 -4.85 0.133 1 0 34 ARG A CA 18
ATOM 19485 C C . ARG A 1 4 ? 10.928 -3.533 0.531 1 0 34 ARG A C 18
ATOM 19486 O O . ARG A 1 4 ? 10.747 -2.647 -0.281 1 0 34 ARG A O 18
ATOM 19507 N N . VAL A 1 5 ? 10.558 -3.397 1.776 1 0 35 VAL A N 18
ATOM 19508 C CA . VAL A 1 5 ? 9.901 -2.136 2.223 1 0 35 VAL A CA 18
ATOM 19509 C C . VAL A 1 5 ? 10.706 -1.521 3.369 1 0 35 VAL A C 18
ATOM 19510 O O . VAL A 1 5 ? 11.511 -2.177 3.998 1 0 35 VAL A O 18
ATOM 19523 N N . LYS A 1 6 ? 10.492 -0.263 3.648 1 0 36 LYS A N 18
ATOM 19524 C CA . LYS A 1 6 ? 11.241 0.393 4.756 1 0 36 LYS A CA 18
ATOM 19525 C C . LYS A 1 6 ? 10.553 0.087 6.089 1 0 36 LYS A C 18
ATOM 19526 O O . LYS A 1 6 ? 9.341 0.091 6.187 1 0 36 LYS A O 18
ATOM 19545 N N . LYS A 1 7 ? 11.315 -0.178 7.114 1 0 37 LYS A N 18
ATOM 19546 C CA . LYS A 1 7 ? 10.703 -0.481 8.437 1 0 37 LYS A CA 18
ATOM 19547 C C . LYS A 1 7 ? 11.591 0.078 9.552 1 0 37 LYS A C 18
ATOM 19548 O O . LYS A 1 7 ? 12.069 -0.648 10.399 1 0 37 LYS A O 18
ATOM 19567 N N . PRO A 1 8 ? 11.805 1.366 9.548 1 0 38 PRO A N 18
ATOM 19568 C CA . PRO A 1 8 ? 12.65 2.044 10.573 1 0 38 PRO A CA 18
ATOM 19569 C C . PRO A 1 8 ? 11.982 2.058 11.951 1 0 38 PRO A C 18
ATOM 19570 O O . PRO A 1 8 ? 10.772 2.114 12.062 1 0 38 PRO A O 18
ATOM 19581 N N . HIS A 1 9 ? 12.755 2.012 12.999 1 0 39 HIS A N 18
ATOM 19582 C CA . HIS A 1 9 ? 12.158 2.027 14.363 1 0 39 HIS A CA 18
ATOM 19583 C C . HIS A 1 9 ? 11.304 3.285 14.526 1 0 39 HIS A C 18
ATOM 19584 O O . HIS A 1 9 ? 11.812 4.387 14.589 1 0 39 HIS A O 18
ATOM 19599 N N . ARG A 1 10 ? 10.011 3.131 14.594 1 0 40 ARG A N 18
ATOM 19600 C CA . ARG A 1 10 ? 9.128 4.321 14.751 1 0 40 ARG A CA 18
ATOM 19601 C C . ARG A 1 10 ? 9.553 5.11 15.99 1 0 40 ARG A C 18
ATOM 19602 O O . ARG A 1 10 ? 9.506 6.326 16.01 1 0 40 ARG A O 18
ATOM 19623 N N . TYR A 1 11 ? 9.966 4.43 17.025 1 0 41 TYR A N 18
ATOM 19624 C CA . TYR A 1 11 ? 10.393 5.144 18.262 1 0 41 TYR A CA 18
ATOM 19625 C C . TYR A 1 11 ? 11.262 4.214 19.113 1 0 41 TYR A C 18
ATOM 19626 O O . TYR A 1 11 ? 11.434 3.072 18.718 1 0 41 TYR A O 18
ATOM 19645 N N . GLN B 2 1 ? 10.854 -17.748 4.774 1 0 103 GLN B N 18
ATOM 19646 C CA . GLN B 2 1 ? 10.035 -17.065 3.732 1 0 103 GLN B CA 18
ATOM 19647 C C . GLN B 2 1 ? 8.992 -16.171 4.408 1 0 103 GLN B C 18
ATOM 19648 O O . GLN B 2 1 ? 8.155 -16.636 5.157 1 0 103 GLN B O 18
ATOM 19664 N N . ASP B 2 2 ? 9.036 -14.894 4.149 1 0 104 ASP B N 18
ATOM 19665 C CA . ASP B 2 2 ? 8.047 -13.973 4.775 1 0 104 ASP B CA 18
ATOM 19666 C C . ASP B 2 2 ? 6.776 -13.933 3.925 1 0 104 ASP B C 18
ATOM 19667 O O . ASP B 2 2 ? 5.883 -13.146 4.163 1 0 104 ASP B O 18
ATOM 19676 N N . GLY B 2 3 ? 6.689 -14.776 2.932 1 0 105 GLY B N 18
ATOM 19677 C CA . GLY B 2 3 ? 5.475 -14.785 2.067 1 0 105 GLY B CA 18
ATOM 19678 C C . GLY B 2 3 ? 5.647 -13.77 0.936 1 0 105 GLY B C 18
ATOM 19679 O O . GLY B 2 3 ? 4.725 -13.489 0.197 1 0 105 GLY B O 18
ATOM 19683 N N . ARG B 2 4 ? 6.822 -13.219 0.794 1 0 106 ARG B N 18
ATOM 19684 C CA . ARG B 2 4 ? 7.049 -12.221 -0.287 1 0 106 ARG B CA 18
ATOM 19685 C C . ARG B 2 4 ? 5.741 -11.487 -0.589 1 0 106 ARG B C 18
ATOM 19686 O O . ARG B 2 4 ? 5.01 -11.849 -1.49 1 0 106 ARG B O 18
ATOM 19707 N N . ASN B 2 5 ? 5.439 -10.461 0.158 1 0 107 ASN B N 18
ATOM 19708 C CA . ASN B 2 5 ? 4.177 -9.706 -0.086 1 0 107 ASN B CA 18
ATOM 19709 C C . ASN B 2 5 ? 4.403 -8.686 -1.203 1 0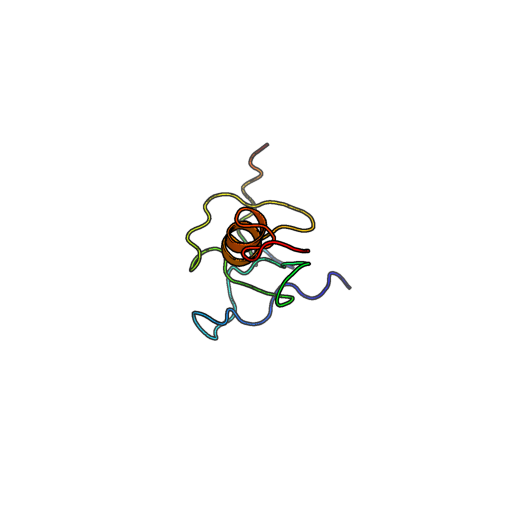 107 ASN B C 18
ATOM 19710 O O . ASN B 2 5 ? 3.539 -7.889 -1.512 1 0 107 ASN B O 18
ATOM 19721 N N . ASP B 2 6 ? 5.556 -8.704 -1.813 1 0 108 ASP B N 18
ATOM 19722 C CA . ASP B 2 6 ? 5.84 -7.726 -2.902 1 0 108 ASP B CA 18
ATOM 19723 C C . ASP B 2 6 ? 5.351 -8.293 -4.237 1 0 108 ASP B C 18
ATOM 19724 O O . ASP B 2 6 ? 5.27 -9.492 -4.418 1 0 108 ASP B O 18
ATOM 19733 N N . PHE B 2 7 ? 5.032 -7.443 -5.175 1 0 109 PHE B N 18
ATOM 19734 C CA . PHE B 2 7 ? 4.563 -7.939 -6.501 1 0 109 PHE B CA 18
ATOM 19735 C C . PHE B 2 7 ? 4.768 -6.85 -7.564 1 0 109 PHE B C 18
ATOM 19736 O O . PHE B 2 7 ? 5.731 -6.874 -8.303 1 0 109 PHE B O 18
ATOM 19753 N N . TYR B 2 8 ? 3.864 -5.903 -7.654 1 0 110 TYR B N 18
ATOM 19754 C CA . TYR B 2 8 ? 4.01 -4.813 -8.674 1 0 110 TYR B CA 18
ATOM 19755 C C . TYR B 2 8 ? 3.187 -3.571 -8.277 1 0 110 TYR B C 18
ATOM 19756 O O . TYR B 2 8 ? 2.057 -3.677 -7.842 1 0 110 TYR B O 18
ATOM 19774 N N . CYS B 2 9 ? 3.741 -2.392 -8.454 1 0 111 CYS B N 18
ATOM 19775 C CA . CYS B 2 9 ? 2.984 -1.144 -8.121 1 0 111 CYS B CA 18
ATOM 19776 C C . CYS B 2 9 ? 2.304 -0.689 -9.417 1 0 111 CYS B C 18
ATOM 19777 O O . CYS B 2 9 ? 2.957 -0.496 -10.424 1 0 111 CYS B O 18
ATOM 19784 N N . TRP B 2 10 ? 1.01 -0.532 -9.406 1 0 112 TRP B N 18
ATOM 19785 C CA . TRP B 2 10 ? 0.288 -0.104 -10.64 1 0 112 TRP B CA 18
ATOM 19786 C C . TRP B 2 10 ? 0.774 1.271 -11.118 1 0 112 TRP B C 18
ATOM 19787 O O . TRP B 2 10 ? 0.738 1.566 -12.294 1 0 112 TRP B O 18
ATOM 19808 N N . VAL B 2 11 ? 1.208 2.129 -10.231 1 0 113 VAL B N 18
ATOM 19809 C CA . VAL B 2 11 ? 1.663 3.48 -10.69 1 0 113 VAL B CA 18
ATOM 19810 C C . VAL B 2 11 ? 2.897 3.35 -11.594 1 0 113 VAL B C 18
ATOM 19811 O O . VAL B 2 11 ? 3.022 4.049 -12.58 1 0 113 VAL B O 18
ATOM 19824 N N . CYS B 2 12 ? 3.807 2.47 -11.271 1 0 114 CYS B N 18
ATOM 19825 C CA . CYS B 2 12 ? 5.023 2.309 -12.125 1 0 114 CYS B CA 18
ATOM 19826 C C . CYS B 2 12 ? 4.941 0.996 -12.894 1 0 114 CYS B C 18
ATOM 19827 O O . CYS B 2 12 ? 5.661 0.783 -13.85 1 0 114 CYS B O 18
ATOM 19834 N N . HIS B 2 13 ? 4.094 0.102 -12.478 1 0 115 HIS B N 18
ATOM 19835 C CA . HIS B 2 13 ? 4.017 -1.204 -13.18 1 0 115 HIS B CA 18
ATOM 19836 C C . HIS B 2 13 ? 5.308 -1.971 -12.89 1 0 115 HIS B C 18
ATOM 19837 O O . HIS B 2 13 ? 5.663 -2.905 -13.58 1 0 115 HIS B O 18
ATOM 19852 N N . ARG B 2 14 ? 6.015 -1.567 -11.865 1 0 116 ARG B N 18
ATOM 19853 C CA . ARG B 2 14 ? 7.29 -2.252 -11.51 1 0 116 ARG B CA 18
ATOM 19854 C C . ARG B 2 14 ? 7.229 -2.721 -10.055 1 0 116 ARG B C 18
ATOM 19855 O O . ARG B 2 14 ? 6.338 -2.36 -9.312 1 0 116 ARG B O 18
ATOM 19876 N N . GLU B 2 15 ? 8.173 -3.52 -9.637 1 0 117 GLU B N 18
ATOM 19877 C CA . GLU B 2 15 ? 8.163 -4.015 -8.231 1 0 117 GLU B CA 18
ATOM 19878 C C . GLU B 2 15 ? 9.267 -3.309 -7.437 1 0 117 GLU B C 18
ATOM 19879 O O . GLU B 2 15 ? 10.326 -3.012 -7.956 1 0 117 GLU B O 18
ATOM 19891 N N . GLY B 2 16 ? 9.028 -3.04 -6.182 1 0 118 GLY B N 18
ATOM 19892 C CA . GLY B 2 16 ? 10.065 -2.364 -5.354 1 0 118 GLY B CA 18
ATOM 19893 C C . GLY B 2 16 ? 9.397 -1.401 -4.37 1 0 118 GLY B C 18
ATOM 19894 O O . GLY B 2 16 ? 8.603 -0.562 -4.748 1 0 118 GLY B O 18
ATOM 19898 N N . GLN B 2 17 ? 9.713 -1.513 -3.108 1 0 119 GLN B N 18
ATOM 19899 C CA . GLN B 2 17 ? 9.108 -0.597 -2.101 1 0 119 GLN B CA 18
ATOM 19900 C C . GLN B 2 17 ? 7.586 -0.601 -2.255 1 0 119 GLN B C 18
ATOM 19901 O O . GLN B 2 17 ? 7.01 0.284 -2.858 1 0 119 GLN B O 18
ATOM 19915 N N . VAL B 2 18 ? 6.926 -1.591 -1.717 1 0 120 VAL B N 18
ATOM 19916 C CA . VAL B 2 18 ? 5.44 -1.641 -1.823 1 0 120 VAL B CA 18
ATOM 19917 C C . VAL B 2 18 ? 4.84 -2.06 -0.48 1 0 120 VAL B C 18
ATOM 19918 O O . VAL B 2 18 ? 5.396 -2.872 0.233 1 0 120 VAL B O 18
ATOM 19931 N N . LEU B 2 19 ? 3.704 -1.518 -0.132 1 0 121 LEU B N 18
ATOM 19932 C CA . LEU B 2 19 ? 3.077 -1.871 1.172 1 0 121 LEU B CA 18
ATOM 19933 C C . LEU B 2 19 ? 1.869 -2.78 0.922 1 0 121 LEU B C 18
ATOM 19934 O O . LEU B 2 19 ? 1.263 -2.743 -0.13 1 0 121 LEU B O 18
ATOM 19950 N N . CYS B 2 20 ? 1.521 -3.603 1.875 1 0 122 CYS B N 18
ATOM 19951 C CA . CYS B 2 20 ? 0.36 -4.52 1.68 1 0 122 CYS B CA 18
ATOM 19952 C C . CYS B 2 20 ? -0.944 -3.834 2.106 1 0 122 CYS B C 18
ATOM 19953 O O . CYS B 2 20 ? -1.075 -3.376 3.223 1 0 122 CYS B O 18
ATOM 19961 N N . CYS B 2 21 ? -1.921 -3.781 1.236 1 0 123 CYS B N 18
ATOM 19962 C CA . CYS B 2 21 ? -3.22 -3.149 1.615 1 0 123 CYS B CA 18
ATOM 19963 C C . CYS B 2 21 ? -4.193 -4.276 2.045 1 0 123 CYS B C 18
ATOM 19964 O O . CYS B 2 21 ? -4.281 -5.295 1.392 1 0 123 CYS B O 18
ATOM 19971 N N . GLU B 2 22 ? -4.913 -4.107 3.119 1 0 124 GLU B N 18
ATOM 19972 C CA . GLU B 2 22 ? -5.85 -5.183 3.549 1 0 124 GLU B CA 18
ATOM 19973 C C . GLU B 2 22 ? -7.255 -4.897 3.015 1 0 124 GLU B C 18
ATOM 19974 O O . GLU B 2 22 ? -8.234 -5.404 3.52 1 0 124 GLU B O 18
ATOM 19986 N N . LEU B 2 23 ? -7.362 -4.087 1.999 1 0 125 LEU B N 18
ATOM 19987 C CA . LEU B 2 23 ? -8.706 -3.766 1.446 1 0 125 LEU B CA 18
ATOM 19988 C C . LEU B 2 23 ? -8.589 -3.487 -0.053 1 0 125 LEU B C 18
ATOM 19989 O O . LEU B 2 23 ? -9.484 -2.932 -0.663 1 0 125 LEU B O 18
ATOM 20005 N N . CYS B 2 24 ? -7.489 -3.862 -0.65 1 0 126 CYS B N 18
ATOM 20006 C CA . CYS B 2 24 ? -7.3 -3.597 -2.101 1 0 126 CYS B CA 18
ATOM 20007 C C . CYS B 2 24 ? -6.109 -4.411 -2.617 1 0 126 CYS B C 18
ATOM 20008 O O . CYS B 2 24 ? -5.451 -5.11 -1.875 1 0 126 CYS B O 18
ATOM 20015 N N . PRO B 2 25 ? -5.833 -4.305 -3.884 1 0 127 PRO B N 18
ATOM 20016 C CA . PRO B 2 25 ? -4.712 -5.015 -4.539 1 0 127 PRO B CA 18
ATOM 20017 C C . PRO B 2 25 ? -3.701 -5.54 -3.516 1 0 127 PRO B C 18
ATOM 20018 O O . PRO B 2 25 ? -3.268 -4.827 -2.633 1 0 127 PRO B O 18
ATOM 20029 N N . ARG B 2 26 ? -3.351 -6.79 -3.616 1 0 128 ARG B N 18
ATOM 20030 C CA . ARG B 2 26 ? -2.43 -7.408 -2.622 1 0 128 ARG B CA 18
ATOM 20031 C C . ARG B 2 26 ? -1.324 -6.432 -2.186 1 0 128 ARG B C 18
ATOM 20032 O O . ARG B 2 26 ? -0.983 -6.363 -1.022 1 0 128 ARG B O 18
ATOM 20053 N N . VAL B 2 27 ? -0.738 -5.696 -3.093 1 0 129 VAL B N 18
ATOM 20054 C CA . VAL B 2 27 ? 0.368 -4.782 -2.686 1 0 129 VAL B CA 18
ATOM 20055 C C . VAL B 2 27 ? 0.304 -3.474 -3.478 1 0 129 VAL B C 18
ATOM 20056 O O . VAL B 2 27 ? -0.235 -3.418 -4.566 1 0 129 VAL B O 18
ATOM 20069 N N . TYR B 2 28 ? 0.855 -2.418 -2.935 1 0 130 TYR B N 18
ATOM 20070 C CA . TYR B 2 28 ? 0.855 -1.127 -3.675 1 0 130 TYR B CA 18
ATOM 20071 C C . TYR B 2 28 ? 2.073 -0.288 -3.268 1 0 130 TYR B C 18
ATOM 20072 O O . TYR B 2 28 ? 2.74 -0.548 -2.285 1 0 130 TYR B O 18
ATOM 20090 N N . HIS B 2 29 ? 2.373 0.706 -4.055 1 0 131 HIS B N 18
ATOM 20091 C CA . HIS B 2 29 ? 3.571 1.563 -3.824 1 0 131 HIS B CA 18
ATOM 20092 C C . HIS B 2 29 ? 3.392 2.538 -2.655 1 0 131 HIS B C 18
ATOM 20093 O O . HIS B 2 29 ? 2.332 3.092 -2.439 1 0 131 HIS B O 18
ATOM 20107 N N . ALA B 2 30 ? 4.462 2.799 -1.949 1 0 132 ALA B N 18
ATOM 20108 C CA . ALA B 2 30 ? 4.435 3.82 -0.864 1 0 132 ALA B CA 18
ATOM 20109 C C . ALA B 2 30 ? 5.258 5.004 -1.366 1 0 132 ALA B C 18
ATOM 20110 O O . ALA B 2 30 ? 5.075 6.137 -0.961 1 0 132 ALA B O 18
ATOM 20117 N N . LYS B 2 31 ? 6.152 4.731 -2.284 1 0 133 LYS B N 18
ATOM 20118 C CA . LYS B 2 31 ? 7.02 5.795 -2.855 1 0 133 LYS B CA 18
ATOM 20119 C C . LYS B 2 31 ? 6.143 6.683 -3.728 1 0 133 LYS B C 18
ATOM 20120 O O . LYS B 2 31 ? 6.108 7.888 -3.582 1 0 133 LYS B O 18
ATOM 20139 N N . CYS B 2 32 ? 5.412 6.078 -4.622 1 0 134 CYS B N 18
ATOM 20140 C CA . CYS B 2 32 ? 4.515 6.858 -5.513 1 0 134 CYS B CA 18
ATOM 20141 C C . CYS B 2 32 ? 3.611 7.73 -4.648 1 0 134 CYS B C 18
ATOM 20142 O O . CYS B 2 32 ? 3.265 8.839 -5.01 1 0 134 CYS B O 18
ATOM 20149 N N . LEU B 2 33 ? 3.25 7.243 -3.494 1 0 135 LEU B N 18
ATOM 20150 C CA . LEU B 2 33 ? 2.406 8.042 -2.571 1 0 135 LEU B CA 18
ATOM 20151 C C . LEU B 2 33 ? 3.313 9.031 -1.836 1 0 135 LEU B C 18
ATOM 20152 O O . LEU B 2 33 ? 2.858 9.922 -1.148 1 0 135 LEU B O 18
ATOM 20168 N N . ARG B 2 34 ? 4.601 8.871 -1.99 1 0 136 ARG B N 18
ATOM 20169 C CA . ARG B 2 34 ? 5.56 9.796 -1.323 1 0 136 ARG B CA 18
ATOM 20170 C C . ARG B 2 34 ? 5.364 9.735 0.193 1 0 136 ARG B C 18
ATOM 20171 O O . ARG B 2 34 ? 5.338 10.746 0.868 1 0 136 ARG B O 18
ATOM 20192 N N . LEU B 2 35 ? 5.232 8.555 0.734 1 0 137 LEU B N 18
ATOM 20193 C CA . LEU B 2 35 ? 5.053 8.428 2.207 1 0 137 LEU B CA 18
ATOM 20194 C C . LEU B 2 35 ? 6.42 8.239 2.868 1 0 137 LEU B C 18
ATOM 20195 O O . LEU B 2 35 ? 7.235 7.459 2.418 1 0 137 LEU B O 18
ATOM 20211 N N . THR B 2 36 ? 6.676 8.948 3.932 1 0 138 THR B N 18
ATOM 20212 C CA . THR B 2 36 ? 7.993 8.815 4.616 1 0 138 THR B CA 18
ATOM 20213 C C . THR B 2 36 ? 7.792 8.182 5.992 1 0 138 THR B C 18
ATOM 20214 O O . THR B 2 36 ? 8.728 8.005 6.749 1 0 138 THR B O 18
ATOM 20225 N N . SER B 2 37 ? 6.579 7.835 6.324 1 0 139 SER B N 18
ATOM 20226 C CA . SER B 2 37 ? 6.315 7.216 7.652 1 0 139 SER B CA 18
ATOM 20227 C C . SER B 2 37 ? 5.784 5.796 7.452 1 0 139 SER B C 18
ATOM 20228 O O . SER B 2 37 ? 5.052 5.522 6.522 1 0 139 SER B O 18
ATOM 20236 N N . GLU B 2 38 ? 6.149 4.89 8.315 1 0 140 GLU B N 18
ATOM 20237 C CA . GLU B 2 38 ? 5.663 3.49 8.172 1 0 140 GLU B CA 18
ATOM 20238 C C . GLU B 2 38 ? 4.817 3.114 9.39 1 0 140 GLU B C 18
ATOM 20239 O O . GLU B 2 38 ? 5.322 2.627 10.381 1 0 140 GLU B O 18
ATOM 20251 N N . PRO B 2 39 ? 3.536 3.337 9.309 1 0 141 PRO B N 18
ATOM 20252 C CA . PRO B 2 39 ? 2.592 3.029 10.42 1 0 141 PRO B CA 18
ATOM 20253 C C . PRO B 2 39 ? 2.262 1.534 10.494 1 0 141 PRO B C 18
ATOM 20254 O O . PRO B 2 39 ? 2.275 0.836 9.499 1 0 141 PRO B O 18
ATOM 20265 N N . GLU B 2 40 ? 1.969 1.038 11.662 1 0 142 GLU B N 18
ATOM 20266 C CA . GLU B 2 40 ? 1.641 -0.41 11.792 1 0 142 GLU B CA 18
ATOM 20267 C C . GLU B 2 40 ? 0.125 -0.602 11.717 1 0 142 GLU B C 18
ATOM 20268 O O . GLU B 2 40 ? -0.639 0.248 12.133 1 0 142 GLU B O 18
ATOM 20280 N N . GLY B 2 41 ? -0.317 -1.711 11.192 1 0 143 GLY B N 18
ATOM 20281 C CA . GLY B 2 41 ? -1.784 -1.956 11.088 1 0 143 GLY B CA 18
ATOM 20282 C C . GLY B 2 41 ? -2.189 -2.008 9.615 1 0 143 GLY B C 18
ATOM 20283 O O . GLY B 2 41 ? -1.366 -1.895 8.729 1 0 143 GLY B O 18
ATOM 20287 N N . ASP B 2 42 ? -3.454 -2.181 9.344 1 0 144 ASP B N 18
ATOM 20288 C CA . ASP B 2 42 ? -3.915 -2.244 7.928 1 0 144 ASP B CA 18
ATOM 20289 C C . ASP B 2 42 ? -3.613 -0.919 7.222 1 0 144 ASP B C 18
ATOM 20290 O O . ASP B 2 42 ? -3.939 0.145 7.711 1 0 144 ASP B O 18
ATOM 20299 N N . TRP B 2 43 ? -2.999 -0.977 6.071 1 0 145 TRP B N 18
ATOM 20300 C CA . TRP B 2 43 ? -2.676 0.275 5.333 1 0 145 TRP B CA 18
ATOM 20301 C C . TRP B 2 43 ? -3.772 0.534 4.294 1 0 145 TRP B C 18
ATOM 20302 O O . TRP B 2 43 ? -4.095 -0.321 3.494 1 0 145 TRP B O 18
ATOM 20323 N N . PHE B 2 44 ? -4.355 1.7 4.311 1 0 146 PHE B N 18
ATOM 20324 C CA . PHE B 2 44 ? -5.439 2.006 3.331 1 0 146 PHE B CA 18
ATOM 20325 C C . PHE B 2 44 ? -4.951 3.034 2.308 1 0 146 PHE B C 18
ATOM 20326 O O . PHE B 2 44 ? -4.909 4.217 2.582 1 0 146 PHE B O 18
ATOM 20343 N N . CYS B 2 45 ? -4.597 2.605 1.124 1 0 147 CYS B N 18
ATOM 20344 C CA . CYS B 2 45 ? -4.134 3.583 0.102 1 0 147 CYS B CA 18
ATOM 20345 C C . CYS B 2 45 ? -5.271 4.561 -0.189 1 0 147 CYS B C 18
ATOM 20346 O O . CYS B 2 45 ? -6.432 4.202 -0.145 1 0 147 CYS B O 18
ATOM 20353 N N . PRO B 2 46 ? -4.946 5.784 -0.497 1 0 148 PRO B N 18
ATOM 20354 C CA . PRO B 2 46 ? -5.957 6.828 -0.785 1 0 148 PRO B CA 18
ATOM 20355 C C . PRO B 2 46 ? -7.146 6.243 -1.546 1 0 148 PRO B C 18
ATOM 20356 O O . PRO B 2 46 ? -8.267 6.69 -1.413 1 0 148 PRO B O 18
ATOM 20367 N N . GLU B 2 47 ? -6.906 5.228 -2.336 1 0 149 GLU B N 18
ATOM 20368 C CA . GLU B 2 47 ? -8.013 4.618 -3.119 1 0 149 GLU B CA 18
ATOM 20369 C C . GLU B 2 47 ? -9.043 4.02 -2.157 1 0 149 GLU B C 18
ATOM 20370 O O . GLU B 2 47 ? -10.227 4.257 -2.286 1 0 149 GLU B O 18
ATOM 20382 N N . CYS B 2 48 ? -8.616 3.247 -1.192 1 0 150 CYS B N 18
ATOM 20383 C CA . CYS B 2 48 ? -9.605 2.657 -0.246 1 0 150 CYS B CA 18
ATOM 20384 C C . CYS B 2 48 ? -10.12 3.75 0.699 1 0 150 CYS B C 18
ATOM 20385 O O . CYS B 2 48 ? -11.296 3.822 0.995 1 0 150 CYS B O 18
ATOM 20392 N N . GLU B 2 49 ? -9.251 4.607 1.166 1 0 151 GLU B N 18
ATOM 20393 C CA . GLU B 2 49 ? -9.692 5.697 2.087 1 0 151 GLU B CA 18
ATOM 20394 C C . GLU B 2 49 ? -10.676 6.63 1.369 1 0 151 GLU B C 18
ATOM 20395 O O . GLU B 2 49 ? -11.62 7.118 1.957 1 0 151 GLU B O 18
ATOM 20407 N N . LYS B 2 50 ? -10.46 6.893 0.106 1 0 152 LYS B N 18
ATOM 20408 C CA . LYS B 2 50 ? -11.38 7.814 -0.632 1 0 152 LYS B CA 18
ATOM 20409 C C . LYS B 2 50 ? -12.805 7.258 -0.615 1 0 152 LYS B C 18
ATOM 20410 O O . LYS B 2 50 ? -13.753 7.966 -0.335 1 0 152 LYS B O 18
ATOM 20429 N N . ILE B 2 51 ? -12.967 6.001 -0.917 1 0 153 ILE B N 18
ATOM 20430 C CA . ILE B 2 51 ? -14.332 5.406 -0.924 1 0 153 ILE B CA 18
ATOM 20431 C C . ILE B 2 51 ? -14.809 5.186 0.515 1 0 153 ILE B C 18
ATOM 20432 O O . ILE B 2 51 ? -15.994 5.154 0.787 1 0 153 ILE B O 18
ATOM 20448 N N . THR B 2 52 ? -13.899 5.029 1.437 1 0 154 THR B N 18
ATOM 20449 C CA . THR B 2 52 ? -14.307 4.811 2.855 1 0 154 THR B CA 18
ATOM 20450 C C . THR B 2 52 ? -14.925 6.092 3.419 1 0 154 THR B C 18
ATOM 20451 O O . THR B 2 52 ? -15.899 6.053 4.143 1 0 154 THR B O 18
ATOM 20462 N N . VAL B 2 53 ? -14.367 7.226 3.096 1 0 155 VAL B N 18
ATOM 20463 C CA . VAL B 2 53 ? -14.929 8.506 3.614 1 0 155 VAL B CA 18
ATOM 20464 C C . VAL B 2 53 ? -16.311 8.745 3.003 1 0 155 VAL B C 18
ATOM 20465 O O . VAL B 2 53 ? -17.225 9.19 3.666 1 0 155 VAL B O 18
ATOM 20478 N N . ALA B 2 54 ? -16.472 8.451 1.742 1 0 156 ALA B N 18
ATOM 20479 C CA . ALA B 2 54 ? -17.796 8.66 1.092 1 0 156 ALA B CA 18
ATOM 20480 C C . ALA B 2 54 ? -18.621 7.374 1.186 1 0 156 ALA B C 18
ATOM 20481 O O . ALA B 2 54 ? -19.667 7.252 0.582 1 0 156 ALA B O 18
ATOM 20488 N N . GLU B 2 55 ? -18.158 6.417 1.942 1 0 157 GLU B N 18
ATOM 20489 C CA . GLU B 2 55 ? -18.916 5.14 2.073 1 0 157 GLU B CA 18
ATOM 20490 C C . GLU B 2 55 ? -19.278 4.615 0.683 1 0 157 GLU B C 18
ATOM 20491 O O . GLU B 2 55 ? -18.836 5.136 -0.322 1 0 157 GLU B O 18
ATOM 20503 N N . CYS B 2 56 ? -20.078 3.586 0.616 1 0 158 CYS B N 18
ATOM 20504 C CA . CYS B 2 56 ? -20.466 3.028 -0.71 1 0 158 CYS B CA 18
ATOM 20505 C C . CYS B 2 56 ? -21.619 3.848 -1.292 1 0 158 CYS B C 18
ATOM 20506 O O . CYS B 2 56 ? -22.628 4.061 -0.649 1 0 158 CYS B O 18
ATOM 20514 N N . ILE B 2 57 ? -21.477 4.311 -2.503 1 0 159 ILE B N 18
ATOM 20515 C CA . ILE B 2 57 ? -22.566 5.117 -3.124 1 0 159 ILE B CA 18
ATOM 20516 C C . ILE B 2 57 ? -23.347 4.244 -4.11 1 0 159 ILE B C 18
ATOM 20517 O O . ILE B 2 57 ? -22.778 3.492 -4.874 1 0 159 ILE B O 18
ATOM 20533 N N . GLU B 2 58 ? -24.649 4.341 -4.099 1 0 160 GLU B N 18
ATOM 20534 C CA . GLU B 2 58 ? -25.464 3.517 -5.036 1 0 160 GLU B CA 18
ATOM 20535 C C . GLU B 2 58 ? -26.56 4.385 -5.657 1 0 160 GLU B C 18
ATOM 20536 O O . GLU B 2 58 ? -27.134 5.237 -5.007 1 0 160 GLU B O 18
ATOM 20548 N N . THR B 2 59 ? -26.856 4.175 -6.91 1 0 161 THR B N 18
ATOM 20549 C CA . THR B 2 59 ? -27.915 4.989 -7.571 1 0 161 THR B CA 18
ATOM 20550 C C . THR B 2 59 ? -28.711 4.105 -8.533 1 0 161 THR B C 18
ATOM 20551 O O . THR B 2 59 ? -28.255 3.06 -8.953 1 0 161 THR B O 18
ATOM 20562 N N . GLN B 2 60 ? -29.899 4.513 -8.886 1 0 162 GLN B N 18
ATOM 20563 C CA . GLN B 2 60 ? -30.722 3.697 -9.82 1 0 162 GLN B CA 18
ATOM 20564 C C . GLN B 2 60 ? -30.501 4.181 -11.255 1 0 162 GLN B C 18
ATOM 20565 O O . GLN B 2 60 ? -30.294 5.353 -11.498 1 0 162 GLN B O 18
ATOM 20579 N N . SER B 2 61 ? -30.541 3.29 -12.206 1 0 163 SER B N 18
ATOM 20580 C CA . SER B 2 61 ? -30.334 3.7 -13.622 1 0 163 SER B CA 18
ATOM 20581 C C . SER B 2 61 ? -31.238 4.891 -13.946 1 0 163 SER B C 18
ATOM 20582 O O . SER B 2 61 ? -32.388 4.661 -14.287 1 0 163 SER B O 18
ATOM 20593 N N . SER A 1 1 ? 15.426 -9.126 7.777 1 0 31 SER A N 19
ATOM 20594 C CA . SER A 1 1 ? 14.412 -8.203 7.195 1 0 31 SER A CA 19
ATOM 20595 C C . SER A 1 1 ? 14.768 -7.908 5.737 1 0 31 SER A C 19
ATOM 20596 O O . SER A 1 1 ? 15.834 -7.408 5.436 1 0 31 SER A O 19
ATOM 20606 N N . THR A 1 2 ? 13.883 -8.216 4.827 1 0 32 THR A N 19
ATOM 20607 C CA . THR A 1 2 ? 14.172 -7.953 3.389 1 0 32 THR A CA 19
ATOM 20608 C C . THR A 1 2 ? 13.982 -6.465 3.094 1 0 32 THR A C 19
ATOM 20609 O O . THR A 1 2 ? 13.062 -5.838 3.584 1 0 32 THR A O 19
ATOM 20620 N N . GLY A 1 3 ? 14.843 -5.893 2.299 1 0 33 GLY A N 19
ATOM 20621 C CA . GLY A 1 3 ? 14.712 -4.443 1.975 1 0 33 GLY A CA 19
ATOM 20622 C C . GLY A 1 3 ? 13.494 -4.228 1.075 1 0 33 GLY A C 19
ATOM 20623 O O . GLY A 1 3 ? 13.324 -3.179 0.485 1 0 33 GLY A O 19
ATOM 20627 N N . ARG A 1 4 ? 12.647 -5.214 0.963 1 0 34 ARG A N 19
ATOM 20628 C CA . ARG A 1 4 ? 11.441 -5.067 0.101 1 0 34 ARG A CA 19
ATOM 20629 C C . ARG A 1 4 ? 10.67 -3.811 0.512 1 0 34 ARG A C 19
ATOM 20630 O O . ARG A 1 4 ? 10.292 -3.003 -0.313 1 0 34 ARG A O 19
ATOM 20651 N N . VAL A 1 5 ? 10.43 -3.642 1.785 1 0 35 VAL A N 19
ATOM 20652 C CA . VAL A 1 5 ? 9.687 -2.437 2.248 1 0 35 VAL A CA 19
ATOM 20653 C C . VAL A 1 5 ? 10.501 -1.714 3.323 1 0 35 VAL A C 19
ATOM 20654 O O . VAL A 1 5 ? 11.329 -2.304 3.988 1 0 35 VAL A O 19
ATOM 20667 N N . LYS A 1 6 ? 10.275 -0.44 3.496 1 0 36 LYS A N 19
ATOM 20668 C CA . LYS A 1 6 ? 11.037 0.318 4.529 1 0 36 LYS A CA 19
ATOM 20669 C C . LYS A 1 6 ? 10.373 0.129 5.895 1 0 36 LYS A C 19
ATOM 20670 O O . LYS A 1 6 ? 9.163 0.123 6.012 1 0 36 LYS A O 19
ATOM 20689 N N . LYS A 1 7 ? 11.154 -0.026 6.928 1 0 37 LYS A N 19
ATOM 20690 C CA . LYS A 1 7 ? 10.565 -0.214 8.284 1 0 37 LYS A CA 19
ATOM 20691 C C . LYS A 1 7 ? 11.434 0.503 9.321 1 0 37 LYS A C 19
ATOM 20692 O O . LYS A 1 7 ? 12.181 -0.117 10.05 1 0 37 LYS A O 19
ATOM 20711 N N . PRO A 1 8 ? 11.333 1.802 9.383 1 0 38 PRO A N 19
ATOM 20712 C CA . PRO A 1 8 ? 12.119 2.625 10.347 1 0 38 PRO A CA 19
ATOM 20713 C C . PRO A 1 8 ? 11.943 2.145 11.791 1 0 38 PRO A C 19
ATOM 20714 O O . PRO A 1 8 ? 10.885 1.695 12.18 1 0 38 PRO A O 19
ATOM 20725 N N . HIS A 1 9 ? 12.972 2.237 12.586 1 0 39 HIS A N 19
ATOM 20726 C CA . HIS A 1 9 ? 12.858 1.786 14.002 1 0 39 HIS A CA 19
ATOM 20727 C C . HIS A 1 9 ? 11.782 2.612 14.709 1 0 39 HIS A C 19
ATOM 20728 O O . HIS A 1 9 ? 12.016 3.733 15.118 1 0 39 HIS A O 19
ATOM 20743 N N . ARG A 1 10 ? 10.603 2.072 14.853 1 0 40 ARG A N 19
ATOM 20744 C CA . ARG A 1 10 ? 9.517 2.83 15.532 1 0 40 ARG A CA 19
ATOM 20745 C C . ARG A 1 10 ? 9.986 3.261 16.922 1 0 40 ARG A C 19
ATOM 20746 O O . ARG A 1 10 ? 9.679 4.343 17.383 1 0 40 ARG A O 19
ATOM 20767 N N . TYR A 1 11 ? 10.729 2.424 17.593 1 0 41 TYR A N 19
ATOM 20768 C CA . TYR A 1 11 ? 11.218 2.788 18.954 1 0 41 TYR A CA 19
ATOM 20769 C C . TYR A 1 11 ? 12.412 1.904 19.32 1 0 41 TYR A C 19
ATOM 20770 O O . TYR A 1 11 ? 12.747 1.038 18.527 1 0 41 TYR A O 19
ATOM 20789 N N . GLN B 2 1 ? 7.007 -16.25 7.801 1 0 103 GLN B N 19
ATOM 20790 C CA . GLN B 2 1 ? 8.171 -16.283 6.871 1 0 103 GLN B CA 19
ATOM 20791 C C . GLN B 2 1 ? 8.704 -14.863 6.67 1 0 103 GLN B C 19
ATOM 20792 O O . GLN B 2 1 ? 8.401 -13.963 7.427 1 0 103 GLN B O 19
ATOM 20808 N N . ASP B 2 2 ? 9.497 -14.656 5.655 1 0 104 ASP B N 19
ATOM 20809 C CA . ASP B 2 2 ? 10.049 -13.294 5.407 1 0 104 ASP B CA 19
ATOM 20810 C C . ASP B 2 2 ? 8.899 -12.309 5.191 1 0 104 ASP B C 19
ATOM 20811 O O . ASP B 2 2 ? 9.01 -11.135 5.483 1 0 104 ASP B O 19
ATOM 20820 N N . GLY B 2 3 ? 7.792 -12.777 4.681 1 0 105 GLY B N 19
ATOM 20821 C CA . GLY B 2 3 ? 6.638 -11.865 4.439 1 0 105 GLY B CA 19
ATOM 20822 C C . GLY B 2 3 ? 6.673 -11.368 2.993 1 0 105 GLY B C 19
ATOM 20823 O O . GLY B 2 3 ? 6.111 -10.342 2.666 1 0 105 GLY B O 19
ATOM 20827 N N . ARG B 2 4 ? 7.328 -12.088 2.126 1 0 106 ARG B N 19
ATOM 20828 C CA . ARG B 2 4 ? 7.405 -11.653 0.702 1 0 106 ARG B CA 19
ATOM 20829 C C . ARG B 2 4 ? 6.025 -11.18 0.24 1 0 106 ARG B C 19
ATOM 20830 O O . ARG B 2 4 ? 5.013 -11.762 0.576 1 0 106 ARG B O 19
ATOM 20851 N N . ASN B 2 5 ? 5.976 -10.126 -0.528 1 0 107 ASN B N 19
ATOM 20852 C CA . ASN B 2 5 ? 4.661 -9.614 -1.009 1 0 107 ASN B CA 19
ATOM 20853 C C . ASN B 2 5 ? 4.889 -8.583 -2.116 1 0 107 ASN B C 19
ATOM 20854 O O . ASN B 2 5 ? 4.031 -7.778 -2.415 1 0 107 ASN B O 19
ATOM 20865 N N . ASP B 2 6 ? 6.043 -8.6 -2.728 1 0 108 ASP B N 19
ATOM 20866 C CA . ASP B 2 6 ? 6.334 -7.606 -3.8 1 0 108 ASP B CA 19
ATOM 20867 C C . ASP B 2 6 ? 5.633 -8.03 -5.092 1 0 108 ASP B C 19
ATOM 20868 O O . ASP B 2 6 ? 5.419 -9.2 -5.337 1 0 108 ASP B O 19
ATOM 20877 N N . PHE B 2 7 ? 5.28 -7.087 -5.925 1 0 109 PHE B N 19
ATOM 20878 C CA . PHE B 2 7 ? 4.612 -7.443 -7.21 1 0 109 PHE B CA 19
ATOM 20879 C C . PHE B 2 7 ? 4.757 -6.283 -8.206 1 0 109 PHE B C 19
ATOM 20880 O O . PHE B 2 7 ? 5.681 -6.251 -8.994 1 0 109 PHE B O 19
ATOM 20897 N N . TYR B 2 8 ? 3.845 -5.341 -8.188 1 0 110 TYR B N 19
ATOM 20898 C CA . TYR B 2 8 ? 3.937 -4.182 -9.137 1 0 110 TYR B CA 19
ATOM 20899 C C . TYR B 2 8 ? 3.12 -2.98 -8.62 1 0 110 TYR B C 19
ATOM 20900 O O . TYR B 2 8 ? 1.978 -3.117 -8.225 1 0 110 TYR B O 19
ATOM 20918 N N . CYS B 2 9 ? 3.689 -1.796 -8.653 1 0 111 CYS B N 19
ATOM 20919 C CA . CYS B 2 9 ? 2.939 -0.584 -8.2 1 0 111 CYS B CA 19
ATOM 20920 C C . CYS B 2 9 ? 2.21 -0.053 -9.445 1 0 111 CYS B C 19
ATOM 20921 O O . CYS B 2 9 ? 2.835 0.216 -10.45 1 0 111 CYS B O 19
ATOM 20928 N N . TRP B 2 10 ? 0.915 0.079 -9.393 1 0 112 TRP B N 19
ATOM 20929 C CA . TRP B 2 10 ? 0.157 0.574 -10.581 1 0 112 TRP B CA 19
ATOM 20930 C C . TRP B 2 10 ? 0.625 1.975 -10.994 1 0 112 TRP B C 19
ATOM 20931 O O . TRP B 2 10 ? 0.448 2.378 -12.127 1 0 112 TRP B O 19
ATOM 20952 N N . VAL B 2 11 ? 1.201 2.736 -10.101 1 0 113 VAL B N 19
ATOM 20953 C CA . VAL B 2 11 ? 1.636 4.113 -10.491 1 0 113 VAL B CA 19
ATOM 20954 C C . VAL B 2 11 ? 2.853 4.046 -11.425 1 0 113 VAL B C 19
ATOM 20955 O O . VAL B 2 11 ? 2.97 4.825 -12.353 1 0 113 VAL B O 19
ATOM 20968 N N . CYS B 2 12 ? 3.759 3.133 -11.192 1 0 114 CYS B N 19
ATOM 20969 C CA . CYS B 2 12 ? 4.964 3.039 -12.068 1 0 114 CYS B CA 19
ATOM 20970 C C . CYS B 2 12 ? 4.95 1.715 -12.823 1 0 114 CYS B C 19
ATOM 20971 O O . CYS B 2 12 ? 5.696 1.518 -13.762 1 0 114 CYS B O 19
ATOM 20978 N N . HIS B 2 13 ? 4.131 0.792 -12.411 1 0 115 HIS B N 19
ATOM 20979 C CA . HIS B 2 13 ? 4.124 -0.525 -13.093 1 0 115 HIS B CA 19
ATOM 20980 C C . HIS B 2 13 ? 5.46 -1.211 -12.805 1 0 115 HIS B C 19
ATOM 20981 O O . HIS B 2 13 ? 5.86 -2.136 -13.483 1 0 115 HIS B O 19
ATOM 20996 N N . ARG B 2 14 ? 6.158 -0.744 -11.802 1 0 116 ARG B N 19
ATOM 20997 C CA . ARG B 2 14 ? 7.474 -1.35 -11.448 1 0 116 ARG B CA 19
ATOM 20998 C C . ARG B 2 14 ? 7.357 -2.074 -10.105 1 0 116 ARG B C 19
ATOM 20999 O O . ARG B 2 14 ? 6.372 -1.95 -9.405 1 0 116 ARG B O 19
ATOM 21020 N N . GLU B 2 15 ? 8.358 -2.827 -9.737 1 0 117 GLU B N 19
ATOM 21021 C CA . GLU B 2 15 ? 8.3 -3.562 -8.442 1 0 117 GLU B CA 19
ATOM 21022 C C . GLU B 2 15 ? 9.441 -3.093 -7.537 1 0 117 GLU B C 19
ATOM 21023 O O . GLU B 2 15 ? 10.52 -2.774 -7.999 1 0 117 GLU B O 19
ATOM 21035 N N . GLY B 2 16 ? 9.215 -3.049 -6.252 1 0 118 GLY B N 19
ATOM 21036 C CA . GLY B 2 16 ? 10.291 -2.607 -5.321 1 0 118 GLY B CA 19
ATOM 21037 C C . GLY B 2 16 ? 9.749 -1.527 -4.38 1 0 118 GLY B C 19
ATOM 21038 O O . GLY B 2 16 ? 9.018 -0.646 -4.787 1 0 118 GLY B O 19
ATOM 21042 N N . GLN B 2 17 ? 10.104 -1.587 -3.125 1 0 119 GLN B N 19
ATOM 21043 C CA . GLN B 2 17 ? 9.617 -0.561 -2.161 1 0 119 GLN B CA 19
ATOM 21044 C C . GLN B 2 17 ? 8.092 -0.464 -2.242 1 0 119 GLN B C 19
ATOM 21045 O O . GLN B 2 17 ? 7.545 0.56 -2.599 1 0 119 GLN B O 19
ATOM 21059 N N . VAL B 2 18 ? 7.4 -1.524 -1.919 1 0 120 VAL B N 19
ATOM 21060 C CA . VAL B 2 18 ? 5.912 -1.49 -1.988 1 0 120 VAL B CA 19
ATOM 21061 C C . VAL B 2 18 ? 5.323 -2.028 -0.681 1 0 120 VAL B C 19
ATOM 21062 O O . VAL B 2 18 ? 5.871 -2.919 -0.063 1 0 120 VAL B O 19
ATOM 21075 N N . LEU B 2 19 ? 4.206 -1.499 -0.261 1 0 121 LEU B N 19
ATOM 21076 C CA . LEU B 2 19 ? 3.584 -1.976 1.007 1 0 121 LEU B CA 19
ATOM 21077 C C . LEU B 2 19 ? 2.326 -2.785 0.678 1 0 121 LEU B C 19
ATOM 21078 O O . LEU B 2 19 ? 1.858 -2.791 -0.444 1 0 121 LEU B O 19
ATOM 21094 N N . CYS B 2 20 ? 1.78 -3.477 1.643 1 0 122 CYS B N 19
ATOM 21095 C CA . CYS B 2 20 ? 0.558 -4.291 1.376 1 0 122 CYS B CA 19
ATOM 21096 C C . CYS B 2 20 ? -0.699 -3.53 1.817 1 0 122 CYS B C 19
ATOM 21097 O O . CYS B 2 20 ? -0.718 -2.898 2.854 1 0 122 CYS B O 19
ATOM 21105 N N . CYS B 2 21 ? -1.76 -3.606 1.051 1 0 123 CYS B N 19
ATOM 21106 C CA . CYS B 2 21 ? -3.015 -2.902 1.451 1 0 123 CYS B CA 19
ATOM 21107 C C . CYS B 2 21 ? -3.959 -3.913 2.12 1 0 123 CYS B C 19
ATOM 21108 O O . CYS B 2 21 ? -3.511 -4.899 2.671 1 0 123 CYS B O 19
ATOM 21115 N N . GLU B 2 22 ? -5.242 -3.68 2.108 1 0 124 GLU B N 19
ATOM 21116 C CA . GLU B 2 22 ? -6.166 -4.637 2.779 1 0 124 GLU B CA 19
ATOM 21117 C C . GLU B 2 22 ? -7.267 -5.069 1.807 1 0 124 GLU B C 19
ATOM 21118 O O . GLU B 2 22 ? -7.559 -6.239 1.668 1 0 124 GLU B O 19
ATOM 21130 N N . LEU B 2 23 ? -7.882 -4.134 1.139 1 0 125 LEU B N 19
ATOM 21131 C CA . LEU B 2 23 ? -8.986 -4.495 0.209 1 0 125 LEU B CA 19
ATOM 21132 C C . LEU B 2 23 ? -8.622 -4.061 -1.211 1 0 125 LEU B C 19
ATOM 21133 O O . LEU B 2 23 ? -9.459 -3.598 -1.964 1 0 125 LEU B O 19
ATOM 21149 N N . CYS B 2 24 ? -7.378 -4.203 -1.581 1 0 126 CYS B N 19
ATOM 21150 C CA . CYS B 2 24 ? -6.96 -3.815 -2.955 1 0 126 CYS B CA 19
ATOM 21151 C C . CYS B 2 24 ? -5.655 -4.536 -3.314 1 0 126 CYS B C 19
ATOM 21152 O O . CYS B 2 24 ? -5.048 -5.194 -2.492 1 0 126 CYS B O 19
ATOM 21159 N N . PRO B 2 25 ? -5.226 -4.397 -4.532 1 0 127 PRO B N 19
ATOM 21160 C CA . PRO B 2 25 ? -3.983 -5.021 -5.039 1 0 127 PRO B CA 19
ATOM 21161 C C . PRO B 2 25 ? -3.067 -5.465 -3.895 1 0 127 PRO B C 19
ATOM 21162 O O . PRO B 2 25 ? -2.677 -4.678 -3.057 1 0 127 PRO B O 19
ATOM 21173 N N . ARG B 2 26 ? -2.754 -6.727 -3.844 1 0 128 ARG B N 19
ATOM 21174 C CA . ARG B 2 26 ? -1.923 -7.265 -2.73 1 0 128 ARG B CA 19
ATOM 21175 C C . ARG B 2 26 ? -0.813 -6.28 -2.322 1 0 128 ARG B C 19
ATOM 21176 O O . ARG B 2 26 ? -0.525 -6.124 -1.153 1 0 128 ARG B O 19
ATOM 21197 N N . VAL B 2 27 ? -0.169 -5.635 -3.257 1 0 129 VAL B N 19
ATOM 21198 C CA . VAL B 2 27 ? 0.944 -4.716 -2.873 1 0 129 VAL B CA 19
ATOM 21199 C C . VAL B 2 27 ? 0.748 -3.341 -3.511 1 0 129 VAL B C 19
ATOM 21200 O O . VAL B 2 27 ? 0.09 -3.2 -4.523 1 0 129 VAL B O 19
ATOM 21213 N N . TYR B 2 28 ? 1.32 -2.321 -2.926 1 0 130 TYR B N 19
ATOM 21214 C CA . TYR B 2 28 ? 1.184 -0.961 -3.513 1 0 130 TYR B CA 19
ATOM 21215 C C . TYR B 2 28 ? 2.415 -0.112 -3.169 1 0 130 TYR B C 19
ATOM 21216 O O . TYR B 2 28 ? 3.22 -0.453 -2.324 1 0 130 TYR B O 19
ATOM 21234 N N . HIS B 2 29 ? 2.563 0.985 -3.855 1 0 131 HIS B N 19
ATOM 21235 C CA . HIS B 2 29 ? 3.743 1.88 -3.667 1 0 131 HIS B CA 19
ATOM 21236 C C . HIS B 2 29 ? 3.595 2.819 -2.466 1 0 131 HIS B C 19
ATOM 21237 O O . HIS B 2 29 ? 2.543 3.365 -2.206 1 0 131 HIS B O 19
ATOM 21251 N N . ALA B 2 30 ? 4.685 3.058 -1.781 1 0 132 ALA B N 19
ATOM 21252 C CA . ALA B 2 30 ? 4.684 4.037 -0.656 1 0 132 ALA B CA 19
ATOM 21253 C C . ALA B 2 30 ? 5.476 5.25 -1.139 1 0 132 ALA B C 19
ATOM 21254 O O . ALA B 2 30 ? 5.303 6.361 -0.674 1 0 132 ALA B O 19
ATOM 21261 N N . LYS B 2 31 ? 6.329 5.025 -2.107 1 0 133 LYS B N 19
ATOM 21262 C CA . LYS B 2 31 ? 7.163 6.123 -2.668 1 0 133 LYS B CA 19
ATOM 21263 C C . LYS B 2 31 ? 6.242 7.036 -3.469 1 0 133 LYS B C 19
ATOM 21264 O O . LYS B 2 31 ? 6.163 8.225 -3.236 1 0 133 LYS B O 19
ATOM 21283 N N . CYS B 2 32 ? 5.524 6.469 -4.396 1 0 134 CYS B N 19
ATOM 21284 C CA . CYS B 2 32 ? 4.591 7.274 -5.223 1 0 134 CYS B CA 19
ATOM 21285 C C . CYS B 2 32 ? 3.677 8.065 -4.293 1 0 134 CYS B C 19
ATOM 21286 O O . CYS B 2 32 ? 3.336 9.202 -4.553 1 0 134 CYS B O 19
ATOM 21293 N N . LEU B 2 33 ? 3.3 7.471 -3.195 1 0 135 LEU B N 19
ATOM 21294 C CA . LEU B 2 33 ? 2.44 8.183 -2.215 1 0 135 LEU B CA 19
ATOM 21295 C C . LEU B 2 33 ? 3.316 9.171 -1.446 1 0 135 LEU B C 19
ATOM 21296 O O . LEU B 2 33 ? 2.834 10.049 -0.756 1 0 135 LEU B O 19
ATOM 21312 N N . ARG B 2 34 ? 4.61 9.031 -1.57 1 0 136 ARG B N 19
ATOM 21313 C CA . ARG B 2 34 ? 5.541 9.954 -0.865 1 0 136 ARG B CA 19
ATOM 21314 C C . ARG B 2 34 ? 5.371 9.8 0.648 1 0 136 ARG B C 19
ATOM 21315 O O . ARG B 2 34 ? 5.31 10.771 1.379 1 0 136 ARG B O 19
ATOM 21336 N N . LEU B 2 35 ? 5.3 8.588 1.125 1 0 137 LEU B N 19
ATOM 21337 C CA . LEU B 2 35 ? 5.144 8.372 2.589 1 0 137 LEU B CA 19
ATOM 21338 C C . LEU B 2 35 ? 6.526 8.367 3.249 1 0 137 LEU B C 19
ATOM 21339 O O . LEU B 2 35 ? 7.5 7.935 2.668 1 0 137 LEU B O 19
ATOM 21355 N N . THR B 2 36 ? 6.615 8.847 4.459 1 0 138 THR B N 19
ATOM 21356 C CA . THR B 2 36 ? 7.93 8.87 5.157 1 0 138 THR B CA 19
ATOM 21357 C C . THR B 2 36 ? 7.938 7.82 6.268 1 0 138 THR B C 19
ATOM 21358 O O . THR B 2 36 ? 8.882 7.709 7.027 1 0 138 THR B O 19
ATOM 21369 N N . SER B 2 37 ? 6.892 7.046 6.372 1 0 139 SER B N 19
ATOM 21370 C CA . SER B 2 37 ? 6.837 6.004 7.435 1 0 139 SER B CA 19
ATOM 21371 C C . SER B 2 37 ? 6.146 4.757 6.881 1 0 139 SER B C 19
ATOM 21372 O O . SER B 2 37 ? 5.606 4.764 5.794 1 0 139 SER B O 19
ATOM 21380 N N . GLU B 2 38 ? 6.16 3.683 7.621 1 0 140 GLU B N 19
ATOM 21381 C CA . GLU B 2 38 ? 5.506 2.438 7.136 1 0 140 GLU B CA 19
ATOM 21382 C C . GLU B 2 38 ? 4.341 2.077 8.059 1 0 140 GLU B C 19
ATOM 21383 O O . GLU B 2 38 ? 4.523 1.472 9.096 1 0 140 GLU B O 19
ATOM 21395 N N . PRO B 2 39 ? 3.15 2.446 7.675 1 0 141 PRO B N 19
ATOM 21396 C CA . PRO B 2 39 ? 1.923 2.167 8.474 1 0 141 PRO B CA 19
ATOM 21397 C C . PRO B 2 39 ? 1.803 0.682 8.839 1 0 141 PRO B C 19
ATOM 21398 O O . PRO B 2 39 ? 2.256 -0.182 8.115 1 0 141 PRO B O 19
ATOM 21409 N N . GLU B 2 40 ? 1.2 0.382 9.954 1 0 142 GLU B N 19
ATOM 21410 C CA . GLU B 2 40 ? 1.057 -1.046 10.359 1 0 142 GLU B CA 19
ATOM 21411 C C . GLU B 2 40 ? -0.423 -1.431 10.361 1 0 142 GLU B C 19
ATOM 21412 O O . GLU B 2 40 ? -1.287 -0.621 10.636 1 0 142 GLU B O 19
ATOM 21424 N N . GLY B 2 41 ? -0.724 -2.665 10.057 1 0 143 GLY B N 19
ATOM 21425 C CA . GLY B 2 41 ? -2.149 -3.104 10.043 1 0 143 GLY B CA 19
ATOM 21426 C C . GLY B 2 41 ? -2.731 -2.908 8.642 1 0 143 GLY B C 19
ATOM 21427 O O . GLY B 2 41 ? -2.011 -2.843 7.666 1 0 143 GLY B O 19
ATOM 21431 N N . ASP B 2 42 ? -4.027 -2.819 8.536 1 0 144 ASP B N 19
ATOM 21432 C CA . ASP B 2 42 ? -4.656 -2.637 7.196 1 0 144 ASP B CA 19
ATOM 21433 C C . ASP B 2 42 ? -4.507 -1.181 6.745 1 0 144 ASP B C 19
ATOM 21434 O O . ASP B 2 42 ? -5.141 -0.288 7.272 1 0 144 ASP B O 19
ATOM 21443 N N . TRP B 2 43 ? -3.677 -0.937 5.767 1 0 145 TRP B N 19
ATOM 21444 C CA . TRP B 2 43 ? -3.5 0.454 5.265 1 0 145 TRP B CA 19
ATOM 21445 C C . TRP B 2 43 ? -4.415 0.665 4.056 1 0 145 TRP B C 19
ATOM 21446 O O . TRP B 2 43 ? -4.65 -0.239 3.278 1 0 145 TRP B O 19
ATOM 21467 N N . PHE B 2 44 ? -4.947 1.845 3.901 1 0 146 PHE B N 19
ATOM 21468 C CA . PHE B 2 44 ? -5.873 2.102 2.759 1 0 146 PHE B CA 19
ATOM 21469 C C . PHE B 2 44 ? -5.226 3.064 1.76 1 0 146 PHE B C 19
ATOM 21470 O O . PHE B 2 44 ? -5.023 4.226 2.052 1 0 146 PHE B O 19
ATOM 21487 N N . CYS B 2 45 ? -4.915 2.603 0.576 1 0 147 CYS B N 19
ATOM 21488 C CA . CYS B 2 45 ? -4.329 3.526 -0.435 1 0 147 CYS B CA 19
ATOM 21489 C C . CYS B 2 45 ? -5.437 4.436 -0.967 1 0 147 CYS B C 19
ATOM 21490 O O . CYS B 2 45 ? -6.587 4.05 -1.025 1 0 147 CYS B O 19
ATOM 21497 N N . PRO B 2 46 ? -5.094 5.628 -1.362 1 0 148 PRO B N 19
ATOM 21498 C CA . PRO B 2 46 ? -6.078 6.607 -1.882 1 0 148 PRO B CA 19
ATOM 21499 C C . PRO B 2 46 ? -7.158 5.91 -2.708 1 0 148 PRO B C 19
ATOM 21500 O O . PRO B 2 46 ? -8.294 6.336 -2.755 1 0 148 PRO B O 19
ATOM 21511 N N . GLU B 2 47 ? -6.81 4.824 -3.346 1 0 149 GLU B N 19
ATOM 21512 C CA . GLU B 2 47 ? -7.808 4.097 -4.176 1 0 149 GLU B CA 19
ATOM 21513 C C . GLU B 2 47 ? -8.932 3.575 -3.275 1 0 149 GLU B C 19
ATOM 21514 O O . GLU B 2 47 ? -10.096 3.765 -3.558 1 0 149 GLU B O 19
ATOM 21526 N N . CYS B 2 48 ? -8.603 2.917 -2.192 1 0 150 CYS B N 19
ATOM 21527 C CA . CYS B 2 48 ? -9.684 2.403 -1.304 1 0 150 CYS B CA 19
ATOM 21528 C C . CYS B 2 48 ? -10.317 3.576 -0.544 1 0 150 CYS B C 19
ATOM 21529 O O . CYS B 2 48 ? -11.522 3.666 -0.421 1 0 150 CYS B O 19
ATOM 21536 N N . GLU B 2 49 ? -9.517 4.48 -0.044 1 0 151 GLU B N 19
ATOM 21537 C CA . GLU B 2 49 ? -10.073 5.647 0.703 1 0 151 GLU B CA 19
ATOM 21538 C C . GLU B 2 49 ? -11.014 6.454 -0.204 1 0 151 GLU B C 19
ATOM 21539 O O . GLU B 2 49 ? -12.005 6.994 0.243 1 0 151 GLU B O 19
ATOM 21551 N N . LYS B 2 50 ? -10.706 6.553 -1.472 1 0 152 LYS B N 19
ATOM 21552 C CA . LYS B 2 50 ? -11.576 7.347 -2.39 1 0 152 LYS B CA 19
ATOM 21553 C C . LYS B 2 50 ? -12.977 6.733 -2.449 1 0 152 LYS B C 19
ATOM 21554 O O . LYS B 2 50 ? -13.972 7.422 -2.345 1 0 152 LYS B O 19
ATOM 21573 N N . ILE B 2 51 ? -13.063 5.444 -2.623 1 0 153 ILE B N 19
ATOM 21574 C CA . ILE B 2 51 ? -14.4 4.79 -2.7 1 0 153 ILE B CA 19
ATOM 21575 C C . ILE B 2 51 ? -14.978 4.626 -1.292 1 0 153 ILE B C 19
ATOM 21576 O O . ILE B 2 51 ? -16.169 4.462 -1.116 1 0 153 ILE B O 19
ATOM 21592 N N . THR B 2 52 ? -14.145 4.664 -0.288 1 0 154 THR B N 19
ATOM 21593 C CA . THR B 2 52 ? -14.652 4.507 1.105 1 0 154 THR B CA 19
ATOM 21594 C C . THR B 2 52 ? -15.47 5.738 1.501 1 0 154 THR B C 19
ATOM 21595 O O . THR B 2 52 ? -16.498 5.631 2.139 1 0 154 THR B O 19
ATOM 21606 N N . VAL B 2 53 ? -15.023 6.906 1.13 1 0 155 VAL B N 19
ATOM 21607 C CA . VAL B 2 53 ? -15.779 8.14 1.486 1 0 155 VAL B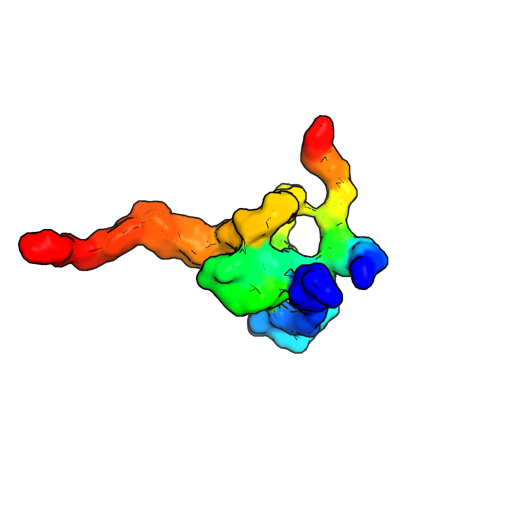 CA 19
ATOM 21608 C C . VAL B 2 53 ? -16.984 8.289 0.555 1 0 155 VAL B C 19
ATOM 21609 O O . VAL B 2 53 ? -18.002 8.842 0.924 1 0 155 VAL B O 19
ATOM 21622 N N . ALA B 2 54 ? -16.878 7.804 -0.652 1 0 156 ALA B N 19
ATOM 21623 C CA . ALA B 2 54 ? -18.018 7.92 -1.603 1 0 156 ALA B CA 19
ATOM 21624 C C . ALA B 2 54 ? -19.219 7.141 -1.061 1 0 156 ALA B C 19
ATOM 21625 O O . ALA B 2 54 ? -20.357 7.493 -1.298 1 0 156 ALA B O 19
ATOM 21632 N N . GLU B 2 55 ? -18.973 6.085 -0.335 1 0 157 GLU B N 19
ATOM 21633 C CA . GLU B 2 55 ? -20.101 5.285 0.221 1 0 157 GLU B CA 19
ATOM 21634 C C . GLU B 2 55 ? -21.108 4.98 -0.889 1 0 157 GLU B C 19
ATOM 21635 O O . GLU B 2 55 ? -22.245 5.404 -0.843 1 0 157 GLU B O 19
ATOM 21647 N N . CYS B 2 56 ? -20.697 4.249 -1.89 1 0 158 CYS B N 19
ATOM 21648 C CA . CYS B 2 56 ? -21.631 3.918 -3.003 1 0 158 CYS B CA 19
ATOM 21649 C C . CYS B 2 56 ? -22.216 5.209 -3.579 1 0 158 CYS B C 19
ATOM 21650 O O . CYS B 2 56 ? -23.119 5.797 -3.018 1 0 158 CYS B O 19
ATOM 21658 N N . ILE B 2 57 ? -21.707 5.655 -4.695 1 0 159 ILE B N 19
ATOM 21659 C CA . ILE B 2 57 ? -22.234 6.909 -5.305 1 0 159 ILE B CA 19
ATOM 21660 C C . ILE B 2 57 ? -23.729 6.751 -5.584 1 0 159 ILE B C 19
ATOM 21661 O O . ILE B 2 57 ? -24.499 7.679 -5.436 1 0 159 ILE B O 19
ATOM 21677 N N . GLU B 2 58 ? -24.149 5.582 -5.984 1 0 160 GLU B N 19
ATOM 21678 C CA . GLU B 2 58 ? -25.594 5.367 -6.272 1 0 160 GLU B CA 19
ATOM 21679 C C . GLU B 2 58 ? -26.295 4.857 -5.01 1 0 160 GLU B C 19
ATOM 21680 O O . GLU B 2 58 ? -25.709 4.17 -4.198 1 0 160 GLU B O 19
ATOM 21692 N N . THR B 2 59 ? -27.546 5.189 -4.839 1 0 161 THR B N 19
ATOM 21693 C CA . THR B 2 59 ? -28.283 4.723 -3.631 1 0 161 THR B CA 19
ATOM 21694 C C . THR B 2 59 ? -28.723 3.272 -3.831 1 0 161 THR B C 19
ATOM 21695 O O . THR B 2 59 ? -29.196 2.895 -4.886 1 0 161 THR B O 19
ATOM 21706 N N . GLN B 2 60 ? -28.573 2.453 -2.825 1 0 162 GLN B N 19
ATOM 21707 C CA . GLN B 2 60 ? -28.982 1.026 -2.959 1 0 162 GLN B CA 19
ATOM 21708 C C . GLN B 2 60 ? -30.461 0.954 -3.346 1 0 162 GLN B C 19
ATOM 21709 O O . GLN B 2 60 ? -30.867 0.119 -4.128 1 0 162 GLN B O 19
ATOM 21723 N N . SER B 2 61 ? -31.269 1.824 -2.804 1 0 163 SER B N 19
ATOM 21724 C CA . SER B 2 61 ? -32.719 1.804 -3.141 1 0 163 SER B CA 19
ATOM 21725 C C . SER B 2 61 ? -32.936 2.479 -4.497 1 0 163 SER B C 19
ATOM 21726 O O . SER B 2 61 ? -32.989 1.77 -5.488 1 0 163 SER B O 19
ATOM 21737 N N . SER A 1 1 ? 17.21 -13.113 3.509 1 0 31 SER A N 20
ATOM 21738 C CA . SER A 1 1 ? 15.858 -12.902 4.101 1 0 31 SER A CA 20
ATOM 21739 C C . SER A 1 1 ? 15.802 -11.521 4.76 1 0 31 SER A C 20
ATOM 21740 O O . SER A 1 1 ? 16.145 -11.362 5.916 1 0 31 SER A O 20
ATOM 21750 N N . THR A 1 2 ? 15.374 -10.524 4.036 1 0 32 THR A N 20
ATOM 21751 C CA . THR A 1 2 ? 15.296 -9.157 4.622 1 0 32 THR A CA 20
ATOM 21752 C C . THR A 1 2 ? 14.043 -8.45 4.102 1 0 32 THR A C 20
ATOM 21753 O O . THR A 1 2 ? 13.494 -8.811 3.08 1 0 32 THR A O 20
ATOM 21764 N N . GLY A 1 3 ? 13.587 -7.442 4.795 1 0 33 GLY A N 20
ATOM 21765 C CA . GLY A 1 3 ? 12.371 -6.713 4.339 1 0 33 GLY A CA 20
ATOM 21766 C C . GLY A 1 3 ? 12.68 -5.966 3.04 1 0 33 GLY A C 20
ATOM 21767 O O . GLY A 1 3 ? 13.735 -5.383 2.885 1 0 33 GLY A O 20
ATOM 21771 N N . ARG A 1 4 ? 11.768 -5.975 2.108 1 0 34 ARG A N 20
ATOM 21772 C CA . ARG A 1 4 ? 12.008 -5.264 0.821 1 0 34 ARG A CA 20
ATOM 21773 C C . ARG A 1 4 ? 11.527 -3.817 0.941 1 0 34 ARG A C 20
ATOM 21774 O O . ARG A 1 4 ? 11.552 -3.064 -0.012 1 0 34 ARG A O 20
ATOM 21795 N N . VAL A 1 5 ? 11.088 -3.421 2.105 1 0 35 VAL A N 20
ATOM 21796 C CA . VAL A 1 5 ? 10.603 -2.024 2.283 1 0 35 VAL A CA 20
ATOM 21797 C C . VAL A 1 5 ? 11.131 -1.464 3.605 1 0 35 VAL A C 20
ATOM 21798 O O . VAL A 1 5 ? 11.302 -2.182 4.57 1 0 35 VAL A O 20
ATOM 21811 N N . LYS A 1 6 ? 11.391 -0.186 3.657 1 0 36 LYS A N 20
ATOM 21812 C CA . LYS A 1 6 ? 11.909 0.419 4.916 1 0 36 LYS A CA 20
ATOM 21813 C C . LYS A 1 6 ? 10.979 0.056 6.077 1 0 36 LYS A C 20
ATOM 21814 O O . LYS A 1 6 ? 9.771 0.048 5.939 1 0 36 LYS A O 20
ATOM 21833 N N . LYS A 1 7 ? 11.53 -0.243 7.221 1 0 37 LYS A N 20
ATOM 21834 C CA . LYS A 1 7 ? 10.676 -0.603 8.388 1 0 37 LYS A CA 20
ATOM 21835 C C . LYS A 1 7 ? 11.309 -0.06 9.67 1 0 37 LYS A C 20
ATOM 21836 O O . LYS A 1 7 ? 11.648 -0.804 10.568 1 0 37 LYS A O 20
ATOM 21855 N N . PRO A 1 8 ? 11.465 1.232 9.754 1 0 38 PRO A N 20
ATOM 21856 C CA . PRO A 1 8 ? 12.07 1.896 10.944 1 0 38 PRO A CA 20
ATOM 21857 C C . PRO A 1 8 ? 11.152 1.829 12.168 1 0 38 PRO A C 20
ATOM 21858 O O . PRO A 1 8 ? 11.562 1.442 13.243 1 0 38 PRO A O 20
ATOM 21869 N N . HIS A 1 9 ? 9.911 2.199 12.013 1 0 39 HIS A N 20
ATOM 21870 C CA . HIS A 1 9 ? 8.972 2.154 13.168 1 0 39 HIS A CA 20
ATOM 21871 C C . HIS A 1 9 ? 7.575 1.783 12.669 1 0 39 HIS A C 20
ATOM 21872 O O . HIS A 1 9 ? 7.19 2.118 11.567 1 0 39 HIS A O 20
ATOM 21887 N N . ARG A 1 10 ? 6.812 1.09 13.469 1 0 40 ARG A N 20
ATOM 21888 C CA . ARG A 1 10 ? 5.443 0.697 13.036 1 0 40 ARG A CA 20
ATOM 21889 C C . ARG A 1 10 ? 4.644 1.95 12.672 1 0 40 ARG A C 20
ATOM 21890 O O . ARG A 1 10 ? 3.836 1.941 11.763 1 0 40 ARG A O 20
ATOM 21911 N N . TYR A 1 11 ? 4.862 3.029 13.373 1 0 41 TYR A N 20
ATOM 21912 C CA . TYR A 1 11 ? 4.114 4.28 13.068 1 0 41 TYR A CA 20
ATOM 21913 C C . TYR A 1 11 ? 4.751 4.972 11.86 1 0 41 TYR A C 20
ATOM 21914 O O . TYR A 1 11 ? 5.736 4.456 11.359 1 0 41 TYR A O 20
ATOM 21933 N N . GLN B 2 1 ? 13.801 -13.841 -2.41 1 0 103 GLN B N 20
ATOM 21934 C CA . GLN B 2 1 ? 12.351 -13.881 -2.747 1 0 103 GLN B CA 20
ATOM 21935 C C . GLN B 2 1 ? 11.575 -14.516 -1.592 1 0 103 GLN B C 20
ATOM 21936 O O . GLN B 2 1 ? 11.298 -15.698 -1.594 1 0 103 GLN B O 20
ATOM 21952 N N . ASP B 2 2 ? 11.224 -13.739 -0.603 1 0 104 ASP B N 20
ATOM 21953 C CA . ASP B 2 2 ? 10.468 -14.299 0.552 1 0 104 ASP B CA 20
ATOM 21954 C C . ASP B 2 2 ? 9.126 -14.849 0.064 1 0 104 ASP B C 20
ATOM 21955 O O . ASP B 2 2 ? 8.62 -15.826 0.581 1 0 104 ASP B O 20
ATOM 21964 N N . GLY B 2 3 ? 8.547 -14.231 -0.928 1 0 105 GLY B N 20
ATOM 21965 C CA . GLY B 2 3 ? 7.239 -14.721 -1.448 1 0 105 GLY B CA 20
ATOM 21966 C C . GLY B 2 3 ? 6.099 -14.021 -0.705 1 0 105 GLY B C 20
ATOM 21967 O O . GLY B 2 3 ? 4.937 -14.275 -0.95 1 0 105 GLY B O 20
ATOM 21971 N N . ARG B 2 4 ? 6.423 -13.14 0.2 1 0 106 ARG B N 20
ATOM 21972 C CA . ARG B 2 4 ? 5.359 -12.424 0.959 1 0 106 ARG B CA 20
ATOM 21973 C C . ARG B 2 4 ? 5.302 -10.964 0.506 1 0 106 ARG B C 20
ATOM 21974 O O . ARG B 2 4 ? 6.317 -10.331 0.29 1 0 106 ARG B O 20
ATOM 21995 N N . ASN B 2 5 ? 4.124 -10.424 0.357 1 0 107 ASN B N 20
ATOM 21996 C CA . ASN B 2 5 ? 4.004 -9.005 -0.081 1 0 107 ASN B CA 20
ATOM 21997 C C . ASN B 2 5 ? 4.868 -8.779 -1.322 1 0 107 ASN B C 20
ATOM 21998 O O . ASN B 2 5 ? 5.124 -7.66 -1.719 1 0 107 ASN B O 20
ATOM 22009 N N . ASP B 2 6 ? 5.32 -9.836 -1.942 1 0 108 ASP B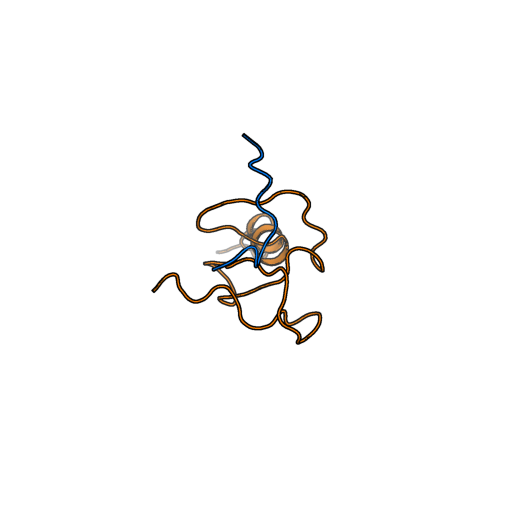 N 20
ATOM 22010 C CA . ASP B 2 6 ? 6.167 -9.682 -3.159 1 0 108 ASP B CA 20
ATOM 22011 C C . ASP B 2 6 ? 5.274 -9.657 -4.402 1 0 108 ASP B C 20
ATOM 22012 O O . ASP B 2 6 ? 4.47 -10.542 -4.615 1 0 108 ASP B O 20
ATOM 22021 N N . PHE B 2 7 ? 5.415 -8.656 -5.229 1 0 109 PHE B N 20
ATOM 22022 C CA . PHE B 2 7 ? 4.574 -8.582 -6.458 1 0 109 PHE B CA 20
ATOM 22023 C C . PHE B 2 7 ? 5.019 -7.392 -7.319 1 0 109 PHE B C 20
ATOM 22024 O O . PHE B 2 7 ? 6.125 -7.366 -7.824 1 0 109 PHE B O 20
ATOM 22041 N N . TYR B 2 8 ? 4.164 -6.415 -7.505 1 0 110 TYR B N 20
ATOM 22042 C CA . TYR B 2 8 ? 4.537 -5.234 -8.352 1 0 110 TYR B CA 20
ATOM 22043 C C . TYR B 2 8 ? 3.682 -4.003 -7.99 1 0 110 TYR B C 20
ATOM 22044 O O . TYR B 2 8 ? 2.506 -4.115 -7.707 1 0 110 TYR B O 20
ATOM 22062 N N . CYS B 2 9 ? 4.264 -2.824 -8.028 1 0 111 CYS B N 20
ATOM 22063 C CA . CYS B 2 9 ? 3.482 -1.585 -7.728 1 0 111 CYS B CA 20
ATOM 22064 C C . CYS B 2 9 ? 2.841 -1.163 -9.057 1 0 111 CYS B C 20
ATOM 22065 O O . CYS B 2 9 ? 3.518 -0.979 -10.049 1 0 111 CYS B O 20
ATOM 22072 N N . TRP B 2 10 ? 1.545 -1.035 -9.085 1 0 112 TRP B N 20
ATOM 22073 C CA . TRP B 2 10 ? 0.85 -0.656 -10.35 1 0 112 TRP B CA 20
ATOM 22074 C C . TRP B 2 10 ? 1.335 0.707 -10.863 1 0 112 TRP B C 20
ATOM 22075 O O . TRP B 2 10 ? 1.219 1.005 -12.034 1 0 112 TRP B O 20
ATOM 22096 N N . VAL B 2 11 ? 1.858 1.551 -10.011 1 0 113 VAL B N 20
ATOM 22097 C CA . VAL B 2 11 ? 2.307 2.892 -10.501 1 0 113 VAL B CA 20
ATOM 22098 C C . VAL B 2 11 ? 3.571 2.751 -11.362 1 0 113 VAL B C 20
ATOM 22099 O O . VAL B 2 11 ? 3.699 3.389 -12.39 1 0 113 VAL B O 20
ATOM 22112 N N . CYS B 2 12 ? 4.503 1.931 -10.959 1 0 114 CYS B N 20
ATOM 22113 C CA . CYS B 2 12 ? 5.754 1.771 -11.76 1 0 114 CYS B CA 20
ATOM 22114 C C . CYS B 2 12 ? 5.725 0.442 -12.502 1 0 114 CYS B C 20
ATOM 22115 O O . CYS B 2 12 ? 6.482 0.221 -13.426 1 0 114 CYS B O 20
ATOM 22122 N N . HIS B 2 13 ? 4.88 -0.459 -12.096 1 0 115 HIS B N 20
ATOM 22123 C CA . HIS B 2 13 ? 4.859 -1.785 -12.764 1 0 115 HIS B CA 20
ATOM 22124 C C . HIS B 2 13 ? 6.176 -2.493 -12.441 1 0 115 HIS B C 20
ATOM 22125 O O . HIS B 2 13 ? 6.556 -3.454 -13.079 1 0 115 HIS B O 20
ATOM 22140 N N . ARG B 2 14 ? 6.879 -2.007 -11.45 1 0 116 ARG B N 20
ATOM 22141 C CA . ARG B 2 14 ? 8.175 -2.635 -11.062 1 0 116 ARG B CA 20
ATOM 22142 C C . ARG B 2 14 ? 8.141 -2.997 -9.576 1 0 116 ARG B C 20
ATOM 22143 O O . ARG B 2 14 ? 7.472 -2.359 -8.786 1 0 116 ARG B O 20
ATOM 22164 N N . GLU B 2 15 ? 8.861 -4.013 -9.185 1 0 117 GLU B N 20
ATOM 22165 C CA . GLU B 2 15 ? 8.866 -4.416 -7.751 1 0 117 GLU B CA 20
ATOM 22166 C C . GLU B 2 15 ? 9.987 -3.677 -7.018 1 0 117 GLU B C 20
ATOM 22167 O O . GLU B 2 15 ? 11.04 -3.42 -7.569 1 0 117 GLU B O 20
ATOM 22179 N N . GLY B 2 16 ? 9.772 -3.333 -5.776 1 0 118 GLY B N 20
ATOM 22180 C CA . GLY B 2 16 ? 10.828 -2.612 -5.008 1 0 118 GLY B CA 20
ATOM 22181 C C . GLY B 2 16 ? 10.177 -1.677 -3.987 1 0 118 GLY B C 20
ATOM 22182 O O . GLY B 2 16 ? 9.395 -0.813 -4.33 1 0 118 GLY B O 20
ATOM 22186 N N . GLN B 2 17 ? 10.495 -1.842 -2.731 1 0 119 GLN B N 20
ATOM 22187 C CA . GLN B 2 17 ? 9.895 -0.964 -1.687 1 0 119 GLN B CA 20
ATOM 22188 C C . GLN B 2 17 ? 8.379 -0.904 -1.877 1 0 119 GLN B C 20
ATOM 22189 O O . GLN B 2 17 ? 7.843 0.066 -2.377 1 0 119 GLN B O 20
ATOM 22203 N N . VAL B 2 18 ? 7.678 -1.934 -1.484 1 0 120 VAL B N 20
ATOM 22204 C CA . VAL B 2 18 ? 6.197 -1.934 -1.649 1 0 120 VAL B CA 20
ATOM 22205 C C . VAL B 2 18 ? 5.532 -2.324 -0.327 1 0 120 VAL B C 20
ATOM 22206 O O . VAL B 2 18 ? 6.064 -3.098 0.443 1 0 120 VAL B O 20
ATOM 22219 N N . LEU B 2 19 ? 4.364 -1.799 -0.063 1 0 121 LEU B N 20
ATOM 22220 C CA . LEU B 2 19 ? 3.659 -2.151 1.201 1 0 121 LEU B CA 20
ATOM 22221 C C . LEU B 2 19 ? 2.322 -2.819 0.863 1 0 121 LEU B C 20
ATOM 22222 O O . LEU B 2 19 ? 1.788 -2.646 -0.215 1 0 121 LEU B O 20
ATOM 22238 N N . CYS B 2 20 ? 1.782 -3.591 1.769 1 0 122 CYS B N 20
ATOM 22239 C CA . CYS B 2 20 ? 0.492 -4.285 1.483 1 0 122 CYS B CA 20
ATOM 22240 C C . CYS B 2 20 ? -0.691 -3.445 1.978 1 0 122 CYS B C 20
ATOM 22241 O O . CYS B 2 20 ? -0.642 -2.858 3.04 1 0 122 CYS B O 20
ATOM 22249 N N . CYS B 2 21 ? -1.766 -3.401 1.23 1 0 123 CYS B N 20
ATOM 22250 C CA . CYS B 2 21 ? -2.956 -2.62 1.685 1 0 123 CYS B CA 20
ATOM 22251 C C . CYS B 2 21 ? -3.912 -3.557 2.442 1 0 123 CYS B C 20
ATOM 22252 O O . CYS B 2 21 ? -3.485 -4.55 2.992 1 0 123 CYS B O 20
ATOM 22259 N N . GLU B 2 22 ? -5.177 -3.25 2.507 1 0 124 GLU B N 20
ATOM 22260 C CA . GLU B 2 22 ? -6.105 -4.132 3.269 1 0 124 GLU B CA 20
ATOM 22261 C C . GLU B 2 22 ? -7.254 -4.586 2.366 1 0 124 GLU B C 20
ATOM 22262 O O . GLU B 2 22 ? -7.57 -5.757 2.295 1 0 124 GLU B O 20
ATOM 22274 N N . LEU B 2 23 ? -7.882 -3.675 1.681 1 0 125 LEU B N 20
ATOM 22275 C CA . LEU B 2 23 ? -9.037 -4.056 0.823 1 0 125 LEU B CA 20
ATOM 22276 C C . LEU B 2 23 ? -8.689 -3.805 -0.644 1 0 125 LEU B C 20
ATOM 22277 O O . LEU B 2 23 ? -9.556 -3.751 -1.497 1 0 125 LEU B O 20
ATOM 22293 N N . CYS B 2 24 ? -7.428 -3.65 -0.945 1 0 126 CYS B N 20
ATOM 22294 C CA . CYS B 2 24 ? -7.018 -3.432 -2.358 1 0 126 CYS B CA 20
ATOM 22295 C C . CYS B 2 24 ? -5.803 -4.307 -2.677 1 0 126 CYS B C 20
ATOM 22296 O O . CYS B 2 24 ? -5.199 -4.896 -1.804 1 0 126 CYS B O 20
ATOM 22303 N N . PRO B 2 25 ? -5.443 -4.376 -3.925 1 0 127 PRO B N 20
ATOM 22304 C CA . PRO B 2 25 ? -4.291 -5.173 -4.403 1 0 127 PRO B CA 20
ATOM 22305 C C . PRO B 2 25 ? -3.336 -5.527 -3.258 1 0 127 PRO B C 20
ATOM 22306 O O . PRO B 2 25 ? -2.775 -4.663 -2.614 1 0 127 PRO B O 20
ATOM 22317 N N . ARG B 2 26 ? -3.179 -6.789 -2.988 1 0 128 ARG B N 20
ATOM 22318 C CA . ARG B 2 26 ? -2.323 -7.228 -1.849 1 0 128 ARG B CA 20
ATOM 22319 C C . ARG B 2 26 ? -1.051 -6.373 -1.733 1 0 128 ARG B C 20
ATOM 22320 O O . ARG B 2 26 ? -0.558 -6.14 -0.647 1 0 128 ARG B O 20
ATOM 22341 N N . VAL B 2 27 ? -0.491 -5.923 -2.825 1 0 129 VAL B N 20
ATOM 22342 C CA . VAL B 2 27 ? 0.775 -5.141 -2.725 1 0 129 VAL B CA 20
ATOM 22343 C C . VAL B 2 27 ? 0.602 -3.754 -3.346 1 0 129 VAL B C 20
ATOM 22344 O O . VAL B 2 27 ? -0.089 -3.584 -4.333 1 0 129 VAL B O 20
ATOM 22357 N N . TYR B 2 28 ? 1.227 -2.758 -2.774 1 0 130 TYR B N 20
ATOM 22358 C CA . TYR B 2 28 ? 1.13 -1.393 -3.357 1 0 130 TYR B CA 20
ATOM 22359 C C . TYR B 2 28 ? 2.368 -0.57 -2.984 1 0 130 TYR B C 20
ATOM 22360 O O . TYR B 2 28 ? 3.128 -0.908 -2.098 1 0 130 TYR B O 20
ATOM 22378 N N . HIS B 2 29 ? 2.579 0.502 -3.694 1 0 131 HIS B N 20
ATOM 22379 C CA . HIS B 2 29 ? 3.776 1.367 -3.484 1 0 131 HIS B CA 20
ATOM 22380 C C . HIS B 2 29 ? 3.551 2.452 -2.425 1 0 131 HIS B C 20
ATOM 22381 O O . HIS B 2 29 ? 2.513 3.079 -2.363 1 0 131 HIS B O 20
ATOM 22395 N N . ALA B 2 30 ? 4.566 2.716 -1.642 1 0 132 ALA B N 20
ATOM 22396 C CA . ALA B 2 30 ? 4.498 3.822 -0.644 1 0 132 ALA B CA 20
ATOM 22397 C C . ALA B 2 30 ? 5.433 4.919 -1.15 1 0 132 ALA B C 20
ATOM 22398 O O . ALA B 2 30 ? 5.281 6.088 -0.848 1 0 132 ALA B O 20
ATOM 22405 N N . LYS B 2 31 ? 6.389 4.527 -1.955 1 0 133 LYS B N 20
ATOM 22406 C CA . LYS B 2 31 ? 7.371 5.494 -2.512 1 0 133 LYS B CA 20
ATOM 22407 C C . LYS B 2 31 ? 6.636 6.368 -3.521 1 0 133 LYS B C 20
ATOM 22408 O O . LYS B 2 31 ? 6.69 7.579 -3.474 1 0 133 LYS B O 20
ATOM 22427 N N . CYS B 2 32 ? 5.925 5.744 -4.418 1 0 134 CYS B N 20
ATOM 22428 C CA . CYS B 2 32 ? 5.175 6.509 -5.446 1 0 134 CYS B CA 20
ATOM 22429 C C . CYS B 2 32 ? 4.299 7.54 -4.74 1 0 134 CYS B C 20
ATOM 22430 O O . CYS B 2 32 ? 4.117 8.647 -5.209 1 0 134 CYS B O 20
ATOM 22437 N N . LEU B 2 33 ? 3.775 7.186 -3.6 1 0 135 LEU B N 20
ATOM 22438 C CA . LEU B 2 33 ? 2.931 8.137 -2.832 1 0 135 LEU B CA 20
ATOM 22439 C C . LEU B 2 33 ? 3.854 9.041 -2.017 1 0 135 LEU B C 20
ATOM 22440 O O . LEU B 2 33 ? 3.423 9.978 -1.374 1 0 135 LEU B O 20
ATOM 22456 N N . ARG B 2 34 ? 5.131 8.759 -2.049 1 0 136 ARG B N 20
ATOM 22457 C CA . ARG B 2 34 ? 6.106 9.59 -1.292 1 0 136 ARG B CA 20
ATOM 22458 C C . ARG B 2 34 ? 5.864 9.431 0.21 1 0 136 ARG B C 20
ATOM 22459 O O . ARG B 2 34 ? 5.855 10.39 0.955 1 0 136 ARG B O 20
ATOM 22480 N N . LEU B 2 35 ? 5.673 8.222 0.662 1 0 137 LEU B N 20
ATOM 22481 C CA . LEU B 2 35 ? 5.442 7.998 2.116 1 0 137 LEU B CA 20
ATOM 22482 C C . LEU B 2 35 ? 6.79 7.892 2.832 1 0 137 LEU B C 20
ATOM 22483 O O . LEU B 2 35 ? 7.566 6.991 2.584 1 0 137 LEU B O 20
ATOM 22499 N N . THR B 2 36 ? 7.075 8.809 3.716 1 0 138 THR B N 20
ATOM 22500 C CA . THR B 2 36 ? 8.376 8.769 4.438 1 0 138 THR B CA 20
ATOM 22501 C C . THR B 2 36 ? 8.259 7.846 5.652 1 0 138 THR B C 20
ATOM 22502 O O . THR B 2 36 ? 9.246 7.451 6.24 1 0 138 THR B O 20
ATOM 22513 N N . SER B 2 37 ? 7.059 7.502 6.031 1 0 139 SER B N 20
ATOM 22514 C CA . SER B 2 37 ? 6.877 6.608 7.209 1 0 139 SER B CA 20
ATOM 22515 C C . SER B 2 37 ? 6.331 5.26 6.738 1 0 139 SER B C 20
ATOM 22516 O O . SER B 2 37 ? 5.872 5.12 5.622 1 0 139 SER B O 20
ATOM 22524 N N . GLU B 2 38 ? 6.378 4.265 7.58 1 0 140 GLU B N 20
ATOM 22525 C CA . GLU B 2 38 ? 5.863 2.927 7.179 1 0 140 GLU B CA 20
ATOM 22526 C C . GLU B 2 38 ? 4.692 2.538 8.082 1 0 140 GLU B C 20
ATOM 22527 O O . GLU B 2 38 ? 4.874 1.964 9.137 1 0 140 GLU B O 20
ATOM 22539 N N . PRO B 2 39 ? 3.496 2.844 7.662 1 0 141 PRO B N 20
ATOM 22540 C CA . PRO B 2 39 ? 2.264 2.531 8.438 1 0 141 PRO B CA 20
ATOM 22541 C C . PRO B 2 39 ? 2.183 1.047 8.809 1 0 141 PRO B C 20
ATOM 22542 O O . PRO B 2 39 ? 2.687 0.194 8.107 1 0 141 PRO B O 20
ATOM 22553 N N . GLU B 2 40 ? 1.551 0.731 9.905 1 0 142 GLU B N 20
ATOM 22554 C CA . GLU B 2 40 ? 1.439 -0.699 10.311 1 0 142 GLU B CA 20
ATOM 22555 C C . GLU B 2 40 ? -0.038 -1.085 10.421 1 0 142 GLU B C 20
ATOM 22556 O O . GLU B 2 40 ? -0.876 -0.28 10.779 1 0 142 GLU B O 20
ATOM 22568 N N . GLY B 2 41 ? -0.363 -2.312 10.12 1 0 143 GLY B N 20
ATOM 22569 C CA . GLY B 2 41 ? -1.784 -2.751 10.208 1 0 143 GLY B CA 20
ATOM 22570 C C . GLY B 2 41 ? -2.48 -2.503 8.868 1 0 143 GLY B C 20
ATOM 22571 O O . GLY B 2 41 ? -1.845 -2.421 7.836 1 0 143 GLY B O 20
ATOM 22575 N N . ASP B 2 42 ? -3.778 -2.384 8.877 1 0 144 ASP B N 20
ATOM 22576 C CA . ASP B 2 42 ? -4.517 -2.148 7.603 1 0 144 ASP B CA 20
ATOM 22577 C C . ASP B 2 42 ? -4.328 -0.697 7.154 1 0 144 ASP B C 20
ATOM 22578 O O . ASP B 2 42 ? -4.853 0.222 7.75 1 0 144 ASP B O 20
ATOM 22587 N N . TRP B 2 43 ? -3.589 -0.486 6.098 1 0 145 TRP B N 20
ATOM 22588 C CA . TRP B 2 43 ? -3.382 0.902 5.597 1 0 145 TRP B CA 20
ATOM 22589 C C . TRP B 2 43 ? -4.262 1.119 4.363 1 0 145 TRP B C 20
ATOM 22590 O O . TRP B 2 43 ? -4.494 0.215 3.586 1 0 145 TRP B O 20
ATOM 22611 N N . PHE B 2 44 ? -4.769 2.308 4.187 1 0 146 PHE B N 20
ATOM 22612 C CA . PHE B 2 44 ? -5.648 2.578 3.012 1 0 146 PHE B CA 20
ATOM 22613 C C . PHE B 2 44 ? -4.927 3.479 2.008 1 0 146 PHE B C 20
ATOM 22614 O O . PHE B 2 44 ? -4.74 4.656 2.245 1 0 146 PHE B O 20
ATOM 22631 N N . CYS B 2 45 ? -4.533 2.949 0.879 1 0 147 CYS B N 20
ATOM 22632 C CA . CYS B 2 45 ? -3.857 3.808 -0.132 1 0 147 CYS B CA 20
ATOM 22633 C C . CYS B 2 45 ? -4.866 4.825 -0.664 1 0 147 CYS B C 20
ATOM 22634 O O . CYS B 2 45 ? -6.046 4.549 -0.753 1 0 147 CYS B O 20
ATOM 22641 N N . PRO B 2 46 ? -4.409 5.99 -1.027 1 0 148 PRO B N 20
ATOM 22642 C CA . PRO B 2 46 ? -5.29 7.065 -1.54 1 0 148 PRO B CA 20
ATOM 22643 C C . PRO B 2 46 ? -6.402 6.49 -2.415 1 0 148 PRO B C 20
ATOM 22644 O O . PRO B 2 46 ? -7.501 7.007 -2.465 1 0 148 PRO B O 20
ATOM 22655 N N . GLU B 2 47 ? -6.127 5.407 -3.092 1 0 149 GLU B N 20
ATOM 22656 C CA . GLU B 2 47 ? -7.16 4.801 -3.974 1 0 149 GLU B CA 20
ATOM 22657 C C . GLU B 2 47 ? -8.338 4.322 -3.122 1 0 149 GLU B C 20
ATOM 22658 O O . GLU B 2 47 ? -9.478 4.624 -3.41 1 0 149 GLU B O 20
ATOM 22670 N N . CYS B 2 48 ? -8.086 3.58 -2.075 1 0 150 CYS B N 20
ATOM 22671 C CA . CYS B 2 48 ? -9.221 3.101 -1.236 1 0 150 CYS B CA 20
ATOM 22672 C C . CYS B 2 48 ? -9.807 4.281 -0.453 1 0 150 CYS B C 20
ATOM 22673 O O . CYS B 2 48 ? -11.007 4.395 -0.292 1 0 150 CYS B O 20
ATOM 22680 N N . GLU B 2 49 ? -8.974 5.166 0.027 1 0 151 GLU B N 20
ATOM 22681 C CA . GLU B 2 49 ? -9.485 6.348 0.785 1 0 151 GLU B CA 20
ATOM 22682 C C . GLU B 2 49 ? -10.425 7.177 -0.102 1 0 151 GLU B C 20
ATOM 22683 O O . GLU B 2 49 ? -11.416 7.707 0.359 1 0 151 GLU B O 20
ATOM 22695 N N . LYS B 2 50 ? -10.118 7.305 -1.366 1 0 152 LYS B N 20
ATOM 22696 C CA . LYS B 2 50 ? -10.997 8.11 -2.268 1 0 152 LYS B CA 20
ATOM 22697 C C . LYS B 2 50 ? -12.402 7.505 -2.31 1 0 152 LYS B C 20
ATOM 22698 O O . LYS B 2 50 ? -13.392 8.207 -2.253 1 0 152 LYS B O 20
ATOM 22717 N N . ILE B 2 51 ? -12.499 6.21 -2.416 1 0 153 ILE B N 20
ATOM 22718 C CA . ILE B 2 51 ? -13.84 5.563 -2.459 1 0 153 ILE B CA 20
ATOM 22719 C C . ILE B 2 51 ? -14.613 5.888 -1.178 1 0 153 ILE B C 20
ATOM 22720 O O . ILE B 2 51 ? -15.816 6.066 -1.198 1 0 153 ILE B O 20
ATOM 22736 N N . THR B 2 52 ? -13.937 5.961 -0.065 1 0 154 THR B N 20
ATOM 22737 C CA . THR B 2 52 ? -14.639 6.27 1.215 1 0 154 THR B CA 20
ATOM 22738 C C . THR B 2 52 ? -15.134 7.718 1.195 1 0 154 THR B C 20
ATOM 22739 O O . THR B 2 52 ? -16.199 8.024 1.694 1 0 154 THR B O 20
ATOM 22750 N N . VAL B 2 53 ? -14.373 8.612 0.626 1 0 155 VAL B N 20
ATOM 22751 C CA . VAL B 2 53 ? -14.806 10.037 0.577 1 0 155 VAL B CA 20
ATOM 22752 C C . VAL B 2 53 ? -16.095 10.155 -0.237 1 0 155 VAL B C 20
ATOM 22753 O O . VAL B 2 53 ? -16.974 10.931 0.082 1 0 155 VAL B O 20
ATOM 22766 N N . ALA B 2 54 ? -16.216 9.391 -1.288 1 0 156 ALA B N 20
ATOM 22767 C CA . ALA B 2 54 ? -17.451 9.461 -2.122 1 0 156 ALA B CA 20
ATOM 22768 C C . ALA B 2 54 ? -17.712 8.098 -2.763 1 0 156 ALA B C 20
ATOM 22769 O O . ALA B 2 54 ? -17.658 7.947 -3.968 1 0 156 ALA B O 20
ATOM 22776 N N . GLU B 2 55 ? -17.998 7.103 -1.97 1 0 157 GLU B N 20
ATOM 22777 C CA . GLU B 2 55 ? -18.267 5.751 -2.536 1 0 157 GLU B CA 20
ATOM 22778 C C . GLU B 2 55 ? -19.413 5.839 -3.545 1 0 157 GLU B C 20
ATOM 22779 O O . GLU B 2 55 ? -19.232 5.622 -4.726 1 0 157 GLU B O 20
ATOM 22791 N N . CYS B 2 56 ? -20.595 6.156 -3.089 1 0 158 CYS B N 20
ATOM 22792 C CA . CYS B 2 56 ? -21.75 6.264 -4.024 1 0 158 CYS B CA 20
ATOM 22793 C C . CYS B 2 56 ? -22.12 4.872 -4.538 1 0 158 CYS B C 20
ATOM 22794 O O . CYS B 2 56 ? -23.252 4.612 -4.894 1 0 158 CYS B O 20
ATOM 22802 N N . ILE B 2 57 ? -21.174 3.975 -4.581 1 0 159 ILE B N 20
ATOM 22803 C CA . ILE B 2 57 ? -21.472 2.601 -5.076 1 0 159 ILE B CA 20
ATOM 22804 C C . ILE B 2 57 ? -22.551 1.965 -4.197 1 0 159 ILE B C 20
ATOM 22805 O O . ILE B 2 57 ? -23.414 1.255 -4.673 1 0 159 ILE B O 20
ATOM 22821 N N . GLU B 2 58 ? -22.511 2.216 -2.917 1 0 160 GLU B N 20
ATOM 22822 C CA . GLU B 2 58 ? -23.535 1.626 -2.01 1 0 160 GLU B CA 20
ATOM 22823 C C . GLU B 2 58 ? -24.684 2.618 -1.822 1 0 160 GLU B C 20
ATOM 22824 O O . GLU B 2 58 ? -24.473 3.806 -1.672 1 0 160 GLU B O 20
ATOM 22836 N N . THR B 2 59 ? -25.898 2.142 -1.829 1 0 161 THR B N 20
ATOM 22837 C CA . THR B 2 59 ? -27.06 3.057 -1.65 1 0 161 THR B CA 20
ATOM 22838 C C . THR B 2 59 ? -28.117 2.378 -0.779 1 0 161 THR B C 20
ATOM 22839 O O . THR B 2 59 ? -28.152 1.17 -0.657 1 0 161 THR B O 20
ATOM 22850 N N . GLN B 2 60 ? -28.981 3.143 -0.171 1 0 162 GLN B N 20
ATOM 22851 C CA . GLN B 2 60 ? -30.036 2.54 0.691 1 0 162 GLN B CA 20
ATOM 22852 C C . GLN B 2 60 ? -30.848 1.531 -0.125 1 0 162 GLN B C 20
ATOM 22853 O O . GLN B 2 60 ? -31.248 0.496 0.37 1 0 162 GLN B O 20
ATOM 22867 N N . SER B 2 61 ? -31.093 1.825 -1.373 1 0 163 SER B N 20
ATOM 22868 C CA . SER B 2 61 ? -31.879 0.884 -2.219 1 0 163 SER B CA 20
ATOM 22869 C C . SER B 2 61 ? -31.927 1.408 -3.655 1 0 163 SER B C 20
ATOM 22870 O O . SER B 2 61 ? -32.849 2.144 -3.966 1 0 163 SER B O 20
#

Sequence (72 aa):
STGRVKKPHRYQDGRNDFYCWVCHREGQVLCCELCPRVYHAKCLRLTSEPEGDWFCPECEKITVAECIETQSSTGRVKKPHRYQDGRNDFYCWVCHREGQVLCCELCPRVYHAKCLRLTSEPEGDWFCPECEKITVAECIETQSSTGRVKKPHRYQDGRNDFYCWVCHREGQVLCCELCPRVYHAKCLRLTSEPEGDWFCPECEKITVAECIETQSSTGRVKKPHRYQDGRNDFYCWVCHREGQVLCCELCPRVYHAKCLRLTSEPEGDWFCPECEKITVAECIETQSSTGRVKKPHRYQDGRNDFYCWVCHREGQVLCCELCPRVYHAKCLRLTSEPEGDWFCPECEKITVAECIETQSSTGRVKKPHRYQDGRNDFYCWVCHREGQVLCCELCPRVYHAKCLRLTSEPEGDWFCPECEKITVAECIETQSSTGRVKKPHRYQDGRNDFYCWVCHREGQVLCCELCPRVYHAKCLRLTSEPEGDWFCPECEKITVAECIETQSSTGRVKKPHRYQDGRNDFYCWVCHREGQVLCCELCPRVYHAKCLRLTSEPEGDWFCPECEKITVAECIETQSSTGRVKKPHRYQDGRNDFYCWVCHREGQVLCCELCPRVYHAKCLRLTSEPEGDWFCPECEKITVAECIETQSSTGRVKKPHRYQDGRNDFYCWVCHREGQVLCCELCPRVYHAKCLRLTSEPEGDWFCPECEKITVAECIETQSSTGRVKKPHRYQDGRNDFYCWVCHREGQVLCCELCPRVYHAKCLRLTSEPEGDWFCPECEKITVAECIETQSSTGRVKKPHRYQDGRNDFYCWVCHREGQVLCCELCPRVYHAKCLRLTSEPEGDWFCPECEKITVAECIETQSSTGRVKKPHRYQDGRNDFYCWVCHREGQVLCCELCPRVYHAKCLRLTSEPEGDWFCPECEKITVAECIETQSSTGRVKKPHRYQDGRNDFYCWVCHREGQVLCCELCPRVYHAKCLRLTSEPEGDWFCPECEKITVAECIETQSSTGRVKKPHRYQDGRNDFYCWVCHREGQVLCCELCPRVYHAKCLRLTSEPEGDWFCPECEKITVAECIETQSSTGRVKKPHRYQDGRNDFYCWVCHREGQVLCCELCPRVYHAKCLRLTSEPEGDWFCPECEKITVAECIETQSSTGRVKKPHRYQDGRNDFYCWVCHREGQVLCCELCPRVYHAKCLRLTSEPEGDWFCPECEKITVAECIETQSSTGRVKKPHRYQDGRNDFYCWVCHREGQVLCCELCPRVYHAKCLRLTSEPEGDWFCPECEKITVAECIETQSSTGRVKKPHRYQDGRNDFYCWVCHREGQVLCCELCPRVYHAKCLRLTSEPEGDWFCPECEKITVAECIETQSSTGRVKKPHRYQDGRNDFYCWVCHREGQVLCCELCPRVYHAKCLRLTSEPEGDWFCPECEKITVAECIETQS

Secondary structure (DSSP, 8-state):
-TTSS------/------S-BTTTTB-SSEE-BSSS-S-EESTTTT------SSB--HHHHHHHHH--SSPP-

Solvent-accessible surface area: 6391 Å² total; per-residue (Å²): 99,121,74,50,31,79,104,90,111,215,244,222,96,48,189,18,42,104,101,0,171,101,42,142,165,94,36,98,1,12,48,3,123,100,31,73,190,7,14,13,6,140,50,41,210,36,120,54,27,42,114,63,100,66,81,2,52,110,2,83,157,114,80,113,56,123,104,153,142,128,164,156

Foldseek 3Di:
DDDPDDPPDPD/DPPALFDAAVVVRHTDQWQAAAPDDRIHHPVVVPNPDDDDDHDADVVNVVCVVPVVVDDPD

GO terms:
  GO:0005694 chromosome (C, EXP)
  GO:0005634 nucleus (C, IMP)
  GO:0005515 protein binding (F, IPI)
  GO:0005576 extracellular region (C, TAS)
  GO:0005654 nucleoplasm (C, TAS)
  GO:0000781 chromosome, telomeric region (C, IDA)
  GO:0032200 telomere organization (P, TAS)
  GO:0005654 nucleoplasm (C, IDA)
  GO:0030527 structural constituent of chromatin (F, IDA)
  GO:0000786 nucleosome (C, IDA)
  GO:0005634 nucleus (C, IDA)
  GO:0000978 RNA polymerase II cis-regulatory region sequence-specific DNA binding (F, IDA)
  GO:0000979 RNA polymerase II core promoter sequence-specific DNA binding (F, IDA)
  GO:0031492 nucleosomal DNA binding (F, IDA)
  GO:0032991 protein-containing complex (C, IDA)
  GO:0070062 extracellular exosome (C, HDA)
  GO:0005634 nucleus (C, HDA)
  GO:0030307 positive regulation of cell growth (P, IMP)
  GO:0006334 nucleosome assembly (P, IMP)